Protein AF-0000000082568043 (afdb_homodimer)

Nearest PDB structures (foldseek):
  6lzy-assembly1_B  TM=8.730E-01  e=1.832E-35  Phytolacca americana
  7vek-assembly1_A  TM=8.764E-01  e=5.887E-35  Phytolacca americana
  7q3s-assembly1_A  TM=8.316E-01  e=2.294E-28  Zea mays
  8hjg-assembly1_A  TM=8.583E-01  e=1.014E-27  Siraitia grosvenorii
  6bk0-assembly1_A  TM=8.122E-01  e=1.552E-22  Oryza sativa Japonica Group

Structure (mmCIF, N/CA/C/O backbone):
data_AF-0000000082568043-model_v1
#
loop_
_entity.id
_entity.type
_entity.pdbx_description
1 polymer Glycosyltransferase
#
loop_
_atom_site.group_PDB
_atom_site.id
_atom_site.type_symbol
_atom_site.label_atom_id
_atom_site.label_alt_id
_atom_site.label_comp_id
_atom_site.label_asym_id
_atom_site.label_entity_id
_atom_site.label_seq_id
_atom_site.pdbx_PDB_ins_code
_atom_site.Cartn_x
_atom_site.Cartn_y
_atom_site.Cartn_z
_atom_site.occupancy
_atom_site.B_iso_or_equiv
_atom_site.auth_seq_id
_atom_site.auth_comp_id
_atom_site.auth_asym_id
_atom_site.auth_atom_id
_atom_site.pdbx_PDB_model_num
ATOM 1 N N . MET A 1 1 ? -8.406 -22.344 39.781 1 24.8 1 MET A N 1
ATOM 2 C CA . MET A 1 1 ? -8.984 -22.672 38.5 1 24.8 1 MET A CA 1
ATOM 3 C C . MET A 1 1 ? -8 -22.344 37.375 1 24.8 1 MET A C 1
ATOM 5 O O . MET A 1 1 ? -7.551 -21.219 37.25 1 24.8 1 MET A O 1
ATOM 9 N N . ALA A 1 2 ? -7.137 -23.344 37.062 1 31.84 2 ALA A N 1
ATOM 10 C CA . ALA A 1 2 ? -6.117 -23.266 36.031 1 31.84 2 ALA A CA 1
ATOM 11 C C . ALA A 1 2 ? -6.691 -22.688 34.719 1 31.84 2 ALA A C 1
ATOM 13 O O . ALA A 1 2 ? -7.676 -23.203 34.188 1 31.84 2 ALA A O 1
ATOM 14 N N . THR A 1 3 ? -6.805 -21.562 34.531 1 31.84 3 THR A N 1
ATOM 15 C CA . THR A 1 3 ? -7.219 -20.875 33.312 1 31.84 3 THR A CA 1
ATOM 16 C C . THR A 1 3 ? -6.68 -21.609 32.062 1 31.84 3 THR A C 1
ATOM 18 O O . THR A 1 3 ? -5.465 -21.766 31.922 1 31.84 3 THR A O 1
ATOM 21 N N . ALA A 1 4 ? -7.316 -22.703 31.641 1 36.41 4 ALA A N 1
ATOM 22 C CA . ALA A 1 4 ? -7.023 -23.562 30.5 1 36.41 4 ALA A CA 1
ATOM 23 C C . ALA A 1 4 ? -6.543 -22.75 29.297 1 36.41 4 ALA A C 1
ATOM 25 O O . ALA A 1 4 ? -7.242 -21.844 28.844 1 36.41 4 ALA A O 1
ATOM 26 N N . LEU A 1 5 ? -5.34 -22.469 29.141 1 40.5 5 LEU A N 1
ATOM 27 C CA . LEU A 1 5 ? -4.715 -21.844 27.984 1 40.5 5 LEU A CA 1
ATOM 28 C C . LEU A 1 5 ? -5.332 -22.359 26.688 1 40.5 5 LEU A C 1
ATOM 30 O O . LEU A 1 5 ? -5.531 -23.562 26.516 1 40.5 5 LEU A O 1
ATOM 34 N N . SER A 1 6 ? -6.152 -21.719 26.094 1 50.47 6 SER A N 1
ATOM 35 C CA . SER A 1 6 ? -6.785 -22.094 24.844 1 50.47 6 SER A CA 1
ATOM 36 C C . SER A 1 6 ? -5.816 -22.859 23.938 1 50.47 6 SER A C 1
ATOM 38 O O . SER A 1 6 ? -4.633 -22.516 23.859 1 50.47 6 SER A O 1
ATOM 40 N N . PRO A 1 7 ? -6.09 -24.172 23.672 1 60.56 7 PRO A N 1
ATOM 41 C CA . PRO A 1 7 ? -5.176 -25 22.875 1 60.56 7 PRO A CA 1
ATOM 42 C C . PRO A 1 7 ? -4.652 -24.297 21.625 1 60.56 7 PRO A C 1
ATOM 44 O O . PRO A 1 7 ? -5.414 -23.609 20.938 1 60.56 7 PRO A O 1
ATOM 47 N N . VAL A 1 8 ? -3.389 -24.125 21.531 1 79.25 8 VAL A N 1
ATOM 48 C CA . VAL A 1 8 ? -2.721 -23.516 20.391 1 79.25 8 VAL A CA 1
ATOM 49 C C . VAL A 1 8 ? -2.863 -24.438 19.172 1 79.25 8 VAL A C 1
ATOM 51 O O . VAL A 1 8 ? -2.498 -25.609 19.219 1 79.25 8 VAL A O 1
ATOM 54 N N . HIS A 1 9 ? -3.652 -24.125 18.156 1 90.38 9 HIS A N 1
ATOM 55 C CA . HIS A 1 9 ? -3.791 -24.891 16.906 1 90.38 9 HIS A CA 1
ATOM 56 C C . HIS A 1 9 ? -2.447 -25.031 16.203 1 90.38 9 HIS A C 1
ATOM 58 O O . HIS A 1 9 ? -1.64 -24.109 16.188 1 90.38 9 HIS A O 1
ATOM 64 N N . HIS A 1 10 ? -2.201 -26.312 15.758 1 95.88 10 HIS A N 1
ATOM 65 C CA . HIS A 1 10 ? -0.943 -26.672 15.109 1 95.88 10 HIS A CA 1
ATOM 66 C C . HIS A 1 10 ? -1.165 -27.062 13.656 1 95.88 10 HIS A C 1
ATOM 68 O O . HIS A 1 10 ? -2.033 -27.891 13.352 1 95.88 10 HIS A O 1
ATOM 74 N N . VAL A 1 11 ? -0.434 -26.438 12.742 1 97.31 11 VAL A N 1
ATOM 75 C CA . VAL A 1 11 ? -0.512 -26.75 11.32 1 97.31 11 VAL A CA 1
ATOM 76 C C . VAL A 1 11 ? 0.853 -27.219 10.82 1 97.31 11 VAL A C 1
ATOM 78 O O . VAL A 1 11 ? 1.885 -26.656 11.195 1 97.31 11 VAL A O 1
ATOM 81 N N . VAL A 1 12 ? 0.832 -28.25 9.992 1 98.44 12 VAL A N 1
ATOM 82 C CA . VAL A 1 12 ? 2.053 -28.719 9.352 1 98.44 12 VAL A CA 1
ATOM 83 C C . VAL A 1 12 ? 2.055 -28.312 7.879 1 98.44 12 VAL A C 1
ATOM 85 O O . VAL A 1 12 ? 1.051 -28.484 7.18 1 98.44 12 VAL A O 1
ATOM 88 N N . ILE A 1 13 ? 3.113 -27.812 7.453 1 98.5 13 ILE A N 1
ATOM 89 C CA . ILE A 1 13 ? 3.25 -27.359 6.07 1 98.5 13 ILE A CA 1
ATOM 90 C C . ILE A 1 13 ? 4.43 -28.062 5.414 1 98.5 13 ILE A C 1
ATOM 92 O O . ILE A 1 13 ? 5.52 -28.141 5.984 1 98.5 13 ILE A O 1
ATOM 96 N N . PHE A 1 14 ? 4.207 -28.625 4.246 1 98.44 14 PHE A N 1
ATOM 97 C CA . PHE A 1 14 ? 5.238 -29.344 3.508 1 98.44 14 PHE A CA 1
ATOM 98 C C . PHE A 1 14 ? 5.32 -28.859 2.068 1 98.44 14 PHE A C 1
ATOM 100 O O . PHE A 1 14 ? 4.719 -29.438 1.169 1 98.44 14 PHE A O 1
ATOM 107 N N . PRO A 1 15 ? 6.191 -27.875 1.789 1 97.5 15 PRO A N 1
ATOM 108 C CA . PRO A 1 15 ? 6.352 -27.359 0.43 1 97.5 15 PRO A CA 1
ATOM 109 C C . PRO A 1 15 ? 7.145 -28.297 -0.475 1 97.5 15 PRO A C 1
ATOM 111 O O . PRO A 1 15 ? 8.023 -29.016 -0.002 1 97.5 15 PRO A O 1
ATOM 114 N N . HIS A 1 16 ? 6.723 -28.281 -1.744 1 95.19 16 HIS A N 1
ATOM 115 C CA . HIS A 1 16 ? 7.629 -28.859 -2.727 1 95.19 16 HIS A CA 1
ATOM 116 C C . HIS A 1 16 ? 8.953 -28.109 -2.779 1 95.19 16 HIS A C 1
ATOM 118 O O . HIS A 1 16 ? 8.977 -26.875 -2.67 1 95.19 16 HIS A O 1
ATOM 124 N N . MET A 1 17 ? 10.016 -28.859 -2.99 1 94 17 MET A N 1
ATOM 125 C CA . MET A 1 17 ? 11.352 -28.281 -2.918 1 94 17 MET A CA 1
ATOM 126 C C . MET A 1 17 ? 11.672 -27.5 -4.184 1 94 17 MET A C 1
ATOM 128 O O . MET A 1 17 ? 12.562 -27.875 -4.949 1 94 17 MET A O 1
ATOM 132 N N . ALA A 1 18 ? 11 -26.453 -4.387 1 89.62 18 ALA A N 1
ATOM 133 C CA . ALA A 1 18 ? 11.148 -25.422 -5.418 1 89.62 18 ALA A CA 1
ATOM 134 C C . ALA A 1 18 ? 10.797 -24.047 -4.883 1 89.62 18 ALA A C 1
ATOM 136 O O . ALA A 1 18 ? 9.789 -23.875 -4.184 1 89.62 18 ALA A O 1
ATOM 137 N N . GLN A 1 19 ? 11.547 -23.078 -5.223 1 84.88 19 GLN A N 1
ATOM 138 C CA . GLN A 1 19 ? 11.391 -21.75 -4.633 1 84.88 19 GLN A CA 1
ATOM 139 C C . GLN A 1 19 ? 9.984 -21.203 -4.879 1 84.88 19 GLN A C 1
ATOM 141 O O . GLN A 1 19 ? 9.352 -20.688 -3.963 1 84.88 19 GLN A O 1
ATOM 146 N N . GLY A 1 20 ? 9.516 -21.359 -6.082 1 86 20 GLY A N 1
ATOM 147 C CA . GLY A 1 20 ? 8.195 -20.844 -6.422 1 86 20 GLY A CA 1
ATOM 148 C C . GLY A 1 20 ? 7.086 -21.5 -5.625 1 86 20 GLY A C 1
ATOM 149 O O . GLY A 1 20 ? 6.02 -20.906 -5.441 1 86 20 GLY A O 1
ATOM 150 N N . HIS A 1 21 ? 7.34 -22.688 -5.113 1 91.06 21 HIS A N 1
ATOM 151 C CA . HIS A 1 21 ? 6.359 -23.422 -4.324 1 91.06 21 HIS A CA 1
ATOM 152 C C . HIS A 1 21 ? 6.562 -23.188 -2.83 1 91.06 21 HIS A C 1
ATOM 154 O O . HIS A 1 21 ? 5.605 -23.219 -2.055 1 91.06 21 HIS A O 1
ATOM 160 N N . THR A 1 22 ? 7.742 -22.969 -2.506 1 93.38 22 THR A N 1
ATOM 161 C CA . THR A 1 22 ? 8.102 -22.844 -1.099 1 93.38 22 THR A CA 1
ATOM 162 C C . THR A 1 22 ? 7.727 -21.453 -0.565 1 93.38 22 THR A C 1
ATOM 164 O O . THR A 1 22 ? 7.133 -21.344 0.509 1 93.38 22 THR A O 1
ATOM 167 N N . ILE A 1 23 ? 7.941 -20.469 -1.298 1 89.56 23 ILE A N 1
ATOM 168 C CA . ILE A 1 23 ? 7.867 -19.094 -0.831 1 89.56 23 ILE A CA 1
ATOM 169 C C . ILE A 1 23 ? 6.434 -18.766 -0.42 1 89.56 23 ILE A C 1
ATOM 171 O O . ILE A 1 23 ? 6.191 -18.266 0.685 1 89.56 23 ILE A O 1
ATOM 175 N N . PRO A 1 24 ? 5.453 -19.078 -1.234 1 91.62 24 PRO A N 1
ATOM 176 C CA . PRO A 1 24 ? 4.086 -18.766 -0.808 1 91.62 24 PRO A CA 1
ATOM 177 C C . PRO A 1 24 ? 3.697 -19.484 0.485 1 91.62 24 PRO A C 1
ATOM 179 O O . PRO A 1 24 ? 2.963 -18.922 1.305 1 91.62 24 PRO A O 1
ATOM 182 N N . LEU A 1 25 ? 4.207 -20.641 0.64 1 94.38 25 LEU A N 1
ATOM 183 C CA . LEU A 1 25 ? 3.865 -21.406 1.829 1 94.38 25 LEU A CA 1
ATOM 184 C C . LEU A 1 25 ? 4.57 -20.844 3.061 1 94.38 25 LEU A C 1
ATOM 186 O O . LEU A 1 25 ? 4.055 -20.953 4.176 1 94.38 25 LEU A O 1
ATOM 190 N N . LEU A 1 26 ? 5.742 -20.281 2.842 1 93 26 LEU A N 1
ATOM 191 C CA . LEU A 1 26 ? 6.383 -19.578 3.945 1 93 26 LEU A CA 1
ATOM 192 C C . LEU A 1 26 ? 5.566 -18.344 4.355 1 93 26 LEU A C 1
ATOM 194 O O . LEU A 1 26 ? 5.41 -18.078 5.547 1 93 26 LEU A O 1
ATOM 198 N N . ASP A 1 27 ? 5.07 -17.688 3.387 1 89.62 27 ASP A N 1
ATOM 199 C CA . ASP A 1 27 ? 4.254 -16.516 3.67 1 89.62 27 ASP A CA 1
ATOM 200 C C . ASP A 1 27 ? 3 -16.891 4.457 1 89.62 27 ASP A C 1
ATOM 202 O O . ASP A 1 27 ? 2.637 -16.219 5.418 1 89.62 27 ASP A O 1
ATOM 206 N N . ILE A 1 28 ? 2.391 -17.938 4.113 1 90.19 28 ILE A N 1
ATOM 207 C CA . ILE A 1 28 ? 1.196 -18.391 4.824 1 90.19 28 ILE A CA 1
ATOM 208 C C . ILE A 1 28 ? 1.57 -18.812 6.238 1 90.19 28 ILE A C 1
ATOM 210 O O . ILE A 1 28 ? 0.796 -18.625 7.18 1 90.19 28 ILE A O 1
ATOM 214 N N . SER A 1 29 ? 2.719 -19.422 6.355 1 93.25 29 SER A N 1
ATOM 215 C CA . SER A 1 29 ? 3.197 -19.828 7.672 1 93.25 29 SER A CA 1
ATOM 216 C C . SER A 1 29 ? 3.34 -18.625 8.602 1 93.25 29 SER A C 1
ATOM 218 O O . SER A 1 29 ? 2.941 -18.688 9.766 1 93.25 29 SER A O 1
ATOM 220 N N . LYS A 1 30 ? 3.875 -17.625 8.078 1 88.19 30 LYS A N 1
ATOM 221 C CA . LYS A 1 30 ? 4.035 -16.391 8.859 1 88.19 30 LYS A CA 1
ATOM 222 C C . LYS A 1 30 ? 2.682 -15.812 9.258 1 88.19 30 LYS A C 1
ATOM 224 O O . LYS A 1 30 ? 2.504 -15.359 10.391 1 88.19 30 LYS A O 1
ATOM 229 N N . ALA A 1 31 ? 1.785 -15.82 8.336 1 83.62 31 ALA A N 1
ATOM 230 C CA . ALA A 1 31 ? 0.437 -15.328 8.617 1 83.62 31 ALA A CA 1
ATOM 231 C C . ALA A 1 31 ? -0.213 -16.125 9.742 1 83.62 31 ALA A C 1
ATOM 233 O O . ALA A 1 31 ? -0.818 -15.562 10.648 1 83.62 31 ALA A O 1
ATOM 234 N N . PHE A 1 32 ? -0.043 -17.484 9.664 1 87.94 32 PHE A N 1
ATOM 235 C CA . PHE A 1 32 ? -0.578 -18.359 10.711 1 87.94 32 PHE A CA 1
ATOM 236 C C . PHE A 1 32 ? 0.084 -18.062 12.047 1 87.94 32 PHE A C 1
ATOM 238 O O . PHE A 1 32 ? -0.593 -17.969 13.078 1 87.94 32 PHE A O 1
ATOM 245 N N . SER A 1 33 ? 1.346 -17.906 11.969 1 88.06 33 SER A N 1
ATOM 246 C CA . SER A 1 33 ? 2.104 -17.609 13.18 1 88.06 33 SER A CA 1
ATOM 247 C C . SER A 1 33 ? 1.633 -16.312 13.828 1 88.06 33 SER A C 1
ATOM 249 O O . SER A 1 33 ? 1.441 -16.25 15.047 1 88.06 33 SER A O 1
ATOM 251 N N . ASN A 1 34 ? 1.461 -15.32 13.047 1 76.31 34 ASN A N 1
ATOM 252 C CA . ASN A 1 34 ? 1.016 -14.016 13.531 1 76.31 34 ASN A CA 1
ATOM 253 C C . ASN A 1 34 ? -0.373 -14.094 14.164 1 76.31 34 ASN A C 1
ATOM 255 O O . ASN A 1 34 ? -0.745 -13.242 14.969 1 76.31 34 ASN A O 1
ATOM 259 N N . ARG A 1 35 ? -1.031 -15.117 13.859 1 77.5 35 ARG A N 1
ATOM 260 C CA . ARG A 1 35 ? -2.377 -15.305 14.398 1 77.5 35 ARG A CA 1
ATOM 261 C C . ARG A 1 35 ? -2.365 -16.25 15.594 1 77.5 35 ARG A C 1
ATOM 263 O O . ARG A 1 35 ? -3.422 -16.688 16.047 1 77.5 35 ARG A O 1
ATOM 270 N N . GLY A 1 36 ? -1.241 -16.719 15.938 1 81 36 GLY A N 1
ATOM 271 C CA . GLY A 1 36 ? -1.098 -17.484 17.172 1 81 36 GLY A CA 1
ATOM 272 C C . GLY A 1 36 ? -1.034 -18.984 16.938 1 81 36 GLY A C 1
ATOM 273 O O . GLY A 1 36 ? -1.014 -19.75 17.891 1 81 36 GLY A O 1
ATOM 274 N N . LEU A 1 37 ? -1.021 -19.375 15.703 1 90.19 37 LEU A N 1
ATOM 275 C CA . LEU A 1 37 ? -0.925 -20.812 15.422 1 90.19 37 LEU A CA 1
ATOM 276 C C . LEU A 1 37 ? 0.523 -21.281 15.492 1 90.19 37 LEU A C 1
ATOM 278 O O . LEU A 1 37 ? 1.445 -20.516 15.195 1 90.19 37 LEU A O 1
ATOM 282 N N . LYS A 1 38 ? 0.625 -22.469 15.906 1 95.31 38 LYS A N 1
ATOM 283 C CA . LYS A 1 38 ? 1.905 -23.156 15.758 1 95.31 38 LYS A CA 1
ATOM 284 C C . LYS A 1 38 ? 2.055 -23.734 14.352 1 95.31 38 LYS A C 1
ATOM 286 O O . LYS A 1 38 ? 1.116 -24.328 13.82 1 95.31 38 LYS A O 1
ATOM 291 N N . VAL A 1 39 ? 3.215 -23.531 13.758 1 97 39 VAL A N 1
ATOM 292 C CA . VAL A 1 39 ? 3.447 -24.016 12.406 1 97 39 VAL A CA 1
ATOM 293 C C . VAL A 1 39 ? 4.73 -24.844 12.375 1 97 39 VAL A C 1
ATOM 295 O O . VAL A 1 39 ? 5.77 -24.422 12.883 1 97 39 VAL A O 1
ATOM 298 N N . THR A 1 40 ? 4.637 -26 11.867 1 98.12 40 THR A N 1
ATOM 299 C CA . THR A 1 40 ? 5.82 -26.812 11.57 1 98.12 40 THR A CA 1
ATOM 300 C C . THR A 1 40 ? 6.012 -26.969 10.07 1 98.12 40 THR A C 1
ATOM 302 O O . THR A 1 40 ? 5.133 -27.469 9.375 1 98.12 40 THR A O 1
ATOM 305 N N . ILE A 1 41 ? 7.121 -26.516 9.594 1 98.5 41 ILE A N 1
ATOM 306 C CA . ILE A 1 41 ? 7.453 -26.672 8.18 1 98.5 41 ILE A CA 1
ATOM 307 C C . ILE A 1 41 ? 8.383 -27.875 7.996 1 98.5 41 ILE A C 1
ATOM 309 O O . ILE A 1 41 ? 9.461 -27.922 8.594 1 98.5 41 ILE A O 1
ATOM 313 N N . ILE A 1 42 ? 7.953 -28.797 7.254 1 98.44 42 ILE A N 1
ATOM 314 C CA . ILE A 1 42 ? 8.805 -29.938 6.922 1 98.44 42 ILE A CA 1
ATOM 315 C C . ILE A 1 42 ? 9.648 -29.609 5.691 1 98.44 42 ILE A C 1
ATOM 317 O O . ILE A 1 42 ? 9.133 -29.094 4.695 1 98.44 42 ILE A O 1
ATOM 321 N N . THR A 1 43 ? 10.906 -29.859 5.719 1 97.69 43 THR A N 1
ATOM 322 C CA . THR A 1 43 ? 11.805 -29.578 4.602 1 97.69 43 THR A CA 1
ATOM 323 C C . THR A 1 43 ? 13.039 -30.469 4.652 1 97.69 43 THR A C 1
ATOM 325 O O . THR A 1 43 ? 13.055 -31.469 5.375 1 97.69 43 THR A O 1
ATOM 328 N N . THR A 1 44 ? 13.953 -30.281 3.785 1 96.62 44 THR A N 1
ATOM 329 C CA . THR A 1 44 ? 15.172 -31.078 3.68 1 96.62 44 THR A CA 1
ATOM 330 C C . THR A 1 44 ? 16.391 -30.25 4.066 1 96.62 44 THR A C 1
ATOM 332 O O . THR A 1 44 ? 16.312 -29.016 4.168 1 96.62 44 THR A O 1
ATOM 335 N N . PRO A 1 45 ? 17.484 -30.875 4.297 1 95.25 45 PRO A N 1
ATOM 336 C CA . PRO A 1 45 ? 18.672 -30.172 4.789 1 95.25 45 PRO A CA 1
ATOM 337 C C . PRO A 1 45 ? 19.109 -29.031 3.871 1 95.25 45 PRO A C 1
ATOM 339 O O . PRO A 1 45 ? 19.406 -27.938 4.344 1 95.25 45 PRO A O 1
ATOM 342 N N . SER A 1 46 ? 19.062 -29.219 2.584 1 94.25 46 SER A N 1
ATOM 343 C CA . SER A 1 46 ? 19.547 -28.219 1.65 1 94.25 46 SER A CA 1
ATOM 344 C C . SER A 1 46 ? 18.625 -27.016 1.591 1 94.25 46 SER A C 1
ATOM 346 O O . SER A 1 46 ? 19.047 -25.906 1.26 1 94.25 46 SER A O 1
ATOM 348 N N . ASN A 1 47 ? 17.359 -27.219 1.919 1 95.88 47 ASN A N 1
ATOM 349 C CA . ASN A 1 47 ? 16.375 -26.156 1.822 1 95.88 47 ASN A CA 1
ATOM 350 C C . ASN A 1 47 ? 16.172 -25.453 3.162 1 95.88 47 ASN A C 1
ATOM 352 O O . ASN A 1 47 ? 15.641 -24.344 3.213 1 95.88 47 ASN A O 1
ATOM 356 N N . ALA A 1 48 ? 16.625 -26.016 4.227 1 96.56 48 ALA A N 1
ATOM 357 C CA . ALA A 1 48 ? 16.359 -25.562 5.59 1 96.56 48 ALA A CA 1
ATOM 358 C C . ALA A 1 48 ? 16.953 -24.172 5.832 1 96.56 48 ALA A C 1
ATOM 360 O O . ALA A 1 48 ? 16.312 -23.297 6.414 1 96.56 48 ALA A O 1
ATOM 361 N N . PRO A 1 49 ? 18.141 -23.906 5.367 1 93.81 49 PRO A N 1
ATOM 362 C CA . PRO A 1 49 ? 18.734 -22.594 5.652 1 93.81 49 PRO A CA 1
ATOM 363 C C . PRO A 1 49 ? 17.922 -21.438 5.059 1 93.81 49 PRO A C 1
ATOM 365 O O . PRO A 1 49 ? 17.703 -20.438 5.73 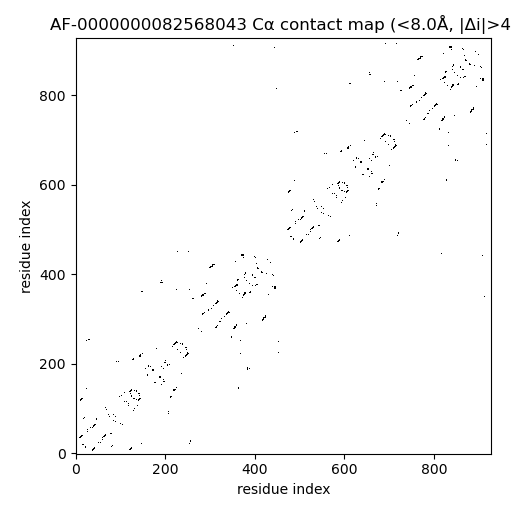1 93.81 49 PRO A O 1
ATOM 368 N N . PHE A 1 50 ? 17.5 -21.625 3.867 1 90.5 50 PHE A N 1
ATOM 369 C CA . PHE A 1 50 ? 16.703 -20.594 3.219 1 90.5 50 PHE A CA 1
ATOM 370 C C . PHE A 1 50 ? 15.398 -20.344 3.977 1 90.5 50 PHE A C 1
ATOM 372 O O . PHE A 1 50 ? 15.039 -19.203 4.266 1 90.5 50 PHE A O 1
ATOM 379 N N . ILE A 1 51 ? 14.758 -21.422 4.348 1 94.69 51 ILE A N 1
ATOM 380 C CA . ILE A 1 51 ? 13.469 -21.344 5.035 1 94.69 51 ILE A CA 1
ATOM 381 C C . ILE A 1 51 ? 13.664 -20.719 6.414 1 94.69 51 ILE A C 1
ATOM 383 O O . ILE A 1 51 ? 12.891 -19.844 6.816 1 94.69 51 ILE A O 1
ATOM 387 N N . SER A 1 52 ? 14.703 -21.125 7.055 1 93.62 52 SER A N 1
ATOM 388 C CA . SER A 1 52 ? 14.992 -20.594 8.383 1 93.62 52 SER A CA 1
ATOM 389 C C . SER A 1 52 ? 15.266 -19.094 8.328 1 93.62 52 SER A C 1
ATOM 391 O O . SER A 1 52 ? 14.812 -18.344 9.188 1 93.62 52 SER A O 1
ATOM 393 N N . SER A 1 53 ? 15.938 -18.688 7.336 1 88.88 53 SER A N 1
ATOM 394 C CA . SER A 1 53 ? 16.281 -17.266 7.211 1 88.88 53 SER A CA 1
ATOM 395 C C . SER A 1 53 ? 15.039 -16.422 6.996 1 88.88 53 SER A C 1
ATOM 397 O O . SER A 1 53 ? 15.008 -15.25 7.395 1 88.88 53 SER A O 1
ATOM 399 N N . ARG A 1 54 ? 14.07 -17 6.473 1 87.12 54 ARG A N 1
ATOM 400 C CA . ARG A 1 54 ? 12.867 -16.234 6.141 1 87.12 54 ARG A CA 1
ATOM 401 C C . ARG A 1 54 ? 11.852 -16.297 7.277 1 87.12 54 ARG A C 1
ATOM 403 O O . ARG A 1 54 ? 10.906 -15.5 7.312 1 87.12 54 ARG A O 1
ATOM 410 N N . THR A 1 55 ? 12.055 -17.188 8.203 1 90.12 55 THR A N 1
ATOM 411 C CA . THR A 1 55 ? 11.023 -17.406 9.211 1 90.12 55 THR A CA 1
ATOM 412 C C . THR A 1 55 ? 11.578 -17.172 10.617 1 90.12 55 THR A C 1
ATOM 414 O O . THR A 1 55 ? 10.867 -17.359 11.609 1 90.12 55 THR A O 1
ATOM 417 N N . ASN A 1 56 ? 12.773 -16.75 10.75 1 86.94 56 ASN A N 1
ATOM 418 C CA . ASN A 1 56 ? 13.469 -16.656 12.031 1 86.94 56 ASN A CA 1
ATOM 419 C C . ASN A 1 56 ? 12.828 -15.633 12.945 1 86.94 56 ASN A C 1
ATOM 421 O O . ASN A 1 56 ? 12.992 -15.688 14.172 1 86.94 56 ASN A O 1
ATOM 425 N N . LYS A 1 57 ? 12.039 -14.719 12.5 1 78.81 57 LYS A N 1
ATOM 426 C CA . LYS A 1 57 ? 11.398 -13.688 13.312 1 78.81 57 LYS A CA 1
ATOM 427 C C . LYS A 1 57 ? 10.047 -14.156 13.844 1 78.81 57 LYS A C 1
ATOM 429 O O . LYS A 1 57 ? 9.344 -13.406 14.516 1 78.81 57 LYS A O 1
ATOM 434 N N . HIS A 1 58 ? 9.703 -15.391 13.531 1 86.81 58 HIS A N 1
ATOM 435 C CA . HIS A 1 58 ? 8.422 -15.961 13.938 1 86.81 58 HIS A CA 1
ATOM 436 C C . HIS A 1 58 ? 8.617 -17.172 14.852 1 86.81 58 HIS A C 1
ATOM 438 O O . HIS A 1 58 ? 8.742 -18.297 14.375 1 86.81 58 HIS A O 1
ATOM 444 N N . PRO A 1 59 ? 8.547 -16.953 16.062 1 87.19 59 PRO A N 1
ATOM 445 C CA . PRO A 1 59 ? 8.891 -18 17.031 1 87.19 59 PRO A CA 1
ATOM 446 C C . PRO A 1 59 ? 7.934 -19.188 16.984 1 87.19 59 PRO A C 1
ATOM 448 O O . PRO A 1 59 ? 8.281 -20.281 17.422 1 87.19 59 PRO A O 1
ATOM 451 N N . ASN A 1 60 ? 6.742 -18.984 16.453 1 92.62 60 ASN A N 1
ATOM 452 C CA . ASN A 1 60 ? 5.758 -20.047 16.406 1 92.62 60 ASN A CA 1
ATOM 453 C C . ASN A 1 60 ? 6.004 -20.984 15.227 1 92.62 60 ASN A C 1
ATOM 455 O O . ASN A 1 60 ? 5.293 -21.984 15.055 1 92.62 60 ASN A O 1
ATOM 459 N N . ILE A 1 61 ? 7.035 -20.688 14.391 1 95.94 61 ILE A N 1
ATOM 460 C CA . ILE A 1 61 ? 7.363 -21.531 13.242 1 95.94 61 ILE A CA 1
ATOM 461 C C . ILE A 1 61 ? 8.578 -22.406 13.57 1 95.94 61 ILE A C 1
ATOM 463 O O . ILE A 1 61 ? 9.617 -21.891 13.984 1 95.94 61 ILE A O 1
ATOM 467 N N . THR A 1 62 ? 8.398 -23.641 13.438 1 96.56 62 THR A N 1
ATOM 468 C CA . THR A 1 62 ? 9.492 -24.578 13.641 1 96.56 62 THR A CA 1
ATOM 469 C C . THR A 1 62 ? 9.742 -25.406 12.375 1 96.56 62 THR A C 1
ATOM 471 O O . THR A 1 62 ? 8.836 -25.594 11.57 1 96.56 62 THR A O 1
ATOM 474 N N . LEU A 1 63 ? 10.977 -25.875 12.227 1 97.44 63 LEU A N 1
ATOM 475 C CA . LEU A 1 63 ? 11.336 -26.703 11.078 1 97.44 63 LEU A CA 1
ATOM 476 C C . LEU A 1 63 ? 11.508 -28.156 11.492 1 97.44 63 LEU A C 1
ATOM 478 O O . LEU A 1 63 ? 12.055 -28.453 12.555 1 97.44 63 LEU A O 1
ATOM 482 N N . SER A 1 64 ? 10.945 -29 10.789 1 97.75 64 SER A N 1
ATOM 483 C CA . SER A 1 64 ? 11.234 -30.438 10.844 1 97.75 64 SER A CA 1
ATOM 484 C C . SER A 1 64 ? 11.992 -30.891 9.609 1 97.75 64 SER A C 1
ATOM 486 O O . SER A 1 64 ? 11.461 -30.859 8.5 1 97.75 64 SER A O 1
ATOM 488 N N . ILE A 1 65 ? 13.227 -31.328 9.789 1 97.62 65 ILE A N 1
ATOM 489 C CA . ILE A 1 65 ? 14.102 -31.641 8.664 1 97.62 65 ILE A CA 1
ATOM 490 C C . ILE A 1 65 ? 14.125 -33.156 8.43 1 97.62 65 ILE A C 1
ATOM 492 O O . ILE A 1 65 ? 14.461 -33.938 9.336 1 97.62 65 ILE A O 1
ATOM 496 N N . ILE A 1 66 ? 13.734 -33.562 7.293 1 96.69 66 ILE A N 1
ATOM 497 C CA . ILE A 1 66 ? 13.812 -34.969 6.918 1 96.69 66 ILE A CA 1
ATOM 498 C C . ILE A 1 66 ? 14.797 -35.125 5.766 1 96.69 66 ILE A C 1
ATOM 500 O O . ILE A 1 66 ? 15.023 -34.219 4.988 1 96.69 66 ILE A O 1
ATOM 504 N N . PRO A 1 67 ? 15.367 -36.25 5.609 1 93.75 67 PRO A N 1
ATOM 505 C CA . PRO A 1 67 ? 16.375 -36.438 4.562 1 93.75 67 PRO A CA 1
ATOM 506 C C . PRO A 1 67 ? 15.773 -36.5 3.16 1 93.75 67 PRO A C 1
ATOM 508 O O . PRO A 1 67 ? 14.672 -37.031 2.98 1 93.75 67 PRO A O 1
ATOM 511 N N . PHE A 1 68 ? 16.484 -35.938 2.242 1 93.5 68 PHE A N 1
ATOM 512 C CA . PHE A 1 68 ? 16.172 -36.188 0.839 1 93.5 68 PHE A CA 1
ATOM 513 C C . PHE A 1 68 ? 16.797 -37.469 0.338 1 93.5 68 PHE A C 1
ATOM 515 O O . PHE A 1 68 ? 17.938 -37.781 0.67 1 93.5 68 PHE A O 1
ATOM 522 N N . PRO A 1 69 ? 16.078 -38.156 -0.399 1 88.88 69 PRO A N 1
ATOM 523 C CA . PRO A 1 69 ? 16.594 -39.469 -0.794 1 88.88 69 PRO A CA 1
ATOM 524 C C . PRO A 1 69 ? 17.75 -39.375 -1.773 1 88.88 69 PRO A C 1
ATOM 526 O O . PRO A 1 69 ? 17.781 -38.469 -2.627 1 88.88 69 PRO A O 1
ATOM 529 N N . LYS A 1 70 ? 18.625 -40.281 -1.651 1 86.88 70 LYS A N 1
ATOM 530 C CA . LYS A 1 70 ? 19.672 -40.469 -2.65 1 86.88 70 LYS A CA 1
ATOM 531 C C . LYS A 1 70 ? 19.219 -41.406 -3.77 1 86.88 70 LYS A C 1
ATOM 533 O O . LYS A 1 70 ? 18.891 -42.562 -3.52 1 86.88 70 LYS A O 1
ATOM 538 N N . VAL A 1 71 ? 19.078 -40.812 -4.965 1 85.62 71 VAL A N 1
ATOM 539 C CA . VAL A 1 71 ? 18.688 -41.625 -6.105 1 85.62 71 VAL A CA 1
ATOM 540 C C . VAL A 1 71 ? 19.766 -41.531 -7.191 1 85.62 71 VAL A C 1
ATOM 542 O O . VAL A 1 71 ? 20.406 -40.5 -7.352 1 85.62 71 VAL A O 1
ATOM 545 N N . PRO A 1 72 ? 20.109 -42.656 -7.816 1 83.25 72 PRO A N 1
ATOM 546 C CA . PRO A 1 72 ? 21.203 -42.719 -8.781 1 83.25 72 PRO A CA 1
ATOM 547 C C . PRO A 1 72 ? 21.094 -41.656 -9.867 1 83.25 72 PRO A C 1
ATOM 549 O O . PRO A 1 72 ? 22.109 -41.062 -10.281 1 83.25 72 PRO A O 1
ATOM 552 N N . ASP A 1 73 ? 20.016 -41.281 -10.336 1 84.25 73 ASP A N 1
ATOM 553 C CA . ASP A 1 73 ? 19.859 -40.438 -11.508 1 84.25 73 ASP A CA 1
ATOM 554 C C . ASP A 1 73 ? 19.875 -38.969 -11.117 1 84.25 73 ASP A C 1
ATOM 556 O O . ASP A 1 73 ? 19.828 -38.062 -11.977 1 84.25 73 ASP A O 1
ATOM 560 N N . LEU A 1 74 ? 19.891 -38.688 -9.859 1 87.69 74 LEU A N 1
ATOM 561 C CA . LEU A 1 74 ? 19.969 -37.312 -9.398 1 87.69 74 LEU A CA 1
ATOM 562 C C . LEU A 1 74 ? 21.312 -37.031 -8.75 1 87.69 74 LEU A C 1
ATOM 564 O O . LEU A 1 74 ? 21.812 -37.844 -7.977 1 87.69 74 LEU A O 1
ATOM 568 N N . PRO A 1 75 ? 21.906 -35.969 -9.141 1 87.25 75 PRO A N 1
ATOM 569 C CA . PRO A 1 75 ? 23.172 -35.625 -8.484 1 87.25 75 PRO A CA 1
ATOM 570 C C . PRO A 1 75 ? 23.031 -35.5 -6.965 1 87.25 75 PRO A C 1
ATOM 572 O O . PRO A 1 75 ? 22 -35.062 -6.469 1 87.25 75 PRO A O 1
ATOM 575 N N . GLN A 1 76 ? 24.094 -35.906 -6.355 1 83.62 76 GLN A N 1
ATOM 576 C CA . GLN A 1 76 ? 24.094 -35.812 -4.898 1 83.62 76 GLN A CA 1
ATOM 577 C C . GLN A 1 76 ? 23.953 -34.375 -4.438 1 83.62 76 GLN A C 1
ATOM 579 O O . GLN A 1 76 ? 24.562 -33.469 -5.008 1 83.62 76 GLN A O 1
ATOM 584 N N . GLY A 1 77 ? 23.062 -34.156 -3.461 1 83.12 77 GLY A N 1
ATOM 585 C CA . GLY A 1 77 ? 22.891 -32.812 -2.904 1 83.12 77 GLY A CA 1
ATOM 586 C C . GLY A 1 77 ? 21.844 -31.984 -3.617 1 83.12 77 GLY A C 1
ATOM 587 O O . GLY A 1 77 ? 21.5 -30.891 -3.176 1 83.12 77 GLY A O 1
ATOM 588 N N . CYS A 1 78 ? 21.328 -32.5 -4.73 1 88.56 78 CYS A N 1
ATOM 589 C CA . CYS A 1 78 ? 20.281 -31.797 -5.477 1 88.56 78 CYS A CA 1
ATOM 590 C C . CYS A 1 78 ? 18.922 -32.031 -4.84 1 88.56 78 CYS A C 1
ATOM 592 O O . CYS A 1 78 ? 18.188 -32.938 -5.23 1 88.56 78 CYS A O 1
ATOM 594 N N . GLU A 1 79 ? 18.547 -31.219 -3.891 1 92.75 79 GLU A N 1
ATOM 595 C CA . GLU A 1 79 ? 17.312 -31.391 -3.141 1 92.75 79 GLU A CA 1
ATOM 596 C C . GLU A 1 79 ? 16.281 -30.328 -3.531 1 92.75 79 GLU A C 1
ATOM 598 O O . GLU A 1 79 ? 15.273 -30.156 -2.846 1 92.75 79 GLU A O 1
ATOM 603 N N . ASN A 1 80 ? 16.625 -29.547 -4.512 1 91.31 80 ASN A N 1
ATOM 604 C CA . ASN A 1 80 ? 15.773 -28.5 -5.039 1 91.31 80 ASN A CA 1
ATOM 605 C C . ASN A 1 80 ? 15.758 -28.484 -6.566 1 91.31 80 ASN A C 1
ATOM 607 O O . ASN A 1 80 ? 16.781 -28.734 -7.199 1 91.31 80 ASN A O 1
ATOM 611 N N . THR A 1 81 ? 14.617 -28.156 -7.117 1 87.25 81 THR A N 1
ATOM 612 C CA . THR A 1 81 ? 14.508 -28.203 -8.57 1 87.25 81 THR A CA 1
ATOM 613 C C . THR A 1 81 ? 15.422 -27.156 -9.211 1 87.25 81 THR A C 1
ATOM 615 O O . THR A 1 81 ? 15.828 -27.312 -10.367 1 87.25 81 THR A O 1
ATOM 618 N N . ALA A 1 82 ? 15.734 -26.141 -8.492 1 80.12 82 ALA A N 1
ATOM 619 C CA . ALA A 1 82 ? 16.641 -25.109 -8.984 1 80.12 82 ALA A CA 1
ATOM 620 C C . ALA A 1 82 ? 18.047 -25.656 -9.188 1 80.12 82 ALA A C 1
ATOM 622 O O . ALA A 1 82 ? 18.844 -25.094 -9.938 1 80.12 82 ALA A O 1
ATOM 623 N N . ASP A 1 83 ? 18.344 -26.797 -8.523 1 82.56 83 ASP A N 1
ATOM 624 C CA . ASP A 1 83 ? 19.672 -27.375 -8.578 1 82.56 83 ASP A CA 1
ATOM 625 C C . ASP A 1 83 ? 19.75 -28.5 -9.617 1 82.56 83 ASP A C 1
ATOM 627 O O . ASP A 1 83 ? 20.812 -29.094 -9.82 1 82.56 83 ASP A O 1
ATOM 631 N N . LEU A 1 84 ? 18.641 -28.75 -10.281 1 84.06 84 LEU A N 1
ATOM 632 C CA . LEU A 1 84 ? 18.625 -29.797 -11.297 1 84.06 84 LEU A CA 1
ATOM 633 C C . LEU A 1 84 ? 19.438 -29.375 -12.523 1 84.06 84 LEU A C 1
ATOM 635 O O . LEU A 1 84 ? 19.297 -28.234 -13 1 84.06 84 LEU A O 1
ATOM 639 N N . PRO A 1 85 ? 20.234 -30.234 -12.922 1 78.12 85 PRO A N 1
ATOM 640 C CA . PRO A 1 85 ? 20.984 -29.906 -14.133 1 78.12 85 PRO A CA 1
ATOM 641 C C . PRO A 1 85 ? 20.094 -29.688 -15.352 1 78.12 85 PRO A C 1
ATOM 643 O O . PRO A 1 85 ? 20.469 -28.953 -16.266 1 78.12 85 PRO A O 1
ATOM 646 N N . SER A 1 86 ? 19 -30.391 -15.422 1 76.38 86 SER A N 1
ATOM 647 C CA . SER A 1 86 ? 18.031 -30.266 -16.5 1 76.38 86 SER A CA 1
ATOM 648 C C . SER A 1 86 ? 16.625 -30.562 -16.016 1 76.38 86 SER A C 1
ATOM 650 O O . SER A 1 86 ? 16.422 -31.391 -15.117 1 76.38 86 SER A O 1
ATOM 652 N N . MET A 1 87 ? 15.68 -29.953 -16.688 1 74.31 87 MET A N 1
ATOM 653 C CA . MET A 1 87 ? 14.281 -30.172 -16.312 1 74.31 87 MET A CA 1
ATOM 654 C C . MET A 1 87 ? 13.805 -31.547 -16.766 1 74.31 87 MET A C 1
ATOM 656 O O . MET A 1 87 ? 12.758 -32.031 -16.312 1 74.31 87 MET A O 1
ATOM 660 N N . ALA A 1 88 ? 14.625 -32.219 -17.5 1 74.94 88 ALA A N 1
ATOM 661 C CA . ALA A 1 88 ? 14.32 -33.594 -17.875 1 74.94 88 ALA A CA 1
ATOM 662 C C . ALA A 1 88 ? 14.312 -34.5 -16.656 1 74.94 88 ALA A C 1
ATOM 664 O O . ALA A 1 88 ? 13.68 -35.562 -16.672 1 74.94 88 ALA A O 1
ATOM 665 N N . LEU A 1 89 ? 15 -34 -15.656 1 82.94 89 LEU A N 1
ATOM 666 C CA . LEU A 1 89 ? 15.125 -34.812 -14.445 1 82.94 89 LEU A CA 1
ATOM 667 C C . LEU A 1 89 ? 14.016 -34.469 -13.453 1 82.94 89 LEU A C 1
ATOM 669 O O . LEU A 1 89 ? 14.008 -34.969 -12.336 1 82.94 89 LEU A O 1
ATOM 673 N N . PHE A 1 90 ? 13.078 -33.656 -13.852 1 83.44 90 PHE A N 1
ATOM 674 C CA . PHE A 1 90 ? 12 -33.25 -12.961 1 83.44 90 PHE A CA 1
ATOM 675 C C . PHE A 1 90 ? 11.156 -34.438 -12.516 1 83.44 90 PHE A C 1
ATOM 677 O O . PHE A 1 90 ? 10.828 -34.562 -11.336 1 83.44 90 PHE A O 1
ATOM 684 N N . THR A 1 91 ? 10.852 -35.281 -13.445 1 82.81 91 THR A N 1
ATOM 685 C CA . THR A 1 91 ? 10.039 -36.438 -13.125 1 82.81 91 THR A CA 1
ATOM 686 C C . THR A 1 91 ? 10.773 -37.344 -12.148 1 82.81 91 THR A C 1
ATOM 688 O O . THR A 1 91 ? 10.164 -37.906 -11.227 1 82.81 91 THR A O 1
ATOM 691 N N . THR A 1 92 ? 12.062 -37.5 -12.391 1 85.94 92 THR A N 1
ATOM 692 C CA . THR A 1 92 ? 12.883 -38.281 -11.477 1 85.94 92 THR A CA 1
ATOM 693 C C . THR A 1 92 ? 12.875 -37.688 -10.078 1 85.94 92 THR A C 1
ATOM 695 O O . THR A 1 92 ? 12.82 -38.406 -9.078 1 85.94 92 THR A O 1
ATOM 698 N N . PHE A 1 93 ? 12.898 -36.438 -10.086 1 89.62 93 PHE A N 1
ATOM 699 C CA . PHE A 1 93 ? 12.883 -35.688 -8.836 1 89.62 93 PHE A CA 1
ATOM 700 C C . PHE A 1 93 ? 11.594 -35.969 -8.07 1 89.62 93 PHE A C 1
ATOM 702 O O . PHE A 1 93 ? 11.617 -36.281 -6.879 1 89.62 93 PHE A O 1
ATOM 709 N N . ILE A 1 94 ? 10.469 -35.906 -8.688 1 87.75 94 ILE A N 1
ATOM 710 C CA . ILE A 1 94 ? 9.156 -36.094 -8.086 1 87.75 94 ILE A CA 1
ATOM 711 C C . ILE A 1 94 ? 9.023 -37.531 -7.594 1 87.75 94 ILE A C 1
ATOM 713 O O . ILE A 1 94 ? 8.531 -37.781 -6.488 1 87.75 94 ILE A O 1
ATOM 717 N N . GLU A 1 95 ? 9.484 -38.438 -8.391 1 86.31 95 GLU A N 1
ATOM 718 C CA . GLU A 1 95 ? 9.383 -39.844 -8.039 1 86.31 95 GLU A CA 1
ATOM 719 C C . GLU A 1 95 ? 10.242 -40.156 -6.82 1 86.31 95 GLU A C 1
ATOM 721 O O . GLU A 1 95 ? 9.867 -41 -6.004 1 86.31 95 GLU A O 1
ATOM 726 N N . ALA A 1 96 ? 11.352 -39.531 -6.77 1 88.75 96 ALA A N 1
ATOM 727 C CA . ALA A 1 96 ? 12.234 -39.75 -5.625 1 88.75 96 ALA A CA 1
ATOM 728 C C . ALA A 1 96 ? 11.539 -39.375 -4.324 1 88.75 96 ALA A C 1
ATOM 730 O O . ALA A 1 96 ? 11.68 -40.062 -3.311 1 88.75 96 ALA A O 1
ATOM 731 N N . THR A 1 97 ? 10.828 -38.312 -4.34 1 90.06 97 THR A N 1
ATOM 732 C CA . THR A 1 97 ? 10.125 -37.875 -3.141 1 90.06 97 THR A CA 1
ATOM 733 C C . THR A 1 97 ? 9.062 -38.906 -2.736 1 90.06 97 THR A C 1
ATOM 735 O O . THR A 1 97 ? 8.922 -39.219 -1.554 1 90.06 97 THR A O 1
ATOM 738 N N . LYS A 1 98 ? 8.383 -39.375 -3.643 1 85.88 98 LYS A N 1
ATOM 739 C CA . LYS A 1 98 ? 7.297 -40.344 -3.406 1 85.88 98 LYS A CA 1
ATOM 740 C C . LYS A 1 98 ? 7.828 -41.625 -2.785 1 85.88 98 LYS A C 1
ATOM 742 O O . LYS A 1 98 ? 7.262 -42.125 -1.814 1 85.88 98 LYS A O 1
ATOM 747 N N . LYS A 1 99 ? 8.836 -42.062 -3.27 1 84.56 99 LYS A N 1
ATOM 748 C CA . LYS A 1 99 ? 9.328 -43.375 -2.902 1 84.56 99 LYS A CA 1
ATOM 749 C C . LYS A 1 99 ? 10.047 -43.344 -1.555 1 84.56 99 LYS A C 1
ATOM 751 O O . LYS A 1 99 ? 9.938 -44.281 -0.765 1 84.56 99 LYS A O 1
ATOM 756 N N . LYS A 1 100 ? 10.602 -42.25 -1.222 1 89.56 100 LYS A N 1
ATOM 757 C CA . LYS A 1 100 ? 11.555 -42.375 -0.126 1 89.56 100 LYS A CA 1
ATOM 758 C C . LYS A 1 100 ? 11.266 -41.375 0.973 1 89.56 100 LYS A C 1
ATOM 760 O O . LYS A 1 100 ? 11.82 -41.438 2.068 1 89.56 100 LYS A O 1
ATOM 765 N N . MET A 1 101 ? 10.406 -40.5 0.734 1 94.88 101 MET A N 1
ATOM 766 C CA . MET A 1 101 ? 10.18 -39.469 1.754 1 94.88 101 MET A CA 1
ATOM 767 C C . MET A 1 101 ? 8.914 -39.781 2.549 1 94.88 101 MET A C 1
ATOM 769 O O . MET A 1 101 ? 8.664 -39.156 3.582 1 94.88 101 MET A O 1
ATOM 773 N N . LYS A 1 102 ? 8.156 -40.719 2.125 1 95.06 102 LYS A N 1
ATOM 774 C CA . LYS A 1 102 ? 6.883 -41.062 2.764 1 95.06 102 LYS A CA 1
ATOM 775 C C . LYS A 1 102 ? 7.09 -41.469 4.215 1 95.06 102 LYS A C 1
ATOM 777 O O . LYS A 1 102 ? 6.445 -40.938 5.121 1 95.06 102 LYS A O 1
ATOM 782 N N . GLN A 1 103 ? 8.016 -42.375 4.48 1 95.06 103 GLN A N 1
ATOM 783 C CA . GLN A 1 103 ? 8.227 -42.938 5.82 1 95.06 103 GLN A CA 1
ATOM 784 C C . GLN A 1 103 ? 8.711 -41.844 6.781 1 95.06 103 GLN A C 1
ATOM 786 O O . GLN A 1 103 ? 8.164 -41.688 7.879 1 95.06 103 GLN A O 1
ATOM 791 N N . PRO A 1 104 ? 9.758 -41.125 6.387 1 97.06 104 PRO A N 1
ATOM 792 C CA . PRO A 1 104 ? 10.172 -40.062 7.293 1 97.06 104 PRO A CA 1
ATOM 793 C C . PRO A 1 104 ? 9.047 -39.062 7.598 1 97.06 104 PRO A C 1
ATOM 795 O O . PRO A 1 104 ? 8.945 -38.594 8.719 1 97.06 104 PRO A O 1
ATOM 798 N N . PHE A 1 105 ? 8.266 -38.781 6.629 1 97.62 105 PHE A N 1
ATOM 799 C CA . PHE A 1 105 ? 7.125 -37.875 6.809 1 97.62 105 PHE A CA 1
ATOM 800 C C . PHE A 1 105 ? 6.141 -38.469 7.816 1 97.62 105 PHE A C 1
ATOM 802 O O . PHE A 1 105 ? 5.688 -37.781 8.727 1 97.62 105 PHE A O 1
ATOM 809 N N . GLU A 1 106 ? 5.824 -39.688 7.688 1 97.75 106 GLU A N 1
ATOM 810 C CA . GLU A 1 106 ? 4.914 -40.375 8.602 1 97.75 106 GLU A CA 1
ATOM 811 C C . GLU A 1 106 ? 5.492 -40.438 10.008 1 97.75 106 GLU A C 1
ATOM 813 O O . GLU A 1 106 ? 4.754 -40.344 10.992 1 97.75 106 GLU A O 1
ATOM 818 N N . ASP A 1 107 ? 6.793 -40.594 10.086 1 97.62 107 ASP A N 1
ATOM 819 C CA . ASP A 1 107 ? 7.445 -40.594 11.391 1 97.62 107 ASP A CA 1
ATOM 820 C C . ASP A 1 107 ? 7.27 -39.25 12.094 1 97.62 107 ASP A C 1
ATOM 822 O O . ASP A 1 107 ? 7.027 -39.188 13.305 1 97.62 107 ASP A O 1
ATOM 826 N N . VAL A 1 108 ? 7.398 -38.156 11.352 1 97.69 108 VAL A N 1
AT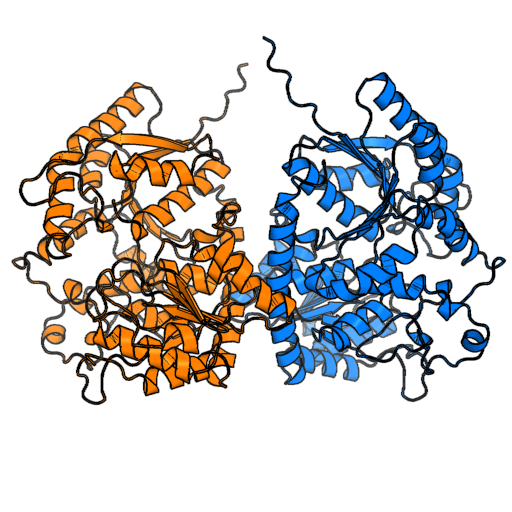OM 827 C CA . VAL A 1 108 ? 7.223 -36.812 11.906 1 97.69 108 VAL A CA 1
ATOM 828 C C . VAL A 1 108 ? 5.812 -36.688 12.469 1 97.69 108 VAL A C 1
ATOM 830 O O . VAL A 1 108 ? 5.629 -36.219 13.602 1 97.69 108 VAL A O 1
ATOM 833 N N . LEU A 1 109 ? 4.785 -37.094 11.711 1 97.81 109 LEU A N 1
ATOM 834 C CA . LEU A 1 109 ? 3.398 -37 12.148 1 97.81 109 LEU A CA 1
ATOM 835 C C . LEU A 1 109 ? 3.145 -37.875 13.367 1 97.81 109 LEU A C 1
ATOM 837 O O . LEU A 1 109 ? 2.492 -37.438 14.32 1 97.81 109 LEU A O 1
ATOM 841 N N . ARG A 1 110 ? 3.684 -39.062 13.336 1 97.5 110 ARG A N 1
ATOM 842 C CA . ARG A 1 110 ? 3.527 -40 14.445 1 97.5 110 ARG A CA 1
ATOM 843 C C . ARG A 1 110 ? 4.102 -39.406 15.734 1 97.5 110 ARG A C 1
ATOM 845 O O . ARG A 1 110 ? 3.479 -39.5 16.797 1 97.5 110 ARG A O 1
ATOM 852 N N . ASN A 1 111 ? 5.27 -38.875 15.617 1 97 111 ASN A N 1
ATOM 853 C CA . ASN A 1 111 ? 5.902 -38.25 16.781 1 97 111 ASN A CA 1
ATOM 854 C C . ASN A 1 111 ? 5.062 -37.094 17.328 1 97 111 ASN A C 1
ATOM 856 O O . ASN A 1 111 ? 4.961 -36.938 18.547 1 97 111 ASN A O 1
ATOM 860 N N . MET A 1 112 ? 4.48 -36.281 16.453 1 96.19 112 MET A N 1
ATOM 861 C CA . MET A 1 112 ? 3.635 -35.188 16.875 1 96.19 112 MET A CA 1
ATOM 862 C C . MET A 1 112 ? 2.416 -35.688 17.641 1 96.19 112 MET A C 1
ATOM 864 O O . MET A 1 112 ? 2.021 -35.094 18.641 1 96.19 112 MET A O 1
ATOM 868 N N . ILE A 1 113 ? 1.876 -36.75 17.203 1 95.69 113 ILE A N 1
ATOM 869 C CA . ILE A 1 113 ? 0.703 -37.344 17.828 1 95.69 113 ILE A CA 1
ATOM 870 C C . ILE A 1 113 ? 1.087 -37.938 19.188 1 95.69 113 ILE A C 1
ATOM 872 O O . ILE A 1 113 ? 0.393 -37.719 20.188 1 95.69 113 ILE A O 1
ATOM 876 N N . GLU A 1 114 ? 2.182 -38.531 19.234 1 95.81 114 GLU A N 1
ATOM 877 C CA . GLU A 1 114 ? 2.658 -39.156 20.484 1 95.81 114 GLU A CA 1
ATOM 878 C C . GLU A 1 114 ? 3.014 -38.094 21.516 1 95.81 114 GLU A C 1
ATOM 880 O O . GLU A 1 114 ? 2.838 -38.281 22.719 1 95.81 114 GLU A O 1
ATOM 885 N N . ASP A 1 115 ? 3.471 -37 21.047 1 93.56 115 ASP A N 1
ATOM 886 C CA . ASP A 1 115 ? 3.826 -35.875 21.906 1 93.56 115 ASP A CA 1
ATOM 887 C C . ASP A 1 115 ? 2.582 -35.125 22.375 1 93.56 115 ASP A C 1
ATOM 889 O O . ASP A 1 115 ? 2.676 -34.219 23.203 1 93.56 115 ASP A O 1
ATOM 893 N N . GLY A 1 116 ? 1.417 -35.5 21.812 1 91.5 116 GLY A N 1
ATOM 894 C CA . GLY A 1 116 ? 0.165 -34.875 22.25 1 91.5 116 GLY A CA 1
ATOM 895 C C . GLY A 1 116 ? -0.146 -33.594 21.547 1 91.5 116 GLY A C 1
ATOM 896 O O . GLY A 1 116 ? -0.932 -32.781 22.047 1 91.5 116 GLY A O 1
ATOM 897 N N . CYS A 1 117 ? 0.53 -33.344 20.438 1 91.44 117 CYS A N 1
ATOM 898 C CA . CYS A 1 117 ? 0.318 -32.125 19.672 1 91.44 117 CYS A CA 1
ATOM 899 C C . CYS A 1 117 ? 0.024 -32.406 18.219 1 91.44 117 CYS A C 1
ATOM 901 O O . CYS A 1 117 ? 0.729 -31.938 17.328 1 91.44 117 CYS A O 1
ATOM 903 N N . PRO A 1 118 ? -1.011 -33.156 18 1 94.25 118 PRO A N 1
ATOM 904 C CA . PRO A 1 118 ? -1.341 -33.469 16.594 1 94.25 118 PRO A CA 1
ATOM 905 C C . PRO A 1 118 ? -1.725 -32.219 15.812 1 94.25 118 PRO A C 1
ATOM 907 O O . PRO A 1 118 ? -2.373 -31.312 16.359 1 94.25 118 PRO A O 1
ATOM 910 N N . PRO A 1 119 ? -1.279 -32.156 14.547 1 96.75 119 PRO A N 1
ATOM 911 C CA . PRO A 1 119 ? -1.72 -31.016 13.742 1 96.75 119 PRO A CA 1
ATOM 912 C C . PRO A 1 119 ? -3.193 -31.109 13.344 1 96.75 119 PRO A C 1
ATOM 914 O O . PRO A 1 119 ? -3.723 -32.219 13.172 1 96.75 119 PRO A O 1
ATOM 917 N N . ILE A 1 120 ? -3.787 -29.984 13.195 1 96 120 ILE A N 1
ATOM 918 C CA . ILE A 1 120 ? -5.191 -29.953 12.797 1 96 120 ILE A CA 1
ATOM 919 C C . ILE A 1 120 ? -5.312 -30.25 11.305 1 96 120 ILE A C 1
ATOM 921 O O . ILE A 1 120 ? -6.363 -30.688 10.836 1 96 120 ILE A O 1
ATOM 925 N N . CYS A 1 121 ? -4.246 -29.984 10.57 1 97.38 121 CYS A N 1
ATOM 926 C CA . CYS A 1 121 ? -4.191 -30.328 9.156 1 97.38 121 CYS A CA 1
ATOM 927 C C . CYS A 1 121 ? -2.758 -30.297 8.641 1 97.38 121 CYS A C 1
ATOM 929 O O . CYS A 1 121 ? -1.858 -29.812 9.328 1 97.38 121 CYS A O 1
ATOM 931 N N . VAL A 1 122 ? -2.588 -30.875 7.496 1 98.25 122 VAL A N 1
ATOM 932 C CA . VAL A 1 122 ? -1.34 -30.797 6.746 1 98.25 122 VAL A CA 1
ATOM 933 C C . VAL A 1 122 ? -1.571 -30.047 5.434 1 98.25 122 VAL A C 1
ATOM 935 O O . VAL A 1 122 ? -2.453 -30.422 4.648 1 98.25 122 VAL A O 1
ATOM 938 N N . ILE A 1 123 ? -0.838 -29.031 5.27 1 98.25 123 ILE A N 1
ATOM 939 C CA . ILE A 1 123 ? -0.819 -28.344 3.98 1 98.25 123 ILE A CA 1
ATOM 940 C C . ILE A 1 123 ? 0.397 -28.797 3.176 1 98.25 123 ILE A C 1
ATOM 942 O O . ILE A 1 123 ? 1.535 -28.469 3.521 1 98.25 123 ILE A O 1
ATOM 946 N N . SER A 1 124 ? 0.165 -29.547 2.182 1 98.06 124 SER A N 1
ATOM 947 C CA . SER A 1 124 ? 1.276 -30.031 1.372 1 98.06 124 SER A CA 1
ATOM 948 C C . SER A 1 124 ? 1.098 -29.656 -0.096 1 98.06 124 SER A C 1
ATOM 950 O O . SER A 1 124 ? -0.029 -29.5 -0.571 1 98.06 124 SER A O 1
ATOM 952 N N . ASP A 1 125 ? 2.133 -29.5 -0.736 1 96.75 125 ASP A N 1
ATOM 953 C CA . ASP A 1 125 ? 2.158 -29.078 -2.135 1 96.75 125 ASP A CA 1
ATOM 954 C C . ASP A 1 125 ? 1.54 -30.141 -3.039 1 96.75 125 ASP A C 1
ATOM 956 O O . ASP A 1 125 ? 1.625 -31.328 -2.75 1 96.75 125 ASP A O 1
ATOM 960 N N . PHE A 1 126 ? 1.058 -29.766 -4.145 1 93.75 126 PHE A N 1
ATOM 961 C CA . PHE A 1 126 ? 0.404 -30.609 -5.141 1 93.75 126 PHE A CA 1
ATOM 962 C C . PHE A 1 126 ? 1.329 -31.734 -5.59 1 93.75 126 PHE A C 1
ATOM 964 O O . PHE A 1 126 ? 0.89 -32.875 -5.777 1 93.75 126 PHE A O 1
ATOM 971 N N . PHE A 1 127 ? 2.586 -31.469 -5.707 1 92.5 127 PHE A N 1
ATOM 972 C CA . PHE A 1 127 ? 3.545 -32.438 -6.227 1 92.5 127 PHE A CA 1
ATOM 973 C C . PHE A 1 127 ? 3.844 -33.5 -5.188 1 92.5 127 PHE A C 1
ATOM 975 O O . PHE A 1 127 ? 4.48 -34.531 -5.5 1 92.5 127 PHE A O 1
ATOM 982 N N . LEU A 1 128 ? 3.357 -33.25 -4.008 1 95.94 128 LEU A N 1
ATOM 983 C CA . LEU A 1 128 ? 3.545 -34.25 -2.941 1 95.94 128 LEU A CA 1
ATOM 984 C C . LEU A 1 128 ? 2.25 -35 -2.668 1 95.94 128 LEU A C 1
ATOM 986 O O . LEU A 1 128 ? 1.817 -35.094 -1.518 1 95.94 128 LEU A O 1
ATOM 990 N N . GLY A 1 129 ? 1.746 -35.531 -3.686 1 94.75 129 GLY A N 1
ATOM 991 C CA . GLY A 1 129 ? 0.455 -36.219 -3.613 1 94.75 129 GLY A CA 1
ATOM 992 C C . GLY A 1 129 ? 0.447 -37.375 -2.664 1 94.75 129 GLY A C 1
ATOM 993 O O . GLY A 1 129 ? -0.581 -37.688 -2.057 1 94.75 129 GLY A O 1
ATOM 994 N N . TRP A 1 130 ? 1.585 -38.031 -2.461 1 94.44 130 TRP A N 1
ATOM 995 C CA . TRP A 1 130 ? 1.713 -39.188 -1.616 1 94.44 130 TRP A CA 1
ATOM 996 C C . TRP A 1 130 ? 1.432 -38.875 -0.156 1 94.44 130 TRP A C 1
ATOM 998 O O . TRP A 1 130 ? 1.189 -39.75 0.66 1 94.44 130 TRP A O 1
ATOM 1008 N N . THR A 1 131 ? 1.418 -37.594 0.204 1 97.31 131 THR A N 1
ATOM 1009 C CA . THR A 1 131 ? 1.144 -37.219 1.581 1 97.31 131 THR A CA 1
ATOM 1010 C C . THR A 1 131 ? -0.318 -37.469 1.938 1 97.31 131 THR A C 1
ATOM 1012 O O . THR A 1 131 ? -0.671 -37.531 3.115 1 97.31 131 THR A O 1
ATOM 1015 N N . LEU A 1 132 ? -1.218 -37.531 0.919 1 96.94 132 LEU A N 1
ATOM 1016 C CA . LEU A 1 132 ? -2.631 -37.75 1.2 1 96.94 132 LEU A CA 1
ATOM 1017 C C . LEU A 1 132 ? -2.832 -39.094 1.926 1 96.94 132 LEU A C 1
ATOM 1019 O O . LEU A 1 132 ? -3.512 -39.156 2.953 1 96.94 132 LEU A O 1
ATOM 1023 N N . GLU A 1 133 ? -2.238 -40.125 1.394 1 96 133 GLU A N 1
ATOM 1024 C CA . GLU A 1 133 ? -2.363 -41.438 2.004 1 96 133 GLU A CA 1
ATOM 1025 C C . GLU A 1 133 ? -1.825 -41.438 3.432 1 96 133 GLU A C 1
ATOM 1027 O O . GLU A 1 133 ? -2.43 -42.031 4.328 1 96 133 GLU A O 1
ATOM 1032 N N . SER A 1 134 ? -0.695 -40.812 3.613 1 96.75 134 SER A N 1
ATOM 1033 C CA . SER A 1 134 ? -0.108 -40.719 4.945 1 96.75 134 SER A CA 1
ATOM 1034 C C . SER A 1 134 ? -1.038 -39.969 5.898 1 96.75 134 SER A C 1
ATOM 1036 O O . SER A 1 134 ? -1.188 -40.344 7.059 1 96.75 134 SER A O 1
ATOM 1038 N N . CYS A 1 135 ? -1.605 -38.875 5.457 1 97.62 135 CYS A N 1
ATOM 1039 C CA . CYS A 1 135 ? -2.535 -38.094 6.266 1 97.62 135 CYS A CA 1
ATOM 1040 C C . CYS A 1 135 ? -3.756 -38.938 6.645 1 97.62 135 CYS A C 1
ATOM 1042 O O . CYS A 1 135 ? -4.223 -38.875 7.785 1 97.62 135 CYS A O 1
ATOM 1044 N N . HIS A 1 136 ? -4.238 -39.781 5.715 1 96.75 136 HIS A N 1
ATOM 1045 C CA . HIS A 1 136 ? -5.363 -40.656 5.992 1 96.75 136 HIS A CA 1
ATOM 1046 C C . HIS A 1 136 ? -5.02 -41.656 7.09 1 96.75 136 HIS A C 1
ATOM 1048 O O . HIS A 1 136 ? -5.84 -41.938 7.965 1 96.75 136 HIS A O 1
ATOM 1054 N N . LEU A 1 137 ? -3.822 -42.156 6.957 1 96.75 137 LEU A N 1
ATOM 1055 C CA . LEU A 1 137 ? -3.348 -43.125 7.941 1 96.75 137 LEU A CA 1
ATOM 1056 C C . LEU A 1 137 ? -3.469 -42.562 9.352 1 96.75 137 LEU A C 1
ATOM 1058 O O . LEU A 1 137 ? -3.764 -43.312 10.297 1 96.75 137 LEU A O 1
ATOM 1062 N N . PHE A 1 138 ? -3.291 -41.281 9.547 1 97.38 138 PHE A N 1
ATOM 1063 C CA . PHE A 1 138 ? -3.266 -40.656 10.875 1 97.38 138 PHE A CA 1
ATOM 1064 C C . PHE A 1 138 ? -4.535 -39.875 11.125 1 97.38 138 PHE A C 1
ATOM 1066 O O . PHE A 1 138 ? -4.633 -39.156 12.117 1 97.38 138 PHE A O 1
ATOM 1073 N N . ASP A 1 139 ? -5.492 -39.906 10.227 1 97 139 ASP A N 1
ATOM 1074 C CA . ASP A 1 139 ? -6.762 -39.188 10.312 1 97 139 ASP A CA 1
ATOM 1075 C C . ASP A 1 139 ? -6.535 -37.656 10.422 1 97 139 ASP A C 1
ATOM 1077 O O . ASP A 1 139 ? -7.105 -37 11.297 1 97 139 ASP A O 1
ATOM 1081 N N . ILE A 1 140 ? -5.637 -37.156 9.656 1 97.69 140 ILE A N 1
ATOM 1082 C CA . ILE A 1 140 ? -5.344 -35.75 9.555 1 97.69 140 ILE A CA 1
ATOM 1083 C C . ILE A 1 140 ? -5.762 -35.219 8.18 1 97.69 140 ILE A C 1
ATOM 1085 O O . ILE A 1 140 ? -5.383 -35.781 7.156 1 97.69 140 ILE A O 1
ATOM 1089 N N . PRO A 1 141 ? -6.551 -34.188 8.086 1 97.44 141 PRO A N 1
ATOM 1090 C CA . PRO A 1 141 ? -6.938 -33.656 6.781 1 97.44 141 PRO A CA 1
ATOM 1091 C C . PRO A 1 141 ? -5.754 -33.094 6.008 1 97.44 141 PRO A C 1
ATOM 1093 O O . PRO A 1 141 ? -4.902 -32.406 6.586 1 97.44 141 PRO A O 1
ATOM 1096 N N . ARG A 1 142 ? -5.691 -33.375 4.754 1 98 142 ARG A N 1
ATOM 1097 C CA . ARG A 1 142 ? -4.723 -32.75 3.861 1 98 142 ARG A CA 1
ATOM 1098 C C . ARG A 1 142 ? -5.359 -31.594 3.1 1 98 142 ARG A C 1
ATOM 1100 O O . ARG A 1 142 ? -6.414 -31.75 2.48 1 98 142 ARG A O 1
ATOM 1107 N N . VAL A 1 143 ? -4.801 -30.5 3.186 1 97.75 143 VAL A N 1
ATOM 1108 C CA . VAL A 1 143 ? -5.125 -29.359 2.338 1 97.75 143 VAL A CA 1
ATOM 1109 C C . VAL A 1 143 ? -4.043 -29.188 1.279 1 97.75 143 VAL A C 1
ATOM 1111 O O . VAL A 1 143 ? -2.871 -28.969 1.609 1 97.75 143 VAL A O 1
ATOM 1114 N N . VAL A 1 144 ? -4.43 -29.297 0.044 1 97.5 144 VAL A N 1
ATOM 1115 C CA . VAL A 1 144 ? -3.438 -29.234 -1.026 1 97.5 144 VAL A CA 1
ATOM 1116 C C . VAL A 1 144 ? -3.176 -27.781 -1.413 1 97.5 144 VAL A C 1
ATOM 1118 O O . VAL A 1 144 ? -4.102 -26.969 -1.443 1 97.5 144 VAL A O 1
ATOM 1121 N N . SER A 1 145 ? -1.929 -27.469 -1.639 1 96.44 145 SER A N 1
ATOM 1122 C CA . SER A 1 145 ? -1.518 -26.156 -2.129 1 96.44 145 SER A CA 1
ATOM 1123 C C . SER A 1 145 ? -1.006 -26.234 -3.562 1 96.44 145 SER A C 1
ATOM 1125 O O . SER A 1 145 ? -0.323 -27.188 -3.932 1 96.44 145 SER A O 1
ATOM 1127 N N . HIS A 1 146 ? -1.408 -25.234 -4.328 1 90.81 146 HIS A N 1
ATOM 1128 C CA . HIS A 1 146 ? -0.941 -25.125 -5.707 1 90.81 146 HIS A CA 1
ATOM 1129 C C . HIS A 1 146 ? -0.119 -23.859 -5.91 1 90.81 146 HIS A C 1
ATOM 1131 O O . HIS A 1 146 ? -0.259 -22.891 -5.152 1 90.81 146 HIS A O 1
ATOM 1137 N N . GLY A 1 147 ? 0.752 -23.906 -6.871 1 88.88 147 GLY A N 1
ATOM 1138 C CA . GLY A 1 147 ? 1.504 -22.719 -7.238 1 88.88 147 GLY A CA 1
ATOM 1139 C C . GLY A 1 147 ? 0.812 -21.875 -8.297 1 88.88 147 GLY A C 1
ATOM 1140 O O . GLY A 1 147 ? 1.29 -20.797 -8.648 1 88.88 147 GLY A O 1
ATOM 1141 N N . MET A 1 148 ? -0.372 -22.328 -8.75 1 92.88 148 MET A N 1
ATOM 1142 C CA . MET A 1 148 ? -1.116 -21.641 -9.805 1 92.88 148 MET A CA 1
ATOM 1143 C C . MET A 1 148 ? -2.314 -20.906 -9.227 1 92.88 148 MET A C 1
ATOM 1145 O O . MET A 1 148 ? -2.732 -21.172 -8.102 1 92.88 148 MET A O 1
ATOM 1149 N N . GLY A 1 149 ? -2.832 -19.984 -9.969 1 95.06 149 GLY A N 1
ATOM 1150 C CA . GLY A 1 149 ? -4.082 -19.328 -9.617 1 95.06 149 GLY A CA 1
ATOM 1151 C C . GLY A 1 149 ? -5.305 -20.156 -9.953 1 95.06 149 GLY A C 1
ATOM 1152 O O . GLY A 1 149 ? -5.191 -21.234 -10.547 1 95.06 149 GLY A O 1
ATOM 1153 N N . VAL A 1 150 ? -6.422 -19.719 -9.562 1 96.25 150 VAL A N 1
ATOM 1154 C CA . VAL A 1 150 ? -7.691 -20.406 -9.75 1 96.25 150 VAL A CA 1
ATOM 1155 C C . VAL A 1 150 ? -7.996 -20.531 -11.242 1 96.25 150 VAL A C 1
ATOM 1157 O O . VAL A 1 150 ? -8.344 -21.609 -11.727 1 96.25 150 VAL A O 1
ATOM 1160 N N . PHE A 1 151 ? -7.789 -19.469 -11.969 1 96.06 151 PHE A N 1
ATOM 1161 C CA . PHE A 1 151 ? -8.094 -19.406 -13.391 1 96.06 151 PHE A CA 1
ATOM 1162 C C . PHE A 1 151 ? -7.328 -20.469 -14.164 1 96.06 151 PHE A C 1
ATOM 1164 O O . PHE A 1 151 ? -7.922 -21.25 -14.914 1 96.06 151 PHE A O 1
ATOM 1171 N N . ALA A 1 152 ? -6.059 -20.484 -13.953 1 95.38 152 ALA A N 1
ATOM 1172 C CA . ALA A 1 152 ? -5.23 -21.469 -14.648 1 95.38 152 ALA A CA 1
ATOM 1173 C C . ALA A 1 152 ? -5.613 -22.891 -14.242 1 95.38 152 ALA A C 1
ATOM 1175 O O . ALA A 1 152 ? -5.699 -23.781 -15.086 1 95.38 152 ALA A O 1
ATOM 1176 N N . MET A 1 153 ? -5.918 -23.125 -13 1 94.19 153 MET A N 1
ATOM 1177 C CA . MET A 1 153 ? -6.211 -24.469 -12.508 1 94.19 153 MET A CA 1
ATOM 1178 C C . MET A 1 153 ? -7.539 -24.969 -13.055 1 94.19 153 MET A C 1
ATOM 1180 O O . MET A 1 153 ? -7.652 -26.141 -13.438 1 94.19 153 MET A O 1
ATOM 1184 N N . VAL A 1 154 ? -8.492 -24.078 -13.086 1 94 154 VAL A N 1
ATOM 1185 C CA . VAL A 1 154 ? -9.805 -24.516 -13.547 1 94 154 VAL A CA 1
ATOM 1186 C C . VAL A 1 154 ? -9.727 -24.906 -15.023 1 94 154 VAL A C 1
ATOM 1188 O O . VAL A 1 154 ? -10.383 -25.844 -15.453 1 94 154 VAL A O 1
ATOM 1191 N N . ILE A 1 155 ? -8.93 -24.266 -15.781 1 93.44 155 ILE A N 1
ATOM 1192 C CA . ILE A 1 155 ? -8.758 -24.562 -17.203 1 93.44 155 ILE A CA 1
ATOM 1193 C C . ILE A 1 155 ? -7.98 -25.859 -17.359 1 93.44 155 ILE A C 1
ATOM 1195 O O . ILE A 1 155 ? -8.406 -26.75 -18.109 1 93.44 155 ILE A O 1
ATOM 1199 N N . CYS A 1 156 ? -6.891 -25.969 -16.656 1 89.75 156 CYS A N 1
ATOM 1200 C CA . CYS A 1 156 ? -6.016 -27.125 -16.781 1 89.75 156 CYS A CA 1
ATOM 1201 C C . CYS A 1 156 ? -6.723 -28.391 -16.328 1 89.75 156 CYS A C 1
ATOM 1203 O O . CYS A 1 156 ? -6.41 -29.5 -16.781 1 89.75 156 CYS A O 1
ATOM 1205 N N . LYS A 1 157 ? -7.684 -28.25 -15.461 1 88.06 157 LYS A N 1
ATOM 1206 C CA . LYS A 1 157 ? -8.391 -29.406 -14.922 1 88.06 157 LYS A CA 1
ATOM 1207 C C . LYS A 1 157 ? -9.695 -29.656 -15.68 1 88.06 157 LYS A C 1
ATOM 1209 O O . LYS A 1 157 ? -10.422 -30.609 -15.383 1 88.06 157 LYS A O 1
ATOM 1214 N N . SER A 1 158 ? -9.984 -28.922 -16.672 1 89.69 158 SER A N 1
ATOM 1215 C CA . SER A 1 158 ? -11.266 -29.016 -17.375 1 89.69 158 SER A CA 1
ATOM 1216 C C . SER A 1 158 ? -11.359 -30.297 -18.188 1 89.69 158 SER A C 1
ATOM 1218 O O . SER A 1 158 ? -10.453 -30.625 -18.953 1 89.69 158 SER A O 1
ATOM 1220 N N . PRO A 1 159 ? -12.5 -30.953 -18.062 1 84.12 159 PRO A N 1
ATOM 1221 C CA . PRO A 1 159 ? -12.711 -32.125 -18.906 1 84.12 159 PRO A CA 1
ATOM 1222 C C . PRO A 1 159 ? -12.758 -31.797 -20.391 1 84.12 159 PRO A C 1
ATOM 1224 O O . PRO A 1 159 ? -12.523 -32.688 -21.234 1 84.12 159 PRO A O 1
ATOM 1227 N N . SER A 1 160 ? -12.977 -30.562 -20.734 1 84.81 160 SER A N 1
ATOM 1228 C CA . SER A 1 160 ? -13.07 -30.109 -22.125 1 84.81 160 SER A CA 1
ATOM 1229 C C . SER A 1 160 ? -11.742 -30.297 -22.859 1 84.81 160 SER A C 1
ATOM 1231 O O . SER A 1 160 ? -11.711 -30.344 -24.094 1 84.81 160 SER A O 1
ATOM 1233 N N . LEU A 1 161 ? -10.703 -30.391 -22.094 1 86.31 161 LEU A N 1
ATOM 1234 C CA . LEU A 1 161 ? -9.391 -30.531 -22.703 1 86.31 161 LEU A CA 1
ATOM 1235 C C . LEU A 1 161 ? -9.18 -31.953 -23.219 1 86.31 161 LEU A C 1
ATOM 1237 O O . LEU A 1 161 ? -8.281 -32.188 -24.031 1 86.31 161 LEU A O 1
ATOM 1241 N N . HIS A 1 162 ? -10.031 -32.844 -22.797 1 81.88 162 HIS A N 1
ATOM 1242 C CA . HIS A 1 162 ? -9.789 -34.25 -23.109 1 81.88 162 HIS A CA 1
ATOM 1243 C C . HIS A 1 162 ? -10.805 -34.75 -24.125 1 81.88 162 HIS A C 1
ATOM 1245 O O . HIS A 1 162 ? -10.891 -35.969 -24.375 1 81.88 162 HIS A O 1
ATOM 1251 N N . VAL A 1 163 ? -11.492 -33.844 -24.688 1 81.56 163 VAL A N 1
ATOM 1252 C CA . VAL A 1 163 ? -12.359 -34.219 -25.797 1 81.56 163 VAL A CA 1
ATOM 1253 C C . VAL A 1 163 ? -11.523 -34.531 -27.031 1 81.56 163 VAL A C 1
ATOM 1255 O O . VAL A 1 163 ? -10.547 -33.812 -27.312 1 81.56 163 VAL A O 1
ATOM 1258 N N . PRO A 1 164 ? -11.766 -35.594 -27.734 1 80.88 164 PRO A N 1
ATOM 1259 C CA . PRO A 1 164 ? -10.961 -36.031 -28.875 1 80.88 164 PRO A CA 1
ATOM 1260 C C . PRO A 1 164 ? -10.773 -34.938 -29.922 1 80.88 164 PRO A C 1
ATOM 1262 O O . PRO A 1 164 ? -9.711 -34.844 -30.547 1 80.88 164 PRO A O 1
ATOM 1265 N N . SER A 1 165 ? -11.727 -34.094 -30.062 1 82.19 165 SER A N 1
ATOM 1266 C CA . SER A 1 165 ? -11.664 -33.062 -31.094 1 82.19 165 SER A CA 1
ATOM 1267 C C . SER A 1 165 ? -10.555 -32.062 -30.797 1 82.19 165 SER A C 1
ATOM 1269 O O . SER A 1 165 ? -10.062 -31.391 -31.719 1 82.19 165 SER A O 1
ATOM 1271 N N . VAL A 1 166 ? -10.156 -31.953 -29.547 1 87.31 166 VAL A N 1
ATOM 1272 C CA . VAL A 1 166 ? -9.133 -30.984 -29.156 1 87.31 166 VAL A CA 1
ATOM 1273 C C . VAL A 1 166 ? -7.781 -31.406 -29.719 1 87.31 166 VAL A C 1
ATOM 1275 O O . VAL A 1 166 ? -6.957 -30.562 -30.078 1 87.31 166 VAL A O 1
ATOM 1278 N N . LYS A 1 167 ? -7.535 -32.688 -29.859 1 83.38 167 LYS A N 1
ATOM 1279 C CA . LYS A 1 167 ? -6.273 -33.188 -30.375 1 83.38 167 LYS A CA 1
ATOM 1280 C C . LYS A 1 167 ? -6.059 -32.75 -31.828 1 83.38 167 LYS A C 1
ATOM 1282 O O . LYS A 1 167 ? -4.93 -32.5 -32.25 1 83.38 167 LYS A O 1
ATOM 1287 N N . ASP A 1 168 ? -7.168 -32.594 -32.469 1 87.06 168 ASP A N 1
ATOM 1288 C CA . ASP A 1 168 ? -7.086 -32.312 -33.906 1 87.06 168 ASP A CA 1
ATOM 1289 C C . ASP A 1 168 ? -7.004 -30.797 -34.156 1 87.06 168 ASP A C 1
ATOM 1291 O O . ASP A 1 168 ? -6.773 -30.359 -35.312 1 87.06 168 ASP A O 1
ATOM 1295 N N . LEU A 1 169 ? -7.098 -30.078 -33.156 1 88.94 169 LEU A N 1
ATOM 1296 C CA . LEU A 1 169 ? -7.059 -28.641 -33.312 1 88.94 169 LEU A CA 1
ATOM 1297 C C . LEU A 1 169 ? -5.633 -28.156 -33.531 1 88.94 169 LEU A C 1
ATOM 1299 O O . LEU A 1 169 ? -4.676 -28.781 -33.094 1 88.94 169 LEU A O 1
ATOM 1303 N N . SER A 1 170 ? -5.551 -27.062 -34.312 1 87.81 170 SER A N 1
ATOM 1304 C CA . SER A 1 170 ? -4.27 -26.359 -34.406 1 87.81 170 SER A CA 1
ATOM 1305 C C . SER A 1 170 ? -4.031 -25.484 -33.188 1 87.81 170 SER A C 1
ATOM 1307 O O . SER A 1 170 ? -4.949 -25.234 -32.406 1 87.81 170 SER A O 1
ATOM 1309 N N . LEU A 1 171 ? -2.859 -25.062 -33.031 1 87.06 171 LEU A N 1
ATOM 1310 C CA . LEU A 1 171 ? -2.486 -24.266 -31.875 1 87.06 171 LEU A CA 1
ATOM 1311 C C . LEU A 1 171 ? -3.25 -22.953 -31.859 1 87.06 171 LEU A C 1
ATOM 1313 O O . LEU A 1 171 ? -3.471 -22.375 -30.781 1 87.06 171 LEU A O 1
ATOM 1317 N N . LEU A 1 172 ? -3.709 -22.438 -32.969 1 89 172 LEU A N 1
ATOM 1318 C CA . LEU A 1 172 ? -4.383 -21.141 -33.062 1 89 172 LEU A CA 1
ATOM 1319 C C . LEU A 1 172 ? -5.895 -21.312 -32.969 1 89 172 LEU A C 1
ATOM 1321 O O . LEU A 1 172 ? -6.629 -20.328 -32.844 1 89 172 LEU A O 1
ATOM 1325 N N . ASP A 1 173 ? -6.344 -22.531 -32.906 1 91.56 173 ASP A N 1
ATOM 1326 C CA . ASP A 1 173 ? -7.777 -22.781 -32.812 1 91.56 173 ASP A CA 1
ATOM 1327 C C . ASP A 1 173 ? -8.305 -22.578 -31.406 1 91.56 173 ASP A C 1
ATOM 1329 O O . ASP A 1 173 ? -7.633 -22.938 -30.438 1 91.56 173 ASP A O 1
ATOM 1333 N N . PRO A 1 174 ? -9.453 -22.016 -31.344 1 92.38 174 PRO A N 1
ATOM 1334 C CA . PRO A 1 174 ? -10.062 -21.844 -30.031 1 92.38 174 PRO A CA 1
ATOM 1335 C C . PRO A 1 174 ? -10.555 -23.156 -29.422 1 92.38 174 PRO A C 1
ATOM 1337 O O . PRO A 1 174 ? -10.969 -24.062 -30.156 1 92.38 174 PRO A O 1
ATOM 1340 N N . ILE A 1 175 ? -10.406 -23.266 -28.188 1 91.81 175 ILE A N 1
ATOM 1341 C CA . ILE A 1 175 ? -10.992 -24.375 -27.438 1 91.81 175 ILE A CA 1
ATOM 1342 C C . ILE A 1 175 ? -12.305 -23.938 -26.797 1 91.81 175 ILE A C 1
ATOM 1344 O O . ILE A 1 175 ? -12.375 -22.859 -26.203 1 91.81 175 ILE A O 1
ATOM 1348 N N . ASP A 1 176 ? -13.32 -24.734 -26.922 1 88.5 176 ASP A N 1
ATOM 1349 C CA . ASP A 1 176 ? -14.617 -24.422 -26.344 1 88.5 176 ASP A CA 1
ATOM 1350 C C . ASP A 1 176 ? -14.75 -25.047 -24.953 1 88.5 176 ASP A C 1
ATOM 1352 O O . ASP A 1 176 ? -14.617 -26.266 -24.781 1 88.5 176 ASP A O 1
ATOM 1356 N N . PHE A 1 177 ? -14.875 -24.188 -24.016 1 88.25 177 PHE A N 1
ATOM 1357 C CA . PHE A 1 177 ? -15.125 -24.641 -22.641 1 88.25 177 PHE A CA 1
ATOM 1358 C C . PHE A 1 177 ? -16.609 -24.5 -22.297 1 88.25 177 PHE A C 1
ATOM 1360 O O . PHE A 1 177 ? -17.125 -23.391 -22.219 1 88.25 177 PHE A O 1
ATOM 1367 N N . SER A 1 178 ? -17.391 -25.469 -22.234 1 79.5 178 SER A N 1
ATOM 1368 C CA . SER A 1 178 ? -18.828 -25.469 -22.031 1 79.5 178 SER A CA 1
ATOM 1369 C C . SER A 1 178 ? -19.188 -24.969 -20.641 1 79.5 178 SER A C 1
ATOM 1371 O O . SER A 1 178 ? -20.234 -24.359 -20.438 1 79.5 178 SER A O 1
ATOM 1373 N N . GLU A 1 179 ? -18.375 -25.141 -19.719 1 81.44 179 GLU A N 1
ATOM 1374 C CA . GLU A 1 179 ? -18.719 -24.906 -18.312 1 81.44 179 GLU A CA 1
ATOM 1375 C C . GLU A 1 179 ? -18.125 -23.594 -17.812 1 81.44 179 GLU A C 1
ATOM 1377 O O . GLU A 1 179 ? -18.359 -23.203 -16.672 1 81.44 179 GLU A O 1
ATOM 1382 N N . LEU A 1 180 ? -17.312 -23 -18.656 1 87.19 180 LEU A N 1
ATOM 1383 C CA . LEU A 1 180 ? -16.594 -21.812 -18.219 1 87.19 180 LEU A CA 1
ATOM 1384 C C . LEU A 1 180 ? -16.797 -20.656 -19.203 1 87.19 180 LEU A C 1
ATOM 1386 O O . LEU A 1 180 ? -16.875 -20.875 -20.422 1 87.19 180 LEU A O 1
ATOM 1390 N N . LYS A 1 181 ? -17 -19.484 -18.734 1 86.44 181 LYS A N 1
ATOM 1391 C CA . LYS A 1 181 ? -17.109 -18.281 -19.547 1 86.44 181 LYS A CA 1
ATOM 1392 C C . LYS A 1 181 ? -15.945 -17.328 -19.281 1 86.44 181 LYS A C 1
ATOM 1394 O O . LYS A 1 181 ? -15.609 -17.047 -18.141 1 86.44 181 LYS A O 1
ATOM 1399 N N . PHE A 1 182 ? -15.227 -17.031 -20.344 1 87.62 182 PHE A N 1
ATOM 1400 C CA . PHE A 1 182 ? -14.117 -16.094 -20.281 1 87.62 182 PHE A CA 1
ATOM 1401 C C . PHE A 1 182 ? -14.414 -14.852 -21.109 1 87.62 182 PHE A C 1
ATOM 1403 O O . PHE A 1 182 ? -15.133 -14.922 -22.094 1 87.62 182 PHE A O 1
ATOM 1410 N N . PRO A 1 183 ? -13.93 -13.648 -20.734 1 87.5 183 PRO A N 1
ATOM 1411 C CA . PRO A 1 183 ? -14.102 -12.445 -21.562 1 87.5 183 PRO A CA 1
ATOM 1412 C C . PRO A 1 183 ? -13.148 -12.414 -22.766 1 87.5 183 PRO A C 1
ATOM 1414 O O . PRO A 1 183 ? -13.039 -11.383 -23.438 1 87.5 183 PRO A O 1
ATOM 1417 N N . PHE A 1 184 ? -12.398 -13.555 -23.047 1 92.12 184 PHE A N 1
ATOM 1418 C CA . PHE A 1 184 ? -11.484 -13.688 -24.172 1 92.12 184 PHE A CA 1
ATOM 1419 C C . PHE A 1 184 ? -11.453 -15.117 -24.688 1 92.12 184 PHE A C 1
ATOM 1421 O O . PHE A 1 184 ? -12.031 -16.016 -24.062 1 92.12 184 PHE A O 1
ATOM 1428 N N . THR A 1 185 ? -10.805 -15.281 -25.828 1 92 185 THR A N 1
ATOM 1429 C CA . THR A 1 185 ? -10.719 -16.594 -26.453 1 92 185 THR A CA 1
ATOM 1430 C C . THR A 1 185 ? -9.453 -17.328 -26 1 92 185 THR A C 1
ATOM 1432 O O . THR A 1 185 ? -8.383 -16.734 -25.922 1 92 185 THR A O 1
ATOM 1435 N N . LEU A 1 186 ? -9.648 -18.578 -25.641 1 93 186 LEU A N 1
ATOM 1436 C CA . LEU A 1 186 ? -8.516 -19.453 -25.344 1 93 186 LEU A CA 1
ATOM 1437 C C . LEU A 1 186 ? -8.227 -20.391 -26.516 1 93 186 LEU A C 1
ATOM 1439 O O . LEU A 1 186 ? -9.125 -21.062 -27.016 1 93 186 LEU A O 1
ATOM 1443 N N . ASN A 1 187 ? -7.016 -20.375 -26.922 1 90.81 187 ASN A N 1
ATOM 1444 C CA . ASN A 1 187 ? -6.574 -21.25 -28 1 90.81 187 ASN A CA 1
ATOM 1445 C C . ASN A 1 187 ? -5.824 -22.469 -27.453 1 90.81 187 ASN A C 1
ATOM 1447 O O . ASN A 1 187 ? -5.371 -22.469 -26.312 1 90.81 187 ASN A O 1
ATOM 1451 N N . LYS A 1 188 ? -5.738 -23.453 -28.281 1 90.06 188 LYS A N 1
ATOM 1452 C CA . LYS A 1 188 ? -5.02 -24.672 -27.891 1 90.06 188 LYS A CA 1
ATOM 1453 C C . LYS A 1 188 ? -3.596 -24.344 -27.453 1 90.06 188 LYS A C 1
ATOM 1455 O O . LYS A 1 188 ? -3.082 -24.922 -26.5 1 90.06 188 LYS A O 1
ATOM 1460 N N . GLY A 1 189 ? -2.992 -23.344 -28.094 1 87.56 189 GLY A N 1
ATOM 1461 C CA . GLY A 1 189 ? -1.617 -22.969 -27.812 1 87.56 189 GLY A CA 1
ATOM 1462 C C . GLY A 1 189 ? -1.442 -22.281 -26.469 1 87.56 189 GLY A C 1
ATOM 1463 O O . GLY A 1 189 ? -0.319 -22.141 -25.984 1 87.56 189 GLY A O 1
ATOM 1464 N N . ASP A 1 190 ? -2.561 -21.906 -25.812 1 89.94 190 ASP A N 1
ATOM 1465 C CA . ASP A 1 190 ? -2.5 -21.25 -24.516 1 89.94 190 ASP A CA 1
ATOM 1466 C C . ASP A 1 190 ? -2.398 -22.281 -23.391 1 89.94 190 ASP A C 1
ATOM 1468 O O . ASP A 1 190 ? -2.062 -21.953 -22.25 1 89.94 190 ASP A O 1
ATOM 1472 N N . ILE A 1 191 ? -2.736 -23.531 -23.734 1 90.44 191 ILE A N 1
ATOM 1473 C CA . ILE A 1 191 ? -2.803 -24.594 -22.734 1 90.44 191 ILE A CA 1
ATOM 1474 C C . ILE A 1 191 ? -1.454 -25.297 -22.641 1 90.44 191 ILE A C 1
ATOM 1476 O O . ILE A 1 191 ? -0.876 -25.688 -23.656 1 90.44 191 ILE A O 1
ATOM 1480 N N . PRO A 1 192 ? -0.942 -25.422 -21.438 1 86.38 192 PRO A N 1
ATOM 1481 C CA . PRO A 1 192 ? 0.293 -26.203 -21.328 1 86.38 192 PRO A CA 1
ATOM 1482 C C . PRO A 1 192 ? 0.167 -27.594 -21.922 1 86.38 192 PRO A C 1
ATOM 1484 O O . PRO A 1 192 ? -0.839 -28.281 -21.703 1 86.38 192 PRO A O 1
ATOM 1487 N N . GLU A 1 193 ? 1.179 -28 -22.5 1 80.81 193 GLU A N 1
ATOM 1488 C CA . GLU A 1 193 ? 1.166 -29.234 -23.266 1 80.81 193 GLU A CA 1
ATOM 1489 C C . GLU A 1 193 ? 0.902 -30.438 -22.375 1 80.81 193 GLU A C 1
ATOM 1491 O O . GLU A 1 193 ? 0.259 -31.406 -22.797 1 80.81 193 GLU A O 1
ATOM 1496 N N . VAL A 1 194 ? 1.338 -30.344 -21.234 1 79.19 194 VAL A N 1
ATOM 1497 C CA . VAL A 1 194 ? 1.237 -31.469 -20.312 1 79.19 194 VAL A CA 1
ATOM 1498 C C . VAL A 1 194 ? -0.232 -31.781 -20.031 1 79.19 194 VAL A C 1
ATOM 1500 O O . VAL A 1 194 ? -0.59 -32.938 -19.781 1 79.19 194 VAL A O 1
ATOM 1503 N N . PHE A 1 195 ? -1.114 -30.875 -20.234 1 83.69 195 PHE A N 1
ATOM 1504 C CA . PHE A 1 195 ? -2.523 -31.078 -19.922 1 83.69 195 PHE A CA 1
ATOM 1505 C C . PHE A 1 195 ? -3.311 -31.438 -21.188 1 83.69 195 PHE A C 1
ATOM 1507 O O . PHE A 1 195 ? -4.477 -31.828 -21.094 1 83.69 195 PHE A O 1
ATOM 1514 N N . LEU A 1 196 ? -2.623 -31.234 -22.266 1 83.31 196 LEU A N 1
ATOM 1515 C CA . LEU A 1 196 ? -3.25 -31.594 -23.531 1 83.31 196 LEU A CA 1
ATOM 1516 C C . LEU A 1 196 ? -2.951 -33.062 -23.875 1 83.31 196 LEU A C 1
ATOM 1518 O O . LEU A 1 196 ? -3.779 -33.719 -24.5 1 83.31 196 LEU A O 1
ATOM 1522 N N . ASN A 1 197 ? -1.699 -33.344 -23.516 1 77.56 197 ASN A N 1
ATOM 1523 C CA . ASN A 1 197 ? -1.268 -34.719 -23.797 1 77.56 197 ASN A CA 1
ATOM 1524 C C . ASN A 1 197 ? -1.796 -35.719 -22.766 1 77.56 197 ASN A C 1
ATOM 1526 O O . ASN A 1 197 ? -1.421 -35.625 -21.594 1 77.56 197 ASN A O 1
ATOM 1530 N N . GLY A 1 198 ? -2.756 -36.469 -23.062 1 69.62 198 GLY A N 1
ATOM 1531 C CA . GLY A 1 198 ? -3.35 -37.438 -22.141 1 69.62 198 GLY A CA 1
ATOM 1532 C C . GLY A 1 198 ? -2.754 -38.812 -22.25 1 69.62 198 GLY A C 1
ATOM 1533 O O . GLY A 1 198 ? -3.367 -39.812 -21.812 1 69.62 198 GLY A O 1
ATOM 1534 N N . ASP A 1 199 ? -1.499 -38.812 -22.828 1 75.88 199 ASP A N 1
ATOM 1535 C CA . ASP A 1 199 ? -0.903 -40.125 -22.984 1 75.88 199 ASP A CA 1
ATOM 1536 C C . ASP A 1 199 ? -0.33 -40.656 -21.672 1 75.88 199 ASP A C 1
ATOM 1538 O O . ASP A 1 199 ? 0.682 -40.125 -21.188 1 75.88 199 ASP A O 1
ATOM 1542 N N . PRO A 1 200 ? -0.938 -41.594 -21.156 1 76 200 PRO A N 1
ATOM 1543 C CA . PRO A 1 200 ? -0.478 -42.125 -19.875 1 76 200 PRO A CA 1
ATOM 1544 C C . PRO A 1 200 ? 0.908 -42.781 -19.953 1 76 200 PRO A C 1
ATOM 1546 O O . PRO A 1 200 ? 1.54 -43.031 -18.922 1 76 200 PRO A O 1
ATOM 1549 N N . ASN A 1 201 ? 1.367 -43.031 -21.156 1 78.88 201 ASN A N 1
ATOM 1550 C CA . ASN A 1 201 ? 2.664 -43.688 -21.328 1 78.88 201 ASN A CA 1
ATOM 1551 C C . ASN A 1 201 ? 3.783 -42.656 -21.5 1 78.88 201 ASN A C 1
ATOM 1553 O O . ASN A 1 201 ? 4.961 -43.031 -21.531 1 78.88 201 ASN A O 1
ATOM 1557 N N . ASP A 1 202 ? 3.385 -41.469 -21.578 1 79 202 ASP A N 1
ATOM 1558 C CA . ASP A 1 202 ? 4.375 -40.406 -21.656 1 79 202 ASP A CA 1
ATOM 1559 C C . ASP A 1 202 ? 5.027 -40.156 -20.297 1 79 202 ASP A C 1
ATOM 1561 O O . ASP A 1 202 ? 4.34 -39.844 -19.328 1 79 202 ASP A O 1
ATOM 1565 N N . PRO A 1 203 ? 6.312 -40.375 -20.203 1 73.31 203 PRO A N 1
ATOM 1566 C CA . PRO A 1 203 ? 7.016 -40.25 -18.922 1 73.31 203 PRO A CA 1
ATOM 1567 C C . PRO A 1 203 ? 6.879 -38.844 -18.312 1 73.31 203 PRO A C 1
ATOM 1569 O O . PRO A 1 203 ? 7.055 -38.688 -17.094 1 73.31 203 PRO A O 1
ATOM 1572 N N . TYR A 1 204 ? 6.543 -37.875 -19.156 1 71.25 204 TYR A N 1
ATOM 1573 C CA . TYR A 1 204 ? 6.438 -36.531 -18.641 1 71.25 204 TYR A CA 1
ATOM 1574 C C . TYR A 1 204 ? 5.02 -36.219 -18.172 1 71.25 204 TYR A C 1
ATOM 1576 O O . TYR A 1 204 ? 4.809 -35.344 -17.359 1 71.25 204 TYR A O 1
ATOM 1584 N N . VAL A 1 205 ? 4.121 -36.969 -18.641 1 74.25 205 VAL A N 1
ATOM 1585 C CA . VAL A 1 205 ? 2.713 -36.75 -18.359 1 74.25 205 VAL A CA 1
ATOM 1586 C C . VAL A 1 205 ? 2.256 -37.656 -17.219 1 74.25 205 VAL A C 1
ATOM 1588 O O . VAL A 1 205 ? 1.466 -37.25 -16.359 1 74.25 205 VAL A O 1
ATOM 1591 N N . ARG A 1 206 ? 2.85 -38.781 -17.172 1 78.38 206 ARG A N 1
ATOM 1592 C CA . ARG A 1 206 ? 2.385 -39.844 -16.266 1 78.38 206 ARG A CA 1
ATOM 1593 C C . ARG A 1 206 ? 2.512 -39.375 -14.805 1 78.38 206 ARG A C 1
ATOM 1595 O O . ARG A 1 206 ? 1.561 -39.5 -14.031 1 78.38 206 ARG A O 1
ATOM 1602 N N . PRO A 1 207 ? 3.643 -38.875 -14.453 1 74.19 207 PRO A N 1
ATOM 1603 C CA . PRO A 1 207 ? 3.764 -38.469 -13.047 1 74.19 207 PRO A CA 1
ATOM 1604 C C . PRO A 1 207 ? 2.748 -37.406 -12.641 1 74.19 207 PRO A C 1
ATOM 1606 O O . PRO A 1 207 ? 2.256 -37.406 -11.508 1 74.19 207 PRO A O 1
ATOM 1609 N N . VAL A 1 208 ? 2.439 -36.531 -13.547 1 73.88 208 VAL A N 1
ATOM 1610 C CA . VAL A 1 208 ? 1.485 -35.469 -13.258 1 73.88 208 VAL A CA 1
ATOM 1611 C C . VAL A 1 208 ? 0.075 -36.062 -13.172 1 73.88 208 VAL A C 1
ATOM 1613 O O . VAL A 1 208 ? -0.708 -35.688 -12.305 1 73.88 208 VAL A O 1
ATOM 1616 N N . MET A 1 209 ? -0.151 -36.969 -14.008 1 77.12 209 MET A N 1
ATOM 1617 C CA . MET A 1 209 ? -1.457 -37.625 -14.016 1 77.12 209 MET A CA 1
ATOM 1618 C C . MET A 1 209 ? -1.683 -38.406 -12.719 1 77.12 209 MET A C 1
ATOM 1620 O O . MET A 1 209 ? -2.803 -38.438 -12.211 1 77.12 209 MET A O 1
ATOM 1624 N N . GLU A 1 210 ? -0.61 -38.906 -12.258 1 82.44 210 GLU A N 1
ATOM 1625 C CA . GLU A 1 210 ? -0.695 -39.719 -11.047 1 82.44 210 GLU A CA 1
ATOM 1626 C C . GLU A 1 210 ? -0.992 -38.844 -9.82 1 82.44 210 GLU A C 1
ATOM 1628 O O . GLU A 1 210 ? -1.408 -39.375 -8.781 1 82.44 210 GLU A O 1
ATOM 1633 N N . LEU A 1 211 ? -0.815 -37.625 -9.984 1 88 211 LEU A N 1
ATOM 1634 C CA . LEU A 1 211 ? -1.051 -36.719 -8.867 1 88 211 LEU A CA 1
ATOM 1635 C C . LEU A 1 211 ? -2.525 -36.312 -8.781 1 88 211 LEU A C 1
ATOM 1637 O O . LEU A 1 211 ? -2.979 -35.812 -7.75 1 88 211 LEU A O 1
ATOM 1641 N N . GLY A 1 212 ? -3.266 -36.562 -9.812 1 88.19 212 GLY A N 1
ATOM 1642 C CA . GLY A 1 212 ? -4.652 -36.156 -9.953 1 88.19 212 GLY A CA 1
ATOM 1643 C C . GLY A 1 212 ? -5.543 -36.656 -8.836 1 88.19 212 GLY A C 1
ATOM 1644 O O . GLY A 1 212 ? -6.184 -35.844 -8.141 1 88.19 212 GLY A O 1
ATOM 1645 N N . PRO A 1 213 ? -5.48 -37.938 -8.609 1 91.31 213 PRO A N 1
ATOM 1646 C CA . PRO A 1 213 ? -6.352 -38.5 -7.574 1 91.31 213 PRO A CA 1
ATOM 1647 C C . PRO A 1 213 ? -6.086 -37.906 -6.195 1 91.31 213 PRO A C 1
ATOM 1649 O O . PRO A 1 213 ? -7.031 -37.594 -5.461 1 91.31 213 PRO A O 1
ATOM 1652 N N . ALA A 1 214 ? -4.82 -37.719 -5.875 1 94.62 214 ALA A N 1
ATOM 1653 C CA . ALA A 1 214 ? -4.5 -37.125 -4.582 1 94.62 214 ALA A CA 1
ATOM 1654 C C . ALA A 1 214 ? -4.992 -35.688 -4.5 1 94.62 214 ALA A C 1
ATOM 1656 O O . ALA A 1 214 ? -5.438 -35.25 -3.443 1 94.62 214 ALA A O 1
ATOM 1657 N N . ASP A 1 215 ? -4.902 -35 -5.562 1 94.62 215 ASP A N 1
ATOM 1658 C CA . ASP A 1 215 ? -5.355 -33.625 -5.637 1 94.62 215 ASP A CA 1
ATOM 1659 C C . ASP A 1 215 ? -6.859 -33.531 -5.395 1 94.62 215 ASP A C 1
ATOM 1661 O O . ASP A 1 215 ? -7.293 -32.938 -4.402 1 94.62 215 ASP A O 1
ATOM 1665 N N . VAL A 1 216 ? -7.688 -34.281 -6.098 1 94.31 216 VAL A N 1
ATOM 1666 C CA . VAL A 1 216 ? -9.133 -34.125 -6.09 1 94.31 216 VAL A CA 1
ATOM 1667 C C . VAL A 1 216 ? -9.711 -34.688 -4.797 1 94.31 216 VAL A C 1
ATOM 1669 O O . VAL A 1 216 ? -10.836 -34.375 -4.414 1 94.31 216 VAL A O 1
ATOM 1672 N N . ASN A 1 217 ? -8.922 -35.531 -4.148 1 96.25 217 ASN A N 1
ATOM 1673 C CA . ASN A 1 217 ? -9.43 -36.188 -2.936 1 96.25 217 ASN A CA 1
ATOM 1674 C C . ASN A 1 217 ? -8.922 -35.469 -1.679 1 96.25 217 ASN A C 1
ATOM 1676 O O . ASN A 1 217 ? -9.141 -35.969 -0.565 1 96.25 217 ASN A O 1
ATOM 1680 N N . SER A 1 218 ? -8.242 -34.375 -1.813 1 97.06 218 SER A N 1
ATOM 1681 C CA . SER A 1 218 ? -7.805 -33.594 -0.666 1 97.06 218 SER A CA 1
ATOM 1682 C C . SER A 1 218 ? -8.992 -32.969 0.058 1 97.06 218 SER A C 1
ATOM 1684 O O . SER A 1 218 ? -10.062 -32.781 -0.535 1 97.06 218 SER A O 1
ATOM 1686 N N . TRP A 1 219 ? -8.82 -32.719 1.354 1 96.69 219 TRP A N 1
ATOM 1687 C CA . TRP A 1 219 ? -9.883 -32.156 2.188 1 96.69 219 TRP A CA 1
ATOM 1688 C C . TRP A 1 219 ? -10.242 -30.734 1.731 1 96.69 219 TRP A C 1
ATOM 1690 O O . TRP A 1 219 ? -11.398 -30.312 1.848 1 96.69 219 TRP A O 1
ATOM 1700 N N . GLY A 1 220 ? -9.312 -30.047 1.249 1 96.69 220 GLY A N 1
ATOM 1701 C CA . GLY A 1 220 ? -9.453 -28.688 0.735 1 96.69 220 GLY A CA 1
ATOM 1702 C C . GLY A 1 220 ? -8.258 -28.234 -0.087 1 96.69 220 GLY A C 1
ATOM 1703 O O . GLY A 1 220 ? -7.262 -28.953 -0.194 1 96.69 220 GLY A O 1
ATOM 1704 N N . VAL A 1 221 ? -8.438 -27.125 -0.716 1 96.25 221 VAL A N 1
ATOM 1705 C CA . VAL A 1 221 ? -7.352 -26.578 -1.521 1 96.25 221 VAL A CA 1
ATOM 1706 C C . VAL A 1 221 ? -7.09 -25.125 -1.115 1 96.25 221 VAL A C 1
ATOM 1708 O O . VAL A 1 221 ? -8.031 -24.344 -0.94 1 96.25 221 VAL A O 1
ATOM 1711 N N . ILE A 1 222 ? -5.828 -24.797 -0.837 1 95.19 222 ILE A N 1
ATOM 1712 C CA . ILE A 1 222 ? -5.434 -23.438 -0.534 1 95.19 222 ILE A CA 1
ATOM 1713 C C . ILE A 1 222 ? -4.762 -22.812 -1.755 1 95.19 222 ILE A C 1
ATOM 1715 O O . ILE A 1 222 ? -3.92 -23.438 -2.398 1 95.19 222 ILE A O 1
ATOM 1719 N N . VAL A 1 223 ? -5.176 -21.625 -2.131 1 94.69 223 VAL A N 1
ATOM 1720 C CA . VAL A 1 223 ? -4.695 -21 -3.359 1 94.69 223 VAL A CA 1
ATOM 1721 C C . VAL A 1 223 ? -4.176 -19.594 -3.059 1 94.69 223 VAL A C 1
ATOM 1723 O O . VAL A 1 223 ? -4.828 -18.828 -2.35 1 94.69 223 VAL A O 1
ATOM 1726 N N . ASN A 1 224 ? -2.961 -19.328 -3.551 1 93.88 224 ASN A N 1
ATOM 1727 C CA . ASN A 1 224 ? -2.424 -17.984 -3.475 1 93.88 224 ASN A CA 1
ATOM 1728 C C . ASN A 1 224 ? -3.09 -17.047 -4.488 1 93.88 224 ASN A C 1
ATOM 1730 O O . ASN A 1 224 ? -2.477 -16.672 -5.484 1 93.88 224 ASN A O 1
ATOM 1734 N N . SER A 1 225 ? -4.316 -16.766 -4.285 1 93.5 225 SER A N 1
ATOM 1735 C CA . SER A 1 225 ? -5.145 -15.914 -5.125 1 93.5 225 SER A CA 1
ATOM 1736 C C . SER A 1 225 ? -6.195 -15.18 -4.301 1 93.5 225 SER A C 1
ATOM 1738 O O . SER A 1 225 ? -6.191 -15.25 -3.07 1 93.5 225 SER A O 1
ATOM 1740 N N . PHE A 1 226 ? -6.992 -14.305 -4.887 1 89.5 226 PHE A N 1
ATOM 1741 C CA . PHE A 1 226 ? -8.016 -13.578 -4.152 1 89.5 226 PHE A CA 1
ATOM 1742 C C . PHE A 1 226 ? -9.258 -13.367 -5.016 1 89.5 226 PHE A C 1
ATOM 1744 O O . PHE A 1 226 ? -9.172 -13.391 -6.246 1 89.5 226 PHE A O 1
ATOM 1751 N N . GLU A 1 227 ? -10.328 -13.266 -4.422 1 87.94 227 GLU A N 1
ATOM 1752 C CA . GLU A 1 227 ? -11.648 -13.352 -5.043 1 87.94 227 GLU A CA 1
ATOM 1753 C C . GLU A 1 227 ? -11.883 -12.188 -6.004 1 87.94 227 GLU A C 1
ATOM 1755 O O . GLU A 1 227 ? -12.562 -12.344 -7.016 1 87.94 227 GLU A O 1
ATOM 1760 N N . GLU A 1 228 ? -11.352 -11.148 -5.734 1 85.19 228 GLU A N 1
ATOM 1761 C CA . GLU A 1 228 ? -11.648 -9.938 -6.504 1 85.19 228 GLU A CA 1
ATOM 1762 C C . GLU A 1 228 ? -11.156 -10.07 -7.945 1 85.19 228 GLU A C 1
ATOM 1764 O O . GLU A 1 228 ? -11.695 -9.43 -8.844 1 85.19 228 GLU A O 1
ATOM 1769 N N . ILE A 1 229 ? -10.195 -10.961 -8.18 1 88 229 ILE A N 1
ATOM 1770 C CA . ILE A 1 229 ? -9.68 -11.109 -9.531 1 88 229 ILE A CA 1
ATOM 1771 C C . ILE A 1 229 ? -10.172 -12.422 -10.133 1 88 229 ILE A C 1
ATOM 1773 O O . ILE A 1 229 ? -10.445 -12.492 -11.336 1 88 229 ILE A O 1
ATOM 1777 N N . GLU A 1 230 ? -10.305 -13.445 -9.266 1 92.62 230 GLU A N 1
ATOM 1778 C CA . GLU A 1 230 ? -10.586 -14.758 -9.836 1 92.62 230 GLU A CA 1
ATOM 1779 C C . GLU A 1 230 ? -11.852 -15.359 -9.234 1 92.62 230 GLU A C 1
ATOM 1781 O O . GLU A 1 230 ? -12.109 -16.562 -9.383 1 92.62 230 GLU A O 1
ATOM 1786 N N . GLY A 1 231 ? -12.656 -14.602 -8.594 1 89.25 231 GLY A N 1
ATOM 1787 C CA . GLY A 1 231 ? -13.82 -15.07 -7.863 1 89.25 231 GLY A CA 1
ATOM 1788 C C . GLY A 1 231 ? -14.805 -15.828 -8.734 1 89.25 231 GLY A C 1
ATOM 1789 O O . GLY A 1 231 ? -15.406 -16.812 -8.289 1 89.25 231 GLY A O 1
ATOM 1790 N N . GLU A 1 232 ? -14.945 -15.422 -9.961 1 89.56 232 GLU A N 1
ATOM 1791 C CA . GLU A 1 232 ? -15.938 -15.992 -10.867 1 89.56 232 GLU A CA 1
ATOM 1792 C C . GLU A 1 232 ? -15.602 -17.438 -11.211 1 89.56 232 GLU A C 1
ATOM 1794 O O . GLU A 1 232 ? -16.469 -18.188 -11.648 1 89.56 232 GLU A O 1
ATOM 1799 N N . TYR A 1 233 ? -14.367 -17.844 -10.93 1 93.88 233 TYR A N 1
ATOM 1800 C CA . TYR A 1 233 ? -13.93 -19.172 -11.352 1 93.88 233 TYR A CA 1
ATOM 1801 C C . TYR A 1 233 ? -13.875 -20.125 -10.164 1 93.88 233 TYR A C 1
ATOM 1803 O O . TYR A 1 233 ? -13.68 -21.328 -10.336 1 93.88 233 TYR A O 1
ATOM 1811 N N . ILE A 1 234 ? -14.047 -19.625 -8.945 1 94.19 234 ILE A N 1
ATOM 1812 C CA . ILE A 1 234 ? -13.844 -20.406 -7.727 1 94.19 234 ILE A CA 1
ATOM 1813 C C . ILE A 1 234 ? -14.867 -21.547 -7.664 1 94.19 234 ILE A C 1
ATOM 1815 O O . ILE A 1 234 ? -14.516 -22.688 -7.352 1 94.19 234 ILE A O 1
ATOM 1819 N N . GLY A 1 235 ? -16.141 -21.25 -7.941 1 93.5 235 GLY A N 1
ATOM 1820 C CA . GLY A 1 235 ? -17.156 -22.281 -7.93 1 93.5 235 GLY A CA 1
ATOM 1821 C C . GLY A 1 235 ? -16.844 -23.453 -8.844 1 93.5 235 GLY A C 1
ATOM 1822 O O . GLY A 1 235 ? -16.922 -24.609 -8.43 1 93.5 235 GLY A O 1
ATOM 1823 N N . ALA A 1 236 ? -16.516 -23.141 -10.078 1 93.06 236 ALA A N 1
ATOM 1824 C CA . ALA A 1 236 ? -16.156 -24.172 -11.047 1 93.06 236 ALA A CA 1
ATOM 1825 C C . ALA A 1 236 ? -14.922 -24.938 -10.586 1 93.06 236 ALA A C 1
ATOM 1827 O O . ALA A 1 236 ? -14.844 -26.156 -10.766 1 93.06 236 ALA A O 1
ATOM 1828 N N . PHE A 1 237 ? -14.016 -24.281 -10.008 1 94.56 237 PHE A N 1
ATOM 1829 C CA . PHE A 1 237 ? -12.789 -24.906 -9.516 1 94.56 237 PHE A CA 1
ATOM 1830 C C . PHE A 1 237 ? -13.102 -25.891 -8.398 1 94.56 237 PHE A C 1
ATOM 1832 O O . PHE A 1 237 ? -12.602 -27.016 -8.406 1 94.56 237 PHE A O 1
ATOM 1839 N N . GLU A 1 238 ? -13.953 -25.484 -7.453 1 94.75 238 GLU A N 1
ATOM 1840 C CA . GLU A 1 238 ? -14.344 -26.344 -6.332 1 94.75 238 GLU A CA 1
ATOM 1841 C C . GLU A 1 238 ? -15.055 -27.594 -6.812 1 94.75 238 GLU A C 1
ATOM 1843 O O . GLU A 1 238 ? -14.93 -28.656 -6.199 1 94.75 238 GLU A O 1
ATOM 1848 N N . SER A 1 239 ? -15.719 -27.516 -7.945 1 92.5 239 SER A N 1
ATOM 1849 C CA . SER A 1 239 ? -16.484 -28.641 -8.477 1 92.5 239 SER A CA 1
ATOM 1850 C C . SER A 1 239 ? -15.555 -29.75 -8.961 1 92.5 239 SER A C 1
ATOM 1852 O O . SER A 1 239 ? -15.992 -30.875 -9.188 1 92.5 239 SER A O 1
ATOM 1854 N N . ASN A 1 240 ? -14.297 -29.453 -9.148 1 90.44 240 ASN A N 1
ATOM 1855 C CA . ASN A 1 240 ? -13.328 -30.438 -9.586 1 90.44 240 ASN A CA 1
ATOM 1856 C C . ASN A 1 240 ? -12.898 -31.344 -8.438 1 90.44 240 ASN A C 1
ATOM 1858 O O . ASN A 1 240 ? -12.25 -32.375 -8.664 1 90.44 240 ASN A O 1
ATOM 1862 N N . TYR A 1 241 ? -13.227 -30.953 -7.25 1 92.62 241 TYR A N 1
ATOM 1863 C CA . TYR A 1 241 ? -12.789 -31.703 -6.078 1 92.62 241 TYR A CA 1
ATOM 1864 C C . TYR A 1 241 ? -13.914 -32.562 -5.531 1 92.62 241 TYR A C 1
ATOM 1866 O O . TYR A 1 241 ? -15.094 -32.281 -5.754 1 92.62 241 TYR A O 1
ATOM 1874 N N . CYS A 1 242 ? -13.445 -33.625 -4.875 1 91.5 242 CYS A N 1
ATOM 1875 C CA . CYS A 1 242 ? -14.398 -34.562 -4.301 1 91.5 242 CYS A CA 1
ATOM 1876 C C . CYS A 1 242 ? -14.797 -34.156 -2.889 1 91.5 242 CYS A C 1
ATOM 1878 O O . CYS A 1 242 ? -14.172 -33.281 -2.297 1 91.5 242 CYS A O 1
ATOM 1880 N N . ASN A 1 243 ? -15.852 -34.688 -2.412 1 90.88 243 ASN A N 1
ATOM 1881 C CA . ASN A 1 243 ? -16.297 -34.594 -1.027 1 90.88 243 ASN A CA 1
ATOM 1882 C C . ASN A 1 243 ? -16.594 -33.156 -0.623 1 90.88 243 ASN A C 1
ATOM 1884 O O . ASN A 1 243 ? -16.344 -32.781 0.522 1 90.88 243 ASN A O 1
ATOM 1888 N N . GLY A 1 244 ? -16.891 -32.312 -1.562 1 91.88 244 GLY A N 1
ATOM 1889 C CA . GLY A 1 244 ? -17.297 -30.938 -1.243 1 91.88 244 GLY A CA 1
ATOM 1890 C C . GLY A 1 244 ? -16.141 -30.078 -0.76 1 91.88 244 GLY A C 1
ATOM 1891 O O . GLY A 1 244 ? -16.359 -29.125 -0.007 1 91.88 244 GLY A O 1
ATOM 1892 N N . ALA A 1 245 ? -14.922 -30.438 -1.136 1 94.69 245 ALA A N 1
ATOM 1893 C CA . ALA A 1 245 ? -13.742 -29.672 -0.743 1 94.69 245 ALA A CA 1
ATOM 1894 C C . ALA A 1 245 ? -13.867 -28.219 -1.179 1 94.69 245 ALA A C 1
ATOM 1896 O O . ALA A 1 245 ? -14.375 -27.922 -2.268 1 94.69 245 ALA A O 1
ATOM 1897 N N . LYS A 1 246 ? -13.406 -27.281 -0.338 1 95.06 246 LYS A N 1
ATOM 1898 C CA . LYS A 1 246 ? -13.477 -25.844 -0.608 1 95.06 246 LYS A CA 1
ATOM 1899 C C . LYS A 1 246 ? -12.117 -25.312 -1.036 1 95.06 246 LYS A C 1
ATOM 1901 O O . LYS A 1 246 ? -11.078 -25.859 -0.67 1 95.06 246 LYS A O 1
ATOM 1906 N N . ALA A 1 247 ? -12.195 -24.344 -1.856 1 94.75 247 ALA A N 1
ATOM 1907 C CA . ALA A 1 247 ? -11 -23.594 -2.238 1 94.75 247 ALA A CA 1
ATOM 1908 C C . ALA A 1 247 ? -10.828 -22.344 -1.369 1 94.75 247 ALA A C 1
ATOM 1910 O O . ALA A 1 247 ? -11.703 -21.484 -1.334 1 94.75 247 ALA A O 1
ATOM 1911 N N . TYR A 1 248 ? -9.773 -22.25 -0.654 1 92.44 248 TYR A N 1
ATOM 1912 C CA . TYR A 1 248 ? -9.469 -21.094 0.197 1 92.44 248 TYR A CA 1
ATOM 1913 C C . TYR A 1 248 ? -8.469 -20.172 -0.479 1 92.44 248 TYR A C 1
ATOM 1915 O O . TYR A 1 248 ? -7.27 -20.469 -0.529 1 92.44 248 TYR A O 1
ATOM 1923 N N . CYS A 1 249 ? -8.961 -19.078 -0.978 1 92.06 249 CYS A N 1
ATOM 1924 C CA . CYS A 1 249 ? -8.102 -18.062 -1.572 1 92.06 249 CYS A CA 1
ATOM 1925 C C . CYS A 1 249 ? -7.504 -17.156 -0.5 1 92.06 249 CYS A C 1
ATOM 1927 O O . CYS A 1 249 ? -8.203 -16.328 0.071 1 92.06 249 CYS A O 1
ATOM 1929 N N . VAL A 1 250 ? -6.207 -17.266 -0.321 1 89.38 250 VAL A N 1
ATOM 1930 C CA . VAL A 1 250 ? -5.578 -16.594 0.81 1 89.38 250 VAL A CA 1
ATOM 1931 C C . VAL A 1 250 ? -4.578 -15.547 0.303 1 89.38 250 VAL A C 1
ATOM 1933 O O . VAL A 1 250 ? -3.764 -15.039 1.072 1 89.38 250 VAL A O 1
ATOM 1936 N N . GLY A 1 251 ? -4.547 -15.32 -0.917 1 87.88 251 GLY A N 1
ATOM 1937 C CA . GLY A 1 251 ? -3.588 -14.383 -1.481 1 87.88 251 GLY A CA 1
ATOM 1938 C C . GLY A 1 251 ? -4.109 -12.961 -1.553 1 87.88 251 GLY A C 1
ATOM 1939 O O . GLY A 1 251 ? -5.254 -12.695 -1.174 1 87.88 251 GLY A O 1
ATOM 1940 N N . PRO A 1 252 ? -3.264 -12.062 -2.039 1 88.06 252 PRO A N 1
ATOM 1941 C CA . PRO A 1 252 ? -1.861 -12.289 -2.398 1 88.06 252 PRO A CA 1
ATOM 1942 C C . PRO A 1 252 ? -0.953 -12.422 -1.179 1 88.06 252 PRO A C 1
ATOM 1944 O O . PRO A 1 252 ? -0.839 -11.484 -0.381 1 88.06 252 PRO A O 1
ATOM 1947 N N . LEU A 1 253 ? -0.232 -13.445 -1.082 1 82.06 253 LEU A N 1
ATOM 1948 C CA . LEU A 1 253 ? 0.509 -13.844 0.108 1 82.06 253 LEU A CA 1
ATOM 1949 C C . LEU A 1 253 ? 1.726 -12.953 0.319 1 82.06 253 LEU A C 1
ATOM 1951 O O . LEU A 1 253 ? 2.166 -12.75 1.453 1 82.06 253 LEU A O 1
ATOM 1955 N N . PRO A 1 254 ? 2.307 -12.391 -0.771 1 76.19 254 PRO A N 1
ATOM 1956 C CA . PRO A 1 254 ? 3.451 -11.5 -0.558 1 76.19 254 PRO A CA 1
ATOM 1957 C C . PRO A 1 254 ? 3.129 -10.336 0.371 1 76.19 254 PRO A C 1
ATOM 1959 O O . PRO A 1 254 ? 4.035 -9.742 0.965 1 76.19 254 PRO A O 1
ATOM 1962 N N . LEU A 1 255 ? 1.89 -9.992 0.574 1 74.56 255 LEU A N 1
ATOM 1963 C CA . LEU A 1 255 ? 1.486 -8.828 1.349 1 74.56 255 LEU A CA 1
ATOM 1964 C C . LEU A 1 255 ? 1.401 -9.164 2.834 1 74.56 255 LEU A C 1
ATOM 1966 O O . LEU A 1 255 ? 1.23 -8.266 3.668 1 74.56 255 LEU A O 1
ATOM 1970 N N . TYR A 1 256 ? 1.553 -10.445 3.141 1 71.19 256 TYR A N 1
ATOM 1971 C CA . TYR A 1 256 ? 1.475 -10.852 4.543 1 71.19 256 TYR A CA 1
ATOM 1972 C C . TYR A 1 256 ? 2.771 -10.523 5.273 1 71.19 256 TYR A C 1
ATOM 1974 O O . TYR A 1 256 ? 2.816 -10.547 6.508 1 71.19 256 TYR A O 1
ATOM 1982 N N . ASP A 1 257 ? 3.783 -10.258 4.465 1 65.19 257 ASP A N 1
ATOM 1983 C CA . ASP A 1 257 ? 5.094 -10.023 5.07 1 65.19 257 ASP A CA 1
ATOM 1984 C C . ASP A 1 257 ? 5.559 -8.594 4.832 1 65.19 257 ASP A C 1
ATOM 1986 O O . ASP A 1 257 ? 5.129 -7.945 3.879 1 65.19 257 ASP A O 1
ATOM 1990 N N . GLN A 1 258 ? 6.277 -8.164 5.898 1 64.19 258 GLN A N 1
ATOM 1991 C CA . GLN A 1 258 ? 6.98 -6.902 5.68 1 64.19 258 GLN A CA 1
ATOM 1992 C C . GLN A 1 258 ? 8.125 -7.074 4.684 1 64.19 258 GLN A C 1
ATOM 1994 O O . GLN A 1 258 ? 8.633 -8.18 4.504 1 64.19 258 GLN A O 1
ATOM 1999 N N . LEU A 1 259 ? 8.359 -6.043 3.957 1 57.69 259 LEU A N 1
ATOM 2000 C CA . LEU A 1 259 ? 9.5 -6.082 3.051 1 57.69 259 LEU A CA 1
ATOM 2001 C C . LEU A 1 259 ? 10.797 -6.293 3.822 1 57.69 259 LEU A C 1
ATOM 2003 O O . LEU A 1 259 ? 10.938 -5.816 4.949 1 57.69 259 LEU A O 1
ATOM 2007 N N . ASP A 1 260 ? 11.578 -7.238 3.295 1 57.28 260 ASP A N 1
ATOM 2008 C CA . ASP A 1 260 ? 12.859 -7.504 3.939 1 57.28 260 ASP A CA 1
ATOM 2009 C C . ASP A 1 260 ? 13.688 -6.227 4.055 1 57.28 260 ASP A C 1
ATOM 2011 O O . ASP A 1 260 ? 13.906 -5.523 3.064 1 57.28 260 ASP A O 1
ATOM 2015 N N . GLN A 1 261 ? 13.938 -5.852 5.25 1 56 261 GLN A N 1
ATOM 2016 C CA . GLN A 1 261 ? 14.672 -4.625 5.527 1 56 261 GLN A CA 1
ATOM 2017 C C . GLN A 1 261 ? 16.156 -4.797 5.227 1 56 261 GLN A C 1
ATOM 2019 O O . GLN A 1 261 ? 16.875 -3.812 5.023 1 56 261 GLN A O 1
ATOM 2024 N N . GLU A 1 262 ? 16.641 -6.082 5.215 1 54.72 262 GLU A N 1
ATOM 2025 C CA . GLU A 1 262 ? 18.078 -6.32 5.016 1 54.72 262 GLU A CA 1
ATOM 2026 C C . GLU A 1 262 ? 18.406 -6.48 3.535 1 54.72 262 GLU A C 1
ATOM 2028 O O . GLU A 1 262 ? 19.359 -7.168 3.182 1 54.72 262 GLU A O 1
ATOM 2033 N N . VAL A 1 263 ? 17.609 -6.023 2.725 1 56.88 263 VAL A N 1
ATOM 2034 C CA . VAL A 1 263 ? 17.844 -6.215 1.298 1 56.88 263 VAL A CA 1
ATOM 2035 C C . VAL A 1 263 ? 19.141 -5.52 0.892 1 56.88 263 VAL A C 1
ATOM 2037 O O . VAL A 1 263 ? 19.531 -4.52 1.498 1 56.88 263 VAL A O 1
ATOM 2040 N N . ASP A 1 264 ? 19.891 -6.328 0.1 1 59.56 264 ASP A N 1
ATOM 2041 C CA . ASP A 1 264 ? 21.141 -5.867 -0.495 1 59.56 264 ASP A CA 1
ATOM 2042 C C . ASP A 1 264 ? 21.016 -4.438 -1.012 1 59.56 264 ASP A C 1
ATOM 2044 O O . ASP A 1 264 ? 20.188 -4.16 -1.88 1 59.56 264 ASP A O 1
ATOM 2048 N N . ALA A 1 265 ? 21.547 -3.494 -0.299 1 63.41 265 ALA A N 1
ATOM 2049 C CA . ALA A 1 265 ? 21.688 -2.041 -0.251 1 63.41 265 ALA A CA 1
ATOM 2050 C C . ALA A 1 265 ? 22.062 -1.483 -1.623 1 63.41 265 ALA A C 1
ATOM 2052 O O . ALA A 1 265 ? 21.609 -0.396 -1.997 1 63.41 265 ALA A O 1
ATOM 2053 N N . SER A 1 266 ? 22.547 -2.418 -2.713 1 80.69 266 SER A N 1
ATOM 2054 C CA . SER A 1 266 ? 23.156 -1.679 -3.812 1 80.69 266 SER A CA 1
ATOM 2055 C C . SER A 1 266 ? 22.125 -1.311 -4.871 1 80.69 266 SER A C 1
ATOM 2057 O O . SER A 1 266 ? 22.078 -0.172 -5.344 1 80.69 266 SER A O 1
ATOM 2059 N N . TYR A 1 267 ? 21.141 -2.271 -5.242 1 89.38 267 TYR A N 1
ATOM 2060 C CA . TYR A 1 267 ? 20.203 -1.924 -6.309 1 89.38 267 TYR A CA 1
ATOM 2061 C C . TYR A 1 267 ? 19.109 -0.997 -5.793 1 89.38 267 TYR A C 1
ATOM 2063 O O . TYR A 1 267 ? 18.531 -0.224 -6.559 1 89.38 267 TYR A O 1
ATOM 2071 N N . ILE A 1 268 ? 18.875 -1.018 -4.496 1 88.38 268 ILE A N 1
ATOM 2072 C CA . ILE A 1 268 ? 17.906 -0.072 -3.938 1 88.38 268 ILE A CA 1
ATOM 2073 C C . ILE A 1 268 ? 18.484 1.341 -3.99 1 88.38 268 ILE A C 1
ATOM 2075 O O . ILE A 1 268 ? 17.781 2.293 -4.344 1 88.38 268 ILE A O 1
ATOM 2079 N N . LYS A 1 269 ? 19.766 1.41 -3.639 1 88.75 269 LYS A N 1
ATOM 2080 C CA . LYS A 1 269 ? 20.453 2.703 -3.725 1 88.75 269 LYS A CA 1
ATOM 2081 C C . LYS A 1 269 ? 20.422 3.238 -5.156 1 88.75 269 LYS A C 1
ATOM 2083 O O . LYS A 1 269 ? 20.219 4.434 -5.371 1 88.75 269 LYS A O 1
ATOM 2088 N N . TRP A 1 270 ? 20.672 2.309 -6.082 1 93.62 270 TRP A N 1
ATOM 2089 C CA . TRP A 1 270 ? 20.625 2.684 -7.492 1 93.62 270 TRP A CA 1
ATOM 2090 C C . TRP A 1 270 ? 19.25 3.197 -7.879 1 93.62 270 TRP A C 1
ATOM 2092 O O . TRP A 1 270 ? 19.125 4.199 -8.586 1 93.62 270 TRP A O 1
ATOM 2102 N N . LEU A 1 271 ? 18.234 2.564 -7.387 1 93.88 271 LEU A N 1
ATOM 2103 C CA . LEU A 1 271 ? 16.859 2.959 -7.672 1 93.88 271 LEU A CA 1
ATOM 2104 C C . LEU A 1 271 ? 16.531 4.297 -7.016 1 93.88 271 LEU A C 1
ATOM 2106 O O . LEU A 1 271 ? 15.766 5.09 -7.57 1 93.88 271 LEU A O 1
ATOM 2110 N N . ASP A 1 272 ? 17.094 4.582 -5.844 1 90.44 272 ASP A N 1
ATOM 2111 C CA . ASP A 1 272 ? 16.844 5.812 -5.098 1 90.44 272 ASP A CA 1
ATOM 2112 C C . ASP A 1 272 ? 17.234 7.039 -5.91 1 90.44 272 ASP A C 1
ATOM 2114 O O . ASP A 1 272 ? 16.656 8.117 -5.75 1 90.44 272 ASP A O 1
ATOM 2118 N N . LYS A 1 273 ? 18.234 6.855 -6.809 1 92.25 273 LYS A N 1
ATOM 2119 C CA . LYS A 1 273 ? 18.672 7.957 -7.652 1 92.25 273 LYS A CA 1
ATOM 2120 C C . LYS A 1 273 ? 17.516 8.539 -8.453 1 92.25 273 LYS A C 1
ATOM 2122 O O . LYS A 1 273 ? 17.453 9.75 -8.672 1 92.25 273 LYS A O 1
ATOM 2127 N N . TYR A 1 274 ? 16.656 7.727 -8.797 1 93.19 274 TYR A N 1
ATOM 2128 C CA . TYR A 1 274 ? 15.562 8.172 -9.648 1 93.19 274 TYR A CA 1
ATOM 2129 C C . TYR A 1 274 ? 14.453 8.812 -8.828 1 93.19 274 TYR A C 1
ATOM 2131 O O . TYR A 1 274 ? 13.672 9.617 -9.336 1 93.19 274 TYR A O 1
ATOM 2139 N N . VAL A 1 275 ? 14.312 8.445 -7.562 1 89.12 275 VAL A N 1
ATOM 2140 C CA . VAL A 1 275 ? 13.414 9.141 -6.652 1 89.12 275 VAL A CA 1
ATOM 2141 C C . VAL A 1 275 ? 13.938 10.555 -6.391 1 89.12 275 VAL A C 1
ATOM 2143 O O . VAL A 1 275 ? 13.18 11.523 -6.453 1 89.12 275 VAL A O 1
ATOM 2146 N N . GLU A 1 276 ? 15.195 10.625 -6.152 1 86.12 276 GLU A N 1
ATOM 2147 C CA . GLU A 1 276 ? 15.844 11.898 -5.855 1 86.12 276 GLU A CA 1
ATOM 2148 C C . GLU A 1 276 ? 15.711 12.867 -7.027 1 86.12 276 GLU A C 1
ATOM 2150 O O . GLU A 1 276 ? 15.617 14.086 -6.832 1 86.12 276 GLU A O 1
ATOM 2155 N N . SER A 1 277 ? 15.68 12.32 -8.234 1 88.19 277 SER A N 1
ATOM 2156 C CA . SER A 1 277 ? 15.562 13.156 -9.422 1 88.19 277 SER A CA 1
ATOM 2157 C C . SER A 1 277 ? 14.109 13.305 -9.852 1 88.19 277 SER A C 1
ATOM 2159 O O . SER A 1 277 ? 13.828 13.719 -10.977 1 88.19 277 SER A O 1
ATOM 2161 N N . ASN A 1 278 ? 13.172 12.859 -9.008 1 83 278 ASN A N 1
ATOM 2162 C CA . ASN A 1 278 ? 11.727 12.969 -9.219 1 83 278 ASN A CA 1
ATOM 2163 C C . ASN A 1 278 ? 11.297 12.242 -10.484 1 83 278 ASN A C 1
ATOM 2165 O O . ASN A 1 278 ? 10.469 12.75 -11.242 1 83 278 ASN A O 1
ATOM 2169 N N . GLN A 1 279 ? 11.977 11.133 -10.805 1 90.5 279 GLN A N 1
ATOM 2170 C CA . GLN A 1 279 ? 11.617 10.281 -11.93 1 90.5 279 GLN A CA 1
ATOM 2171 C C . GLN A 1 279 ? 10.914 9.008 -11.461 1 90.5 279 GLN A C 1
ATOM 2173 O O . GLN A 1 279 ? 11.406 7.902 -11.688 1 90.5 279 GLN A O 1
ATOM 2178 N N . LEU A 1 280 ? 9.781 9.203 -10.922 1 91.25 280 LEU A N 1
ATOM 2179 C CA . LEU A 1 280 ? 9 8.094 -10.406 1 91.25 280 LEU A CA 1
ATOM 2180 C C . LEU A 1 280 ? 8.453 7.23 -11.539 1 91.25 280 LEU A C 1
ATOM 2182 O O . LEU A 1 280 ? 8.047 7.754 -12.586 1 91.25 280 LEU A O 1
ATOM 2186 N N . GLY A 1 281 ? 8.562 5.91 -11.391 1 94 281 GLY A N 1
ATOM 2187 C CA . GLY A 1 281 ? 8 4.984 -12.359 1 94 281 GLY A CA 1
ATOM 2188 C C . GLY A 1 281 ? 8.758 4.957 -13.672 1 94 281 GLY A C 1
ATOM 2189 O O . GLY A 1 281 ? 8.219 4.555 -14.703 1 94 281 GLY A O 1
ATOM 2190 N N . SER A 1 282 ? 9.992 5.359 -13.641 1 96.25 282 SER A N 1
ATOM 2191 C CA . SER A 1 282 ? 10.734 5.516 -14.891 1 96.25 282 SER A CA 1
ATOM 2192 C C . SER A 1 282 ? 11.547 4.266 -15.211 1 96.25 282 SER A C 1
ATOM 2194 O O . SER A 1 282 ? 12.023 4.098 -16.328 1 96.25 282 SER A O 1
ATOM 2196 N N . VAL A 1 283 ? 11.742 3.383 -14.25 1 98.06 283 VAL A N 1
ATOM 2197 C CA . VAL A 1 283 ? 12.633 2.238 -14.398 1 98.06 283 VAL A CA 1
ATOM 2198 C C . VAL A 1 283 ? 11.828 0.991 -14.742 1 98.06 283 VAL A C 1
ATOM 2200 O O . VAL A 1 283 ? 10.781 0.733 -14.141 1 98.06 283 VAL A O 1
ATOM 2203 N N . ILE A 1 284 ? 12.242 0.217 -15.719 1 98.56 284 ILE A N 1
ATOM 2204 C CA . ILE A 1 284 ? 11.625 -1.074 -16 1 98.56 284 ILE A CA 1
ATOM 2205 C C . ILE A 1 284 ? 12.445 -2.191 -15.359 1 98.56 284 ILE A C 1
ATOM 2207 O O . ILE A 1 284 ? 13.672 -2.191 -15.445 1 98.56 284 ILE A O 1
ATOM 2211 N N . TYR A 1 285 ? 11.781 -3.078 -14.641 1 98 285 TYR A N 1
ATOM 2212 C CA . TYR A 1 285 ? 12.383 -4.27 -14.055 1 98 285 TYR A CA 1
ATOM 2213 C C . TYR A 1 285 ? 12.25 -5.465 -14.992 1 98 285 TYR A C 1
ATOM 2215 O O . TYR A 1 285 ? 11.156 -5.762 -15.477 1 98 285 TYR A O 1
ATOM 2223 N N . VAL A 1 286 ? 13.367 -6.125 -15.273 1 96.94 286 VAL A N 1
ATOM 2224 C CA . VAL A 1 286 ? 13.391 -7.258 -16.188 1 96.94 286 VAL A CA 1
ATOM 2225 C C . VAL A 1 286 ? 13.883 -8.508 -15.461 1 96.94 286 VAL A C 1
ATOM 2227 O O . VAL A 1 286 ? 15.016 -8.531 -14.969 1 96.94 286 VAL A O 1
ATOM 2230 N N . SER A 1 287 ? 13.023 -9.469 -15.383 1 93.31 287 SER A N 1
ATOM 2231 C CA . SER A 1 287 ? 13.391 -10.734 -14.766 1 93.31 287 SER A CA 1
ATOM 2232 C C . SER A 1 287 ? 12.602 -11.898 -15.367 1 93.31 287 SER A C 1
ATOM 2234 O O . SER A 1 287 ? 11.375 -11.844 -15.445 1 93.31 287 SER A O 1
ATOM 2236 N N . TYR A 1 288 ? 13.281 -12.945 -15.812 1 82.19 288 TYR A N 1
ATOM 2237 C CA . TYR A 1 288 ? 12.633 -14.094 -16.438 1 82.19 288 TYR A CA 1
ATOM 2238 C C . TYR A 1 288 ? 12.633 -15.297 -15.5 1 82.19 288 TYR A C 1
ATOM 2240 O O . TYR A 1 288 ? 12.508 -16.438 -15.945 1 82.19 288 TYR A O 1
ATOM 2248 N N . GLY A 1 289 ? 12.57 -15.117 -14.289 1 66.56 289 GLY A N 1
ATOM 2249 C CA . GLY A 1 289 ? 12.375 -16.172 -13.297 1 66.56 289 GLY A CA 1
ATOM 2250 C C . GLY A 1 289 ? 13.539 -17.141 -13.219 1 66.56 289 GLY A C 1
ATOM 2251 O O . GLY A 1 289 ? 14.445 -17.094 -14.062 1 66.56 289 GLY A O 1
ATOM 2252 N N . THR A 1 290 ? 13.562 -18.016 -12.352 1 59.91 290 THR A N 1
ATOM 2253 C CA . THR A 1 290 ? 14.656 -18.922 -12.008 1 59.91 290 THR A CA 1
ATOM 2254 C C . THR A 1 290 ? 14.664 -20.141 -12.93 1 59.91 290 THR A C 1
ATOM 2256 O O . THR A 1 290 ? 15.688 -20.812 -13.078 1 59.91 290 THR A O 1
ATOM 2259 N N . GLN A 1 291 ? 13.539 -20.359 -13.586 1 58.12 291 GLN A N 1
ATOM 2260 C CA . GLN A 1 291 ? 13.438 -21.641 -14.273 1 58.12 291 GLN A CA 1
ATOM 2261 C C . GLN A 1 291 ? 13.516 -21.469 -15.789 1 58.12 291 GLN A C 1
ATOM 2263 O O . GLN A 1 291 ? 13.523 -22.453 -16.531 1 58.12 291 GLN A O 1
ATOM 2268 N N . THR A 1 292 ? 13.57 -20.266 -16.172 1 60.84 292 THR A N 1
ATOM 2269 C CA . THR A 1 292 ? 13.547 -20.062 -17.609 1 60.84 292 THR A CA 1
ATOM 2270 C C . THR A 1 292 ? 14.945 -19.766 -18.141 1 60.84 292 THR A C 1
ATOM 2272 O O . THR A 1 292 ? 15.664 -18.938 -17.578 1 60.84 292 THR A O 1
ATOM 2275 N N . HIS A 1 293 ? 15.266 -20.672 -19.094 1 72.88 293 HIS A N 1
ATOM 2276 C CA . HIS A 1 293 ? 16.547 -20.453 -19.75 1 72.88 293 HIS A CA 1
ATOM 2277 C C . HIS A 1 293 ? 16.359 -19.906 -21.156 1 72.88 293 HIS A C 1
ATOM 2279 O O . HIS A 1 293 ? 15.773 -20.562 -22.016 1 72.88 293 HIS A O 1
ATOM 2285 N N . LEU A 1 294 ? 16.75 -18.688 -21.375 1 82.19 294 LEU A N 1
ATOM 2286 C CA . LEU A 1 294 ? 16.75 -18.062 -22.688 1 82.19 294 LEU A CA 1
ATOM 2287 C C . LEU A 1 294 ? 18.078 -18.297 -23.406 1 82.19 294 LEU A C 1
ATOM 2289 O O . LEU A 1 294 ? 19.125 -18.422 -22.75 1 82.19 294 LEU A O 1
ATOM 2293 N N . SER A 1 295 ? 17.969 -18.422 -24.688 1 88.38 295 SER A N 1
ATOM 2294 C CA . SER A 1 295 ? 19.203 -18.562 -25.469 1 88.38 295 SER A CA 1
ATOM 2295 C C . SER A 1 295 ? 20.062 -17.312 -25.375 1 88.38 295 SER A C 1
ATOM 2297 O O . SER A 1 295 ? 19.547 -16.219 -25.094 1 88.38 295 SER A O 1
ATOM 2299 N N . ASN A 1 296 ? 21.312 -17.484 -25.578 1 93.31 296 ASN A N 1
ATOM 2300 C CA . ASN A 1 296 ? 22.203 -16.328 -25.609 1 93.31 296 ASN A CA 1
ATOM 2301 C C . ASN A 1 296 ? 21.797 -15.32 -26.672 1 93.31 296 ASN A C 1
ATOM 2303 O O . ASN A 1 296 ? 21.875 -14.109 -26.438 1 93.31 296 ASN A O 1
ATOM 2307 N N . ASP A 1 297 ? 21.281 -15.82 -27.797 1 94.38 297 ASP A N 1
ATOM 2308 C CA . ASP A 1 297 ? 20.828 -14.938 -28.859 1 94.38 297 ASP A CA 1
ATOM 2309 C C . ASP A 1 297 ? 19.656 -14.078 -28.391 1 94.38 297 ASP A C 1
ATOM 2311 O O . ASP A 1 297 ? 19.609 -12.875 -28.656 1 94.38 297 ASP A O 1
ATOM 2315 N N . GLN A 1 298 ? 18.75 -14.648 -27.703 1 93.5 298 GLN A N 1
ATOM 2316 C CA . GLN A 1 298 ? 17.609 -13.898 -27.203 1 93.5 298 GLN A CA 1
ATOM 2317 C C . GLN A 1 298 ? 18.031 -12.883 -26.141 1 93.5 298 GLN A C 1
ATOM 2319 O O . GLN A 1 298 ? 17.5 -11.773 -26.094 1 93.5 298 GLN A O 1
ATOM 2324 N N . MET A 1 299 ? 19.016 -13.289 -25.359 1 94.88 299 MET A N 1
ATOM 2325 C CA . MET A 1 299 ? 19.531 -12.375 -24.344 1 94.88 299 MET A CA 1
ATOM 2326 C C . MET A 1 299 ? 20.172 -11.156 -24.984 1 94.88 299 MET A C 1
ATOM 2328 O O . MET A 1 299 ? 20.016 -10.031 -24.5 1 94.88 299 MET A O 1
ATOM 2332 N N . ASP A 1 300 ? 20.859 -11.43 -26.094 1 96.81 300 ASP A N 1
ATOM 2333 C CA . ASP A 1 300 ? 21.422 -10.312 -26.844 1 96.81 300 ASP A CA 1
ATOM 2334 C C . ASP A 1 300 ? 20.344 -9.359 -27.328 1 96.81 300 ASP A C 1
ATOM 2336 O O . ASP A 1 300 ? 20.469 -8.141 -27.219 1 96.81 300 ASP A O 1
ATOM 2340 N N . GLU A 1 301 ? 19.281 -9.93 -27.875 1 96.56 301 GLU A N 1
ATOM 2341 C CA . GLU A 1 301 ? 18.188 -9.102 -28.375 1 96.56 301 GLU A CA 1
ATOM 2342 C C . GLU A 1 301 ? 17.547 -8.297 -27.25 1 96.56 301 GLU A C 1
ATOM 2344 O O . GLU A 1 301 ? 17.141 -7.152 -27.469 1 96.56 301 GLU A O 1
ATOM 2349 N N . ILE A 1 302 ? 17.453 -8.859 -26.062 1 96.44 302 ILE A N 1
ATOM 2350 C CA . ILE A 1 302 ? 16.906 -8.148 -24.906 1 96.44 302 ILE A CA 1
ATOM 2351 C C . ILE A 1 302 ? 17.828 -6.98 -24.547 1 96.44 302 ILE A C 1
ATOM 2353 O O . ILE A 1 302 ? 17.359 -5.855 -24.344 1 96.44 302 ILE A O 1
ATOM 2357 N N . ALA A 1 303 ? 19.125 -7.27 -24.531 1 97.62 303 ALA A N 1
ATOM 2358 C CA . ALA A 1 303 ? 20.094 -6.23 -24.203 1 97.62 303 ALA A CA 1
ATOM 2359 C C . ALA A 1 303 ? 19.969 -5.043 -25.156 1 97.62 303 ALA A C 1
ATOM 2361 O O . ALA A 1 303 ? 19.812 -3.902 -24.719 1 97.62 303 ALA A O 1
ATOM 2362 N N . PHE A 1 304 ? 19.953 -5.359 -26.406 1 98.12 304 PHE A N 1
ATOM 2363 C CA . PHE A 1 304 ? 19.875 -4.305 -27.406 1 98.12 304 PHE A CA 1
ATOM 2364 C C . PHE A 1 304 ? 18.531 -3.609 -27.359 1 98.12 304 PHE A C 1
ATOM 2366 O O . PHE A 1 304 ? 18.438 -2.391 -27.531 1 98.12 304 PHE A O 1
ATOM 2373 N N . GLY A 1 305 ? 17.469 -4.387 -27.219 1 98.25 305 GLY A N 1
ATOM 2374 C CA . GLY A 1 305 ? 16.125 -3.807 -27.125 1 98.25 305 GLY A CA 1
ATOM 2375 C C . GLY A 1 305 ? 15.977 -2.826 -25.984 1 98.25 305 GLY A C 1
ATOM 2376 O O . GLY A 1 305 ? 15.383 -1.761 -26.141 1 98.25 305 GLY A O 1
ATOM 2377 N N . LEU A 1 306 ? 16.531 -3.16 -24.812 1 98.12 306 LEU A N 1
ATOM 2378 C CA . LEU A 1 306 ? 16.484 -2.287 -23.641 1 98.12 306 LEU A CA 1
ATOM 2379 C C . LEU A 1 306 ? 17.281 -1.009 -23.891 1 98.12 306 LEU A C 1
ATOM 2381 O O . LEU A 1 306 ? 16.828 0.085 -23.531 1 98.12 306 LEU A O 1
ATOM 2385 N N . GLU A 1 307 ? 18.453 -1.196 -24.453 1 98 307 GLU A N 1
ATOM 2386 C CA . GLU A 1 307 ? 19.266 -0.039 -24.797 1 98 307 GLU A CA 1
ATOM 2387 C C . GLU A 1 307 ? 18.531 0.902 -25.734 1 98 307 GLU A C 1
ATOM 2389 O O . GLU A 1 307 ? 18.484 2.113 -25.516 1 98 307 GLU A O 1
ATOM 2394 N N . MET A 1 308 ? 17.922 0.351 -26.766 1 97.94 308 MET A N 1
ATOM 2395 C CA . MET A 1 308 ? 17.234 1.118 -27.797 1 97.94 308 MET A CA 1
ATOM 2396 C C . MET A 1 308 ? 16.016 1.827 -27.203 1 97.94 308 MET A C 1
ATOM 2398 O O . MET A 1 308 ? 15.656 2.922 -27.656 1 97.94 308 MET A O 1
ATOM 2402 N N . ALA A 1 309 ? 15.305 1.2 -26.281 1 97.88 309 ALA A N 1
ATOM 2403 C CA . ALA A 1 309 ? 14.109 1.772 -25.672 1 97.88 309 ALA A CA 1
ATOM 2404 C C . ALA A 1 309 ? 14.43 3.07 -24.938 1 97.88 309 ALA A C 1
ATOM 2406 O O . ALA A 1 309 ? 13.594 3.982 -24.891 1 97.88 309 ALA A O 1
ATOM 2407 N N . GLY A 1 310 ? 15.625 3.145 -24.297 1 97.06 310 GLY A N 1
ATOM 2408 C CA . GLY A 1 310 ? 16.094 4.391 -23.734 1 97.06 310 GLY A CA 1
ATOM 2409 C C . GLY A 1 310 ? 15.539 4.664 -22.344 1 97.06 310 GLY A C 1
ATOM 2410 O O . GLY A 1 310 ? 15.617 5.785 -21.844 1 97.06 310 GLY A O 1
ATOM 2411 N N . HIS A 1 311 ? 14.82 3.732 -21.719 1 97.69 311 HIS A N 1
ATOM 2412 C CA . HIS A 1 311 ? 14.383 3.85 -20.344 1 97.69 311 HIS A CA 1
ATOM 2413 C C . HIS A 1 311 ? 15.375 3.184 -19.391 1 97.69 311 HIS A C 1
ATOM 2415 O O . HIS A 1 311 ? 15.977 2.16 -19.734 1 97.69 311 HIS A O 1
ATOM 2421 N N . PRO A 1 312 ? 15.547 3.764 -18.219 1 98.19 312 PRO A N 1
ATOM 2422 C CA . PRO A 1 312 ? 16.359 3.047 -17.234 1 98.19 312 PRO A CA 1
ATOM 2423 C C . PRO A 1 312 ? 15.828 1.654 -16.922 1 98.19 312 PRO A C 1
ATOM 2425 O O . PRO A 1 312 ? 14.609 1.436 -16.969 1 98.19 312 PRO A O 1
ATOM 2428 N N . PHE A 1 313 ? 16.797 0.695 -16.672 1 98.31 313 PHE A N 1
ATOM 2429 C CA . PHE A 1 313 ? 16.328 -0.662 -16.422 1 98.31 313 PHE A CA 1
ATOM 2430 C C . PHE A 1 313 ? 17.203 -1.362 -15.398 1 98.31 313 PHE A C 1
ATOM 2432 O O . PHE A 1 313 ? 18.375 -1.024 -15.242 1 98.31 313 PHE A O 1
ATOM 2439 N N . ILE A 1 314 ? 16.594 -2.207 -14.633 1 97 314 ILE A N 1
ATOM 2440 C CA . ILE A 1 314 ? 17.266 -3.223 -13.828 1 97 314 ILE A CA 1
ATOM 2441 C C . ILE A 1 314 ? 16.969 -4.609 -14.398 1 97 314 ILE A C 1
ATOM 2443 O O . ILE A 1 314 ? 15.805 -4.984 -14.562 1 97 314 ILE A O 1
ATOM 2447 N N . TRP A 1 315 ? 18.031 -5.309 -14.789 1 96.19 315 TRP A N 1
ATOM 2448 C CA . TRP A 1 315 ? 17.906 -6.609 -15.438 1 96.19 315 TRP A CA 1
ATOM 2449 C C . TRP A 1 315 ? 18.594 -7.695 -14.625 1 96.19 315 TRP A C 1
ATOM 2451 O O . TRP A 1 315 ? 19.828 -7.684 -14.477 1 96.19 315 TRP A O 1
ATOM 2461 N N . VAL A 1 316 ? 17.797 -8.609 -14.109 1 93.38 316 VAL A N 1
ATOM 2462 C CA . VAL A 1 316 ? 18.344 -9.75 -13.375 1 93.38 316 VAL A CA 1
ATOM 2463 C C . VAL A 1 316 ? 18.625 -10.898 -14.344 1 93.38 316 VAL A C 1
ATOM 2465 O O . VAL A 1 316 ? 17.719 -11.422 -14.984 1 93.38 316 VAL A O 1
ATOM 2468 N N . VAL A 1 317 ? 19.859 -11.258 -14.43 1 90.44 317 VAL A N 1
ATOM 2469 C CA . VAL A 1 317 ? 20.312 -12.297 -15.352 1 90.44 317 VAL A CA 1
ATOM 2470 C C . VAL A 1 317 ? 20.703 -13.547 -14.57 1 90.44 317 VAL A C 1
ATOM 2472 O O . VAL A 1 317 ? 21.578 -13.484 -13.688 1 90.44 317 VAL A O 1
ATOM 2475 N N . ARG A 1 318 ? 20.078 -14.641 -14.922 1 81.81 318 ARG A N 1
ATOM 2476 C CA . ARG A 1 318 ? 20.375 -15.891 -14.242 1 81.81 318 ARG A CA 1
ATOM 2477 C C . ARG A 1 318 ? 21.188 -16.828 -15.133 1 81.81 318 ARG A C 1
ATOM 2479 O O . ARG A 1 318 ? 21.672 -17.859 -14.68 1 81.81 318 ARG A O 1
ATOM 2486 N N . SER A 1 319 ? 21.328 -16.469 -16.344 1 82.44 319 SER A N 1
ATOM 2487 C CA . SER A 1 319 ? 22.094 -17.297 -17.281 1 82.44 319 SER A CA 1
ATOM 2488 C C . SER A 1 319 ? 23.547 -17.422 -16.859 1 82.44 319 SER A C 1
ATOM 2490 O O . SER A 1 319 ? 24.172 -16.422 -16.484 1 82.44 319 SER A O 1
ATOM 2492 N N . LYS A 1 320 ? 24 -18.641 -16.984 1 79.94 320 LYS A N 1
ATOM 2493 C CA . LYS A 1 320 ? 25.406 -18.875 -16.656 1 79.94 320 LYS A CA 1
ATOM 2494 C C . LYS A 1 320 ? 26.266 -18.812 -17.906 1 79.94 320 LYS A C 1
ATOM 2496 O O . LYS A 1 320 ? 27.5 -18.75 -17.812 1 79.94 320 LYS A O 1
ATOM 2501 N N . THR A 1 321 ? 25.672 -18.75 -19 1 86.81 321 THR A N 1
ATOM 2502 C CA . THR A 1 321 ? 26.438 -18.844 -20.234 1 86.81 321 THR A CA 1
ATOM 2503 C C . THR A 1 321 ? 26.422 -17.516 -20.984 1 86.81 321 THR A C 1
ATOM 2505 O O . THR A 1 321 ? 27.266 -17.281 -21.844 1 86.81 321 THR A O 1
ATOM 2508 N N . TRP A 1 322 ? 25.516 -16.688 -20.672 1 91.94 322 TRP A N 1
ATOM 2509 C CA . TRP A 1 322 ? 25.375 -15.453 -21.438 1 91.94 322 TRP A CA 1
ATOM 2510 C C . TRP A 1 322 ? 26.359 -14.406 -20.953 1 91.94 322 TRP A C 1
ATOM 2512 O O . TRP A 1 322 ? 26.562 -14.234 -19.75 1 91.94 322 TRP A O 1
ATOM 2522 N N . ALA A 1 323 ? 26.969 -13.781 -21.938 1 93.62 323 ALA A N 1
ATOM 2523 C CA . ALA A 1 323 ? 27.781 -12.586 -21.703 1 93.62 323 ALA A CA 1
ATOM 2524 C C . ALA A 1 323 ? 27.266 -11.406 -22.516 1 93.62 323 ALA A C 1
ATOM 2526 O O . ALA A 1 323 ? 26.875 -11.562 -23.672 1 93.62 323 ALA A O 1
ATOM 2527 N N . PRO A 1 324 ? 27.25 -10.273 -21.891 1 94.94 324 PRO A N 1
ATOM 2528 C CA . PRO A 1 324 ? 26.766 -9.109 -22.641 1 94.94 324 PRO A CA 1
ATOM 2529 C C . PRO A 1 324 ? 27.594 -8.836 -23.906 1 94.94 324 PRO A C 1
ATOM 2531 O O . PRO A 1 324 ? 28.797 -9.094 -23.922 1 94.94 324 PRO A O 1
ATOM 2534 N N . PRO A 1 325 ? 26.906 -8.32 -24.969 1 95.12 325 PRO A N 1
ATOM 2535 C CA . PRO A 1 325 ? 27.641 -7.953 -26.188 1 95.12 325 PRO A CA 1
ATOM 2536 C C . PRO A 1 325 ? 28.766 -6.953 -25.922 1 95.12 325 PRO A C 1
ATOM 2538 O O . PRO A 1 325 ? 28.703 -6.207 -24.938 1 95.12 325 PRO A O 1
ATOM 2541 N N . ASP A 1 326 ? 29.688 -6.91 -26.781 1 94 326 ASP A N 1
ATOM 2542 C CA . ASP A 1 326 ? 30.859 -6.055 -26.625 1 94 326 ASP A CA 1
ATOM 2543 C C . ASP A 1 326 ? 30.453 -4.59 -26.484 1 94 326 ASP A C 1
ATOM 2545 O O . ASP A 1 326 ? 29.688 -4.066 -27.297 1 94 326 ASP A O 1
ATOM 2549 N N . GLY A 1 327 ? 30.922 -3.975 -25.422 1 96.25 327 GLY A N 1
ATOM 2550 C CA . GLY A 1 327 ? 30.734 -2.547 -25.203 1 96.25 327 GLY A CA 1
ATOM 2551 C C . GLY A 1 327 ? 29.359 -2.199 -24.656 1 96.25 327 GLY A C 1
ATOM 2552 O O . GLY A 1 327 ? 29.094 -1.041 -24.344 1 96.25 327 GLY A O 1
ATOM 2553 N N . TRP A 1 328 ? 28.516 -3.135 -24.562 1 96.94 328 TRP A N 1
ATOM 2554 C CA . TRP A 1 328 ? 27.141 -2.883 -24.172 1 96.94 328 TRP A CA 1
ATOM 2555 C C . TRP A 1 328 ? 27.062 -2.352 -22.75 1 96.94 328 TRP A C 1
ATOM 2557 O O . TRP A 1 328 ? 26.375 -1.364 -22.484 1 96.94 328 TRP A O 1
ATOM 2567 N N . ASN A 1 329 ? 27.859 -2.871 -21.859 1 95.38 329 ASN A N 1
ATOM 2568 C CA . ASN A 1 329 ? 27.844 -2.457 -20.453 1 95.38 329 ASN A CA 1
ATOM 2569 C C . ASN A 1 329 ? 28.234 -0.989 -20.297 1 95.38 329 ASN A C 1
ATOM 2571 O O . ASN A 1 329 ? 27.641 -0.271 -19.484 1 95.38 329 ASN A O 1
ATOM 2575 N N . GLU A 1 330 ? 29.156 -0.591 -21.031 1 95.81 330 GLU A N 1
ATOM 2576 C CA . GLU A 1 330 ? 29.594 0.797 -20.969 1 95.81 330 GLU A CA 1
ATOM 2577 C C . GLU A 1 330 ? 28.531 1.746 -21.516 1 95.81 330 GLU A C 1
ATOM 2579 O O . GLU A 1 330 ? 28.328 2.832 -20.969 1 95.81 330 GLU A O 1
ATOM 2584 N N . ARG A 1 331 ? 27.875 1.352 -22.562 1 96.56 331 ARG A N 1
ATOM 2585 C CA . ARG A 1 331 ? 26.875 2.207 -23.203 1 96.56 331 ARG A CA 1
ATOM 2586 C C . ARG A 1 331 ? 25.672 2.406 -22.297 1 96.56 331 ARG A C 1
ATOM 2588 O O . ARG A 1 331 ? 25.047 3.471 -22.312 1 96.56 331 ARG A O 1
ATOM 2595 N N . VAL A 1 332 ? 25.375 1.415 -21.469 1 96.06 332 VAL A N 1
ATOM 2596 C CA . VAL A 1 332 ? 24.141 1.506 -20.688 1 96.06 332 VAL A CA 1
ATOM 2597 C C . VAL A 1 332 ? 24.453 1.778 -19.234 1 96.06 332 VAL A C 1
ATOM 2599 O O . VAL A 1 332 ? 23.562 1.761 -18.375 1 96.06 332 VAL A O 1
ATOM 2602 N N . LYS A 1 333 ? 25.641 2.059 -18.812 1 94.06 333 LYS A N 1
ATOM 2603 C CA . LYS A 1 333 ? 26.125 2.119 -17.438 1 94.06 333 LYS A CA 1
ATOM 2604 C C . LYS A 1 333 ? 25.344 3.146 -16.625 1 94.06 333 LYS A C 1
ATOM 2606 O O . LYS A 1 333 ? 25.156 2.979 -15.414 1 94.06 333 LYS A O 1
ATOM 2611 N N . GLU A 1 334 ? 24.844 4.18 -17.219 1 92.12 334 GLU A N 1
ATOM 2612 C CA . GLU A 1 334 ? 24.172 5.254 -16.484 1 92.12 334 GLU A CA 1
ATOM 2613 C C . GLU A 1 334 ? 22.703 4.918 -16.25 1 92.12 334 GLU A C 1
ATOM 2615 O O . GLU A 1 334 ? 22.141 5.301 -15.219 1 92.12 334 GLU A O 1
ATOM 2620 N N . GLU A 1 335 ? 22.156 4.109 -17.141 1 95.25 335 GLU A N 1
ATOM 2621 C CA . GLU A 1 335 ? 20.703 3.934 -17.078 1 95.25 335 GLU A CA 1
ATOM 2622 C C . GLU A 1 335 ? 20.328 2.467 -16.875 1 95.25 335 GLU A C 1
ATOM 2624 O O . GLU A 1 335 ? 19.156 2.137 -16.688 1 95.25 335 GLU A O 1
ATOM 2629 N N . GLY A 1 336 ? 21.344 1.632 -16.969 1 96.62 336 GLY A N 1
ATOM 2630 C CA . GLY A 1 336 ? 21.062 0.212 -16.844 1 96.62 336 GLY A CA 1
ATOM 2631 C C . GLY A 1 336 ? 21.859 -0.454 -15.734 1 96.62 336 GLY A C 1
ATOM 2632 O O . GLY A 1 336 ? 23.047 -0.174 -15.562 1 96.62 336 GLY A O 1
ATOM 2633 N N . LEU A 1 337 ? 21.234 -1.259 -14.93 1 95.94 337 LEU A N 1
ATOM 2634 C CA . LEU A 1 337 ? 21.875 -2.086 -13.914 1 95.94 337 LEU A CA 1
ATOM 2635 C C . LEU A 1 337 ? 21.594 -3.564 -14.156 1 95.94 337 LEU A C 1
ATOM 2637 O O . LEU A 1 337 ? 20.438 -3.992 -14.172 1 95.94 337 LEU A O 1
ATOM 2641 N N . VAL A 1 338 ? 22.625 -4.324 -14.414 1 94.38 338 VAL A N 1
ATOM 2642 C CA . VAL A 1 338 ? 22.5 -5.77 -14.586 1 94.38 338 VAL A CA 1
ATOM 2643 C C . VAL A 1 338 ? 22.922 -6.477 -13.297 1 94.38 338 VAL A C 1
ATOM 2645 O O . VAL A 1 338 ? 24.031 -6.242 -12.789 1 94.38 338 VAL A O 1
ATOM 2648 N N . VAL A 1 339 ? 22.047 -7.273 -12.797 1 92.06 339 VAL A N 1
ATOM 2649 C CA . VAL A 1 339 ? 22.312 -8 -11.562 1 92.06 339 VAL A CA 1
ATOM 2650 C C . VAL A 1 339 ? 22.359 -9.5 -11.844 1 92.06 339 VAL A C 1
ATOM 2652 O O . VAL A 1 339 ? 21.438 -10.047 -12.469 1 92.06 339 VAL A O 1
ATOM 2655 N N . TYR A 1 340 ? 23.391 -10.172 -11.398 1 87.69 340 TYR A N 1
ATOM 2656 C CA . TYR A 1 340 ? 23.578 -11.594 -11.68 1 87.69 340 TYR A CA 1
ATOM 2657 C C . TYR A 1 340 ? 23.25 -12.438 -10.453 1 87.69 340 TYR A C 1
ATOM 2659 O O . TYR A 1 340 ? 23.047 -13.648 -10.555 1 87.69 340 TYR A O 1
ATOM 2667 N N . ASP A 1 341 ? 23.125 -11.789 -9.328 1 78.44 341 ASP A N 1
ATOM 2668 C CA . ASP A 1 341 ? 22.812 -12.484 -8.078 1 78.44 341 ASP A CA 1
ATOM 2669 C C . ASP A 1 341 ? 21.312 -12.5 -7.816 1 78.44 341 ASP A C 1
ATOM 2671 O O . ASP A 1 341 ? 20.531 -11.938 -8.586 1 78.44 341 ASP A O 1
ATOM 2675 N N . ARG A 1 342 ? 21.062 -13.273 -6.863 1 78.75 342 ARG A N 1
ATOM 2676 C CA . ARG A 1 342 ? 19.672 -13.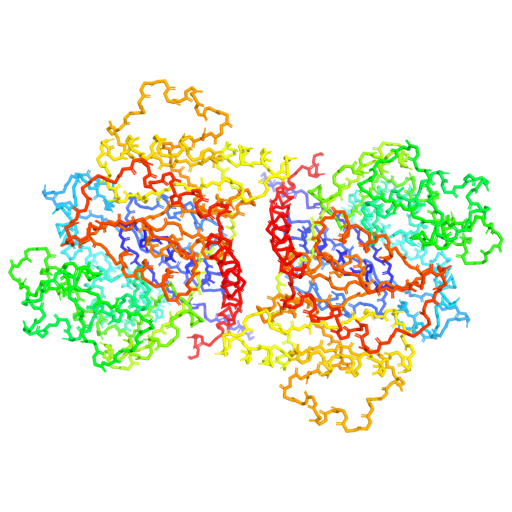289 -6.406 1 78.75 342 ARG A CA 1
ATOM 2677 C C . ARG A 1 342 ? 19.266 -11.93 -5.852 1 78.75 342 ARG A C 1
ATOM 2679 O O . ARG A 1 342 ? 20.047 -11.266 -5.18 1 78.75 342 ARG A O 1
ATOM 2686 N N . VAL A 1 343 ? 18.062 -11.523 -6.277 1 86.06 343 VAL A N 1
ATOM 2687 C CA . VAL A 1 343 ? 17.531 -10.25 -5.797 1 86.06 343 VAL A CA 1
ATOM 2688 C C . VAL A 1 343 ? 16.25 -10.492 -5.008 1 86.06 343 VAL A C 1
ATOM 2690 O O . VAL A 1 343 ? 15.648 -11.57 -5.098 1 86.06 343 VAL A O 1
ATOM 2693 N N . GLU A 1 344 ? 15.922 -9.57 -4.203 1 86.56 344 GLU A N 1
ATOM 2694 C CA . GLU A 1 344 ? 14.594 -9.555 -3.588 1 86.56 344 GLU A CA 1
ATOM 2695 C C . GLU A 1 344 ? 13.586 -8.836 -4.477 1 86.56 344 GLU A C 1
ATOM 2697 O O . GLU A 1 344 ? 13.43 -7.617 -4.391 1 86.56 344 GLU A O 1
ATOM 2702 N N . GLN A 1 345 ? 12.938 -9.586 -5.281 1 89.31 345 GLN A N 1
ATOM 2703 C CA . GLN A 1 345 ? 12.062 -9.07 -6.336 1 89.31 345 GLN A CA 1
ATOM 2704 C C . GLN A 1 345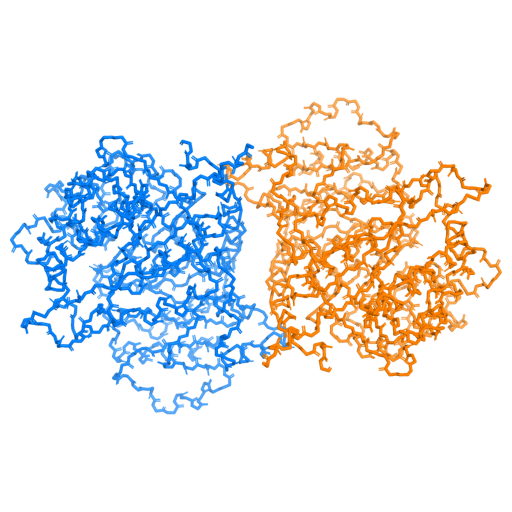 ? 10.977 -8.172 -5.758 1 89.31 345 GLN A C 1
ATOM 2706 O O . GLN A 1 345 ? 10.672 -7.121 -6.324 1 89.31 345 GLN A O 1
ATOM 2711 N N . ARG A 1 346 ? 10.43 -8.539 -4.707 1 87.88 346 ARG A N 1
ATOM 2712 C CA . ARG A 1 346 ? 9.344 -7.766 -4.105 1 87.88 346 ARG A CA 1
ATOM 2713 C C . ARG A 1 346 ? 9.805 -6.352 -3.762 1 87.88 346 ARG A C 1
ATOM 2715 O O . ARG A 1 346 ? 9.062 -5.387 -3.963 1 87.88 346 ARG A O 1
ATOM 2722 N N . SER A 1 347 ? 11 -6.242 -3.188 1 88.06 347 SER A N 1
ATOM 2723 C CA . SER A 1 347 ? 11.531 -4.934 -2.82 1 88.06 347 SER A CA 1
ATOM 2724 C C . SER A 1 347 ? 11.75 -4.059 -4.051 1 88.06 347 SER A C 1
ATOM 2726 O O . SER A 1 347 ? 11.523 -2.848 -4.008 1 88.06 347 SER A O 1
ATOM 2728 N N . ILE A 1 348 ? 12.164 -4.664 -5.102 1 92.69 348 ILE A N 1
ATOM 2729 C CA . ILE A 1 348 ? 12.367 -3.924 -6.34 1 92.69 348 ILE A CA 1
ATOM 2730 C C . ILE A 1 348 ? 11.031 -3.434 -6.879 1 92.69 348 ILE A C 1
ATOM 2732 O O . ILE A 1 348 ? 10.883 -2.254 -7.207 1 92.69 348 ILE A O 1
ATOM 2736 N N . LEU A 1 349 ? 10.078 -4.324 -6.926 1 93.62 349 LEU A N 1
ATOM 2737 C CA . LEU A 1 349 ? 8.766 -3.988 -7.48 1 93.62 349 LEU A CA 1
ATOM 2738 C C . LEU A 1 349 ? 8.062 -2.951 -6.613 1 93.62 349 LEU A C 1
ATOM 2740 O O . LEU A 1 349 ? 7.273 -2.148 -7.117 1 93.62 349 LEU A O 1
ATOM 2744 N N . ALA A 1 350 ? 8.383 -2.957 -5.348 1 90.06 350 ALA A N 1
ATOM 2745 C CA . ALA A 1 350 ? 7.758 -2.02 -4.418 1 90.06 350 ALA A CA 1
ATOM 2746 C C . ALA A 1 350 ? 8.383 -0.632 -4.535 1 90.06 350 ALA A C 1
ATOM 2748 O O . ALA A 1 350 ? 7.82 0.351 -4.047 1 90.06 350 ALA A O 1
ATOM 2749 N N . HIS A 1 351 ? 9.539 -0.55 -5.09 1 92.31 351 HIS A N 1
ATOM 2750 C CA . HIS A 1 351 ? 10.258 0.717 -5.156 1 92.31 351 HIS A CA 1
ATOM 2751 C C . HIS A 1 351 ? 9.539 1.71 -6.066 1 92.31 351 HIS A C 1
ATOM 2753 O O . HIS A 1 351 ? 9.141 1.358 -7.18 1 92.31 351 HIS A O 1
ATOM 2759 N N . PRO A 1 352 ? 9.422 2.955 -5.715 1 92.5 352 PRO A N 1
ATOM 2760 C CA . PRO A 1 352 ? 8.617 3.93 -6.457 1 92.5 352 PRO A CA 1
ATOM 2761 C C . PRO A 1 352 ? 9.188 4.234 -7.84 1 92.5 352 PRO A C 1
ATOM 2763 O O . PRO A 1 352 ? 8.477 4.746 -8.711 1 92.5 352 PRO A O 1
ATOM 2766 N N . SER A 1 353 ? 10.445 3.961 -8.055 1 95.56 353 SER A N 1
ATOM 2767 C CA . SER A 1 353 ? 11.062 4.234 -9.352 1 95.56 353 SER A CA 1
ATOM 2768 C C . SER A 1 353 ? 10.609 3.23 -10.406 1 95.56 353 SER A C 1
ATOM 2770 O O . SER A 1 353 ? 10.789 3.459 -11.602 1 95.56 353 SER A O 1
ATOM 2772 N N . ILE A 1 354 ? 10.039 2.152 -9.992 1 97 354 ILE A N 1
ATOM 2773 C CA . ILE A 1 354 ? 9.672 1.092 -10.922 1 97 354 ILE A CA 1
ATOM 2774 C C . ILE A 1 354 ? 8.344 1.434 -11.594 1 97 354 ILE A C 1
ATOM 2776 O O . ILE A 1 354 ? 7.359 1.735 -10.922 1 97 354 ILE A O 1
ATOM 2780 N N . GLY A 1 355 ? 8.391 1.371 -12.953 1 97 355 GLY A N 1
ATOM 2781 C CA . GLY A 1 355 ? 7.195 1.72 -13.711 1 97 355 GLY A CA 1
ATOM 2782 C C . GLY A 1 355 ? 6.656 0.57 -14.539 1 97 355 GLY A C 1
ATOM 2783 O O . GLY A 1 355 ? 5.574 0.671 -15.125 1 97 355 GLY A O 1
ATOM 2784 N N . GLY A 1 356 ? 7.363 -0.482 -14.594 1 98.12 356 GLY A N 1
ATOM 2785 C CA . GLY A 1 356 ? 6.973 -1.656 -15.359 1 98.12 356 GLY A CA 1
ATOM 2786 C C . GLY A 1 356 ? 7.785 -2.889 -15.016 1 98.12 356 GLY A C 1
ATOM 2787 O O . GLY A 1 356 ? 8.883 -2.783 -14.453 1 98.12 356 GLY A O 1
ATOM 2788 N N . PHE A 1 357 ? 7.273 -4.07 -15.336 1 98.5 357 PHE A N 1
ATOM 2789 C CA . PHE A 1 357 ? 7.918 -5.352 -15.047 1 98.5 357 PHE A CA 1
ATOM 2790 C C . PHE A 1 357 ? 7.84 -6.273 -16.266 1 98.5 357 PHE A C 1
ATOM 2792 O O . PHE A 1 357 ? 6.758 -6.75 -16.609 1 98.5 357 PHE A O 1
ATOM 2799 N N . LEU A 1 358 ? 8.922 -6.441 -16.922 1 97.62 358 LEU A N 1
ATOM 2800 C CA . LEU A 1 358 ? 9.023 -7.469 -17.953 1 97.62 358 LEU A CA 1
ATOM 2801 C C . LEU A 1 358 ? 9.266 -8.844 -17.328 1 97.62 358 LEU A C 1
ATOM 2803 O O . LEU A 1 358 ? 10.32 -9.094 -16.75 1 97.62 358 LEU A O 1
ATOM 2807 N N . SER A 1 359 ? 8.266 -9.703 -17.484 1 94.44 359 SER A N 1
ATOM 2808 C CA . SER A 1 359 ? 8.242 -10.961 -16.734 1 94.44 359 SER A CA 1
ATOM 2809 C C . SER A 1 359 ? 7.746 -12.109 -17.625 1 94.44 359 SER A C 1
ATOM 2811 O O . SER A 1 359 ? 7.027 -11.883 -18.594 1 94.44 359 SER A O 1
ATOM 2813 N N . HIS A 1 360 ? 8.141 -13.289 -17.25 1 92 360 HIS A N 1
ATOM 2814 C CA . HIS A 1 360 ? 7.594 -14.469 -17.922 1 92 360 HIS A CA 1
ATOM 2815 C C . HIS A 1 360 ? 6.188 -14.773 -17.422 1 92 360 HIS A C 1
ATOM 2817 O O . HIS A 1 360 ? 5.543 -15.711 -17.906 1 92 360 HIS A O 1
ATOM 2823 N N . CYS A 1 361 ? 5.781 -14.07 -16.422 1 92.44 361 CYS A N 1
ATOM 2824 C CA . CYS A 1 361 ? 4.379 -14.055 -16.016 1 92.44 361 CYS A CA 1
ATOM 2825 C C . CYS A 1 361 ? 4.027 -15.297 -15.203 1 92.44 361 CYS A C 1
ATOM 2827 O O . CYS A 1 361 ? 2.957 -15.875 -15.383 1 92.44 361 CYS A O 1
ATOM 2829 N N . GLY A 1 362 ? 5.02 -15.758 -14.367 1 91.56 362 GLY A N 1
ATOM 2830 C CA . GLY A 1 362 ? 4.648 -16.719 -13.344 1 91.56 362 GLY A CA 1
ATOM 2831 C C . GLY A 1 362 ? 3.666 -16.156 -12.328 1 91.56 362 GLY A C 1
ATOM 2832 O O . GLY A 1 362 ? 3.672 -14.953 -12.055 1 91.56 362 GLY A O 1
ATOM 2833 N N . TRP A 1 363 ? 2.928 -16.953 -11.773 1 93.69 363 TRP A N 1
ATOM 2834 C CA . TRP A 1 363 ? 1.813 -16.5 -10.953 1 93.69 363 TRP A CA 1
ATOM 2835 C C . TRP A 1 363 ? 2.312 -15.703 -9.75 1 93.69 363 TRP A C 1
ATOM 2837 O O . TRP A 1 363 ? 1.745 -14.664 -9.414 1 93.69 363 TRP A O 1
ATOM 2847 N N . ASN A 1 364 ? 3.361 -16.156 -9.07 1 92.06 364 ASN A N 1
ATOM 2848 C CA . ASN A 1 364 ? 3.916 -15.391 -7.957 1 92.06 364 ASN A CA 1
ATOM 2849 C C . ASN A 1 364 ? 4.355 -14 -8.398 1 92.06 364 ASN A C 1
ATOM 2851 O O . ASN A 1 364 ? 4.113 -13.008 -7.703 1 92.06 364 ASN A O 1
ATOM 2855 N N . SER A 1 365 ? 4.984 -13.945 -9.57 1 93.25 365 SER A N 1
ATOM 2856 C CA . SER A 1 365 ? 5.441 -12.672 -10.117 1 93.25 365 SER A CA 1
ATOM 2857 C C . SER A 1 365 ? 4.27 -11.766 -10.453 1 93.25 365 SER A C 1
ATOM 2859 O O . SER A 1 365 ? 4.328 -10.555 -10.227 1 93.25 365 SER A O 1
ATOM 2861 N N . VAL A 1 366 ? 3.246 -12.406 -11.008 1 95.12 366 VAL A N 1
ATOM 2862 C CA . VAL A 1 366 ? 2.039 -11.648 -11.328 1 95.12 366 VAL A CA 1
ATOM 2863 C C . VAL A 1 366 ? 1.473 -11.016 -10.055 1 95.12 366 VAL A C 1
ATOM 2865 O O . VAL A 1 366 ? 1.191 -9.812 -10.023 1 95.12 366 VAL A O 1
ATOM 2868 N N . LEU A 1 367 ? 1.373 -11.812 -9.008 1 94.81 367 LEU A N 1
ATOM 2869 C CA . LEU A 1 367 ? 0.801 -11.328 -7.758 1 94.81 367 LEU A CA 1
ATOM 2870 C C . LEU A 1 367 ? 1.677 -10.242 -7.141 1 94.81 367 LEU A C 1
ATOM 2872 O O . LEU A 1 367 ? 1.167 -9.234 -6.641 1 94.81 367 LEU A O 1
ATOM 2876 N N . GLU A 1 368 ? 2.984 -10.438 -7.172 1 93.06 368 GLU A N 1
ATOM 2877 C CA . GLU A 1 368 ? 3.902 -9.438 -6.637 1 93.06 368 GLU A CA 1
ATOM 2878 C C . GLU A 1 368 ? 3.781 -8.109 -7.387 1 93.06 368 GLU A C 1
ATOM 2880 O O . GLU A 1 368 ? 3.785 -7.043 -6.777 1 93.06 368 GLU A O 1
ATOM 2885 N N . SER A 1 369 ? 3.682 -8.195 -8.672 1 95.69 369 SER A N 1
ATOM 2886 C CA . SER A 1 369 ? 3.578 -7.008 -9.516 1 95.69 369 SER A CA 1
ATOM 2887 C C . SER A 1 369 ? 2.27 -6.27 -9.258 1 95.69 369 SER A C 1
ATOM 2889 O O . SER A 1 369 ? 2.275 -5.066 -8.977 1 95.69 369 SER A O 1
ATOM 2891 N N . LEU A 1 370 ? 1.172 -7.004 -9.281 1 93.62 370 LEU A N 1
ATOM 2892 C CA . LEU A 1 370 ? -0.141 -6.395 -9.094 1 93.62 370 LEU A CA 1
ATOM 2893 C C . LEU A 1 370 ? -0.269 -5.797 -7.699 1 93.62 370 LEU A C 1
ATOM 2895 O O . LEU A 1 370 ? -0.849 -4.719 -7.531 1 93.62 370 LEU A O 1
ATOM 2899 N N . ALA A 1 371 ? 0.282 -6.484 -6.73 1 90 371 ALA A N 1
ATOM 2900 C CA . ALA A 1 371 ? 0.229 -6 -5.355 1 90 371 ALA A CA 1
ATOM 2901 C C . ALA A 1 371 ? 0.901 -4.633 -5.227 1 90 371 ALA A C 1
ATOM 2903 O O . ALA A 1 371 ? 0.543 -3.836 -4.359 1 90 371 ALA A O 1
ATOM 2904 N N . ASN A 1 372 ? 1.805 -4.355 -6.082 1 90.69 372 ASN A N 1
ATOM 2905 C CA . ASN A 1 372 ? 2.533 -3.094 -6.02 1 90.69 372 ASN A CA 1
ATOM 2906 C C . ASN A 1 372 ? 2.068 -2.125 -7.105 1 90.69 372 ASN A C 1
ATOM 2908 O O . ASN A 1 372 ? 2.701 -1.092 -7.332 1 90.69 372 ASN A O 1
ATOM 2912 N N . GLY A 1 373 ? 0.994 -2.506 -7.82 1 92.25 373 GLY A N 1
ATOM 2913 C CA . GLY A 1 373 ? 0.432 -1.636 -8.844 1 92.25 373 GLY A CA 1
ATOM 2914 C C . GLY A 1 373 ? 1.341 -1.464 -10.039 1 92.25 373 GLY A C 1
ATOM 2915 O O . GLY A 1 373 ? 1.301 -0.432 -10.719 1 92.25 373 GLY A O 1
ATOM 2916 N N . VAL A 1 374 ? 2.232 -2.357 -10.32 1 96.69 374 VAL A N 1
ATOM 2917 C CA . VAL A 1 374 ? 3.186 -2.279 -11.422 1 96.69 374 VAL A CA 1
ATOM 2918 C C . VAL A 1 374 ? 2.646 -3.043 -12.633 1 96.69 374 VAL A C 1
ATOM 2920 O O . VAL A 1 374 ? 2.32 -4.227 -12.531 1 96.69 374 VAL A O 1
ATOM 2923 N N . PRO A 1 375 ? 2.461 -2.361 -13.781 1 97.94 375 PRO A N 1
ATOM 2924 C CA . PRO A 1 375 ? 1.994 -3.072 -14.977 1 97.94 375 PRO A CA 1
ATOM 2925 C C . PRO A 1 375 ? 3.016 -4.078 -15.508 1 97.94 375 PRO A C 1
ATOM 2927 O O . PRO A 1 375 ? 4.219 -3.908 -15.289 1 97.94 375 PRO A O 1
ATOM 2930 N N . LEU A 1 376 ? 2.514 -5.098 -16.219 1 98.44 376 LEU A N 1
ATOM 2931 C CA . LEU A 1 376 ? 3.381 -6.176 -16.672 1 98.44 376 LEU A CA 1
ATOM 2932 C C . LEU A 1 376 ? 3.553 -6.125 -18.188 1 98.44 376 LEU A C 1
ATOM 2934 O O . LEU A 1 376 ? 2.598 -5.844 -18.922 1 98.44 376 LEU A O 1
ATOM 2938 N N . LEU A 1 377 ? 4.738 -6.25 -18.609 1 98.25 377 LEU A N 1
ATOM 2939 C CA . LEU A 1 377 ? 5.035 -6.703 -19.969 1 98.25 377 LEU A CA 1
ATOM 2940 C C . LEU A 1 377 ? 5.312 -8.203 -19.984 1 98.25 377 LEU A C 1
ATOM 2942 O O . LEU A 1 377 ? 6.406 -8.641 -19.625 1 98.25 377 LEU A O 1
ATOM 2946 N N . THR A 1 378 ? 4.305 -8.938 -20.391 1 96.44 378 THR A N 1
ATOM 2947 C CA . THR A 1 378 ? 4.332 -10.383 -20.234 1 96.44 378 THR A CA 1
ATOM 2948 C C . THR A 1 378 ? 5.035 -11.055 -21.406 1 96.44 378 THR A C 1
ATOM 2950 O O . THR A 1 378 ? 4.836 -10.664 -22.562 1 96.44 378 THR A O 1
ATOM 2953 N N . TRP A 1 379 ? 5.863 -11.953 -21.094 1 92.81 379 TRP A N 1
ATOM 2954 C CA . TRP A 1 379 ? 6.605 -12.758 -22.047 1 92.81 379 TRP A CA 1
ATOM 2955 C C . TRP A 1 379 ? 6.68 -14.211 -21.609 1 92.81 379 TRP A C 1
ATOM 2957 O O . TRP A 1 379 ? 7.754 -14.711 -21.25 1 92.81 379 TRP A O 1
ATOM 2967 N N . PRO A 1 380 ? 5.547 -14.914 -21.75 1 89.44 380 PRO A N 1
ATOM 2968 C CA . PRO A 1 380 ? 5.508 -16.297 -21.281 1 89.44 380 PRO A CA 1
ATOM 2969 C C . PRO A 1 380 ? 6.402 -17.234 -22.094 1 89.44 380 PRO A C 1
ATOM 2971 O O . PRO A 1 380 ? 6.609 -17 -23.281 1 89.44 380 PRO A O 1
ATOM 2974 N N . VAL A 1 381 ? 7.035 -18.188 -21.375 1 77.81 381 VAL A N 1
ATOM 2975 C CA . VAL A 1 381 ? 7.699 -19.266 -22.078 1 77.81 381 VAL A CA 1
ATOM 2976 C C . VAL A 1 381 ? 6.68 -20.344 -22.438 1 77.81 381 VAL A C 1
ATOM 2978 O O . VAL A 1 381 ? 6.016 -20.906 -21.562 1 77.81 381 VAL A O 1
ATOM 2981 N N . LEU A 1 382 ? 6.535 -20.594 -23.656 1 63.53 382 LEU A N 1
ATOM 2982 C CA . LEU A 1 382 ? 5.473 -21.453 -24.156 1 63.53 382 LEU A CA 1
ATOM 2983 C C . LEU A 1 382 ? 5.73 -22.906 -23.766 1 63.53 382 LEU A C 1
ATOM 2985 O O . LEU A 1 382 ? 6.871 -23.359 -23.797 1 63.53 382 LEU A O 1
ATOM 2989 N N . GLY A 1 383 ? 4.68 -23.562 -23.438 1 61.91 383 GLY A N 1
ATOM 2990 C CA . GLY A 1 383 ? 4.652 -25.016 -23.297 1 61.91 383 GLY A CA 1
ATOM 2991 C C . GLY A 1 383 ? 4.941 -25.484 -21.891 1 61.91 383 GLY A C 1
ATOM 2992 O O . GLY A 1 383 ? 4.691 -26.641 -21.547 1 61.91 383 GLY A O 1
ATOM 2993 N N . ILE A 1 384 ? 5.559 -24.766 -21.125 1 60.09 384 ILE A N 1
ATOM 2994 C CA . ILE A 1 384 ? 6.043 -25.328 -19.859 1 60.09 384 ILE A CA 1
ATOM 2995 C C . ILE A 1 384 ? 5.031 -25.047 -18.75 1 60.09 384 ILE A C 1
ATOM 2997 O O . ILE A 1 384 ? 4.672 -25.953 -17.984 1 60.09 384 ILE A O 1
ATOM 3001 N N . SER A 1 385 ? 4.652 -23.984 -18.516 1 73.31 385 SER A N 1
ATOM 3002 C CA . SER A 1 385 ? 3.859 -23.625 -17.344 1 73.31 385 SER A CA 1
ATOM 3003 C C . SER A 1 385 ? 2.621 -22.812 -17.734 1 73.31 385 SER A C 1
ATOM 3005 O O . SER A 1 385 ? 2.293 -22.719 -18.922 1 73.31 385 SER A O 1
ATOM 3007 N N . GLU A 1 386 ? 1.831 -22.562 -16.797 1 88.44 386 GLU A N 1
ATOM 3008 C CA . GLU A 1 386 ? 0.565 -21.859 -16.969 1 88.44 386 GLU A CA 1
ATOM 3009 C C . GLU A 1 386 ? 0.796 -20.391 -17.312 1 88.44 386 GLU A C 1
ATOM 3011 O O . GLU A 1 386 ? -0.128 -19.578 -17.219 1 88.44 386 GLU A O 1
ATOM 3016 N N . GLN A 1 387 ? 1.975 -20.062 -17.797 1 91.12 387 GLN A N 1
ATOM 3017 C CA . GLN A 1 387 ? 2.344 -18.656 -18 1 91.12 387 GLN A CA 1
ATOM 3018 C C . GLN A 1 387 ? 1.484 -18.016 -19.094 1 91.12 387 GLN A C 1
ATOM 3020 O O . GLN A 1 387 ? 1.128 -16.844 -18.984 1 91.12 387 GLN A O 1
ATOM 3025 N N . SER A 1 388 ? 1.197 -18.844 -20.094 1 92.5 388 SER A N 1
ATOM 3026 C CA . SER A 1 388 ? 0.354 -18.312 -21.172 1 92.5 388 SER A CA 1
ATOM 3027 C C . SER A 1 388 ? -1.04 -17.969 -20.656 1 92.5 388 SER A C 1
ATOM 3029 O O . SER A 1 388 ? -1.632 -16.969 -21.062 1 92.5 388 SER A O 1
ATOM 3031 N N . LEU A 1 389 ? -1.525 -18.828 -19.812 1 95 389 LEU A N 1
ATOM 3032 C CA . LEU A 1 389 ? -2.832 -18.562 -19.219 1 95 389 LEU A CA 1
ATOM 3033 C C . LEU A 1 389 ? -2.787 -17.328 -18.328 1 95 389 LEU A C 1
ATOM 3035 O O . LEU A 1 389 ? -3.697 -16.5 -18.359 1 95 389 LEU A O 1
ATOM 3039 N N . ASN A 1 390 ? -1.715 -17.219 -17.531 1 95.81 390 ASN A N 1
ATOM 3040 C CA . ASN A 1 390 ? -1.538 -16.031 -16.719 1 95.81 390 ASN A CA 1
ATOM 3041 C C . ASN A 1 390 ? -1.486 -14.766 -17.578 1 95.81 390 ASN A C 1
ATOM 3043 O O . ASN A 1 390 ? -2.062 -13.734 -17.203 1 95.81 390 ASN A O 1
ATOM 3047 N N . THR A 1 391 ? -0.79 -14.883 -18.688 1 95.25 391 THR A N 1
ATOM 3048 C CA . THR A 1 391 ? -0.676 -13.766 -19.625 1 95.25 391 THR A CA 1
ATOM 3049 C C . THR A 1 391 ? -2.053 -13.32 -20.109 1 95.25 391 THR A C 1
ATOM 3051 O O . THR A 1 391 ? -2.357 -12.125 -20.125 1 95.25 391 THR A O 1
ATOM 3054 N N . LYS A 1 392 ? -2.865 -14.297 -20.5 1 94.81 392 LYS A N 1
ATOM 3055 C CA . LYS A 1 392 ? -4.215 -13.992 -20.953 1 94.81 392 LYS A CA 1
ATOM 3056 C C . LYS A 1 392 ? -5.023 -13.297 -19.859 1 94.81 392 LYS A C 1
ATOM 3058 O O . LYS A 1 392 ? -5.723 -12.32 -20.125 1 94.81 392 LYS A O 1
ATOM 3063 N N . LEU A 1 393 ? -4.938 -13.773 -18.703 1 95.75 393 LEU A N 1
ATOM 3064 C CA . LEU A 1 393 ? -5.664 -13.188 -17.578 1 95.75 393 LEU A CA 1
ATOM 3065 C C . LEU A 1 393 ? -5.223 -11.75 -17.344 1 95.75 393 LEU A C 1
ATOM 3067 O O . LEU A 1 393 ? -6.059 -10.852 -17.219 1 95.75 393 LEU A O 1
ATOM 3071 N N . VAL A 1 394 ? -3.924 -11.484 -17.344 1 96.62 394 VAL A N 1
ATOM 3072 C CA . VAL A 1 394 ? -3.35 -10.195 -16.984 1 96.62 394 VAL A CA 1
ATOM 3073 C C . VAL A 1 394 ? -3.627 -9.18 -18.094 1 96.62 394 VAL A C 1
ATOM 3075 O O . VAL A 1 394 ? -3.975 -8.031 -17.828 1 96.62 394 VAL A O 1
ATOM 3078 N N . THR A 1 395 ? -3.482 -9.578 -19.375 1 96.81 395 THR A N 1
ATOM 3079 C CA . THR A 1 395 ? -3.545 -8.641 -20.484 1 96.81 395 THR A CA 1
ATOM 3080 C C . THR A 1 395 ? -4.984 -8.461 -20.953 1 96.81 395 THR A C 1
ATOM 3082 O O . THR A 1 395 ? -5.406 -7.34 -21.266 1 96.81 395 THR A O 1
ATOM 3085 N N . MET A 1 396 ? -5.742 -9.57 -20.953 1 94.94 396 MET A N 1
ATOM 3086 C CA . MET A 1 396 ? -7.07 -9.508 -21.562 1 94.94 396 MET A CA 1
ATOM 3087 C C . MET A 1 396 ? -8.156 -9.594 -20.484 1 94.94 396 MET A C 1
ATOM 3089 O O . MET A 1 396 ? -9.242 -9.039 -20.656 1 94.94 396 MET A O 1
ATOM 3093 N N . GLY A 1 397 ? -7.906 -10.273 -19.5 1 94.12 397 GLY A N 1
ATOM 3094 C CA . GLY A 1 397 ? -8.891 -10.422 -18.438 1 94.12 397 GLY A CA 1
ATOM 3095 C C . GLY A 1 397 ? -9.008 -9.188 -17.578 1 94.12 397 GLY A C 1
ATOM 3096 O O . GLY A 1 397 ? -10.031 -8.5 -17.594 1 94.12 397 GLY A O 1
ATOM 3097 N N . VAL A 1 398 ? -7.871 -8.812 -16.938 1 93.25 398 VAL A N 1
ATOM 3098 C CA . VAL A 1 398 ? -7.957 -7.715 -15.977 1 93.25 398 VAL A CA 1
ATOM 3099 C C . VAL A 1 398 ? -7.34 -6.453 -16.578 1 93.25 398 VAL A C 1
ATOM 3101 O O . VAL A 1 398 ? -7.516 -5.352 -16.047 1 93.25 398 VAL A O 1
ATOM 3104 N N . GLY A 1 399 ? -6.602 -6.582 -17.672 1 95.06 399 GLY A N 1
ATOM 3105 C CA . GLY A 1 399 ? -6.145 -5.426 -18.422 1 95.06 399 GLY A CA 1
ATOM 3106 C C . GLY A 1 399 ? -4.992 -4.695 -17.766 1 95.06 399 GLY A C 1
ATOM 3107 O O . GLY A 1 399 ? -4.887 -3.473 -17.859 1 95.06 399 GLY A O 1
ATOM 3108 N N . ALA A 1 400 ? -4.086 -5.383 -17.062 1 96.81 400 ALA A N 1
ATOM 3109 C CA . ALA A 1 400 ? -3.02 -4.754 -16.297 1 96.81 400 ALA A CA 1
ATOM 3110 C C . ALA A 1 400 ? -1.657 -5.008 -16.938 1 96.81 400 ALA A C 1
ATOM 3112 O O . ALA A 1 400 ? -0.621 -4.855 -16.281 1 96.81 400 ALA A O 1
ATOM 3113 N N . GLY A 1 401 ? -1.648 -5.438 -18.188 1 98.06 401 GLY A N 1
ATOM 3114 C CA . GLY A 1 401 ? -0.373 -5.707 -18.828 1 98.06 401 GLY A CA 1
ATOM 3115 C C . GLY A 1 401 ? -0.461 -5.727 -20.344 1 98.06 401 GLY A C 1
ATOM 3116 O O . GLY A 1 401 ? -1.554 -5.637 -20.906 1 98.06 401 GLY A O 1
ATOM 3117 N N . LEU A 1 402 ? 0.686 -5.75 -20.953 1 98.25 402 LEU A N 1
ATOM 3118 C CA . LEU A 1 402 ? 0.875 -5.953 -22.391 1 98.25 402 LEU A CA 1
ATOM 3119 C C . LEU A 1 402 ? 1.641 -7.246 -22.656 1 98.25 402 LEU A C 1
ATOM 3121 O O . LEU A 1 402 ? 2.168 -7.863 -21.734 1 98.25 402 LEU A O 1
ATOM 3125 N N . MET A 1 403 ? 1.661 -7.652 -23.906 1 96 403 MET A N 1
ATOM 3126 C CA . MET A 1 403 ? 2.301 -8.93 -24.219 1 96 403 MET A CA 1
ATOM 3127 C C . MET A 1 403 ? 3.367 -8.75 -25.297 1 96 403 MET A C 1
ATOM 3129 O O . MET A 1 403 ? 3.174 -7.992 -26.25 1 96 403 MET A O 1
ATOM 3133 N N . ILE A 1 404 ? 4.461 -9.438 -25.141 1 94.62 404 ILE A N 1
ATOM 3134 C CA . ILE A 1 404 ? 5.41 -9.656 -26.219 1 94.62 404 ILE A CA 1
ATOM 3135 C C . ILE A 1 404 ? 4.938 -10.828 -27.078 1 94.62 404 ILE A C 1
ATOM 3137 O O . ILE A 1 404 ? 4.645 -11.914 -26.562 1 94.62 404 ILE A O 1
ATOM 3141 N N . PRO A 1 405 ? 4.84 -10.594 -28.312 1 90.38 405 PRO A N 1
ATOM 3142 C CA . PRO A 1 405 ? 4.359 -11.672 -29.172 1 90.38 405 PRO A CA 1
ATOM 3143 C C . PRO A 1 405 ? 5.254 -12.906 -29.125 1 90.38 405 PRO A C 1
ATOM 3145 O O . PRO A 1 405 ? 6.48 -12.789 -29.172 1 90.38 405 PRO A O 1
ATOM 3148 N N . GLN A 1 406 ? 4.602 -14.055 -29.062 1 86.38 406 GLN A N 1
ATOM 3149 C CA . GLN A 1 406 ? 5.348 -15.305 -29 1 86.38 406 GLN A CA 1
ATOM 3150 C C . GLN A 1 406 ? 5.184 -16.109 -30.297 1 86.38 406 GLN A C 1
ATOM 3152 O O . GLN A 1 406 ? 5.914 -17.078 -30.516 1 86.38 406 GLN A O 1
ATOM 3157 N N . ARG A 1 407 ? 4.203 -15.781 -30.984 1 85.31 407 ARG A N 1
ATOM 3158 C CA . ARG A 1 407 ? 3.928 -16.453 -32.25 1 85.31 407 ARG A CA 1
ATOM 3159 C C . ARG A 1 407 ? 3.807 -15.43 -33.406 1 85.31 407 ARG A C 1
ATOM 3161 O O . ARG A 1 407 ? 3.402 -14.289 -33.156 1 85.31 407 ARG A O 1
ATOM 3168 N N . ASP A 1 408 ? 4.227 -15.945 -34.5 1 83.5 408 ASP A N 1
ATOM 3169 C CA . ASP A 1 408 ? 4.09 -15.07 -35.656 1 83.5 408 ASP A CA 1
ATOM 3170 C C . ASP A 1 408 ? 2.674 -15.133 -36.25 1 83.5 408 ASP A C 1
ATOM 3172 O O . ASP A 1 408 ? 1.784 -15.742 -35.656 1 83.5 408 ASP A O 1
ATOM 3176 N N . VAL A 1 409 ? 2.482 -14.539 -37.312 1 78.56 409 VAL A N 1
ATOM 3177 C CA . VAL A 1 409 ? 1.16 -14.414 -37.938 1 78.56 409 VAL A CA 1
ATOM 3178 C C . VAL A 1 409 ? 0.638 -15.789 -38.312 1 78.56 409 VAL A C 1
ATOM 3180 O O . VAL A 1 409 ? -0.569 -16.047 -38.281 1 78.56 409 VAL A O 1
ATOM 3183 N N . GLY A 1 410 ? 1.562 -16.703 -38.625 1 75.31 410 GLY A N 1
ATOM 3184 C CA . GLY A 1 410 ? 1.187 -18.047 -39 1 75.31 410 GLY A CA 1
ATOM 3185 C C . GLY A 1 410 ? 0.994 -18.984 -37.844 1 75.31 410 GLY A C 1
ATOM 3186 O O . GLY A 1 410 ? 0.65 -20.156 -38 1 75.31 410 GLY A O 1
ATOM 3187 N N . GLY A 1 411 ? 1.225 -18.516 -36.688 1 78.25 411 GLY A N 1
ATOM 3188 C CA . GLY A 1 411 ? 1.011 -19.328 -35.5 1 78.25 411 GLY A CA 1
ATOM 3189 C C . GLY A 1 411 ? 2.262 -20.047 -35.031 1 78.25 411 GLY A C 1
ATOM 3190 O O . GLY A 1 411 ? 2.252 -20.703 -34 1 78.25 411 GLY A O 1
ATOM 3191 N N . GLU A 1 412 ? 3.291 -19.875 -35.688 1 82.94 412 GLU A N 1
ATOM 3192 C CA . GLU A 1 412 ? 4.531 -20.562 -35.344 1 82.94 412 GLU A CA 1
ATOM 3193 C C . GLU A 1 412 ? 5.25 -19.828 -34.219 1 82.94 412 GLU A C 1
ATOM 3195 O O . GLU A 1 412 ? 5.234 -18.609 -34.156 1 82.94 412 GLU A O 1
ATOM 3200 N N . LYS A 1 413 ? 5.844 -20.656 -33.375 1 84.69 413 LYS A N 1
ATOM 3201 C CA . LYS A 1 413 ? 6.59 -20.109 -32.25 1 84.69 413 LYS A CA 1
ATOM 3202 C C . LYS A 1 413 ? 7.754 -19.25 -32.75 1 84.69 413 LYS A C 1
ATOM 3204 O O . LYS A 1 413 ? 8.484 -19.641 -33.656 1 84.69 413 LYS A O 1
ATOM 3209 N N . ILE A 1 414 ? 7.844 -18.062 -32.188 1 84.75 414 ILE A N 1
ATOM 3210 C CA . ILE A 1 414 ? 8.984 -17.203 -32.469 1 84.75 414 ILE A CA 1
ATOM 3211 C C . ILE A 1 414 ? 10.195 -17.656 -31.656 1 84.75 414 ILE A C 1
ATOM 3213 O O . ILE A 1 414 ? 10.172 -17.609 -30.422 1 84.75 414 ILE A O 1
ATOM 3217 N N . MET A 1 415 ? 11.188 -18.094 -32.281 1 82 415 MET A N 1
ATOM 3218 C CA . MET A 1 415 ? 12.352 -18.656 -31.594 1 82 415 MET A CA 1
ATOM 3219 C C . MET A 1 415 ? 13.164 -17.547 -30.906 1 82 415 MET A C 1
ATOM 3221 O O . MET A 1 415 ? 13.641 -17.734 -29.781 1 82 415 MET A O 1
ATOM 3225 N N . THR A 1 416 ? 13.328 -16.484 -31.625 1 92 416 THR A N 1
ATOM 3226 C CA . THR A 1 416 ? 14.055 -15.344 -31.094 1 92 416 THR A CA 1
ATOM 3227 C C . THR A 1 416 ? 13.297 -14.047 -31.375 1 92 416 THR A C 1
ATOM 3229 O O . THR A 1 416 ? 13.156 -13.641 -32.531 1 92 416 THR A O 1
ATOM 3232 N N . VAL A 1 417 ? 12.797 -13.398 -30.406 1 93.88 417 VAL A N 1
ATOM 3233 C CA . VAL A 1 417 ? 12.094 -12.133 -30.547 1 93.88 417 VAL A CA 1
ATOM 3234 C C . VAL A 1 417 ? 13.086 -11.016 -30.859 1 93.88 417 VAL A C 1
ATOM 3236 O O . VAL A 1 417 ? 14.102 -10.875 -30.172 1 93.88 417 VAL A O 1
ATOM 3239 N N . ASP A 1 418 ? 12.75 -10.242 -31.766 1 95.75 418 ASP A N 1
ATOM 3240 C CA . ASP A 1 418 ? 13.641 -9.211 -32.281 1 95.75 418 ASP A CA 1
ATOM 3241 C C . ASP A 1 418 ? 13.734 -8.031 -31.312 1 95.75 418 ASP A C 1
ATOM 3243 O O . ASP A 1 418 ? 12.742 -7.652 -30.688 1 95.75 418 ASP A O 1
ATOM 3247 N N . ARG A 1 419 ? 14.977 -7.41 -31.297 1 97.31 419 ARG A N 1
ATOM 3248 C CA . ARG A 1 419 ? 15.242 -6.254 -30.453 1 97.31 419 ARG A CA 1
ATOM 3249 C C . ARG A 1 419 ? 14.258 -5.121 -30.734 1 97.31 419 ARG A C 1
ATOM 3251 O O . ARG A 1 419 ? 13.867 -4.387 -29.828 1 97.31 419 ARG A O 1
ATOM 3258 N N . GLY A 1 420 ? 13.883 -4.934 -31.969 1 97.69 420 GLY A N 1
ATOM 3259 C CA . GLY A 1 420 ? 12.922 -3.895 -32.312 1 97.69 420 GLY A CA 1
ATOM 3260 C C . GLY A 1 420 ? 11.57 -4.078 -31.656 1 97.69 420 GLY A C 1
ATOM 3261 O O . GLY A 1 420 ? 10.961 -3.111 -31.203 1 97.69 420 GLY A O 1
ATOM 3262 N N . VAL A 1 421 ? 11.125 -5.312 -31.625 1 96.81 421 VAL A N 1
ATOM 3263 C CA . VAL A 1 421 ? 9.852 -5.637 -31 1 96.81 421 VAL A CA 1
ATOM 3264 C C . VAL A 1 421 ? 9.945 -5.379 -29.484 1 96.81 421 VAL A C 1
ATOM 3266 O O . VAL A 1 421 ? 9.047 -4.777 -28.906 1 96.81 421 VAL A O 1
ATOM 3269 N N . ILE A 1 422 ? 11.023 -5.793 -28.906 1 97.44 422 ILE A N 1
ATOM 3270 C CA . ILE A 1 422 ? 11.242 -5.598 -27.469 1 97.44 422 ILE A CA 1
ATOM 3271 C C . ILE A 1 422 ? 11.266 -4.105 -27.156 1 97.44 422 ILE A C 1
ATOM 3273 O O . ILE A 1 422 ? 10.586 -3.652 -26.234 1 97.44 422 ILE A O 1
ATOM 3277 N N . CYS A 1 423 ? 12.023 -3.359 -27.938 1 98.31 423 CYS A N 1
ATOM 3278 C CA . CYS A 1 423 ? 12.117 -1.912 -27.781 1 98.31 423 CYS A CA 1
ATOM 3279 C C . CYS A 1 423 ? 10.742 -1.265 -27.844 1 98.31 423 CYS A C 1
ATOM 3281 O O . CYS A 1 423 ? 10.367 -0.488 -26.969 1 98.31 423 CYS A O 1
ATOM 3283 N N . GLU A 1 424 ? 10.016 -1.616 -28.844 1 98.12 424 GLU A N 1
ATOM 3284 C CA . GLU A 1 424 ? 8.695 -1.027 -29.062 1 98.12 424 GLU A CA 1
ATOM 3285 C C . GLU A 1 424 ? 7.762 -1.315 -27.891 1 98.12 424 GLU A C 1
ATOM 3287 O O . GLU A 1 424 ? 7.047 -0.425 -27.422 1 98.12 424 GLU A O 1
ATOM 3292 N N . ARG A 1 425 ? 7.746 -2.533 -27.406 1 98.19 425 ARG A N 1
ATOM 3293 C CA . ARG A 1 425 ? 6.836 -2.932 -26.344 1 98.19 425 ARG A CA 1
ATOM 3294 C C . ARG A 1 425 ? 7.234 -2.287 -25.016 1 98.19 425 ARG A C 1
ATOM 3296 O O . ARG A 1 425 ? 6.371 -1.918 -24.219 1 98.19 425 ARG A O 1
ATOM 3303 N N . VAL A 1 426 ? 8.523 -2.139 -24.797 1 98.44 426 VAL A N 1
ATOM 3304 C CA . VAL A 1 426 ? 9 -1.454 -23.594 1 98.44 426 VAL A CA 1
ATOM 3305 C C . VAL A 1 426 ? 8.578 0.013 -23.625 1 98.44 426 VAL A C 1
ATOM 3307 O O . VAL A 1 426 ? 8.039 0.538 -22.656 1 98.44 426 VAL A O 1
ATOM 3310 N N . LYS A 1 427 ? 8.758 0.653 -24.781 1 98.31 427 LYS A N 1
ATOM 3311 C CA . LYS A 1 427 ? 8.367 2.051 -24.938 1 98.31 427 LYS A CA 1
ATOM 3312 C C . LYS A 1 427 ? 6.863 2.225 -24.75 1 98.31 427 LYS A C 1
ATOM 3314 O O . LYS A 1 427 ? 6.418 3.176 -24.109 1 98.31 427 LYS A O 1
ATOM 3319 N N . GLU A 1 428 ? 6.137 1.294 -25.312 1 98.19 428 GLU A N 1
ATOM 3320 C CA . GLU A 1 428 ? 4.684 1.363 -25.188 1 98.19 428 GLU A CA 1
ATOM 3321 C C . GLU A 1 428 ? 4.242 1.218 -23.734 1 98.19 428 GLU A C 1
ATOM 3323 O O . GLU A 1 428 ? 3.416 1.994 -23.25 1 98.19 428 GLU A O 1
ATOM 3328 N N . LEU A 1 429 ? 4.809 0.302 -22.984 1 98.31 429 LEU A N 1
ATOM 3329 C CA . LEU A 1 429 ? 4.422 0.083 -21.594 1 98.31 429 LEU A CA 1
ATOM 3330 C C . LEU A 1 429 ? 4.785 1.287 -20.734 1 98.31 429 LEU A C 1
ATOM 3332 O O . LEU A 1 429 ? 3.994 1.717 -19.891 1 98.31 429 LEU A O 1
ATOM 3336 N N . MET A 1 430 ? 5.973 1.86 -20.969 1 97.12 430 MET A N 1
ATOM 3337 C CA . MET A 1 430 ? 6.551 2.848 -20.062 1 97.12 430 MET A CA 1
ATOM 3338 C C . MET A 1 430 ? 6.031 4.246 -20.375 1 97.12 430 MET A C 1
ATOM 3340 O O . MET A 1 430 ? 6.043 5.125 -19.5 1 97.12 430 MET A O 1
ATOM 3344 N N . GLY A 1 431 ? 5.562 4.465 -21.594 1 93.25 431 GLY A N 1
ATOM 3345 C CA . GLY A 1 431 ? 5.211 5.84 -21.922 1 93.25 431 GLY A CA 1
ATOM 3346 C C . GLY A 1 431 ? 4.086 5.945 -22.938 1 93.25 431 GLY A C 1
ATOM 3347 O O . GLY A 1 431 ? 3.592 7.039 -23.203 1 93.25 431 GLY A O 1
ATOM 3348 N N . GLY A 1 432 ? 3.678 4.883 -23.531 1 94.88 432 GLY A N 1
ATOM 3349 C CA . GLY A 1 432 ? 2.654 4.918 -24.562 1 94.88 432 GLY A CA 1
ATOM 3350 C C . GLY A 1 432 ? 1.249 5.031 -24 1 94.88 432 GLY A C 1
ATOM 3351 O O . GLY A 1 432 ? 1.046 4.941 -22.797 1 94.88 432 GLY A O 1
ATOM 3352 N N . ALA A 1 433 ? 0.311 5.23 -24.875 1 94 433 ALA A N 1
ATOM 3353 C CA . ALA A 1 433 ? -1.088 5.402 -24.484 1 94 433 ALA A CA 1
ATOM 3354 C C . ALA A 1 433 ? -1.651 4.125 -23.875 1 94 433 ALA A C 1
ATOM 3356 O O . ALA A 1 433 ? -2.328 4.172 -22.844 1 94 433 ALA A O 1
ATOM 3357 N N . LYS A 1 434 ? -1.355 2.99 -24.531 1 95.69 434 LYS A N 1
ATOM 3358 C CA . LYS A 1 434 ? -1.806 1.72 -23.969 1 95.69 434 LYS A CA 1
ATOM 3359 C C . LYS A 1 434 ? -1.141 1.444 -22.625 1 95.69 434 LYS A C 1
ATOM 3361 O O . LYS A 1 434 ? -1.774 0.916 -21.703 1 95.69 434 LYS A O 1
ATOM 3366 N N . GLY A 1 435 ? 0.088 1.837 -22.609 1 95.75 435 GLY A N 1
ATOM 3367 C CA . GLY A 1 435 ? 0.829 1.682 -21.359 1 95.75 435 GLY A CA 1
ATOM 3368 C C . GLY A 1 435 ? 0.224 2.455 -20.203 1 95.75 435 GLY A C 1
ATOM 3369 O O . GLY A 1 435 ? 0.15 1.948 -19.078 1 95.75 435 GLY A O 1
ATOM 3370 N N . ARG A 1 436 ? -0.228 3.635 -20.453 1 91.44 436 ARG A N 1
ATOM 3371 C CA . ARG A 1 436 ? -0.851 4.461 -19.422 1 91.44 436 ARG A CA 1
ATOM 3372 C C . ARG A 1 436 ? -2.137 3.818 -18.906 1 91.44 436 ARG A C 1
ATOM 3374 O O . ARG A 1 436 ? -2.406 3.832 -17.703 1 91.44 436 ARG A O 1
ATOM 3381 N N . LYS A 1 437 ? -2.887 3.262 -19.797 1 91.69 437 LYS A N 1
ATOM 3382 C CA . LYS A 1 437 ? -4.133 2.605 -19.422 1 91.69 437 LYS A CA 1
ATOM 3383 C C . LYS A 1 437 ? -3.869 1.386 -18.547 1 91.69 437 LYS A C 1
ATOM 3385 O O . LYS A 1 437 ? -4.539 1.187 -17.531 1 91.69 437 LYS A O 1
ATOM 3390 N N . VAL A 1 438 ? -2.859 0.577 -18.953 1 95.94 438 VAL A N 1
ATOM 3391 C CA . VAL A 1 438 ? -2.58 -0.635 -18.203 1 95.94 438 VAL A CA 1
ATOM 3392 C C . VAL A 1 438 ? -1.967 -0.268 -16.844 1 95.94 438 VAL A C 1
ATOM 3394 O O . VAL A 1 438 ? -2.197 -0.95 -15.844 1 95.94 438 VAL A O 1
ATOM 3397 N N . LYS A 1 439 ? -1.199 0.812 -16.844 1 94.25 439 LYS A N 1
ATOM 3398 C CA . LYS A 1 439 ? -0.637 1.294 -15.578 1 94.25 439 LYS A CA 1
ATOM 3399 C C . LYS A 1 439 ? -1.737 1.703 -14.609 1 94.25 439 LYS A C 1
ATOM 3401 O O . LYS A 1 439 ? -1.694 1.348 -13.43 1 94.25 439 LYS A O 1
ATOM 3406 N N . GLU A 1 440 ? -2.705 2.459 -15.086 1 88.62 440 GLU A N 1
ATOM 3407 C CA . GLU A 1 440 ? -3.838 2.871 -14.266 1 88.62 440 GLU A CA 1
ATOM 3408 C C . GLU A 1 440 ? -4.57 1.663 -13.688 1 88.62 440 GLU A C 1
ATOM 3410 O O . GLU A 1 440 ? -4.898 1.639 -12.5 1 88.62 440 GLU A O 1
ATOM 3415 N N . ARG A 1 441 ? -4.762 0.695 -14.523 1 91.69 441 ARG A N 1
ATOM 3416 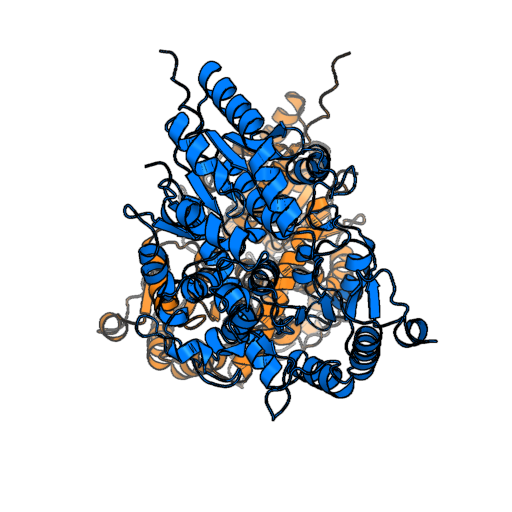C CA . ARG A 1 441 ? -5.465 -0.511 -14.094 1 91.69 441 ARG A CA 1
ATOM 3417 C C . ARG A 1 441 ? -4.648 -1.279 -13.055 1 91.69 441 ARG A C 1
ATOM 3419 O O . ARG A 1 441 ? -5.195 -1.769 -12.062 1 91.69 441 ARG A O 1
ATOM 3426 N N . ALA A 1 442 ? -3.354 -1.41 -13.305 1 94.31 442 ALA A N 1
ATOM 3427 C CA . ALA A 1 442 ? -2.482 -2.096 -12.359 1 94.31 442 ALA A CA 1
ATOM 3428 C C . ALA A 1 442 ? -2.531 -1.425 -10.984 1 94.31 442 ALA A C 1
ATOM 3430 O O . ALA A 1 442 ? -2.582 -2.102 -9.961 1 94.31 442 ALA A O 1
ATOM 3431 N N . GLN A 1 443 ? -2.537 -0.134 -10.961 1 90.62 443 GLN A N 1
ATOM 3432 C CA . GLN A 1 443 ? -2.586 0.616 -9.711 1 90.62 443 GLN A CA 1
ATOM 3433 C C . GLN A 1 443 ? -3.914 0.396 -8.992 1 90.62 443 GLN A C 1
ATOM 3435 O O . GLN A 1 443 ? -3.943 0.23 -7.77 1 90.62 443 GLN A O 1
ATOM 3440 N N . GLU A 1 444 ? -4.977 0.391 -9.75 1 88.19 444 GLU A N 1
ATOM 3441 C CA . GLU A 1 444 ? -6.285 0.093 -9.172 1 88.19 444 GLU A CA 1
ATOM 3442 C C . GLU A 1 444 ? -6.309 -1.298 -8.547 1 88.19 444 GLU A C 1
ATOM 3444 O O . GLU A 1 444 ? -6.82 -1.476 -7.438 1 88.19 444 GLU A O 1
ATOM 3449 N N . LEU A 1 445 ? -5.711 -2.213 -9.258 1 90.81 445 LEU A N 1
ATOM 3450 C CA . LEU A 1 445 ? -5.676 -3.582 -8.758 1 90.81 445 LEU A CA 1
ATOM 3451 C C . LEU A 1 445 ? -4.781 -3.689 -7.523 1 90.81 445 LEU A C 1
ATOM 3453 O O . LEU A 1 445 ? -5.039 -4.504 -6.633 1 90.81 445 LEU A O 1
ATOM 3457 N N . GLY A 1 446 ? -3.742 -2.895 -7.535 1 89.75 446 GLY A N 1
ATOM 3458 C CA . GLY A 1 446 ? -2.904 -2.854 -6.344 1 89.75 446 GLY A CA 1
ATOM 3459 C C . GLY A 1 446 ? -3.682 -2.545 -5.078 1 89.75 446 GLY A C 1
ATOM 3460 O O . GLY A 1 446 ? -3.521 -3.227 -4.062 1 89.75 446 GLY A O 1
ATOM 3461 N N . ARG A 1 447 ? -4.559 -1.593 -5.125 1 85.38 447 ARG A N 1
ATOM 3462 C CA . ARG A 1 447 ? -5.402 -1.24 -3.984 1 85.38 447 ARG A CA 1
ATOM 3463 C C . ARG A 1 447 ? -6.348 -2.381 -3.629 1 85.38 447 ARG A C 1
ATOM 3465 O O . ARG A 1 447 ? -6.602 -2.639 -2.451 1 85.38 447 ARG A O 1
ATOM 3472 N N . LEU A 1 448 ? -6.809 -2.979 -4.641 1 87.38 448 LEU A N 1
ATOM 3473 C CA . LEU A 1 448 ? -7.727 -4.094 -4.441 1 87.38 448 LEU A CA 1
ATOM 3474 C C . LEU A 1 448 ? -7.039 -5.242 -3.709 1 87.38 448 LEU A C 1
ATOM 3476 O O . LEU A 1 448 ? -7.648 -5.895 -2.859 1 87.38 448 LEU A O 1
ATOM 3480 N N . THR A 1 449 ? -5.77 -5.5 -4.09 1 87.44 449 THR A N 1
ATOM 3481 C CA . THR A 1 449 ? -5.023 -6.586 -3.455 1 87.44 449 THR A CA 1
ATOM 3482 C C . THR A 1 449 ? -4.855 -6.324 -1.962 1 87.44 449 THR A C 1
ATOM 3484 O O . THR A 1 449 ? -4.969 -7.246 -1.149 1 87.44 449 THR A O 1
ATOM 3487 N N . TRP A 1 450 ? -4.645 -5.145 -1.621 1 79 450 TRP A N 1
ATOM 3488 C CA . TRP A 1 450 ? -4.48 -4.789 -0.215 1 79 450 TRP A CA 1
ATOM 3489 C C . TRP A 1 450 ? -5.797 -4.949 0.542 1 79 450 TRP A C 1
ATOM 3491 O O . TRP A 1 450 ? -5.812 -5.441 1.674 1 79 450 TRP A O 1
ATOM 3501 N N . HIS A 1 451 ? -6.859 -4.582 -0.11 1 80.69 451 HIS A N 1
ATOM 3502 C CA . HIS A 1 451 ? -8.188 -4.742 0.468 1 80.69 451 HIS A CA 1
ATOM 3503 C C . HIS A 1 451 ? -8.508 -6.215 0.708 1 80.69 451 HIS A C 1
ATOM 3505 O O . HIS A 1 451 ? -9.086 -6.57 1.74 1 80.69 451 HIS A O 1
ATOM 3511 N N . ALA A 1 452 ? -8.102 -7.02 -0.182 1 81.12 452 ALA A N 1
ATOM 3512 C CA . ALA A 1 452 ? -8.352 -8.453 -0.088 1 81.12 452 ALA A CA 1
ATOM 3513 C C . ALA A 1 452 ? -7.637 -9.055 1.121 1 81.12 452 ALA A C 1
ATOM 3515 O O . ALA A 1 452 ? -8.203 -9.891 1.832 1 81.12 452 ALA A O 1
ATOM 3516 N N . VAL A 1 453 ? -6.465 -8.695 1.366 1 76.81 453 VAL A N 1
ATOM 3517 C CA . VAL A 1 453 ? -5.664 -9.242 2.453 1 76.81 453 VAL A CA 1
ATOM 3518 C C . VAL A 1 453 ? -6.227 -8.781 3.795 1 76.81 453 VAL A C 1
ATOM 3520 O O . VAL A 1 453 ? -6.25 -9.547 4.762 1 76.81 453 VAL A O 1
ATOM 3523 N N . GLU A 1 454 ? -6.684 -7.586 3.797 1 69.56 454 GLU A N 1
ATOM 3524 C CA . GLU A 1 454 ? -7.25 -7.047 5.031 1 69.56 454 GLU A CA 1
ATOM 3525 C C . GLU A 1 454 ? -8.516 -7.801 5.426 1 69.56 454 GLU A C 1
ATOM 3527 O O . GLU A 1 454 ? -8.812 -7.941 6.617 1 69.56 454 GLU A O 1
ATOM 3532 N N . LYS A 1 455 ? -9.234 -8.242 4.414 1 68.12 455 LYS A N 1
ATOM 3533 C CA . LYS A 1 455 ? -10.469 -8.984 4.656 1 68.12 455 LYS A CA 1
ATOM 3534 C C . LYS A 1 455 ? -10.172 -10.375 5.211 1 68.12 455 LYS A C 1
ATOM 3536 O O . LYS A 1 455 ? -10.977 -10.93 5.961 1 68.12 455 LYS A O 1
ATOM 3541 N N . VAL A 1 456 ? -9.109 -11 4.641 1 58.25 456 VAL A N 1
ATOM 3542 C CA . VAL A 1 456 ? -8.773 -12.375 5.012 1 58.25 456 VAL A CA 1
ATOM 3543 C C . VAL A 1 456 ? -8.281 -12.414 6.457 1 58.25 456 VAL A C 1
ATOM 3545 O O . VAL A 1 456 ? -8.516 -13.383 7.176 1 58.25 456 VAL A O 1
ATOM 3548 N N . VAL A 1 457 ? -7.656 -11.414 6.98 1 48.22 457 VAL A N 1
ATOM 3549 C CA . VAL A 1 457 ? -7.016 -11.453 8.289 1 48.22 457 VAL A CA 1
ATOM 3550 C C . VAL A 1 457 ? -8.062 -11.695 9.375 1 48.22 457 VAL A C 1
ATOM 3552 O O . VAL A 1 457 ? -7.758 -12.258 10.43 1 48.22 457 VAL A O 1
ATOM 3555 N N . PRO A 1 458 ? -9.273 -11.266 9.227 1 39.59 458 PRO A N 1
ATOM 3556 C CA . PRO A 1 458 ? -10.117 -11.695 10.336 1 39.59 458 PRO A CA 1
ATOM 3557 C C . PRO A 1 458 ? -10.336 -13.211 10.359 1 39.59 458 PRO A C 1
ATOM 3559 O O . PRO A 1 458 ? -11.32 -13.688 10.93 1 39.59 458 PRO A O 1
ATOM 3562 N N . VAL A 1 459 ? -9.555 -14.031 9.797 1 32.69 459 VAL A N 1
ATOM 3563 C CA . VAL A 1 459 ? -9.828 -15.469 9.758 1 32.69 459 VAL A CA 1
ATOM 3564 C C . VAL A 1 459 ? -10.18 -15.961 11.156 1 32.69 459 VAL A C 1
ATOM 3566 O O . VAL A 1 459 ? -9.305 -16.422 11.898 1 32.69 459 VAL A O 1
ATOM 3569 N N . ARG A 1 460 ? -10.711 -15.352 11.922 1 32.56 460 ARG A N 1
ATOM 3570 C CA . ARG A 1 460 ? -11.305 -16.094 13.039 1 32.56 460 ARG A CA 1
ATOM 3571 C C . ARG A 1 460 ? -12.031 -17.344 12.539 1 32.56 460 ARG A C 1
ATOM 3573 O O . ARG A 1 460 ? -12.211 -18.297 13.297 1 32.56 460 ARG A O 1
ATOM 3580 N N . ASN A 1 461 ? -12.609 -17.328 11.359 1 31.27 461 ASN A N 1
ATOM 3581 C CA . ASN A 1 461 ? -13.508 -18.453 11.094 1 31.27 461 ASN A CA 1
ATOM 3582 C C . ASN A 1 461 ? -12.766 -19.656 10.516 1 31.27 461 ASN A C 1
ATOM 3584 O O . ASN A 1 461 ? -13.391 -20.594 10.016 1 31.27 461 ASN A O 1
ATOM 3588 N N . TRP A 1 462 ? -11.602 -19.516 10.195 1 30.2 462 TRP A N 1
ATOM 3589 C CA . TRP A 1 462 ? -11.039 -20.75 9.695 1 30.2 462 TRP A CA 1
ATOM 3590 C C . TRP A 1 462 ? -11.156 -21.875 10.727 1 30.2 462 TRP A C 1
ATOM 3592 O O . TRP A 1 462 ? -11.109 -23.047 10.391 1 30.2 462 TRP A O 1
ATOM 3602 N N . THR A 1 463 ? -11.031 -21.531 11.977 1 29.19 463 THR A N 1
ATOM 3603 C CA . THR A 1 463 ? -11.094 -22.562 13 1 29.19 463 THR A CA 1
ATOM 3604 C C . THR A 1 463 ? -12.539 -22.969 13.289 1 29.19 463 THR A C 1
ATOM 3606 O O . THR A 1 463 ? -12.797 -23.859 14.102 1 29.19 463 THR A O 1
ATOM 3609 N N . SER A 1 464 ? -13.508 -22.188 13.016 1 26.44 464 SER A N 1
ATOM 3610 C CA . SER A 1 464 ? -14.805 -22.781 13.312 1 26.44 464 SER A CA 1
ATOM 3611 C C . SER A 1 464 ? -15.188 -23.812 12.258 1 26.44 464 SER A C 1
ATOM 3613 O O . SER A 1 464 ? -14.945 -23.625 11.07 1 26.44 464 SER A O 1
ATOM 3615 N N . MET B 1 1 ? 26.859 -13.516 35.656 1 24.06 1 MET B N 1
ATOM 3616 C CA . MET B 1 1 ? 27.031 -12.367 34.781 1 24.06 1 MET B CA 1
ATOM 3617 C C . MET B 1 1 ? 25.703 -11.938 34.188 1 24.06 1 MET B C 1
ATOM 3619 O O . MET B 1 1 ? 25.062 -12.695 33.438 1 24.06 1 MET B O 1
ATOM 3623 N N . ALA B 1 2 ? 24.922 -11.273 34.969 1 32.53 2 ALA B N 1
ATOM 3624 C CA . ALA B 1 2 ? 23.578 -10.797 34.656 1 32.53 2 ALA B CA 1
ATOM 3625 C C . ALA B 1 2 ? 23.531 -10.133 33.281 1 32.53 2 ALA B C 1
ATOM 3627 O O . ALA B 1 2 ? 24.297 -9.219 33 1 32.53 2 ALA B O 1
ATOM 3628 N N . THR B 1 3 ? 23.422 -10.836 32.281 1 34.75 3 THR B N 1
ATOM 3629 C CA . THR B 1 3 ? 23.188 -10.328 30.938 1 34.75 3 THR B CA 1
ATOM 3630 C C . THR B 1 3 ? 22.406 -9.016 30.984 1 34.75 3 THR B C 1
ATOM 3632 O O . THR B 1 3 ? 21.281 -8.969 31.5 1 34.75 3 THR B O 1
ATOM 3635 N N . ALA B 1 4 ? 23.078 -8.023 31.281 1 38.75 4 ALA B N 1
ATOM 3636 C CA . ALA B 1 4 ? 22.594 -6.656 31.438 1 38.75 4 ALA B CA 1
ATOM 3637 C C . ALA B 1 4 ? 21.531 -6.328 30.406 1 38.75 4 ALA B C 1
ATOM 3639 O O . ALA B 1 4 ? 21.797 -6.355 29.203 1 38.75 4 ALA B O 1
ATOM 3640 N N . LEU B 1 5 ? 20.328 -6.617 30.547 1 42.75 5 LEU B N 1
ATOM 3641 C CA . LEU B 1 5 ? 19.234 -6.25 29.672 1 42.75 5 LEU B CA 1
ATOM 3642 C C . LEU B 1 5 ? 19.391 -4.82 29.172 1 42.75 5 LEU B C 1
ATOM 3644 O O . LEU B 1 5 ? 19.688 -3.914 29.953 1 42.75 5 LEU B O 1
ATOM 3648 N N . SER B 1 6 ? 19.859 -4.566 28.125 1 51.28 6 SER B N 1
ATOM 3649 C CA . SER B 1 6 ? 20 -3.264 27.484 1 51.28 6 SER B CA 1
ATOM 3650 C C . SER B 1 6 ? 18.891 -2.307 27.906 1 51.28 6 SER B C 1
ATOM 3652 O O . SER B 1 6 ? 17.734 -2.703 28 1 51.28 6 SER B O 1
ATOM 3654 N N . PRO B 1 7 ? 19.25 -1.208 28.625 1 60.62 7 PRO B N 1
ATOM 3655 C CA . PRO B 1 7 ? 18.266 -0.258 29.156 1 60.62 7 PRO B CA 1
ATOM 3656 C C . PRO B 1 7 ? 17.203 0.115 28.125 1 60.62 7 PRO B C 1
ATOM 3658 O O . PRO B 1 7 ? 17.516 0.327 26.953 1 60.62 7 PRO B O 1
ATOM 3661 N N . VAL B 1 8 ? 15.977 -0.122 28.422 1 79.88 8 VAL B N 1
ATOM 3662 C CA . VAL B 1 8 ? 14.836 0.22 27.578 1 79.88 8 VAL B CA 1
ATOM 3663 C C . VAL B 1 8 ? 14.664 1.737 27.531 1 79.88 8 VAL B C 1
ATOM 3665 O O . VAL B 1 8 ? 14.562 2.391 28.578 1 79.88 8 VAL B O 1
ATOM 3668 N N . HIS B 1 9 ? 14.938 2.438 26.438 1 90.5 9 HIS B N 1
ATOM 3669 C CA . HIS B 1 9 ? 14.734 3.871 26.266 1 90.5 9 HIS B CA 1
ATOM 3670 C C . HIS B 1 9 ? 13.273 4.25 26.5 1 90.5 9 HIS B C 1
ATOM 3672 O O . HIS B 1 9 ? 12.367 3.518 26.094 1 90.5 9 HIS B O 1
ATOM 3678 N N . HIS B 1 10 ? 13.125 5.367 27.297 1 95.88 10 HIS B N 1
ATOM 3679 C CA . HIS B 1 10 ? 11.797 5.848 27.688 1 95.88 10 HIS B CA 1
ATOM 3680 C C . HIS B 1 10 ? 11.523 7.227 27.094 1 95.88 10 HIS B C 1
ATOM 3682 O O . HIS B 1 10 ? 12.344 8.133 27.219 1 95.88 10 HIS B O 1
ATOM 3688 N N . VAL B 1 11 ? 10.406 7.363 26.406 1 97.31 11 VAL B N 1
ATOM 3689 C CA . VAL B 1 11 ? 9.992 8.641 25.812 1 97.31 11 VAL B CA 1
ATOM 3690 C C . VAL B 1 11 ? 8.648 9.062 26.391 1 97.31 11 VAL B C 1
ATOM 3692 O O . VAL B 1 11 ? 7.754 8.234 26.578 1 97.31 11 VAL B O 1
ATOM 3695 N N . VAL B 1 12 ? 8.547 10.352 26.703 1 98.44 12 VAL B N 1
ATOM 3696 C CA . VAL B 1 12 ? 7.285 10.914 27.172 1 98.44 12 VAL B CA 1
ATOM 3697 C C . VAL B 1 12 ? 6.656 11.75 26.047 1 98.44 12 VAL B C 1
ATOM 3699 O O . VAL B 1 12 ? 7.336 12.555 25.406 1 98.44 12 VAL B O 1
ATOM 3702 N N . ILE B 1 13 ? 5.441 11.547 25.828 1 98.5 13 ILE B N 1
ATOM 3703 C CA . ILE B 1 13 ? 4.719 12.266 24.797 1 98.5 13 ILE B CA 1
ATOM 3704 C C . ILE B 1 13 ? 3.527 13 25.406 1 98.5 13 ILE B C 1
ATOM 3706 O O . ILE B 1 13 ? 2.76 12.422 26.172 1 98.5 13 ILE B O 1
ATOM 3710 N N . PHE B 1 14 ? 3.398 14.273 25.094 1 98.38 14 PHE B N 1
ATOM 3711 C CA . PHE B 1 14 ? 2.314 15.094 25.625 1 98.38 14 PHE B CA 1
ATOM 3712 C C . PHE B 1 14 ? 1.606 15.836 24.484 1 98.38 14 PHE B C 1
ATOM 3714 O O . PHE B 1 14 ? 1.922 17 24.203 1 98.38 14 PHE B O 1
ATOM 3721 N N . PRO B 1 15 ? 0.529 15.258 23.938 1 97.44 15 PRO B N 1
ATOM 3722 C CA . PRO B 1 15 ? -0.224 15.906 22.859 1 97.44 15 PRO B CA 1
ATOM 3723 C C . PRO B 1 15 ? -1.109 17.047 23.359 1 97.44 15 PRO B C 1
ATOM 3725 O O . PRO B 1 15 ? -1.597 17 24.5 1 97.44 15 PRO B O 1
ATOM 3728 N N . HIS B 1 16 ? -1.208 18.062 22.484 1 95.12 16 HIS B N 1
ATOM 3729 C CA . HIS B 1 16 ? -2.289 19 22.734 1 95.12 16 HIS B CA 1
ATOM 3730 C C . HIS B 1 16 ? -3.65 18.328 22.641 1 95.12 16 HIS B C 1
ATOM 3732 O O . HIS B 1 16 ? -3.857 17.453 21.781 1 95.12 16 HIS B O 1
ATOM 3738 N N . MET B 1 17 ? -4.562 18.781 23.5 1 93.94 17 MET B N 1
ATOM 3739 C CA . MET B 1 17 ? -5.859 18.109 23.594 1 93.94 17 MET B CA 1
ATOM 3740 C C . MET B 1 17 ? -6.766 18.5 22.438 1 93.94 17 MET B C 1
ATOM 3742 O O . MET B 1 17 ? -7.781 19.156 22.625 1 93.94 17 MET B O 1
ATOM 3746 N N . ALA B 1 18 ? -6.414 18.094 21.281 1 89.5 18 ALA B N 1
ATOM 3747 C CA . ALA B 1 18 ? -7.121 18.172 20.016 1 89.5 18 ALA B CA 1
ATOM 3748 C C . ALA B 1 18 ? -6.848 16.953 19.141 1 89.5 18 ALA B C 1
ATOM 3750 O O . ALA B 1 18 ? -5.703 16.516 19.031 1 89.5 18 ALA B O 1
ATOM 3751 N N . GLN B 1 19 ? -7.836 16.469 18.516 1 84.62 19 GLN B N 1
ATOM 3752 C CA . GLN B 1 19 ? -7.711 15.211 17.797 1 84.62 19 GLN B CA 1
ATOM 3753 C C . GLN B 1 19 ? -6.629 15.289 16.719 1 84.62 19 GLN B C 1
ATOM 3755 O O . GLN B 1 19 ? -5.809 14.383 16.594 1 84.62 19 GLN B O 1
ATOM 3760 N N . GLY B 1 20 ? -6.629 16.359 15.992 1 85.62 20 GLY B N 1
ATOM 3761 C CA . GLY B 1 20 ? -5.648 16.516 14.93 1 85.62 20 GLY B CA 1
ATOM 3762 C C . GLY B 1 20 ? -4.219 16.547 15.438 1 85.62 20 GLY B C 1
ATOM 3763 O O . GLY B 1 20 ? -3.287 16.219 14.695 1 85.62 20 GLY B O 1
ATOM 3764 N N . HIS B 1 21 ? -4.047 16.875 16.688 1 90.81 21 HIS B N 1
ATOM 3765 C CA . HIS B 1 21 ? -2.725 16.938 17.297 1 90.81 21 HIS B CA 1
ATOM 3766 C C . HIS B 1 21 ? -2.395 15.633 18.031 1 90.81 21 HIS B C 1
ATOM 3768 O O . HIS B 1 21 ? -1.226 15.25 18.125 1 90.81 21 HIS B O 1
ATOM 3774 N N . THR B 1 22 ? -3.379 15.031 18.484 1 93.19 22 THR B N 1
ATOM 3775 C CA . THR B 1 22 ? -3.205 13.836 19.297 1 93.19 22 THR B CA 1
ATOM 3776 C C . THR B 1 22 ? -2.914 12.617 18.422 1 93.19 22 THR B C 1
ATOM 3778 O O . THR B 1 22 ? -1.991 11.852 18.703 1 93.19 22 THR B O 1
ATOM 3781 N N . ILE B 1 23 ? -3.564 12.5 17.359 1 89.31 23 ILE B N 1
ATOM 3782 C CA . ILE B 1 23 ? -3.572 11.281 16.562 1 89.31 23 ILE B CA 1
ATOM 3783 C C . ILE B 1 23 ? -2.176 11.023 16 1 89.31 23 ILE B C 1
ATOM 3785 O O . ILE B 1 23 ? -1.634 9.922 16.156 1 89.31 23 ILE B O 1
ATOM 3789 N N . PRO B 1 24 ? -1.537 12 15.414 1 91.38 24 PRO B N 1
ATOM 3790 C CA . PRO B 1 24 ? -0.191 11.727 14.906 1 91.38 24 PRO B CA 1
ATOM 3791 C C . PRO B 1 24 ? 0.778 11.297 16 1 91.38 24 PRO B C 1
ATOM 3793 O O . PRO B 1 24 ? 1.653 10.461 15.766 1 91.38 24 PRO B O 1
ATOM 3796 N N . LEU B 1 25 ? 0.578 11.836 17.141 1 94.25 25 LEU B N 1
ATOM 3797 C CA . LEU B 1 25 ? 1.476 11.508 18.25 1 94.25 25 LEU B CA 1
ATOM 3798 C C . LEU B 1 25 ? 1.196 10.109 18.781 1 94.25 25 LEU B C 1
ATOM 3800 O O . LEU B 1 25 ? 2.105 9.43 19.266 1 94.25 25 LEU B O 1
ATOM 3804 N N . LEU B 1 26 ? -0.049 9.695 18.672 1 92.88 26 LEU B N 1
ATOM 3805 C CA . LEU B 1 26 ? -0.344 8.305 19 1 92.88 26 LEU B CA 1
ATOM 3806 C C . LEU B 1 26 ? 0.329 7.359 18.016 1 92.88 26 LEU B C 1
ATOM 3808 O O . LEU B 1 26 ? 0.87 6.32 18.406 1 92.88 26 LEU B O 1
ATOM 3812 N N . ASP B 1 27 ? 0.295 7.746 16.797 1 89.56 27 ASP B N 1
ATOM 3813 C CA . ASP B 1 27 ? 0.928 6.93 15.773 1 89.56 27 ASP B CA 1
ATOM 3814 C C . ASP B 1 27 ? 2.432 6.809 16.016 1 89.56 27 ASP B C 1
ATOM 3816 O O . ASP B 1 27 ? 2.998 5.719 15.906 1 89.56 27 ASP B O 1
ATOM 3820 N N . ILE B 1 28 ? 3.055 7.844 16.359 1 90.12 28 ILE B N 1
ATOM 3821 C CA . ILE B 1 28 ? 4.488 7.812 16.641 1 90.12 28 ILE B CA 1
ATOM 3822 C C . ILE B 1 28 ? 4.758 6.973 17.875 1 90.12 28 ILE B C 1
ATOM 3824 O O . ILE B 1 28 ? 5.781 6.285 17.969 1 90.12 28 ILE B O 1
ATOM 3828 N N . SER B 1 29 ? 3.867 7.078 18.844 1 93.25 29 SER B N 1
ATOM 3829 C CA . SER B 1 29 ? 4 6.273 20.047 1 93.25 29 SER B CA 1
ATOM 3830 C C . SER B 1 29 ? 4.004 4.781 19.719 1 93.25 29 SER B C 1
ATOM 3832 O O . SER B 1 29 ? 4.816 4.027 20.266 1 93.25 29 SER B O 1
ATOM 3834 N N . LYS B 1 30 ? 3.139 4.426 18.891 1 88.19 30 LYS B N 1
ATOM 3835 C CA . LYS B 1 30 ? 3.064 3.027 18.469 1 88.19 30 LYS B CA 1
ATOM 3836 C C . LYS B 1 30 ? 4.34 2.6 17.75 1 88.19 30 LYS B C 1
ATOM 3838 O O . LYS B 1 30 ? 4.844 1.497 17.969 1 88.19 30 LYS B O 1
ATOM 3843 N N . ALA B 1 31 ? 4.805 3.443 16.906 1 83.56 31 ALA B N 1
ATOM 3844 C CA . ALA B 1 31 ? 6.047 3.162 16.188 1 83.56 31 ALA B CA 1
ATOM 3845 C C . ALA B 1 31 ? 7.207 2.959 17.156 1 83.56 31 ALA B C 1
ATOM 3847 O O . ALA B 1 31 ? 7.996 2.023 17 1 83.56 31 ALA B O 1
ATOM 3848 N N . PHE B 1 32 ? 7.273 3.852 18.172 1 88 32 PHE B N 1
ATOM 3849 C CA . PHE B 1 32 ? 8.312 3.73 19.188 1 88 32 PHE B CA 1
ATOM 3850 C C . PHE B 1 32 ? 8.164 2.426 19.969 1 88 32 PHE B C 1
ATOM 3852 O O . PHE B 1 32 ? 9.148 1.727 20.219 1 88 32 PHE B O 1
ATOM 3859 N N . SER B 1 33 ? 6.957 2.156 20.297 1 88.12 33 SER B N 1
ATOM 3860 C CA . SER B 1 33 ? 6.672 0.93 21.031 1 88.12 33 SER B CA 1
ATOM 3861 C C . SER B 1 33 ? 7.109 -0.301 20.234 1 88.12 33 SER B C 1
ATOM 3863 O O . SER B 1 33 ? 7.73 -1.21 20.797 1 88.12 33 SER B O 1
ATOM 3865 N N . ASN B 1 34 ? 6.797 -0.327 19 1 76.12 34 ASN B N 1
ATOM 3866 C CA . ASN B 1 34 ? 7.152 -1.444 18.125 1 76.12 34 ASN B CA 1
ATOM 3867 C C . ASN B 1 34 ? 8.664 -1.609 18 1 76.12 34 ASN B C 1
ATOM 3869 O O . ASN B 1 34 ? 9.148 -2.691 17.672 1 76.12 34 ASN B O 1
ATOM 3873 N N . ARG B 1 35 ? 9.328 -0.608 18.359 1 77.38 35 ARG B N 1
ATOM 3874 C CA . ARG B 1 35 ? 10.789 -0.641 18.281 1 77.38 35 ARG B CA 1
ATOM 3875 C C . ARG B 1 35 ? 11.398 -0.923 19.656 1 77.38 35 ARG B C 1
ATOM 3877 O O . ARG B 1 35 ? 12.609 -0.791 19.844 1 77.38 35 ARG B O 1
ATOM 3884 N N . GLY B 1 36 ? 10.586 -1.105 20.625 1 81.06 36 GLY B N 1
ATOM 3885 C CA . GLY B 1 36 ? 11.055 -1.559 21.922 1 81.06 36 GLY B CA 1
ATOM 3886 C C . GLY B 1 36 ? 11.188 -0.437 22.938 1 81.06 36 GLY B C 1
ATOM 3887 O O . GLY B 1 36 ? 11.672 -0.651 24.047 1 81.06 36 GLY B O 1
ATOM 3888 N N . LEU B 1 37 ? 10.781 0.746 22.562 1 90.12 37 LEU B N 1
ATOM 3889 C CA . LEU B 1 37 ? 10.844 1.857 23.5 1 90.12 37 LEU B CA 1
ATOM 3890 C C . LEU B 1 37 ? 9.641 1.842 24.438 1 90.12 37 LEU B C 1
ATOM 3892 O O . LEU B 1 37 ? 8.555 1.403 24.062 1 90.12 37 LEU B O 1
ATOM 3896 N N . LYS B 1 38 ? 9.922 2.285 25.578 1 95.25 38 LYS B N 1
ATOM 3897 C CA . LYS B 1 38 ? 8.828 2.605 26.484 1 95.25 38 LYS B CA 1
ATOM 3898 C C . LYS B 1 38 ? 8.266 3.996 26.203 1 95.25 38 LYS B C 1
ATOM 3900 O O . LYS B 1 38 ? 9.023 4.945 26 1 95.25 38 LYS B O 1
ATOM 3905 N N . VAL B 1 39 ? 6.945 4.078 26.156 1 97 39 VAL B N 1
ATOM 3906 C CA . VAL B 1 39 ? 6.316 5.363 25.859 1 97 39 VAL B CA 1
ATOM 3907 C C . VAL B 1 39 ? 5.285 5.691 26.938 1 97 39 VAL B C 1
ATOM 3909 O O . VAL B 1 39 ? 4.453 4.848 27.297 1 97 39 VAL B O 1
ATOM 3912 N N . THR B 1 40 ? 5.398 6.836 27.484 1 98.12 40 THR B N 1
ATOM 3913 C CA . THR B 1 40 ? 4.359 7.355 28.375 1 98.12 40 THR B CA 1
ATOM 3914 C C . THR B 1 40 ? 3.646 8.539 27.734 1 98.12 40 THR B C 1
ATOM 3916 O O . THR B 1 40 ? 4.277 9.547 27.391 1 98.12 40 THR B O 1
ATOM 3919 N N . ILE B 1 41 ? 2.375 8.414 27.562 1 98.5 41 ILE B N 1
ATOM 3920 C CA . ILE B 1 41 ? 1.572 9.508 27.031 1 98.5 41 ILE B CA 1
ATOM 3921 C C . ILE B 1 41 ? 0.874 10.242 28.172 1 98.5 41 ILE B C 1
ATOM 3923 O O . ILE B 1 41 ? 0.13 9.633 28.938 1 98.5 41 ILE B O 1
ATOM 3927 N N . ILE B 1 42 ? 1.156 11.469 28.281 1 98.38 42 ILE B N 1
ATOM 3928 C CA . ILE B 1 42 ? 0.465 12.297 29.266 1 98.38 42 ILE B CA 1
ATOM 3929 C C . ILE B 1 42 ? -0.825 12.844 28.672 1 98.38 42 ILE B C 1
ATOM 3931 O O . ILE B 1 42 ? -0.826 13.344 27.547 1 98.38 42 ILE B O 1
ATOM 3935 N N . THR B 1 43 ? -1.921 12.75 29.344 1 97.69 43 THR B N 1
ATOM 3936 C CA . THR B 1 43 ? -3.205 13.242 28.844 1 97.69 43 THR B CA 1
ATOM 3937 C C . THR B 1 43 ? -4.145 13.555 30.016 1 97.69 43 THR B C 1
ATOM 3939 O O . THR B 1 43 ? -3.711 13.656 31.156 1 97.69 43 THR B O 1
ATOM 3942 N N . THR B 1 44 ? -5.332 13.922 29.734 1 96.62 44 THR B N 1
ATOM 3943 C CA . THR B 1 44 ? -6.336 14.289 30.719 1 96.62 44 THR B CA 1
ATOM 3944 C C . THR B 1 44 ? -7.449 13.242 30.781 1 96.62 44 THR B C 1
ATOM 3946 O O . THR B 1 44 ? -7.559 12.398 29.891 1 96.62 44 THR B O 1
ATOM 3949 N N . PRO B 1 45 ? -8.258 13.289 31.797 1 95.12 45 PRO B N 1
ATOM 3950 C CA . PRO B 1 45 ? -9.273 12.25 31.984 1 95.12 45 PRO B CA 1
ATOM 3951 C C . PRO B 1 45 ? -10.219 12.133 30.781 1 95.12 45 PRO B C 1
ATOM 3953 O O . PRO B 1 45 ? -10.516 11.016 30.344 1 95.12 45 PRO B O 1
ATOM 3956 N N . SER B 1 46 ? -10.625 13.219 30.203 1 94.12 46 SER B N 1
ATOM 3957 C CA . SER B 1 46 ? -11.609 13.18 29.125 1 94.12 46 SER B CA 1
ATOM 3958 C C . SER B 1 46 ? -11 12.617 27.844 1 94.12 46 SER B C 1
ATOM 3960 O O . SER B 1 46 ? -11.711 12.062 27.016 1 94.12 46 SER B O 1
ATOM 3962 N N . ASN B 1 47 ? -9.688 12.742 27.703 1 95.88 47 ASN B N 1
ATOM 3963 C CA . ASN B 1 47 ? -9.016 12.297 26.484 1 95.88 47 ASN B CA 1
ATOM 3964 C C . ASN B 1 47 ? -8.461 10.883 26.625 1 95.88 47 ASN B C 1
ATOM 3966 O O . ASN B 1 47 ? -8.172 10.227 25.625 1 95.88 47 ASN B O 1
ATOM 3970 N N . ALA B 1 48 ? -8.383 10.375 27.797 1 96.5 48 ALA B N 1
ATOM 3971 C CA . ALA B 1 48 ? -7.711 9.117 28.109 1 96.5 48 ALA B CA 1
ATOM 3972 C C . ALA B 1 48 ? -8.414 7.941 27.438 1 96.5 48 ALA B C 1
ATOM 3974 O O . ALA B 1 48 ? -7.766 7.066 26.875 1 96.5 48 ALA B O 1
ATOM 3975 N N . PRO B 1 49 ? -9.719 7.91 27.422 1 93.62 49 PRO B N 1
ATOM 3976 C CA . PRO B 1 49 ? -10.383 6.75 26.828 1 93.62 49 PRO B CA 1
ATOM 3977 C C . PRO B 1 49 ? -10.07 6.602 25.328 1 93.62 49 PRO B C 1
ATOM 3979 O O . PRO B 1 49 ? -9.797 5.492 24.859 1 93.62 49 PRO B O 1
ATOM 3982 N N . PHE B 1 50 ? -10.094 7.668 24.656 1 90.31 50 PHE B N 1
ATOM 3983 C CA . PHE B 1 50 ? -9.805 7.629 23.234 1 90.31 50 PHE B CA 1
ATOM 3984 C C . PHE B 1 50 ? -8.383 7.145 22.984 1 90.31 50 PHE B C 1
ATOM 3986 O O . PHE B 1 50 ? -8.156 6.258 22.156 1 90.31 50 PHE B O 1
ATOM 3993 N N . ILE B 1 51 ? -7.457 7.672 23.75 1 94.62 51 ILE B N 1
ATOM 3994 C CA . ILE B 1 51 ? -6.047 7.336 23.578 1 94.62 51 ILE B CA 1
ATOM 3995 C C . ILE B 1 51 ? -5.82 5.871 23.938 1 94.62 51 ILE B C 1
ATOM 3997 O O . ILE B 1 51 ? -5.125 5.148 23.219 1 94.62 51 ILE B O 1
ATOM 4001 N N . SER B 1 52 ? -6.453 5.473 25 1 93.56 52 SER B N 1
ATOM 4002 C CA . SER B 1 52 ? -6.316 4.09 25.438 1 93.56 52 SER B CA 1
ATOM 4003 C C . SER B 1 52 ? -6.855 3.117 24.391 1 93.56 52 SER B C 1
ATOM 4005 O O . SER B 1 52 ? -6.25 2.074 24.141 1 93.56 52 SER B O 1
ATOM 4007 N N . SER B 1 53 ? -7.914 3.479 23.812 1 88.69 53 SER B N 1
ATOM 4008 C CA . SER B 1 53 ? -8.531 2.602 22.812 1 88.69 53 SER B CA 1
ATOM 4009 C C . SER B 1 53 ? -7.633 2.436 21.594 1 88.69 53 SER B C 1
ATOM 4011 O O . SER B 1 53 ? -7.66 1.394 20.938 1 88.69 53 SER B O 1
ATOM 4013 N N . ARG B 1 54 ? -6.84 3.367 21.359 1 87 54 ARG B N 1
ATOM 4014 C CA . ARG B 1 54 ? -6.008 3.344 20.156 1 87 54 ARG B CA 1
ATOM 4015 C C . ARG B 1 54 ? -4.648 2.715 20.453 1 87 54 ARG B C 1
ATOM 4017 O O . ARG B 1 54 ? -3.918 2.352 19.531 1 87 54 ARG B O 1
ATOM 4024 N N . THR B 1 55 ? -4.324 2.568 21.703 1 90.12 55 THR B N 1
ATOM 4025 C CA . THR B 1 55 ? -2.965 2.139 22.031 1 90.12 55 THR B CA 1
ATOM 4026 C C . THR B 1 55 ? -2.984 0.849 22.844 1 90.12 55 THR B C 1
ATOM 4028 O O . THR B 1 55 ? -1.935 0.359 23.266 1 90.12 55 THR B O 1
ATOM 4031 N N . ASN B 1 56 ? -4.102 0.256 23.047 1 86.75 56 ASN B N 1
ATOM 4032 C CA . ASN B 1 56 ? -4.27 -0.875 23.953 1 86.75 56 ASN B CA 1
ATOM 4033 C C . ASN B 1 56 ? -3.527 -2.109 23.453 1 86.75 56 ASN B C 1
ATOM 4035 O O . ASN B 1 56 ? -3.217 -3.012 24.234 1 86.75 56 ASN B O 1
ATOM 4039 N N . LYS B 1 57 ? -3.146 -2.213 22.234 1 78.5 57 LYS B N 1
ATOM 4040 C CA . LYS B 1 57 ? -2.449 -3.371 21.688 1 78.5 57 LYS B CA 1
ATOM 4041 C C . LYS B 1 57 ? -0.937 -3.215 21.812 1 78.5 57 LYS B C 1
ATOM 4043 O O . LYS B 1 57 ? -0.177 -4.062 21.344 1 78.5 57 LYS B O 1
ATOM 4048 N N . HIS B 1 58 ? -0.506 -2.137 22.422 1 86.75 58 HIS B N 1
ATOM 4049 C CA . HIS B 1 58 ? 0.912 -1.838 22.594 1 86.75 58 HIS B CA 1
ATOM 4050 C C . HIS B 1 58 ? 1.299 -1.778 24.062 1 86.75 58 HIS B C 1
ATOM 4052 O O . HIS B 1 58 ? 1.218 -0.718 24.688 1 86.75 58 HIS B O 1
ATOM 4058 N N . PRO B 1 59 ? 1.773 -2.809 24.547 1 87 59 PRO B N 1
ATOM 4059 C CA . PRO B 1 59 ? 2.004 -2.914 25.984 1 87 59 PRO B CA 1
ATOM 4060 C C . PRO B 1 59 ? 3.074 -1.943 26.484 1 87 59 PRO B C 1
ATOM 4062 O O . PRO B 1 59 ? 3.125 -1.634 27.672 1 87 59 PRO B O 1
ATOM 4065 N N . ASN B 1 60 ? 3.928 -1.472 25.594 1 92.56 60 ASN B N 1
ATOM 4066 C CA . ASN B 1 60 ? 4.996 -0.567 26 1 92.56 60 ASN B CA 1
ATOM 4067 C C . ASN B 1 60 ? 4.496 0.869 26.125 1 92.56 60 ASN B C 1
ATOM 4069 O O . ASN B 1 60 ? 5.258 1.764 26.5 1 92.56 60 ASN B O 1
ATOM 4073 N N . ILE B 1 61 ? 3.195 1.108 25.828 1 95.88 61 ILE B N 1
ATOM 4074 C CA . ILE B 1 61 ? 2.619 2.443 25.938 1 95.88 61 ILE B CA 1
ATOM 4075 C C . ILE B 1 61 ? 1.794 2.541 27.219 1 95.88 61 ILE B C 1
ATOM 4077 O O . ILE B 1 61 ? 0.913 1.714 27.469 1 95.88 61 ILE B O 1
ATOM 4081 N N . THR B 1 62 ? 2.141 3.477 28.016 1 96.44 62 THR B N 1
ATOM 4082 C CA . THR B 1 62 ? 1.386 3.73 29.234 1 96.44 62 THR B CA 1
ATOM 4083 C C . THR B 1 62 ? 0.834 5.152 29.25 1 96.44 62 THR B C 1
ATOM 4085 O O . THR B 1 62 ? 1.389 6.043 28.594 1 96.44 62 THR B O 1
ATOM 4088 N N . LEU B 1 63 ? -0.254 5.34 29.984 1 97.44 63 LEU B N 1
ATOM 4089 C CA . LEU B 1 63 ? -0.866 6.66 30.094 1 97.44 63 LEU B CA 1
ATOM 4090 C C . LEU B 1 63 ? -0.608 7.258 31.469 1 97.44 63 LEU B C 1
ATOM 4092 O O . LEU B 1 63 ? -0.651 6.551 32.469 1 97.44 63 LEU B O 1
ATOM 4096 N N . SER B 1 64 ? -0.203 8.43 31.516 1 97.69 64 SER B N 1
ATOM 4097 C CA . SER B 1 64 ? -0.185 9.25 32.719 1 97.69 64 SER B CA 1
ATOM 4098 C C . SER B 1 64 ? -1.258 10.328 32.656 1 97.69 64 SER B C 1
ATOM 4100 O O . SER B 1 64 ? -1.192 11.242 31.828 1 97.69 64 SER B O 1
ATOM 4102 N N . ILE B 1 65 ? -2.229 10.258 33.562 1 97.62 65 ILE B N 1
ATOM 4103 C CA . ILE B 1 65 ? -3.393 11.133 33.5 1 97.62 65 ILE B CA 1
ATOM 4104 C C . ILE B 1 65 ? -3.229 12.273 34.5 1 97.62 65 ILE B C 1
ATOM 4106 O O . ILE B 1 65 ? -3.053 12.031 35.688 1 97.62 65 ILE B O 1
ATOM 4110 N N . ILE B 1 66 ? -3.23 13.445 34.031 1 96.69 66 ILE B N 1
ATOM 4111 C CA . ILE B 1 66 ? -3.18 14.617 34.906 1 96.69 66 ILE B CA 1
ATOM 4112 C C . ILE B 1 66 ? -4.477 15.414 34.781 1 96.69 66 ILE B C 1
ATOM 4114 O O . ILE B 1 66 ? -5.148 15.352 33.75 1 96.69 66 ILE B O 1
ATOM 4118 N N . PRO B 1 67 ? -4.844 16.141 35.719 1 93.69 67 PRO B N 1
ATOM 4119 C CA . PRO B 1 67 ? -6.117 16.859 35.688 1 93.69 67 PRO B CA 1
ATOM 4120 C C . PRO B 1 67 ? -6.082 18.047 34.719 1 93.69 67 PRO B C 1
ATOM 4122 O O . PRO B 1 67 ? -5.055 18.734 34.594 1 93.69 67 PRO B O 1
ATOM 4125 N N . PHE B 1 68 ? -7.195 18.25 34.062 1 93.38 68 PHE B N 1
ATOM 4126 C CA . PHE B 1 68 ? -7.383 19.5 33.344 1 93.38 68 PHE B CA 1
ATOM 4127 C C . PHE B 1 68 ? -7.914 20.594 34.281 1 93.38 68 PHE B C 1
ATOM 4129 O O . PHE B 1 68 ? -8.773 20.328 35.125 1 93.38 68 PHE B O 1
ATOM 4136 N N . PRO B 1 69 ? -7.398 21.719 34.094 1 88.88 69 PRO B N 1
ATOM 4137 C CA . PRO B 1 69 ? -7.785 22.766 35.062 1 88.88 69 PRO B CA 1
ATOM 4138 C C . PRO B 1 69 ? -9.234 23.219 34.875 1 88.88 69 PRO B C 1
ATOM 4140 O O . PRO B 1 69 ? -9.734 23.266 33.75 1 88.88 69 PRO B O 1
ATOM 4143 N N . LYS B 1 70 ? -9.812 23.562 35.969 1 86.94 70 LYS B N 1
ATOM 4144 C CA . LYS B 1 70 ? -11.117 24.234 35.938 1 86.94 70 LYS B CA 1
ATOM 4145 C C . LYS B 1 70 ? -10.953 25.75 35.844 1 86.94 70 LYS B C 1
ATOM 4147 O O . LYS B 1 70 ? -10.352 26.359 36.719 1 86.94 70 LYS B O 1
ATOM 4152 N N . VAL B 1 71 ? -11.375 26.266 34.688 1 85.62 71 VAL B N 1
ATOM 4153 C CA . VAL B 1 71 ? -11.305 27.719 34.531 1 85.62 71 VAL B CA 1
ATOM 4154 C C . VAL B 1 71 ? -12.703 28.266 34.281 1 85.62 71 VAL B C 1
ATOM 4156 O O . VAL B 1 71 ? -13.539 27.609 33.656 1 85.62 71 VAL B O 1
ATOM 4159 N N . PRO B 1 72 ? -13.047 29.391 34.875 1 83.12 72 PRO B N 1
ATOM 4160 C CA . PRO B 1 72 ? -14.398 29.953 34.812 1 83.12 72 PRO B CA 1
ATOM 4161 C C . PRO B 1 72 ? -14.914 30.094 33.375 1 83.12 72 PRO B C 1
ATOM 4163 O O . PRO B 1 72 ? -16.094 29.859 33.125 1 83.12 72 PRO B O 1
ATOM 4166 N N . ASP B 1 73 ? -14.164 30.406 32.469 1 84.31 73 ASP B N 1
ATOM 4167 C CA . ASP B 1 73 ? -14.617 30.75 31.109 1 84.31 73 ASP B CA 1
ATOM 4168 C C . ASP B 1 73 ? -14.758 29.516 30.234 1 84.31 73 ASP B C 1
ATOM 4170 O O . ASP B 1 73 ? -15.227 29.609 29.094 1 84.31 73 ASP B O 1
ATOM 4174 N N . LEU B 1 74 ? -14.344 28.406 30.734 1 87.62 74 LEU B N 1
ATOM 4175 C CA . LEU B 1 74 ? -14.492 27.172 29.984 1 87.62 74 LEU B CA 1
ATOM 4176 C C . LEU B 1 74 ? -15.523 26.25 30.641 1 87.62 74 LEU B C 1
ATOM 4178 O O . LEU B 1 74 ? -15.539 26.109 31.859 1 87.62 74 LEU B O 1
ATOM 4182 N N . PRO B 1 75 ? -16.406 25.766 29.859 1 87 75 PRO B N 1
ATOM 4183 C CA . PRO B 1 75 ? -17.359 24.812 30.438 1 87 75 PRO B CA 1
ATOM 4184 C C . PRO B 1 75 ? -16.688 23.641 31.141 1 87 75 PRO B C 1
ATOM 4186 O O . PRO B 1 75 ? -15.625 23.188 30.688 1 87 75 PRO B O 1
ATOM 4189 N N . GLN B 1 76 ? -17.344 23.25 32.156 1 83.5 76 GLN B N 1
ATOM 4190 C CA . GLN B 1 76 ? -16.812 22.094 32.906 1 83.5 76 GLN B CA 1
ATOM 4191 C C . GLN B 1 76 ? -16.766 20.859 32 1 83.5 76 GLN B C 1
ATOM 4193 O O . GLN B 1 76 ? -17.703 20.594 31.25 1 83.5 76 GLN B O 1
ATOM 4198 N N . GLY B 1 77 ? -15.625 20.156 32.031 1 82.81 77 GLY B N 1
ATOM 4199 C CA . GLY B 1 77 ? -15.508 18.922 31.297 1 82.81 77 GLY B CA 1
ATOM 4200 C C . GLY B 1 77 ? -14.961 19.125 29.891 1 82.81 77 GLY B C 1
ATOM 4201 O O . GLY B 1 77 ? -14.672 18.156 29.188 1 82.81 77 GLY B O 1
ATOM 4202 N N . CYS B 1 78 ? -14.812 20.375 29.484 1 88.19 78 CYS B N 1
ATOM 4203 C CA . CYS B 1 78 ? -14.281 20.672 28.156 1 88.19 78 CYS B CA 1
ATOM 4204 C C . CYS B 1 78 ? -12.758 20.578 28.141 1 88.19 78 CYS B C 1
ATOM 4206 O O . CYS B 1 78 ? -12.07 21.594 28.312 1 88.19 78 CYS B O 1
ATOM 4208 N N . GLU B 1 79 ? -12.227 19.422 27.938 1 92.69 79 GLU B N 1
ATOM 4209 C CA . GLU B 1 79 ? -10.789 19.188 28.016 1 92.69 79 GLU B CA 1
ATOM 4210 C C . GLU B 1 79 ? -10.195 18.984 26.625 1 92.69 79 GLU B C 1
ATOM 4212 O O . GLU B 1 79 ? -9.055 18.547 26.484 1 92.69 79 GLU B O 1
ATOM 4217 N N . ASN B 1 80 ? -11.023 19.141 25.625 1 91.06 80 ASN B N 1
ATOM 4218 C CA . ASN B 1 80 ? -10.633 19.016 24.234 1 91.06 80 ASN B CA 1
ATOM 4219 C C . ASN B 1 80 ? -11.188 20.156 23.375 1 91.06 80 ASN B C 1
ATOM 4221 O O . ASN B 1 80 ? -12.312 20.609 23.609 1 91.06 80 ASN B O 1
ATOM 4225 N N . THR B 1 81 ? -10.414 20.562 22.391 1 87.19 81 THR B N 1
ATOM 4226 C CA . THR B 1 81 ? -10.859 21.688 21.594 1 87.19 81 THR B CA 1
ATOM 4227 C C . THR B 1 81 ? -12.117 21.344 20.797 1 87.19 81 THR B C 1
ATOM 4229 O O . THR B 1 81 ? -12.891 22.219 20.422 1 87.19 81 THR B O 1
ATOM 4232 N N . ALA B 1 82 ? -12.328 20.094 20.562 1 79.88 82 ALA B N 1
ATOM 4233 C CA . ALA B 1 82 ? -13.523 19.625 19.875 1 79.88 82 ALA B CA 1
ATOM 4234 C C . ALA B 1 82 ? -14.781 19.891 20.703 1 79.88 82 ALA B C 1
ATOM 4236 O O . ALA B 1 82 ? -15.891 19.938 20.172 1 79.88 82 ALA B O 1
ATOM 4237 N N . ASP B 1 83 ? -14.578 20.078 22.031 1 82.56 83 ASP B N 1
ATOM 4238 C CA . ASP B 1 83 ? -15.711 20.25 22.938 1 82.56 83 ASP B CA 1
ATOM 4239 C C . ASP B 1 83 ? -15.969 21.734 23.219 1 82.56 83 ASP B C 1
ATOM 4241 O O . ASP B 1 83 ? -16.891 22.078 23.953 1 82.56 83 ASP B O 1
ATOM 4245 N N . LEU B 1 84 ? -15.156 22.578 22.625 1 83.88 84 LEU B N 1
ATOM 4246 C CA . LEU B 1 84 ? -15.336 24 22.828 1 83.88 84 LEU B CA 1
ATOM 4247 C C . LEU B 1 84 ? -16.609 24.5 22.141 1 83.88 84 LEU B C 1
ATOM 4249 O O . LEU B 1 84 ? -16.875 24.156 21 1 83.88 84 LEU B O 1
ATOM 4253 N N . PRO B 1 85 ? -17.312 25.219 22.875 1 78.12 85 PRO B N 1
ATOM 4254 C CA . PRO B 1 85 ? -18.531 25.781 22.25 1 78.12 85 PRO B CA 1
ATOM 4255 C C . PRO B 1 85 ? -18.219 26.703 21.078 1 78.12 85 PRO B C 1
ATOM 4257 O O . PRO B 1 85 ? -19.031 26.859 20.172 1 78.12 85 PRO B O 1
ATOM 4260 N N . SER B 1 86 ? -17.125 27.406 21.156 1 76.19 86 SER B N 1
ATOM 4261 C CA . SER B 1 86 ? -16.672 28.312 20.109 1 76.19 86 SER B CA 1
ATOM 4262 C C . SER B 1 86 ? -15.156 28.391 20.062 1 76.19 86 SER B C 1
ATOM 4264 O O . SER B 1 86 ? -14.484 28.281 21.094 1 76.19 86 SER B O 1
ATOM 4266 N N . MET B 1 87 ? -14.664 28.672 18.891 1 74.44 87 MET B N 1
ATOM 4267 C CA . MET B 1 87 ? -13.219 28.781 18.719 1 74.44 87 MET B CA 1
ATOM 4268 C C . MET B 1 87 ? -12.695 30.078 19.328 1 74.44 87 MET B C 1
ATOM 4270 O O . MET B 1 87 ? -11.492 30.234 19.547 1 74.44 87 MET B O 1
ATOM 4274 N N . ALA B 1 88 ? -13.609 30.906 19.719 1 74.75 88 ALA B N 1
ATOM 4275 C CA . ALA B 1 88 ? -13.219 32.125 20.422 1 74.75 88 ALA B CA 1
ATOM 4276 C C . ALA B 1 88 ? -12.586 31.797 21.766 1 74.75 88 ALA B C 1
ATOM 4278 O O . ALA B 1 88 ? -11.812 32.594 22.312 1 74.75 88 ALA B O 1
ATOM 4279 N N . LEU B 1 89 ? -12.922 30.609 22.203 1 83 89 LEU B N 1
ATOM 4280 C CA . LEU B 1 89 ? -12.438 30.203 23.516 1 83 89 LEU B CA 1
ATOM 4281 C C . LEU B 1 89 ? -11.117 29.438 23.406 1 83 89 LEU B C 1
ATOM 4283 O O . LEU B 1 89 ? -10.586 28.938 24.391 1 83 89 LEU B O 1
ATOM 4287 N N . PHE B 1 90 ? -10.562 29.391 22.234 1 83.38 90 PHE B N 1
ATOM 4288 C CA . PHE B 1 90 ? -9.328 28.656 22 1 83.38 90 PHE B CA 1
ATOM 4289 C C . PHE B 1 90 ? -8.18 29.234 22.812 1 83.38 90 PHE B C 1
ATOM 4291 O O . PHE B 1 90 ? -7.406 28.5 23.422 1 83.38 90 PHE B O 1
ATOM 4298 N N . THR B 1 91 ? -8.094 30.531 22.812 1 82.75 91 THR B N 1
ATOM 4299 C CA . THR B 1 91 ? -7.023 31.188 23.547 1 82.75 91 THR B CA 1
ATOM 4300 C C . THR B 1 91 ? -7.152 30.906 25.047 1 82.75 91 THR B C 1
ATOM 4302 O O . THR B 1 91 ? -6.152 30.688 25.734 1 82.75 91 THR B O 1
ATOM 4305 N N . THR B 1 92 ? -8.391 30.953 25.5 1 86 92 THR B N 1
ATOM 4306 C CA . THR B 1 92 ? -8.648 30.625 26.906 1 86 92 THR B CA 1
ATOM 4307 C C . THR B 1 92 ? -8.227 29.188 27.203 1 86 92 THR B C 1
ATOM 4309 O O . THR B 1 92 ? -7.668 28.906 28.281 1 86 92 THR B O 1
ATOM 4312 N N . PHE B 1 93 ? -8.484 28.406 26.312 1 89.62 93 PHE B N 1
ATOM 4313 C CA . PHE B 1 93 ? -8.125 27 26.438 1 89.62 93 PHE B CA 1
ATOM 4314 C C . PHE B 1 93 ? -6.617 26.828 26.562 1 89.62 93 PHE B C 1
ATOM 4316 O O . PHE B 1 93 ? -6.141 26.141 27.469 1 89.62 93 PHE B O 1
ATOM 4323 N N . ILE B 1 94 ? -5.844 27.453 25.75 1 87.69 94 ILE B N 1
ATOM 4324 C CA . ILE B 1 94 ? -4.387 27.359 25.719 1 87.69 94 ILE B CA 1
ATOM 4325 C C . ILE B 1 94 ? -3.818 27.953 27.016 1 87.69 94 ILE B C 1
ATOM 4327 O O . ILE B 1 94 ? -2.916 27.359 27.625 1 87.69 94 ILE B O 1
ATOM 4331 N N . GLU B 1 95 ? -4.383 29.016 27.422 1 86.25 95 GLU B N 1
ATOM 4332 C CA . GLU B 1 95 ? -3.908 29.688 28.625 1 86.25 95 GLU B CA 1
ATOM 4333 C C . GLU B 1 95 ? -4.164 28.828 29.859 1 86.25 95 GLU B C 1
ATOM 4335 O O . GLU B 1 95 ? -3.367 28.828 30.812 1 86.25 95 GLU B O 1
ATOM 4340 N N . ALA B 1 96 ? -5.262 28.188 29.844 1 88.69 96 ALA B N 1
ATOM 4341 C CA . ALA B 1 96 ? -5.598 27.312 30.953 1 88.69 96 ALA B CA 1
ATOM 4342 C C . ALA B 1 96 ? -4.547 26.219 31.125 1 88.69 96 ALA B C 1
ATOM 4344 O O . ALA B 1 96 ? -4.172 25.875 32.25 1 88.69 96 ALA B O 1
ATOM 4345 N N . THR B 1 97 ? -4.105 25.703 30.062 1 90 97 THR B N 1
ATOM 4346 C CA . THR B 1 97 ? -3.092 24.656 30.141 1 90 97 THR B CA 1
ATOM 4347 C C . THR B 1 97 ? -1.789 25.188 30.719 1 90 97 THR B C 1
ATOM 4349 O O . THR B 1 97 ? -1.153 24.531 31.547 1 90 97 THR B O 1
ATOM 4352 N N . LYS B 1 98 ? -1.416 26.312 30.312 1 85.81 98 LYS B N 1
ATOM 4353 C CA . LYS B 1 98 ? -0.171 26.938 30.75 1 85.81 98 LYS B CA 1
ATOM 4354 C C . LYS B 1 98 ? -0.181 27.203 32.25 1 85.81 98 LYS B C 1
ATOM 4356 O O . LYS B 1 98 ? 0.793 26.906 32.938 1 85.81 98 LYS B O 1
ATOM 4361 N N . LYS B 1 99 ? -1.192 27.656 32.719 1 84.44 99 LYS B N 1
ATOM 4362 C CA . LYS B 1 99 ? -1.26 28.141 34.094 1 84.44 99 LYS B CA 1
ATOM 4363 C C . LYS B 1 99 ? -1.416 26.984 35.062 1 84.44 99 LYS B C 1
ATOM 4365 O O . LYS B 1 99 ? -0.855 27.016 36.156 1 84.44 99 LYS B O 1
ATOM 4370 N N . LYS B 1 100 ? -1.991 25.938 34.656 1 89.62 100 LYS B N 1
ATOM 4371 C CA . LYS B 1 100 ? -2.436 25.031 35.688 1 89.62 100 LYS B CA 1
ATOM 4372 C C . LYS B 1 100 ? -1.945 23.609 35.438 1 89.62 100 LYS B C 1
ATOM 4374 O O . LYS B 1 100 ? -2.035 22.75 36.312 1 89.62 100 LYS B O 1
ATOM 4379 N N . MET B 1 101 ? -1.406 23.391 34.344 1 94.81 101 MET B N 1
ATOM 4380 C CA . MET B 1 101 ? -1.002 22.016 34.062 1 94.81 101 MET B CA 1
ATOM 4381 C C . MET B 1 101 ? 0.501 21.844 34.25 1 94.81 101 MET B C 1
ATOM 4383 O O . MET B 1 101 ? 1.003 20.719 34.25 1 94.81 101 MET B O 1
ATOM 4387 N N . LYS B 1 102 ? 1.201 22.906 34.438 1 94.94 102 LYS B N 1
ATOM 4388 C CA . LYS B 1 102 ? 2.656 22.859 34.562 1 94.94 102 LYS B CA 1
ATOM 4389 C C . LYS B 1 102 ? 3.088 22.016 35.75 1 94.94 102 LYS B C 1
ATOM 4391 O O . LYS B 1 102 ? 3.92 21.125 35.594 1 94.94 102 LYS B O 1
ATOM 4396 N N . GLN B 1 103 ? 2.51 22.219 36.906 1 95.06 103 GLN B N 1
ATOM 4397 C CA . GLN B 1 103 ? 2.916 21.531 38.125 1 95.06 103 GLN B CA 1
ATOM 4398 C C . GLN B 1 103 ? 2.641 20.047 38.031 1 95.06 103 GLN B C 1
ATOM 4400 O O . GLN B 1 103 ? 3.518 19.219 38.312 1 95.06 103 GLN B O 1
ATOM 4405 N N . PRO B 1 104 ? 1.411 19.703 37.688 1 97.06 104 PRO B N 1
ATOM 4406 C CA . PRO B 1 104 ? 1.177 18.266 37.531 1 97.06 104 PRO B CA 1
ATOM 4407 C C . PRO B 1 104 ? 2.139 17.609 36.562 1 97.06 104 PRO B C 1
ATOM 4409 O O . PRO B 1 104 ? 2.564 16.469 36.75 1 97.06 104 PRO B O 1
ATOM 4412 N N . PHE B 1 105 ? 2.43 18.266 35.5 1 97.56 105 PHE B N 1
ATOM 4413 C CA . PHE B 1 105 ? 3.375 17.766 34.5 1 97.56 105 PHE B CA 1
ATOM 4414 C C . PHE B 1 105 ? 4.754 17.562 35.125 1 97.56 105 PHE B C 1
ATOM 4416 O O . PHE B 1 105 ? 5.379 16.531 34.938 1 97.56 105 PHE B O 1
ATOM 4423 N N . GLU B 1 106 ? 5.219 18.5 35.844 1 97.69 106 GLU B N 1
ATOM 4424 C CA . GLU B 1 106 ? 6.516 18.422 36.5 1 97.69 106 GLU B CA 1
ATOM 4425 C C . GLU B 1 106 ? 6.535 17.312 37.562 1 97.69 106 GLU B C 1
ATOM 4427 O O . GLU B 1 106 ? 7.555 16.641 37.75 1 97.69 106 GLU B O 1
ATOM 4432 N N . ASP B 1 107 ? 5.398 17.109 38.188 1 97.56 107 ASP B N 1
ATOM 4433 C CA . ASP B 1 107 ? 5.297 16.016 39.156 1 97.56 107 ASP B CA 1
ATOM 4434 C C . ASP B 1 107 ? 5.48 14.664 38.469 1 97.56 107 ASP B C 1
ATOM 4436 O O . ASP B 1 107 ? 6.141 13.773 39 1 97.56 107 ASP B O 1
ATOM 4440 N N . VAL B 1 108 ? 4.887 14.508 37.312 1 97.69 108 VAL B N 1
ATOM 4441 C CA . VAL B 1 108 ? 5.012 13.266 36.562 1 97.69 108 VAL B CA 1
ATOM 4442 C C . VAL B 1 108 ? 6.48 13 36.219 1 97.69 108 VAL B C 1
ATOM 4444 O O . VAL B 1 108 ? 6.984 11.898 36.438 1 97.69 108 VAL B O 1
ATOM 4447 N N . LEU B 1 109 ? 7.203 14.023 35.719 1 97.81 109 LEU B N 1
ATOM 4448 C CA . LEU B 1 109 ? 8.609 13.883 35.375 1 97.81 109 LEU B CA 1
ATOM 4449 C C . LEU B 1 109 ? 9.461 13.578 36.594 1 97.81 109 LEU B C 1
ATOM 4451 O O . LEU B 1 109 ? 10.336 12.711 36.562 1 97.81 109 LEU B O 1
ATOM 4455 N N . ARG B 1 110 ? 9.172 14.281 37.688 1 97.5 110 ARG B N 1
ATOM 4456 C CA . ARG B 1 110 ? 9.898 14.07 38.906 1 97.5 110 ARG B CA 1
ATOM 4457 C C . ARG B 1 110 ? 9.758 12.633 39.406 1 97.5 110 ARG B C 1
ATOM 4459 O O . ARG B 1 110 ? 10.734 12.008 39.812 1 97.5 110 ARG B O 1
ATOM 4466 N N . ASN B 1 111 ? 8.547 12.156 39.375 1 96.94 111 ASN B N 1
ATOM 4467 C CA . ASN B 1 111 ? 8.297 10.781 39.812 1 96.94 111 ASN B CA 1
ATOM 4468 C C . ASN B 1 111 ? 9.07 9.789 38.938 1 96.94 111 ASN B C 1
ATOM 4470 O O . ASN B 1 111 ? 9.586 8.789 39.438 1 96.94 111 ASN B O 1
ATOM 4474 N N . MET B 1 112 ? 9.117 10.031 37.625 1 96.12 112 MET B N 1
ATOM 4475 C CA . MET B 1 112 ? 9.852 9.148 36.719 1 96.12 112 MET B CA 1
ATOM 4476 C C . MET B 1 112 ? 11.336 9.125 37.062 1 96.12 112 MET B C 1
ATOM 4478 O O . MET B 1 112 ? 11.969 8.07 37.031 1 96.12 112 MET B O 1
ATOM 4482 N N . ILE B 1 113 ? 11.852 10.258 37.406 1 95.62 113 ILE B N 1
ATOM 4483 C CA . ILE B 1 113 ? 13.266 10.375 37.75 1 95.62 113 ILE B CA 1
ATOM 4484 C C . ILE B 1 113 ? 13.531 9.664 39.094 1 95.62 113 ILE B C 1
ATOM 4486 O O . ILE B 1 113 ? 14.492 8.906 39.188 1 95.62 113 ILE B O 1
ATOM 4490 N N . GLU B 1 114 ? 12.664 9.836 39.969 1 95.81 114 GLU B N 1
ATOM 4491 C CA . GLU B 1 114 ? 12.805 9.211 41.281 1 95.81 114 GLU B CA 1
ATOM 4492 C C . GLU B 1 114 ? 12.68 7.695 41.219 1 95.81 114 GLU B C 1
ATOM 4494 O O . GLU B 1 114 ? 13.328 6.969 41.969 1 95.81 114 GLU B O 1
ATOM 4499 N N . ASP B 1 115 ? 11.898 7.27 40.312 1 93.44 115 ASP B N 1
ATOM 4500 C CA . ASP B 1 115 ? 11.703 5.836 40.094 1 93.44 115 ASP B CA 1
ATOM 4501 C C . ASP B 1 115 ? 12.875 5.23 39.344 1 93.44 115 ASP B C 1
ATOM 4503 O O . ASP B 1 115 ? 12.93 4.016 39.125 1 93.44 115 ASP B O 1
ATOM 4507 N N . GLY B 1 116 ? 13.781 6.086 38.844 1 91.38 116 GLY B N 1
ATOM 4508 C CA . GLY B 1 116 ? 14.977 5.602 38.156 1 91.38 116 GLY B CA 1
ATOM 4509 C C . GLY B 1 116 ? 14.758 5.344 36.688 1 91.38 116 GLY B C 1
ATOM 4510 O O . GLY B 1 116 ? 15.516 4.594 36.062 1 91.38 116 GLY B O 1
ATOM 4511 N N . CYS B 1 117 ? 13.688 5.91 36.156 1 91.31 117 CYS B N 1
ATOM 4512 C CA . CYS B 1 117 ? 13.375 5.715 34.75 1 91.31 117 CYS B CA 1
ATOM 4513 C C . CYS B 1 117 ? 13.148 7.051 34.031 1 91.31 117 CYS B C 1
ATOM 4515 O O . CYS B 1 117 ? 12.086 7.277 33.469 1 91.31 117 CYS B O 1
ATOM 4517 N N . PRO B 1 118 ? 14.133 7.887 34.094 1 94.25 118 PRO B N 1
ATOM 4518 C CA . PRO B 1 118 ? 13.961 9.172 33.406 1 94.25 118 PRO B CA 1
ATOM 4519 C C . PRO B 1 118 ? 13.781 9.016 31.906 1 94.25 118 PRO B C 1
ATOM 4521 O O . PRO B 1 118 ? 14.414 8.156 31.297 1 94.25 118 PRO B O 1
ATOM 4524 N N . PRO B 1 119 ? 12.898 9.844 31.328 1 96.75 119 PRO B N 1
ATOM 4525 C CA . PRO B 1 119 ? 12.789 9.789 29.875 1 96.75 119 PRO B CA 1
ATOM 4526 C C . PRO B 1 119 ? 13.992 10.406 29.172 1 96.75 119 PRO B C 1
ATOM 4528 O O . PRO B 1 119 ? 14.609 11.336 29.688 1 96.75 119 PRO B O 1
ATOM 4531 N N . ILE B 1 120 ? 14.273 9.906 28.031 1 96 120 ILE B N 1
ATOM 4532 C CA . ILE B 1 120 ? 15.391 10.43 27.25 1 96 120 ILE B CA 1
ATOM 4533 C C . ILE B 1 120 ? 14.984 11.758 26.594 1 96 120 ILE B C 1
ATOM 4535 O O . ILE B 1 120 ? 15.844 12.578 26.281 1 96 120 ILE B O 1
ATOM 4539 N N . CYS B 1 121 ? 13.703 11.945 26.406 1 97.38 121 CYS B N 1
ATOM 4540 C CA . CYS B 1 121 ? 13.18 13.203 25.906 1 97.38 121 CYS B CA 1
ATOM 4541 C C . CYS B 1 121 ? 11.68 13.312 26.141 1 97.38 121 CYS B C 1
ATOM 4543 O O . CYS B 1 121 ? 11.031 12.32 26.5 1 97.38 121 CYS B O 1
ATOM 4545 N N . VAL B 1 122 ? 11.203 14.508 26 1 98.25 122 VAL B N 1
ATOM 4546 C CA . VAL B 1 122 ? 9.766 14.789 26 1 98.25 122 VAL B CA 1
ATOM 4547 C C . VAL B 1 122 ? 9.352 15.336 24.641 1 98.25 122 VAL B C 1
ATOM 4549 O O . VAL B 1 122 ? 9.922 16.312 24.156 1 98.25 122 VAL B O 1
ATOM 4552 N N . ILE B 1 123 ? 8.43 14.672 24.062 1 98.19 123 ILE B N 1
ATOM 4553 C CA . ILE B 1 123 ? 7.805 15.195 22.859 1 98.19 123 ILE B CA 1
ATOM 4554 C C . ILE B 1 123 ? 6.48 15.859 23.203 1 98.19 123 ILE B C 1
ATOM 4556 O O . ILE B 1 123 ? 5.516 15.188 23.578 1 98.19 123 ILE B O 1
ATOM 4560 N N . SER B 1 124 ? 6.461 17.125 23.125 1 98.06 124 SER B N 1
ATOM 4561 C CA . SER B 1 124 ? 5.234 17.844 23.453 1 98.06 124 SER B CA 1
ATOM 4562 C C . SER B 1 124 ? 4.777 18.719 22.297 1 98.06 124 SER B C 1
ATOM 4564 O O . SER B 1 124 ? 5.598 19.188 21.5 1 98.06 124 SER B O 1
ATOM 4566 N N . ASP B 1 125 ? 3.564 18.906 22.219 1 96.69 125 ASP B N 1
ATOM 4567 C CA . ASP B 1 125 ? 2.939 19.672 21.141 1 96.69 125 ASP B CA 1
ATOM 4568 C C . ASP B 1 125 ? 3.355 21.141 21.203 1 96.69 125 ASP B C 1
ATOM 4570 O O . ASP B 1 125 ? 3.611 21.672 22.281 1 96.69 125 ASP B O 1
ATOM 4574 N N . PHE B 1 126 ? 3.305 21.812 20.141 1 93.69 126 PHE B N 1
ATOM 4575 C CA . PHE B 1 126 ? 3.684 23.203 19.969 1 93.69 126 PHE B CA 1
ATOM 4576 C C . PHE B 1 126 ? 2.873 24.094 20.906 1 93.69 126 PHE B C 1
ATOM 4578 O O . PHE B 1 126 ? 3.408 25.047 21.469 1 93.69 126 PHE B O 1
ATOM 4585 N N . PHE B 1 127 ? 1.64 23.797 21.125 1 92.44 127 PHE B N 1
ATOM 4586 C CA . PHE B 1 127 ? 0.75 24.625 21.906 1 92.44 127 PHE B CA 1
ATOM 4587 C C . PHE B 1 127 ? 1.064 24.5 23.391 1 92.44 127 PHE B C 1
ATOM 4589 O O . PHE B 1 127 ? 0.556 25.266 24.219 1 92.44 127 PHE B O 1
ATOM 4596 N N . LEU B 1 128 ? 1.906 23.531 23.672 1 95.88 128 LEU B N 1
ATOM 4597 C CA . LEU B 1 128 ? 2.314 23.328 25.062 1 95.88 128 LEU B CA 1
ATOM 4598 C C . LEU B 1 128 ? 3.73 23.844 25.297 1 95.88 128 LEU B C 1
ATOM 4600 O O . LEU B 1 128 ? 4.574 23.125 25.844 1 95.88 128 LEU B O 1
ATOM 4604 N N . GLY B 1 129 ? 3.904 25.047 24.953 1 94.75 129 GLY B N 1
ATOM 4605 C CA . GLY B 1 129 ? 5.227 25.656 25 1 94.75 129 GLY B CA 1
ATOM 4606 C C . GLY B 1 129 ? 5.805 25.703 26.391 1 94.75 129 GLY B C 1
ATOM 4607 O O . GLY B 1 129 ? 7.023 25.625 26.578 1 94.75 129 GLY B O 1
ATOM 4608 N N . TRP B 1 130 ? 4.957 25.75 27.406 1 94.38 130 TRP B N 1
ATOM 4609 C CA . TRP B 1 130 ? 5.375 25.859 28.797 1 94.38 130 TRP B CA 1
ATOM 4610 C C . TRP B 1 130 ? 6.117 24.609 29.25 1 94.38 130 TRP B C 1
ATOM 4612 O O . TRP B 1 130 ? 6.805 24.625 30.266 1 94.38 130 TRP B O 1
ATOM 4622 N N . THR B 1 131 ? 6.039 23.531 28.5 1 97.31 131 THR B N 1
ATOM 4623 C CA . THR B 1 131 ? 6.738 22.312 28.859 1 97.31 131 THR B CA 1
ATOM 4624 C C . THR B 1 131 ? 8.242 22.469 28.703 1 97.31 131 THR B C 1
ATOM 4626 O O . THR B 1 131 ? 9.023 21.719 29.281 1 97.31 131 THR B O 1
ATOM 4629 N N . LEU B 1 132 ? 8.688 23.438 27.844 1 96.88 132 LEU B N 1
ATOM 4630 C CA . LEU B 1 132 ? 10.117 23.625 27.641 1 96.88 132 LEU B CA 1
ATOM 4631 C C . LEU B 1 132 ? 10.812 23.984 28.953 1 96.88 132 LEU B C 1
ATOM 4633 O O . LEU B 1 132 ? 11.828 23.375 29.297 1 96.88 132 LEU B O 1
ATOM 4637 N N . GLU B 1 133 ? 10.258 24.922 29.641 1 95.94 133 GLU B N 1
ATOM 4638 C CA . GLU B 1 133 ? 10.836 25.344 30.922 1 95.94 133 GLU B CA 1
ATOM 4639 C C . GLU B 1 133 ? 10.891 24.188 31.906 1 95.94 133 GLU B C 1
ATOM 4641 O O . GLU B 1 133 ? 11.883 24.016 32.625 1 95.94 133 GLU B O 1
ATOM 4646 N N . SER B 1 134 ? 9.82 23.453 31.969 1 96.75 134 SER B N 1
ATOM 4647 C CA . SER B 1 134 ? 9.773 22.281 32.844 1 96.75 134 SER B CA 1
ATOM 4648 C C . SER B 1 134 ? 10.844 21.266 32.469 1 96.75 134 SER B C 1
ATOM 4650 O O . SER B 1 134 ? 11.477 20.672 33.344 1 96.75 134 SER B O 1
ATOM 4652 N N . CYS B 1 135 ? 10.992 21 31.203 1 97.56 135 CYS B N 1
ATOM 4653 C CA . CYS B 1 135 ? 12 20.062 30.719 1 97.56 135 CYS B CA 1
ATOM 4654 C C . CYS B 1 135 ? 13.406 20.531 31.094 1 97.56 135 CYS B C 1
ATOM 4656 O O . CYS B 1 135 ? 14.25 19.734 31.5 1 97.56 135 CYS B O 1
ATOM 4658 N N . HIS B 1 136 ? 13.641 21.844 31.031 1 96.75 136 HIS B N 1
ATOM 4659 C CA . HIS B 1 136 ? 14.93 22.422 31.422 1 96.75 136 HIS B CA 1
ATOM 4660 C C . HIS B 1 136 ? 15.211 22.172 32.906 1 96.75 136 HIS B C 1
ATOM 4662 O O . HIS B 1 136 ? 16.328 21.844 33.281 1 96.75 136 HIS B O 1
ATOM 4668 N N . LEU B 1 137 ? 14.164 22.359 33.625 1 96.75 137 LEU B N 1
ATOM 4669 C CA . LEU B 1 137 ? 14.273 22.156 35.062 1 96.75 137 LEU B CA 1
ATOM 4670 C C . LEU B 1 137 ? 14.812 20.766 35.406 1 96.75 137 LEU B C 1
ATOM 4672 O O . LEU B 1 137 ? 15.562 20.594 36.344 1 96.75 137 LEU B O 1
ATOM 4676 N N . PHE B 1 138 ? 14.492 19.781 34.625 1 97.31 138 PHE B N 1
ATOM 4677 C CA . PHE B 1 138 ? 14.852 18.391 34.906 1 97.31 138 PHE B CA 1
ATOM 4678 C C . PHE B 1 138 ? 15.953 17.922 33.969 1 97.31 138 PHE B C 1
ATOM 4680 O O . PHE B 1 138 ? 16.297 16.734 33.938 1 97.31 138 PHE B O 1
ATOM 4687 N N . ASP B 1 139 ? 16.5 18.797 33.125 1 96.94 139 ASP B N 1
ATOM 4688 C CA . ASP B 1 139 ? 17.562 18.5 32.156 1 96.94 139 ASP B CA 1
ATOM 4689 C C . ASP B 1 139 ? 17.125 17.406 31.188 1 96.94 139 ASP B C 1
ATOM 4691 O O . ASP B 1 139 ? 17.844 16.422 30.969 1 96.94 139 ASP B O 1
ATOM 4695 N N . ILE B 1 140 ? 15.914 17.5 30.719 1 97.69 140 ILE B N 1
ATOM 4696 C CA . ILE B 1 140 ? 15.352 16.594 29.703 1 97.69 140 ILE B CA 1
ATOM 4697 C C . ILE B 1 140 ? 15.117 17.359 28.406 1 97.69 140 ILE B C 1
ATOM 4699 O O . ILE B 1 140 ? 14.5 18.438 28.406 1 97.69 140 ILE B O 1
ATOM 4703 N N . PRO B 1 141 ? 15.625 16.906 27.297 1 97.38 141 PRO B N 1
ATOM 4704 C CA . PRO B 1 141 ? 15.383 17.609 26.031 1 97.38 141 PRO B CA 1
ATOM 4705 C C . PRO B 1 141 ? 13.914 17.594 25.625 1 97.38 141 PRO B C 1
ATOM 4707 O O . PRO B 1 141 ? 13.234 16.578 25.75 1 97.38 141 PRO B O 1
ATOM 4710 N N . ARG B 1 142 ? 13.445 18.719 25.188 1 97.94 142 ARG B N 1
ATOM 4711 C CA . ARG B 1 142 ? 12.117 18.812 24.578 1 97.94 142 ARG B CA 1
ATOM 4712 C C . ARG B 1 142 ? 12.195 18.75 23.062 1 97.94 142 ARG B C 1
ATOM 4714 O O . ARG B 1 142 ? 12.945 19.5 22.438 1 97.94 142 ARG B O 1
ATOM 4721 N N . VAL B 1 143 ? 11.516 17.891 22.516 1 97.75 143 VAL B N 1
ATOM 4722 C CA . VAL B 1 143 ? 11.289 17.844 21.078 1 97.75 143 VAL B CA 1
ATOM 4723 C C . VAL B 1 143 ? 9.867 18.312 20.766 1 97.75 143 VAL B C 1
ATOM 4725 O O . VAL B 1 143 ? 8.891 17.719 21.234 1 97.75 143 VAL B O 1
ATOM 4728 N N . VAL B 1 144 ? 9.781 19.375 20.016 1 97.5 144 VAL B N 1
ATOM 4729 C CA . VAL B 1 144 ? 8.469 19.969 19.766 1 97.5 144 VAL B CA 1
ATOM 4730 C C . VAL B 1 144 ? 7.82 19.281 18.562 1 97.5 144 VAL B C 1
ATOM 4732 O O . VAL B 1 144 ? 8.5 18.938 17.594 1 97.5 144 VAL B O 1
ATOM 4735 N N . SER B 1 145 ? 6.535 19.016 18.672 1 96.38 145 SER B N 1
ATOM 4736 C CA . SER B 1 145 ? 5.738 18.453 17.594 1 96.38 145 SER B CA 1
ATOM 4737 C C . SER B 1 145 ? 4.742 19.484 17.047 1 96.38 145 SER B C 1
ATOM 4739 O O . SER B 1 145 ? 4.156 20.25 17.828 1 96.38 145 SER B O 1
ATOM 4741 N N . HIS B 1 146 ? 4.648 19.484 15.727 1 90.56 146 HIS B N 1
ATOM 4742 C CA . HIS B 1 146 ? 3.682 20.359 15.062 1 90.56 146 HIS B CA 1
ATOM 4743 C C . HIS B 1 146 ? 2.627 19.547 14.32 1 90.56 146 HIS B C 1
ATOM 4745 O O . HIS B 1 146 ? 2.863 18.391 13.977 1 90.56 146 HIS B O 1
ATOM 4751 N N . GLY B 1 147 ? 1.478 20.141 14.156 1 88.75 147 GLY B N 1
ATOM 4752 C CA . GLY B 1 147 ? 0.441 19.516 13.352 1 88.75 147 GLY B CA 1
ATOM 4753 C C . GLY B 1 147 ? 0.517 19.891 11.883 1 88.75 147 GLY B C 1
ATOM 4754 O O . GLY B 1 147 ? -0.245 19.375 11.062 1 88.75 147 GLY B O 1
ATOM 4755 N N . MET B 1 148 ? 1.509 20.719 11.523 1 92.81 148 MET B N 1
ATOM 4756 C CA . MET B 1 148 ? 1.663 21.203 10.148 1 92.81 148 MET B CA 1
ATOM 4757 C C . MET B 1 148 ? 2.834 20.516 9.461 1 92.81 148 MET B C 1
ATOM 4759 O O . MET B 1 148 ? 3.686 19.906 10.117 1 92.81 148 MET B O 1
ATOM 4763 N N . GLY B 1 149 ? 2.871 20.578 8.172 1 95 149 GLY B N 1
ATOM 4764 C CA . GLY B 1 149 ? 4.016 20.109 7.406 1 95 149 GLY B CA 1
ATOM 4765 C C . GLY B 1 149 ? 5.156 21.109 7.375 1 95 149 GLY B C 1
ATOM 4766 O O . GLY B 1 149 ? 5.023 22.234 7.895 1 95 149 GLY B O 1
ATOM 4767 N N . VAL B 1 150 ? 6.234 20.734 6.844 1 96.19 150 VAL B N 1
ATOM 4768 C CA . VAL B 1 150 ? 7.441 21.562 6.777 1 96.19 150 VAL B CA 1
ATOM 4769 C C . VAL B 1 150 ? 7.18 22.797 5.934 1 96.19 150 VAL B C 1
ATOM 4771 O O . VAL B 1 150 ? 7.516 23.922 6.344 1 96.19 150 VAL B O 1
ATOM 4774 N N . PHE B 1 151 ? 6.52 22.625 4.82 1 96 151 PHE B N 1
ATOM 4775 C CA . PHE B 1 151 ? 6.25 23.703 3.873 1 96 151 PHE B CA 1
ATOM 4776 C C . PHE B 1 151 ? 5.457 24.828 4.535 1 96 151 PHE B C 1
ATOM 4778 O O . PHE B 1 151 ? 5.852 25.984 4.473 1 96 151 PHE B O 1
ATOM 4785 N N . ALA B 1 152 ? 4.391 24.453 5.145 1 95.31 152 ALA B N 1
ATOM 4786 C CA . ALA B 1 152 ? 3.557 25.453 5.805 1 95.31 152 ALA B CA 1
ATOM 4787 C C . ALA B 1 152 ? 4.312 26.125 6.945 1 95.31 152 ALA B C 1
ATOM 4789 O O . ALA B 1 152 ? 4.234 27.344 7.113 1 95.31 152 ALA B O 1
ATOM 4790 N N . MET B 1 153 ? 5.098 25.406 7.676 1 94.19 153 MET B N 1
ATOM 4791 C CA . MET B 1 153 ? 5.793 25.953 8.844 1 94.19 153 MET B CA 1
ATOM 4792 C C . MET B 1 153 ? 6.887 26.922 8.414 1 94.19 153 MET B C 1
ATOM 4794 O O . MET B 1 153 ? 7.066 27.969 9.031 1 94.19 153 MET B O 1
ATOM 4798 N N . VAL B 1 154 ? 7.574 26.531 7.379 1 93.94 154 VAL B N 1
ATOM 4799 C CA . VAL B 1 154 ? 8.672 27.391 6.957 1 93.94 154 VAL B CA 1
ATOM 4800 C C . VAL B 1 154 ? 8.125 28.734 6.461 1 93.94 154 VAL B C 1
ATOM 4802 O O . VAL B 1 154 ? 8.734 29.781 6.68 1 93.94 154 VAL B O 1
ATOM 4805 N N . ILE B 1 155 ? 6.992 28.75 5.883 1 93.38 155 ILE B N 1
ATOM 4806 C CA . ILE B 1 155 ? 6.359 29.969 5.387 1 93.38 155 ILE B CA 1
ATOM 4807 C C . ILE B 1 155 ? 5.828 30.781 6.559 1 93.38 155 ILE B C 1
ATOM 4809 O O . ILE B 1 155 ? 6.098 31.984 6.656 1 93.38 155 ILE B O 1
ATOM 4813 N N . CYS B 1 156 ? 5.133 30.125 7.434 1 89.62 156 CYS B N 1
ATOM 4814 C CA . CYS B 1 156 ? 4.5 30.812 8.555 1 89.62 156 CYS B CA 1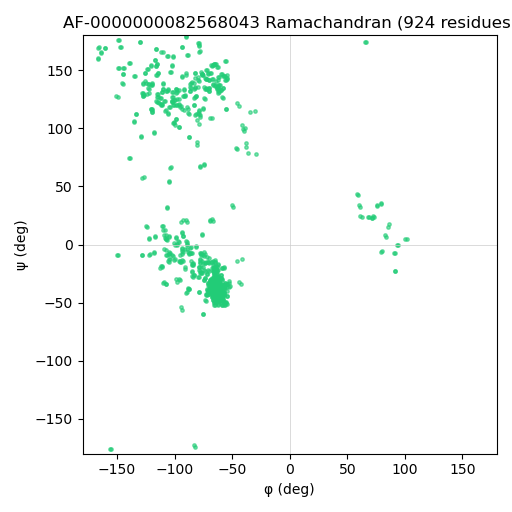
ATOM 4815 C C . CYS B 1 156 ? 5.547 31.406 9.492 1 89.62 156 CYS B C 1
ATOM 4817 O O . CYS B 1 156 ? 5.285 32.406 10.172 1 89.62 156 CYS B O 1
ATOM 4819 N N . LYS B 1 157 ? 6.711 30.844 9.5 1 88 157 LYS B N 1
ATOM 4820 C CA . LYS B 1 157 ? 7.77 31.312 10.391 1 88 157 LYS B CA 1
ATOM 4821 C C . LYS B 1 157 ? 8.711 32.281 9.664 1 88 157 LYS B C 1
ATOM 4823 O O . LYS B 1 157 ? 9.656 32.781 10.266 1 88 157 LYS B O 1
ATOM 4828 N N . SER B 1 158 ? 8.469 32.594 8.469 1 89.62 158 SER B N 1
ATOM 4829 C CA . SER B 1 158 ? 9.375 33.375 7.664 1 89.62 158 SER B CA 1
ATOM 4830 C C . SER B 1 158 ? 9.391 34.844 8.133 1 89.62 158 SER B C 1
ATOM 4832 O O . SER B 1 158 ? 8.336 35.469 8.305 1 89.62 158 SER B O 1
ATOM 4834 N N . PRO B 1 159 ? 10.602 35.375 8.266 1 84.12 159 PRO B N 1
ATOM 4835 C CA . PRO B 1 159 ? 10.695 36.812 8.609 1 84.12 159 PRO B CA 1
ATOM 4836 C C . PRO B 1 159 ? 10.109 37.688 7.523 1 84.12 159 PRO B C 1
ATOM 4838 O O . PRO B 1 159 ? 9.75 38.844 7.801 1 84.12 159 PRO B O 1
ATOM 4841 N N . SER B 1 160 ? 9.961 37.219 6.32 1 84.81 160 SER B N 1
ATOM 4842 C CA . SER B 1 160 ? 9.445 37.969 5.191 1 84.81 160 SER B CA 1
ATOM 4843 C C . SER B 1 160 ? 7.996 38.406 5.426 1 84.81 160 SER B C 1
ATOM 4845 O O . SER B 1 160 ? 7.512 39.344 4.801 1 84.81 160 SER B O 1
ATOM 4847 N N . LEU B 1 161 ? 7.355 37.688 6.305 1 86.38 161 LEU B N 1
ATOM 4848 C CA . LEU B 1 161 ? 5.953 38 6.566 1 86.38 161 LEU B CA 1
ATOM 4849 C C . LEU B 1 161 ? 5.832 39.281 7.422 1 86.38 161 LEU B C 1
ATOM 4851 O O . LEU B 1 161 ? 4.754 39.875 7.508 1 86.38 161 LEU B O 1
ATOM 4855 N N . HIS B 1 162 ? 6.93 39.656 8.008 1 81.69 162 HIS B N 1
ATOM 4856 C CA . HIS B 1 162 ? 6.852 40.75 8.969 1 81.69 162 HIS B CA 1
ATOM 4857 C C . HIS B 1 162 ? 7.488 42.031 8.422 1 81.69 162 HIS B C 1
ATOM 4859 O O . HIS B 1 162 ? 7.691 43 9.156 1 81.69 162 HIS B O 1
ATOM 4865 N N . VAL B 1 163 ? 7.734 42 7.176 1 81.31 163 VAL B N 1
ATOM 4866 C CA . VAL B 1 163 ? 8.18 43.219 6.523 1 81.31 163 VAL B CA 1
ATOM 4867 C C . VAL B 1 163 ? 7.004 44.188 6.383 1 81.31 163 VAL B C 1
ATOM 4869 O O . VAL B 1 163 ? 5.887 43.781 6.066 1 81.31 163 VAL B O 1
ATOM 4872 N N . PRO B 1 164 ? 7.168 45.438 6.699 1 80.69 164 PRO B N 1
ATOM 4873 C CA . PRO B 1 164 ? 6.09 46.438 6.703 1 80.69 164 PRO B CA 1
ATOM 4874 C C . PRO B 1 164 ? 5.328 46.469 5.379 1 80.69 164 PRO B C 1
ATOM 4876 O O . PRO B 1 164 ? 4.113 46.688 5.371 1 80.69 164 PRO B O 1
ATOM 4879 N N . SER B 1 165 ? 5.984 46.219 4.324 1 81.94 165 SER B N 1
ATOM 4880 C CA . SER B 1 165 ? 5.355 46.312 3.01 1 81.94 165 SER B CA 1
ATOM 4881 C C . SER B 1 165 ? 4.273 45.25 2.836 1 81.94 165 SER B C 1
ATOM 4883 O O . SER B 1 165 ? 3.367 45.406 2.016 1 81.94 165 SER B O 1
ATOM 4885 N N . VAL B 1 166 ? 4.352 44.156 3.598 1 87.19 166 VAL B N 1
ATOM 4886 C CA . VAL B 1 166 ? 3.389 43.094 3.471 1 87.19 166 VAL B CA 1
ATOM 4887 C C . VAL B 1 166 ? 2.025 43.531 3.982 1 87.19 166 VAL B C 1
ATOM 4889 O O . VAL B 1 166 ? 0.988 43.094 3.469 1 87.19 166 VAL B O 1
ATOM 4892 N N . LYS B 1 167 ? 1.981 44.406 4.949 1 83.31 167 LYS B N 1
ATOM 4893 C CA . LYS B 1 167 ? 0.732 44.875 5.523 1 83.31 167 LYS B CA 1
ATOM 4894 C C . LYS B 1 167 ? -0.082 45.656 4.48 1 83.31 167 LYS B C 1
ATOM 4896 O O . LYS B 1 167 ? -1.313 45.594 4.488 1 83.31 167 LYS B O 1
ATOM 4901 N N . ASP B 1 168 ? 0.649 46.219 3.57 1 87.06 168 ASP B N 1
ATOM 4902 C CA . ASP B 1 168 ? -0.011 47.094 2.602 1 87.06 168 ASP B CA 1
ATOM 4903 C C . ASP B 1 168 ? -0.452 46.312 1.37 1 87.06 168 ASP B C 1
ATOM 4905 O O . ASP B 1 168 ? -1.17 46.844 0.516 1 87.06 168 ASP B O 1
ATOM 4909 N N . LEU B 1 169 ? -0.121 45.125 1.364 1 88.81 169 LEU B N 1
ATOM 4910 C CA . LEU B 1 169 ? -0.473 44.281 0.212 1 88.81 169 LEU B CA 1
ATOM 4911 C C . LEU B 1 169 ? -1.944 43.906 0.258 1 88.81 169 LEU B C 1
ATOM 4913 O O . LEU B 1 169 ? -2.529 43.781 1.339 1 88.81 169 LEU B O 1
ATOM 4917 N N . SER B 1 170 ? -2.508 43.781 -0.954 1 87.69 170 SER B N 1
ATOM 4918 C CA . SER B 1 170 ? -3.832 43.156 -1.047 1 87.69 170 SER B CA 1
ATOM 4919 C C . SER B 1 170 ? -3.754 41.656 -0.942 1 87.69 170 SER B C 1
ATOM 4921 O O . SER B 1 170 ? -2.672 41.062 -1.044 1 87.69 170 SER B O 1
ATOM 4923 N N . LEU B 1 171 ? -4.848 41.062 -0.74 1 86.94 171 LEU B N 1
ATOM 4924 C CA . LEU B 1 171 ? -4.895 39.625 -0.552 1 86.94 171 LEU B CA 1
ATOM 4925 C C . LEU B 1 171 ? -4.426 38.875 -1.81 1 86.94 171 LEU B C 1
ATOM 4927 O O . LEU B 1 171 ? -3.924 37.781 -1.731 1 86.94 171 LEU B O 1
ATOM 4931 N N . LEU B 1 172 ? -4.535 39.469 -2.977 1 88.88 172 LEU B N 1
ATOM 4932 C CA . LEU B 1 172 ? -4.188 38.812 -4.238 1 88.88 172 LEU B CA 1
ATOM 4933 C C . LEU B 1 172 ? -2.746 39.125 -4.629 1 88.88 172 LEU B C 1
ATOM 4935 O O . LEU B 1 172 ? -2.219 38.562 -5.582 1 88.88 172 LEU B O 1
ATOM 4939 N N . ASP B 1 173 ? -2.1 39.938 -3.852 1 91.56 173 ASP B N 1
ATOM 4940 C CA . ASP B 1 173 ? -0.722 40.312 -4.156 1 91.56 173 ASP B CA 1
ATOM 4941 C C . ASP B 1 173 ? 0.251 39.219 -3.723 1 91.56 173 ASP B C 1
ATOM 4943 O O . ASP B 1 173 ? 0.074 38.594 -2.666 1 91.56 173 ASP B O 1
ATOM 4947 N N . PRO B 1 174 ? 1.231 39.031 -4.539 1 92.38 174 PRO B N 1
ATOM 4948 C CA . PRO B 1 174 ? 2.25 38.031 -4.176 1 92.38 174 PRO B CA 1
ATOM 4949 C C . PRO B 1 174 ? 3.162 38.5 -3.051 1 92.38 174 PRO B C 1
ATOM 4951 O O . PRO B 1 174 ? 3.432 39.719 -2.939 1 92.38 174 PRO B O 1
ATOM 4954 N N . ILE B 1 175 ? 3.508 37.656 -2.221 1 91.81 175 ILE B N 1
ATOM 4955 C CA . ILE B 1 175 ? 4.523 37.906 -1.207 1 91.81 175 ILE B CA 1
ATOM 4956 C C . ILE B 1 175 ? 5.875 37.375 -1.682 1 91.81 175 ILE B C 1
ATOM 4958 O O . ILE B 1 175 ? 5.969 36.25 -2.176 1 91.81 175 ILE B O 1
ATOM 4962 N N . ASP B 1 176 ? 6.891 38.156 -1.552 1 88.56 176 ASP B N 1
ATOM 4963 C CA . ASP B 1 176 ? 8.242 37.781 -1.943 1 88.56 176 ASP B CA 1
ATOM 4964 C C . ASP B 1 176 ? 8.992 37.156 -0.769 1 88.56 176 ASP B C 1
ATOM 4966 O O . ASP B 1 176 ? 9.156 37.781 0.275 1 88.56 176 ASP B O 1
ATOM 4970 N N . PHE B 1 177 ? 9.305 35.938 -0.945 1 88.12 177 PHE B N 1
ATOM 4971 C CA . PHE B 1 177 ? 10.125 35.25 0.048 1 88.12 177 PHE B CA 1
ATOM 4972 C C . PHE B 1 177 ? 11.578 35.156 -0.408 1 88.12 177 PHE B C 1
ATOM 4974 O O . PHE B 1 177 ? 11.891 34.5 -1.404 1 88.12 177 PHE B O 1
ATOM 4981 N N . SER B 1 178 ? 12.484 35.875 0.073 1 79.31 178 SER B N 1
ATOM 4982 C CA . SER B 1 178 ? 13.875 36 -0.363 1 79.31 178 SER B CA 1
ATOM 4983 C C . SER B 1 178 ? 14.633 34.688 -0.104 1 79.31 178 SER B C 1
ATOM 4985 O O . SER B 1 178 ? 15.555 34.344 -0.85 1 79.31 178 SER B O 1
ATOM 4987 N N . GLU B 1 179 ? 14.273 33.969 0.819 1 81.25 179 GLU B N 1
ATOM 4988 C CA . GLU B 1 179 ? 15.078 32.812 1.267 1 81.25 179 GLU B CA 1
ATOM 4989 C C . GLU B 1 179 ? 14.477 31.5 0.798 1 81.25 179 GLU B C 1
ATOM 4991 O O . GLU B 1 179 ? 15.055 30.438 1.028 1 81.25 179 GLU B O 1
ATOM 4996 N N . LEU B 1 180 ? 13.312 31.609 0.204 1 87.31 180 LEU B N 1
ATOM 4997 C CA . LEU B 1 180 ? 12.609 30.391 -0.178 1 87.31 180 LEU B CA 1
ATOM 4998 C C . LEU B 1 180 ? 12.211 30.422 -1.65 1 87.31 180 LEU B C 1
ATOM 5000 O O . LEU B 1 180 ? 11.867 31.484 -2.178 1 87.31 180 LEU B O 1
ATOM 5004 N N . LYS B 1 181 ? 12.352 29.344 -2.34 1 86.56 181 LYS B N 1
ATOM 5005 C CA . LYS B 1 181 ? 11.922 29.219 -3.73 1 86.56 181 LYS B CA 1
ATOM 5006 C C . LYS B 1 181 ? 10.789 28.203 -3.859 1 86.56 181 LYS B C 1
ATOM 5008 O O . LYS B 1 181 ? 10.859 27.109 -3.295 1 86.56 181 LYS B O 1
ATOM 5013 N N . PHE B 1 182 ? 9.695 28.672 -4.391 1 87.81 182 PHE B N 1
ATOM 5014 C CA . PHE B 1 182 ? 8.539 27.828 -4.641 1 87.81 182 PHE B CA 1
ATOM 5015 C C . PHE B 1 182 ? 8.266 27.688 -6.137 1 87.81 182 PHE B C 1
ATOM 5017 O O . PHE B 1 182 ? 8.562 28.609 -6.906 1 87.81 182 PHE B O 1
ATOM 5024 N N . PRO B 1 183 ? 7.75 26.562 -6.648 1 87.5 183 PRO B N 1
ATOM 5025 C CA . PRO B 1 183 ? 7.375 26.438 -8.055 1 87.5 183 PRO B CA 1
ATOM 5026 C C . PRO B 1 183 ? 6.055 27.141 -8.383 1 87.5 183 PRO B C 1
ATOM 5028 O O . PRO B 1 183 ? 5.52 26.969 -9.484 1 87.5 183 PRO B O 1
ATOM 5031 N N . PHE B 1 184 ? 5.48 27.938 -7.41 1 92.06 184 PHE B N 1
ATOM 5032 C CA . P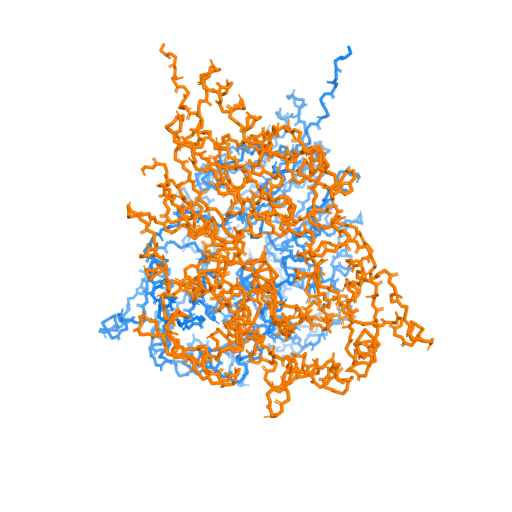HE B 1 184 ? 4.25 28.703 -7.586 1 92.06 184 PHE B CA 1
ATOM 5033 C C . PHE B 1 184 ? 4.293 30 -6.785 1 92.06 184 PHE B C 1
ATOM 5035 O O . PHE B 1 184 ? 5.215 30.219 -5.996 1 92.06 184 PHE B O 1
ATOM 5042 N N . THR B 1 185 ? 3.303 30.844 -7.047 1 92 185 THR B N 1
ATOM 5043 C CA . THR B 1 185 ? 3.236 32.125 -6.371 1 92 185 THR B CA 1
ATOM 5044 C C . THR B 1 185 ? 2.391 32.031 -5.102 1 92 185 THR B C 1
ATOM 5046 O O . THR B 1 185 ? 1.336 31.391 -5.102 1 92 185 THR B O 1
ATOM 5049 N N . LEU B 1 186 ? 2.924 32.594 -4.055 1 93 186 LEU B N 1
ATOM 5050 C CA . LEU B 1 186 ? 2.168 32.719 -2.812 1 93 186 LEU B CA 1
ATOM 5051 C C . LEU B 1 186 ? 1.632 34.156 -2.648 1 93 186 LEU B C 1
ATOM 5053 O O . LEU B 1 186 ? 2.387 35.125 -2.752 1 93 186 LEU B O 1
ATOM 5057 N N . ASN B 1 187 ? 0.374 34.219 -2.436 1 90.81 187 ASN B N 1
ATOM 5058 C CA . ASN B 1 187 ? -0.274 35.531 -2.203 1 90.81 187 ASN B CA 1
ATOM 5059 C C . ASN B 1 187 ? -0.533 35.75 -0.719 1 90.81 187 ASN B C 1
ATOM 5061 O O . ASN B 1 187 ? -0.511 34.812 0.078 1 90.81 187 ASN B O 1
ATOM 5065 N N . LYS B 1 188 ? -0.747 36.969 -0.399 1 90.12 188 LYS B N 1
ATOM 5066 C CA . LYS B 1 188 ? -1.031 37.344 0.99 1 90.12 188 LYS B CA 1
ATOM 5067 C C . LYS B 1 188 ? -2.223 36.531 1.522 1 90.12 188 LYS B C 1
ATOM 5069 O O . LYS B 1 188 ? -2.223 36.125 2.678 1 90.12 188 LYS B O 1
ATOM 5074 N N . GLY B 1 189 ? -3.188 36.281 0.661 1 87.38 189 GLY B N 1
ATOM 5075 C CA . GLY B 1 189 ? -4.402 35.594 1.045 1 87.38 189 GLY B CA 1
ATOM 5076 C C . GLY B 1 189 ? -4.18 34.125 1.347 1 87.38 189 GLY B C 1
ATOM 5077 O O . GLY B 1 189 ? -5.043 33.469 1.932 1 87.38 189 GLY B O 1
ATOM 5078 N N . ASP B 1 190 ? -2.984 33.594 0.995 1 89.88 190 ASP B N 1
ATOM 5079 C CA . ASP B 1 190 ? -2.666 32.188 1.253 1 89.88 190 ASP B CA 1
ATOM 5080 C C . ASP B 1 190 ? -2.15 31.984 2.678 1 89.88 190 ASP B C 1
ATOM 5082 O O . ASP B 1 190 ? -2.09 30.859 3.174 1 89.88 190 ASP B O 1
ATOM 5086 N N . ILE B 1 191 ? -1.748 33.094 3.297 1 90.38 191 ILE B N 1
ATOM 5087 C CA . ILE B 1 191 ? -1.121 33.062 4.613 1 90.38 191 ILE B CA 1
ATOM 5088 C C . ILE B 1 191 ? -2.186 33.188 5.699 1 90.38 191 ILE B C 1
ATOM 5090 O O . ILE B 1 191 ? -3.023 34.094 5.645 1 90.38 191 ILE B O 1
ATOM 5094 N N . PRO B 1 192 ? -2.17 32.281 6.637 1 86.31 192 PRO B N 1
ATOM 5095 C CA . PRO B 1 192 ? -3.109 32.469 7.742 1 86.31 192 PRO B CA 1
ATOM 5096 C C . PRO B 1 192 ? -2.969 33.844 8.414 1 86.31 192 PRO B C 1
ATOM 5098 O O . PRO B 1 192 ? -1.85 34.281 8.664 1 86.31 192 PRO B O 1
ATOM 5101 N N . GLU B 1 193 ? -4.035 34.344 8.773 1 80.75 193 GLU B N 1
ATOM 5102 C CA . GLU B 1 193 ? -4.09 35.719 9.273 1 80.75 193 GLU B CA 1
ATOM 5103 C C . GLU B 1 193 ? -3.295 35.844 10.57 1 80.75 193 GLU B C 1
ATOM 5105 O O . GLU B 1 193 ? -2.695 36.906 10.82 1 80.75 193 GLU B O 1
ATOM 5110 N N . VAL B 1 194 ? -3.283 34.844 11.281 1 79.12 194 VAL B N 1
ATOM 5111 C CA . VAL B 1 194 ? -2.645 34.906 12.594 1 79.12 194 VAL B CA 1
ATOM 5112 C C . VAL B 1 194 ? -1.148 35.156 12.43 1 79.12 194 VAL B C 1
ATOM 5114 O O . VAL B 1 194 ? -0.519 35.75 13.297 1 79.12 194 VAL B O 1
ATOM 5117 N N . PHE B 1 195 ? -0.589 34.906 11.305 1 83.56 195 PHE B N 1
ATOM 5118 C CA . PHE B 1 195 ? 0.847 35.062 11.102 1 83.56 195 PHE B CA 1
ATOM 5119 C C . PHE B 1 195 ? 1.157 36.375 10.391 1 83.56 195 PHE B C 1
ATOM 5121 O O . PHE B 1 195 ? 2.32 36.781 10.289 1 83.56 195 PHE B O 1
ATOM 5128 N N . LEU B 1 196 ? 0.09 36.906 9.898 1 83.25 196 LEU B N 1
ATOM 5129 C CA . LEU B 1 196 ? 0.253 38.219 9.242 1 83.25 196 LEU B CA 1
ATOM 5130 C C . LEU B 1 196 ? 0.109 39.344 10.242 1 83.25 196 LEU B C 1
ATOM 5132 O O . LEU B 1 196 ? 0.761 40.375 10.109 1 83.25 196 LEU B O 1
ATOM 5136 N N . ASN B 1 197 ? -0.839 39.031 11.141 1 77.38 197 ASN B N 1
ATOM 5137 C CA . ASN B 1 197 ? -1.091 40.062 12.164 1 77.38 197 ASN B CA 1
ATOM 5138 C C . ASN B 1 197 ? -0.047 40 13.273 1 77.38 197 ASN B C 1
ATOM 5140 O O . ASN B 1 197 ? 0.029 39 14.008 1 77.38 197 ASN B O 1
ATOM 5144 N N . GLY B 1 198 ? 0.848 40.906 13.336 1 69.5 198 GLY B N 1
ATOM 5145 C CA . GLY B 1 198 ? 1.904 40.938 14.328 1 69.5 198 GLY B CA 1
ATOM 5146 C C . GLY B 1 198 ? 1.573 41.781 15.531 1 69.5 198 GLY B C 1
ATOM 5147 O O . GLY B 1 198 ? 2.469 42.219 16.266 1 69.5 198 GLY B O 1
ATOM 5148 N N . ASP B 1 199 ? 0.218 42 15.664 1 75.81 199 ASP B N 1
ATOM 5149 C CA . ASP B 1 199 ? -0.147 42.875 16.781 1 75.81 199 ASP B CA 1
ATOM 5150 C C . ASP B 1 199 ? -0.083 42.094 18.109 1 75.81 199 ASP B C 1
ATOM 5152 O O . ASP B 1 199 ? -0.919 41.25 18.375 1 75.81 199 ASP B O 1
ATOM 5156 N N . PRO B 1 200 ? 0.835 42.438 18.875 1 76.06 200 PRO B N 1
ATOM 5157 C CA . PRO B 1 200 ? 0.993 41.75 20.156 1 76.06 200 PRO B CA 1
ATOM 5158 C C . PRO B 1 200 ? -0.182 41.969 21.094 1 76.06 200 PRO B C 1
ATOM 5160 O O . PRO B 1 200 ? -0.326 41.25 22.094 1 76.06 200 PRO B O 1
ATOM 5163 N N . ASN B 1 201 ? -0.993 42.938 20.797 1 78.81 201 ASN B N 1
ATOM 5164 C CA . ASN B 1 201 ? -2.117 43.25 21.672 1 78.81 201 ASN B CA 1
ATOM 5165 C C . ASN B 1 201 ? -3.385 42.531 21.25 1 78.81 201 ASN B C 1
ATOM 5167 O O . ASN B 1 201 ? -4.398 42.562 21.953 1 78.81 201 ASN B O 1
ATOM 5171 N N . ASP B 1 202 ? -3.27 41.906 20.172 1 78.62 202 ASP B N 1
ATOM 5172 C CA . ASP B 1 202 ? -4.391 41.094 19.703 1 78.62 202 ASP B CA 1
ATOM 5173 C C . ASP B 1 202 ? -4.508 39.781 20.516 1 78.62 202 ASP B C 1
ATOM 5175 O O . ASP B 1 202 ? -3.572 39 20.562 1 78.62 202 ASP B O 1
ATOM 5179 N N . PRO B 1 203 ? -5.605 39.625 21.219 1 73.12 203 PRO B N 1
ATOM 5180 C CA . PRO B 1 203 ? -5.777 38.469 22.094 1 73.12 203 PRO B CA 1
ATOM 5181 C C . PRO B 1 203 ? -5.676 37.156 21.344 1 73.12 203 PRO B C 1
ATOM 5183 O O . PRO B 1 203 ? -5.398 36.094 21.969 1 73.12 203 PRO B O 1
ATOM 5186 N N . TYR B 1 204 ? -5.867 37.219 20.047 1 71.12 204 TYR B N 1
ATOM 5187 C CA . TYR B 1 204 ? -5.82 35.969 19.266 1 71.12 204 TYR B CA 1
ATOM 5188 C C . TYR B 1 204 ? -4.41 35.688 18.766 1 71.12 204 TYR B C 1
ATOM 5190 O O . TYR B 1 204 ? -4.062 34.562 18.484 1 71.12 204 TYR B O 1
ATOM 5198 N N . VAL B 1 205 ? -3.645 36.688 18.719 1 74.44 205 VAL B N 1
ATOM 5199 C CA . VAL B 1 205 ? -2.299 36.562 18.172 1 74.44 205 VAL B CA 1
ATOM 5200 C C . VAL B 1 205 ? -1.289 36.406 19.297 1 74.44 205 VAL B C 1
ATOM 5202 O O . VAL B 1 205 ? -0.323 35.656 19.172 1 74.44 205 VAL B O 1
ATOM 5205 N N . ARG B 1 206 ? -1.604 36.969 20.391 1 78.19 206 ARG B N 1
ATOM 5206 C CA . ARG B 1 206 ? -0.647 37.062 21.484 1 78.19 206 ARG B CA 1
ATOM 5207 C C . ARG B 1 206 ? -0.292 35.656 22 1 78.19 206 ARG B C 1
ATOM 5209 O O . ARG B 1 206 ? 0.886 35.344 22.156 1 78.19 206 ARG B O 1
ATOM 5216 N N . PRO B 1 207 ? -1.279 34.875 22.25 1 74.12 207 PRO B N 1
ATOM 5217 C CA . PRO B 1 207 ? -0.926 33.562 22.766 1 74.12 207 PRO B CA 1
ATOM 5218 C C . PRO B 1 207 ? -0.052 32.75 21.812 1 74.12 207 PRO B C 1
ATOM 5220 O O . PRO B 1 207 ? 0.826 32 22.25 1 74.12 207 PRO B O 1
ATOM 5223 N N . VAL B 1 208 ? -0.277 32.938 20.547 1 73.81 208 VAL B N 1
ATOM 5224 C CA . VAL B 1 208 ? 0.497 32.219 19.547 1 73.81 208 VAL B CA 1
ATOM 5225 C C . VAL B 1 208 ? 1.916 32.75 19.484 1 73.81 208 VAL B C 1
ATOM 5227 O O . VAL B 1 208 ? 2.885 32 19.375 1 73.81 208 VAL B O 1
ATOM 5230 N N . MET B 1 209 ? 1.972 34 19.609 1 76.94 209 MET B N 1
ATOM 5231 C CA . MET B 1 209 ? 3.275 34.656 19.594 1 76.94 209 MET B CA 1
ATOM 5232 C C . MET B 1 209 ? 4.117 34.25 20.797 1 76.94 209 MET B C 1
ATOM 5234 O O . MET B 1 209 ? 5.336 34.094 20.672 1 76.94 209 MET B O 1
ATOM 5238 N N . GLU B 1 210 ? 3.414 34 21.828 1 82.25 210 GLU B N 1
ATOM 5239 C CA . GLU B 1 210 ? 4.105 33.656 23.078 1 82.25 210 GLU B CA 1
ATOM 5240 C C . GLU B 1 210 ? 4.68 32.25 22.984 1 82.25 210 GLU B C 1
ATOM 5242 O O . GLU B 1 210 ? 5.547 31.875 23.781 1 82.25 210 GLU B O 1
ATOM 5247 N N . LEU B 1 211 ? 4.238 31.531 22.047 1 87.81 211 LEU B N 1
ATOM 5248 C CA . LEU B 1 211 ? 4.707 30.156 21.891 1 87.81 211 LEU B CA 1
ATOM 5249 C C . LEU B 1 211 ? 6.008 30.125 21.109 1 87.81 211 LEU B C 1
ATOM 5251 O O . LEU B 1 211 ? 6.719 29.109 21.125 1 87.81 211 LEU B O 1
ATOM 5255 N N . GLY B 1 212 ? 6.332 31.188 20.438 1 88 212 GLY B N 1
ATOM 5256 C CA . GLY B 1 212 ? 7.465 31.266 19.531 1 88 212 GLY B CA 1
ATOM 5257 C C . GLY B 1 212 ? 8.789 30.922 20.188 1 88 212 GLY B C 1
ATOM 5258 O O . GLY B 1 212 ? 9.492 30.016 19.719 1 88 212 GLY B O 1
ATOM 5259 N N . PRO B 1 213 ? 9.047 31.578 21.297 1 91.25 213 PRO B N 1
ATOM 5260 C CA . PRO B 1 213 ? 10.328 31.312 21.953 1 91.25 213 PRO B CA 1
ATOM 5261 C C . PRO B 1 213 ? 10.5 29.859 22.359 1 91.25 213 PRO B C 1
ATOM 5263 O O . PRO B 1 213 ? 11.57 29.281 22.188 1 91.25 213 PRO B O 1
ATOM 5266 N N . ALA B 1 214 ? 9.43 29.281 22.891 1 94.56 214 ALA B N 1
ATOM 5267 C CA . ALA B 1 214 ? 9.516 27.875 23.281 1 94.56 214 ALA B CA 1
ATOM 5268 C C . ALA B 1 214 ? 9.742 26.984 22.062 1 94.56 214 ALA B C 1
ATOM 5270 O O . ALA B 1 214 ? 10.461 25.984 22.141 1 94.56 214 ALA B O 1
ATOM 5271 N N . ASP B 1 215 ? 9.141 27.297 21.016 1 94.5 215 ASP B N 1
ATOM 5272 C CA . ASP B 1 215 ? 9.273 26.547 19.766 1 94.5 215 ASP B CA 1
ATOM 5273 C C . ASP B 1 215 ? 10.711 26.578 19.25 1 94.5 215 ASP B C 1
ATOM 5275 O O . ASP B 1 215 ? 11.375 25.531 19.203 1 94.5 215 ASP B O 1
ATOM 5279 N N . VAL B 1 216 ? 11.336 27.75 19.141 1 94.19 216 VAL B N 1
ATOM 5280 C CA . VAL B 1 216 ? 12.625 27.906 18.469 1 94.19 216 VAL B CA 1
ATOM 5281 C C . VAL B 1 216 ? 13.742 27.406 19.391 1 94.19 216 VAL B C 1
ATOM 5283 O O . VAL B 1 216 ? 14.852 27.125 18.938 1 94.19 216 VAL B O 1
ATOM 5286 N N . ASN B 1 217 ? 13.414 27.328 20.672 1 96.19 217 ASN B N 1
ATOM 5287 C CA . ASN B 1 217 ? 14.445 26.922 21.625 1 96.19 217 ASN B CA 1
ATOM 5288 C C . ASN B 1 217 ? 14.328 25.438 21.984 1 96.19 217 ASN B C 1
ATOM 5290 O O . ASN B 1 217 ? 15.039 24.953 22.875 1 96.19 217 ASN B O 1
ATOM 5294 N N . SER B 1 218 ? 13.477 24.719 21.344 1 97 218 SER B N 1
ATOM 5295 C CA . SER B 1 218 ? 13.367 23.281 21.562 1 97 218 SER B CA 1
ATOM 5296 C C . SER B 1 218 ? 14.609 22.547 21.047 1 97 218 SER B C 1
ATOM 5298 O O . SER B 1 218 ? 15.32 23.062 20.172 1 97 218 SER B O 1
ATOM 5300 N N . TRP B 1 219 ? 14.891 21.391 21.609 1 96.62 219 TRP B N 1
ATOM 5301 C CA . TRP B 1 219 ? 16.062 20.594 21.266 1 96.62 219 TRP B CA 1
ATOM 5302 C C . TRP B 1 219 ? 15.961 20.094 19.828 1 96.62 219 TRP B C 1
ATOM 5304 O O . TRP B 1 219 ? 16.969 19.922 19.141 1 96.62 219 TRP B O 1
ATOM 5314 N N . GLY B 1 220 ? 14.805 19.844 19.391 1 96.62 220 GLY B N 1
ATOM 5315 C CA . GLY B 1 220 ? 14.484 19.375 18.047 1 96.62 220 GLY B CA 1
ATOM 5316 C C . GLY B 1 220 ? 13.008 19.484 17.719 1 96.62 220 GLY B C 1
ATOM 5317 O O . GLY B 1 220 ? 12.203 19.859 18.562 1 96.62 220 GLY B O 1
ATOM 5318 N N . VAL B 1 221 ? 12.734 19.281 16.469 1 96.19 221 VAL B N 1
ATOM 5319 C CA . VAL B 1 221 ? 11.344 19.328 16.016 1 96.19 221 VAL B CA 1
ATOM 5320 C C . VAL B 1 221 ? 11 18.047 15.258 1 96.19 221 VAL B C 1
ATOM 5322 O O . VAL B 1 221 ? 11.773 17.594 14.414 1 96.19 221 VAL B O 1
ATOM 5325 N N . ILE B 1 222 ? 9.898 17.406 15.664 1 95.12 222 ILE B N 1
ATOM 5326 C CA . ILE B 1 222 ? 9.406 16.234 14.961 1 95.12 222 ILE B CA 1
ATOM 5327 C C . ILE B 1 222 ? 8.227 16.625 14.07 1 95.12 222 ILE B C 1
ATOM 5329 O O . ILE B 1 222 ? 7.336 17.359 14.5 1 95.12 222 ILE B O 1
ATOM 5333 N N . VAL B 1 223 ? 8.234 16.219 12.836 1 94.62 223 VAL B N 1
ATOM 5334 C CA . VAL B 1 223 ? 7.227 16.656 11.875 1 94.62 223 VAL B CA 1
ATOM 5335 C C . VAL B 1 223 ? 6.613 15.43 11.188 1 94.62 223 VAL B C 1
ATOM 5337 O O . VAL B 1 223 ? 7.336 14.531 10.758 1 94.62 223 VAL B O 1
ATOM 5340 N N . ASN B 1 224 ? 5.281 15.406 11.172 1 93.81 224 ASN B N 1
ATOM 5341 C CA . ASN B 1 224 ? 4.574 14.383 10.406 1 93.81 224 ASN B CA 1
ATOM 5342 C C . ASN B 1 224 ? 4.633 14.672 8.906 1 93.81 224 ASN B C 1
ATOM 5344 O O . ASN B 1 224 ? 3.627 15.055 8.305 1 93.81 224 ASN B O 1
ATOM 5348 N N . SER B 1 225 ? 5.766 14.555 8.344 1 93.5 225 SER B N 1
ATOM 5349 C CA . SER B 1 225 ? 6.047 14.773 6.93 1 93.5 225 SER B CA 1
ATOM 5350 C C . SER B 1 225 ? 7.18 13.883 6.441 1 93.5 225 SER B C 1
ATOM 5352 O O . SER B 1 225 ? 7.652 13.016 7.176 1 93.5 225 SER B O 1
ATOM 5354 N N . PHE B 1 226 ? 7.516 13.898 5.168 1 89.44 226 PHE B N 1
ATOM 5355 C CA . PHE B 1 226 ? 8.594 13.07 4.645 1 89.44 226 PHE B CA 1
ATOM 5356 C C . PHE B 1 226 ? 9.359 13.805 3.545 1 89.44 226 PHE B C 1
ATOM 5358 O O . PHE B 1 226 ? 8.82 14.719 2.918 1 89.44 226 PHE B O 1
ATOM 5365 N N . GLU B 1 227 ? 10.531 13.492 3.395 1 87.94 227 GLU B N 1
ATOM 5366 C CA . GLU B 1 227 ? 11.508 14.25 2.623 1 87.94 227 GLU B CA 1
ATOM 5367 C C . GLU B 1 227 ? 11.156 14.258 1.139 1 87.94 227 GLU B C 1
ATOM 5369 O O . GLU B 1 227 ? 11.43 15.234 0.438 1 87.94 227 GLU B O 1
ATOM 5374 N N . GLU B 1 228 ? 10.586 13.289 0.703 1 85.19 228 GLU B N 1
ATOM 5375 C CA . GLU B 1 228 ? 10.344 13.141 -0.729 1 85.19 228 GLU B CA 1
ATOM 5376 C C . GLU B 1 228 ? 9.391 14.211 -1.244 1 85.19 228 GLU B C 1
ATOM 5378 O O . GLU B 1 228 ? 9.43 14.57 -2.424 1 85.19 228 GLU B O 1
ATOM 5383 N N . ILE B 1 229 ? 8.594 14.789 -0.349 1 88 229 ILE B N 1
ATOM 5384 C CA . ILE B 1 229 ? 7.645 15.797 -0.792 1 88 229 ILE B CA 1
ATOM 5385 C C . ILE B 1 229 ? 8.102 17.172 -0.333 1 88 229 ILE B C 1
ATOM 5387 O O . ILE B 1 229 ? 7.922 18.172 -1.044 1 88 229 ILE B O 1
ATOM 5391 N N . GLU B 1 230 ? 8.734 17.203 0.86 1 92.62 230 GLU B N 1
ATOM 5392 C CA . GLU B 1 230 ? 9.016 18.516 1.42 1 92.62 230 GLU B CA 1
ATOM 5393 C C . GLU B 1 230 ? 10.5 18.688 1.724 1 92.62 230 GLU B C 1
ATOM 5395 O O . GLU B 1 230 ? 10.898 19.609 2.436 1 92.62 230 GLU B O 1
ATOM 5400 N N . GLY B 1 231 ? 11.328 17.859 1.211 1 89.25 231 GLY B N 1
ATOM 5401 C CA . GLY B 1 231 ? 12.75 17.828 1.521 1 89.25 231 GLY B CA 1
ATOM 5402 C C . GLY B 1 231 ? 13.461 19.141 1.234 1 89.25 231 GLY B C 1
ATOM 5403 O O . GLY B 1 231 ? 14.352 19.547 1.981 1 89.25 231 GLY B O 1
ATOM 5404 N N . GLU B 1 232 ? 13.047 19.828 0.21 1 89.56 232 GLU B N 1
ATOM 5405 C CA . GLU B 1 232 ? 13.711 21.047 -0.232 1 89.56 232 GLU B CA 1
ATOM 5406 C C . GLU B 1 232 ? 13.539 22.172 0.784 1 89.56 232 GLU B C 1
ATOM 5408 O O . GLU B 1 232 ? 14.305 23.141 0.788 1 89.56 232 GLU B O 1
ATOM 5413 N N . TYR B 1 233 ? 12.602 22 1.699 1 93.88 233 TYR B N 1
ATOM 5414 C CA . TYR B 1 233 ? 12.289 23.078 2.623 1 93.88 233 TYR B CA 1
ATOM 5415 C C . TYR B 1 233 ? 12.852 22.797 4.012 1 93.88 233 TYR B C 1
ATOM 5417 O O . TYR B 1 233 ? 12.82 23.672 4.887 1 93.88 233 TYR B O 1
ATOM 5425 N N . ILE B 1 234 ? 13.383 21.609 4.246 1 94.25 234 ILE B N 1
ATOM 5426 C CA . ILE B 1 234 ? 13.797 21.156 5.574 1 94.25 234 ILE B CA 1
ATOM 5427 C C . ILE B 1 234 ? 14.953 22.031 6.066 1 94.25 234 ILE B C 1
ATOM 5429 O O . ILE B 1 234 ? 14.961 22.469 7.223 1 94.25 234 ILE B O 1
ATOM 5433 N N . GLY B 1 235 ? 15.961 22.281 5.219 1 93.5 235 GLY B N 1
ATOM 5434 C CA . GLY B 1 235 ? 17.078 23.125 5.609 1 93.5 235 GLY B CA 1
ATOM 5435 C C . GLY B 1 235 ? 16.656 24.484 6.098 1 93.5 235 GLY B C 1
ATOM 5436 O O . GLY B 1 235 ? 17.094 24.938 7.164 1 93.5 235 GLY B O 1
ATOM 5437 N N . ALA B 1 236 ? 15.836 25.141 5.309 1 93.06 236 ALA B N 1
ATOM 5438 C CA . ALA B 1 236 ? 15.328 26.469 5.68 1 93.06 236 ALA B CA 1
ATOM 5439 C C . ALA B 1 236 ? 14.523 26.391 6.973 1 93.06 236 ALA B C 1
ATOM 5441 O O . ALA B 1 236 ? 14.602 27.297 7.812 1 93.06 236 ALA B O 1
ATOM 5442 N N . PHE B 1 237 ? 13.797 25.375 7.145 1 94.5 237 PHE B N 1
ATOM 5443 C CA . PHE B 1 237 ? 12.984 25.188 8.336 1 94.5 237 PHE B CA 1
ATOM 5444 C C . PHE B 1 237 ? 13.859 25.031 9.578 1 94.5 237 PHE B C 1
ATOM 5446 O O . PHE B 1 237 ? 13.609 25.688 10.602 1 94.5 237 PHE B O 1
ATOM 5453 N N . GLU B 1 238 ? 14.922 24.234 9.461 1 94.81 238 GLU B N 1
ATOM 5454 C CA . GLU B 1 238 ? 15.844 24.016 10.562 1 94.81 238 GLU B CA 1
ATOM 5455 C C . GLU B 1 238 ? 16.547 25.312 10.969 1 94.81 238 GLU B C 1
ATOM 5457 O O . GLU B 1 238 ? 16.859 25.516 12.148 1 94.81 238 GLU B O 1
ATOM 5462 N N . SER B 1 239 ? 16.703 26.219 10.047 1 92.44 239 SER B N 1
ATOM 5463 C CA . SER B 1 239 ? 17.406 27.469 10.305 1 92.44 239 SER B CA 1
ATOM 5464 C C . SER B 1 239 ? 16.578 28.391 11.211 1 92.44 239 SER B C 1
ATOM 5466 O O . SER B 1 239 ? 17.094 29.359 11.758 1 92.44 239 SER B O 1
ATOM 5468 N N . ASN B 1 240 ? 15.32 28.094 11.352 1 90.31 240 ASN B N 1
ATOM 5469 C CA . ASN B 1 240 ? 14.453 28.891 12.219 1 90.31 240 ASN B CA 1
ATOM 5470 C C . ASN B 1 240 ? 14.656 28.547 13.688 1 90.31 240 ASN B C 1
ATOM 5472 O O . ASN B 1 240 ? 14.172 29.25 14.57 1 90.31 240 ASN B O 1
ATOM 5476 N N . TYR B 1 241 ? 15.336 27.469 13.922 1 92.5 241 TYR B N 1
ATOM 5477 C CA . TYR B 1 241 ? 15.508 27 15.289 1 92.5 241 TYR B CA 1
ATOM 5478 C C . TYR B 1 241 ? 16.891 27.344 15.82 1 92.5 241 TYR B C 1
ATOM 5480 O O . TYR B 1 241 ? 17.828 27.547 15.039 1 92.5 241 TYR B O 1
ATOM 5488 N N . CYS B 1 242 ? 16.906 27.438 17.141 1 91.38 242 CYS B N 1
ATOM 5489 C CA . CYS B 1 242 ? 18.156 27.797 17.797 1 91.38 242 CYS B CA 1
ATOM 5490 C C . CYS B 1 242 ? 18.969 26.547 18.109 1 91.38 242 CYS B C 1
ATOM 5492 O O . CYS B 1 242 ? 18.469 25.422 18.016 1 91.38 242 CYS B O 1
ATOM 5494 N N . ASN B 1 243 ? 20.203 26.719 18.375 1 91 243 ASN B N 1
ATOM 5495 C CA . ASN B 1 243 ? 21.125 25.719 18.891 1 91 243 ASN B CA 1
ATOM 5496 C C . ASN B 1 243 ? 21.281 24.547 17.938 1 91 243 ASN B C 1
ATOM 5498 O O . ASN B 1 243 ? 21.422 23.391 18.359 1 91 243 ASN B O 1
ATOM 5502 N N . GLY B 1 244 ? 21.031 24.75 16.656 1 91.94 244 GLY B N 1
ATOM 5503 C CA . GLY B 1 244 ? 21.266 23.719 15.672 1 91.94 244 GLY B CA 1
ATOM 5504 C C . GLY B 1 244 ? 20.25 22.594 15.727 1 91.94 244 GLY B C 1
ATOM 5505 O O . GLY B 1 244 ? 20.562 21.453 15.352 1 91.94 244 GLY B O 1
ATOM 5506 N N . ALA B 1 245 ? 19.078 22.891 16.266 1 94.69 245 ALA B N 1
ATOM 5507 C CA . ALA B 1 245 ? 18.016 21.891 16.344 1 94.69 245 ALA B CA 1
ATOM 5508 C C . ALA B 1 245 ? 17.703 21.312 14.977 1 94.69 245 ALA B C 1
ATOM 5510 O O . ALA B 1 245 ? 17.688 22.031 13.969 1 94.69 245 ALA B O 1
ATOM 5511 N N . LYS B 1 246 ? 17.422 20 14.898 1 95.06 246 LYS B N 1
ATOM 5512 C CA . LYS B 1 246 ? 17.125 19.297 13.656 1 95.06 246 LYS B CA 1
ATOM 5513 C C . LYS B 1 246 ? 15.625 19.016 13.531 1 95.06 246 LYS B C 1
ATOM 5515 O O . LYS B 1 246 ? 14.922 18.922 14.539 1 95.06 246 LYS B O 1
ATOM 5520 N N . ALA B 1 247 ? 15.211 19.016 12.328 1 94.75 247 ALA B N 1
ATOM 5521 C CA . ALA B 1 247 ? 13.844 18.609 12.016 1 94.75 247 ALA B CA 1
ATOM 5522 C C . ALA B 1 247 ? 13.789 17.125 11.625 1 94.75 247 ALA B C 1
ATOM 5524 O O . ALA B 1 247 ? 14.445 16.719 10.672 1 94.75 247 ALA B O 1
ATOM 5525 N N . TYR B 1 248 ? 13.086 16.344 12.359 1 92.44 248 TYR B N 1
ATOM 5526 C CA . TYR B 1 248 ? 12.922 14.922 12.094 1 92.44 248 TYR B CA 1
ATOM 5527 C C . TYR B 1 248 ? 11.594 14.641 11.406 1 92.44 248 TYR B C 1
ATOM 5529 O O . TYR B 1 248 ? 10.539 14.641 12.047 1 92.44 248 TYR B O 1
ATOM 5537 N N . CYS B 1 249 ? 11.648 14.414 10.117 1 92 249 CYS B N 1
ATOM 5538 C CA . CYS B 1 249 ? 10.461 14.047 9.367 1 92 249 CYS B CA 1
ATOM 5539 C C . CYS B 1 249 ? 10.156 12.562 9.516 1 92 249 CYS B C 1
ATOM 5541 O O . CYS B 1 249 ? 10.859 11.719 8.953 1 92 249 CYS B O 1
ATOM 5543 N N . VAL B 1 250 ? 9.062 12.266 10.18 1 89.38 250 VAL B N 1
ATOM 5544 C CA . VAL B 1 250 ? 8.789 10.883 10.547 1 89.38 250 VAL B CA 1
ATOM 5545 C C . VAL B 1 250 ? 7.508 10.414 9.859 1 89.38 250 VAL B C 1
ATOM 5547 O O . VAL B 1 250 ? 6.965 9.359 10.203 1 89.38 250 VAL B O 1
ATOM 5550 N N . GLY B 1 251 ? 6.973 11.172 9.039 1 87.75 251 GLY B N 1
ATOM 5551 C CA . GLY B 1 251 ? 5.723 10.812 8.391 1 87.75 251 GLY B CA 1
ATOM 5552 C C . GLY B 1 251 ? 5.918 10.047 7.094 1 87.75 251 GLY B C 1
ATOM 5553 O O . GLY B 1 251 ? 7.051 9.805 6.676 1 87.75 251 GLY B O 1
ATOM 5554 N N . PRO B 1 252 ? 4.812 9.68 6.465 1 88 252 PRO B N 1
ATOM 5555 C CA . PRO B 1 252 ? 3.439 9.836 6.953 1 88 252 PRO B CA 1
ATOM 5556 C C . PRO B 1 252 ? 3.096 8.852 8.07 1 88 252 PRO B C 1
ATOM 5558 O O . PRO B 1 252 ? 3.113 7.633 7.848 1 88 252 PRO B O 1
ATOM 5561 N N . LEU B 1 253 ? 2.66 9.305 9.164 1 82.25 253 LEU B N 1
ATOM 5562 C CA . LEU B 1 253 ? 2.504 8.539 10.391 1 82.25 253 LEU B CA 1
ATOM 5563 C C . LEU B 1 253 ? 1.312 7.59 10.297 1 82.25 253 LEU B C 1
ATOM 5565 O O . LEU B 1 253 ? 1.299 6.539 10.938 1 82.25 253 LEU B O 1
ATOM 5569 N N . PRO B 1 254 ? 0.281 7.934 9.508 1 76.19 254 PRO B N 1
ATOM 5570 C CA . PRO B 1 254 ? -0.841 7 9.391 1 76.19 254 PRO B CA 1
ATOM 5571 C C . PRO B 1 254 ? -0.411 5.617 8.906 1 76.19 254 PRO B C 1
ATOM 5573 O O . PRO B 1 254 ? -1.116 4.629 9.141 1 76.19 254 PRO B O 1
ATOM 5576 N N . LEU B 1 255 ? 0.715 5.473 8.281 1 74.81 255 LEU B N 1
ATOM 5577 C CA . LEU B 1 255 ? 1.16 4.215 7.688 1 74.81 255 LEU B CA 1
ATOM 5578 C C . LEU B 1 255 ? 1.86 3.344 8.727 1 74.81 255 LEU B C 1
ATOM 5580 O O . LEU B 1 255 ? 2.17 2.18 8.453 1 74.81 255 LEU B O 1
ATOM 5584 N N . TYR B 1 256 ? 2.078 3.92 9.906 1 70.81 256 TYR B N 1
ATOM 5585 C CA . TYR B 1 256 ? 2.754 3.152 10.945 1 70.81 256 TYR B CA 1
ATOM 5586 C C . TYR B 1 256 ? 1.798 2.162 11.602 1 70.81 256 TYR B C 1
ATOM 5588 O O . TYR B 1 256 ? 2.229 1.257 12.32 1 70.81 256 TYR B O 1
ATOM 5596 N N . ASP B 1 257 ? 0.522 2.391 11.344 1 65.12 257 ASP B N 1
ATOM 5597 C CA . ASP B 1 257 ? -0.477 1.553 12 1 65.12 257 ASP B CA 1
ATOM 5598 C C . ASP B 1 257 ? -1.254 0.724 10.984 1 65.12 257 ASP B C 1
ATOM 5600 O O . ASP B 1 257 ? -1.345 1.097 9.812 1 65.12 257 ASP B O 1
ATOM 5604 N N . GLN B 1 258 ? -1.579 -0.477 11.516 1 64.25 258 GLN B N 1
ATOM 5605 C CA . GLN B 1 258 ? -2.525 -1.255 10.727 1 64.25 258 GLN B CA 1
ATOM 5606 C C . GLN B 1 258 ? -3.906 -0.606 10.727 1 64.25 258 GLN B C 1
ATOM 5608 O O . GLN B 1 258 ? -4.246 0.145 11.641 1 64.25 258 GLN B O 1
ATOM 5613 N N . LEU B 1 259 ? -4.582 -0.769 9.641 1 58.25 259 LEU B N 1
ATOM 5614 C CA . LEU B 1 259 ? -5.953 -0.276 9.602 1 58.25 259 LEU B CA 1
ATOM 5615 C C . LEU B 1 259 ? -6.805 -0.943 10.672 1 58.25 259 LEU B C 1
ATOM 5617 O O . LEU B 1 259 ? -6.594 -2.111 11 1 58.25 259 LEU B O 1
ATOM 5621 N N . ASP B 1 260 ? -7.547 -0.083 11.375 1 57.56 260 ASP B N 1
ATOM 5622 C CA . ASP B 1 260 ? -8.422 -0.625 12.414 1 57.56 260 ASP B CA 1
ATOM 5623 C C . ASP B 1 260 ? -9.359 -1.686 11.844 1 57.56 260 ASP B C 1
ATOM 5625 O O . ASP B 1 260 ? -10.047 -1.442 10.844 1 57.56 260 ASP B O 1
ATOM 5629 N N . GLN B 1 261 ? -9.203 -2.857 12.312 1 55.75 261 GLN B N 1
ATOM 5630 C CA . GLN B 1 261 ? -9.984 -3.99 11.836 1 55.75 261 GLN B CA 1
ATOM 5631 C C . GLN B 1 261 ? -11.422 -3.926 12.359 1 55.75 261 GLN B C 1
ATOM 5633 O O . GLN B 1 261 ? -12.32 -4.535 11.781 1 55.75 261 GLN B O 1
ATOM 5638 N N . GLU B 1 262 ? -11.617 -3.188 13.508 1 54.56 262 GLU B N 1
ATOM 5639 C CA . GLU B 1 262 ? -12.938 -3.16 14.125 1 54.56 262 GLU B CA 1
ATOM 5640 C C . GLU B 1 262 ? -13.781 -2.02 13.562 1 54.56 262 GLU B C 1
ATOM 5642 O O . GLU B 1 262 ? -14.664 -1.495 14.25 1 54.56 262 GLU B O 1
ATOM 5647 N N . VAL B 1 263 ? -13.453 -1.528 12.492 1 56.66 263 VAL B N 1
ATOM 5648 C CA . VAL B 1 263 ? -14.188 -0.386 11.961 1 56.66 263 VAL B CA 1
ATOM 5649 C C . VAL B 1 263 ? -15.641 -0.778 11.703 1 56.66 263 VAL B C 1
ATOM 5651 O O . VAL B 1 263 ? -15.938 -1.938 11.414 1 56.66 263 VAL B O 1
ATOM 5654 N N . ASP B 1 264 ? -16.516 0.13 12.211 1 58.72 264 ASP B N 1
ATOM 5655 C CA . ASP B 1 264 ? -17.953 0.047 12.016 1 58.72 264 ASP B CA 1
ATOM 5656 C C . ASP B 1 264 ? -18.297 -0.377 10.586 1 58.72 264 ASP B C 1
ATOM 5658 O O . ASP B 1 264 ? -17.906 0.297 9.625 1 58.72 264 ASP B O 1
ATOM 5662 N N . ALA B 1 265 ? -18.609 -1.691 10.398 1 62.66 265 ALA B N 1
ATOM 5663 C CA . ALA B 1 265 ? -18.953 -2.623 9.328 1 62.66 265 ALA B CA 1
ATOM 5664 C C . ALA B 1 265 ? -19.922 -1.977 8.336 1 62.66 265 ALA B C 1
ATOM 5666 O O . ALA B 1 265 ? -19.859 -2.264 7.133 1 62.66 265 ALA B O 1
ATOM 5667 N N . SER B 1 266 ? -20.656 -0.68 8.594 1 80.56 266 SER B N 1
ATOM 5668 C CA . SER B 1 266 ? -21.75 -0.457 7.66 1 80.56 266 SER B CA 1
ATOM 5669 C C . SER B 1 266 ? -21.281 0.284 6.414 1 80.56 266 SER B C 1
ATOM 5671 O O . SER B 1 266 ? -21.641 -0.092 5.293 1 80.56 266 SER B O 1
ATOM 5673 N N . TYR B 1 267 ? -20.359 1.363 6.559 1 89.5 267 TYR B N 1
ATOM 5674 C CA . TYR B 1 267 ? -19.969 2.102 5.359 1 89.5 267 TYR B CA 1
ATOM 5675 C C . TYR B 1 267 ? -18.953 1.321 4.551 1 89.5 267 TYR B C 1
ATOM 5677 O O . TYR B 1 267 ? -18.844 1.505 3.334 1 89.5 267 TYR B O 1
ATOM 5685 N N . ILE B 1 268 ? -18.234 0.414 5.195 1 88.44 268 ILE B N 1
ATOM 5686 C CA . ILE B 1 268 ? -17.312 -0.434 4.438 1 88.44 268 ILE B CA 1
ATOM 5687 C C . ILE B 1 268 ? -18.109 -1.408 3.572 1 88.44 268 ILE B C 1
ATOM 5689 O O . ILE B 1 268 ? -17.781 -1.632 2.408 1 88.44 268 ILE B O 1
ATOM 5693 N N . LYS B 1 269 ? -19.156 -1.941 4.199 1 88.69 269 LYS B N 1
ATOM 5694 C CA . LYS B 1 269 ? -20.047 -2.828 3.439 1 88.69 269 LYS B CA 1
ATOM 5695 C C . LYS B 1 269 ? -20.656 -2.104 2.246 1 88.69 269 LYS B C 1
ATOM 5697 O O . LYS B 1 269 ? -20.766 -2.668 1.156 1 88.69 269 LYS B O 1
ATOM 5702 N N . TRP B 1 270 ? -21.062 -0.869 2.52 1 93.69 270 TRP B N 1
ATOM 5703 C CA . TRP B 1 270 ? -21.625 -0.05 1.448 1 93.69 270 TRP B CA 1
ATOM 5704 C C . TRP B 1 270 ? -20.594 0.159 0.334 1 93.69 270 TRP B C 1
ATOM 5706 O O . TRP B 1 270 ? -20.938 0.069 -0.849 1 93.69 270 TRP B O 1
ATOM 5716 N N . LEU B 1 271 ? -19.375 0.391 0.703 1 93.88 271 LEU B N 1
ATOM 5717 C CA . LEU B 1 271 ? -18.312 0.601 -0.265 1 93.88 271 LEU B CA 1
ATOM 5718 C C . LEU B 1 271 ? -18 -0.686 -1.022 1 93.88 271 LEU B C 1
ATOM 5720 O O . LEU B 1 271 ? -17.656 -0.646 -2.205 1 93.88 271 LEU B O 1
ATOM 5724 N N . ASP B 1 272 ? -18.109 -1.85 -0.384 1 90.44 272 ASP B N 1
ATOM 5725 C CA . ASP B 1 272 ? -17.828 -3.148 -0.983 1 90.44 272 ASP B CA 1
ATOM 5726 C C . ASP B 1 272 ? -18.719 -3.406 -2.195 1 90.44 272 ASP B C 1
ATOM 5728 O O . ASP B 1 272 ? -18.328 -4.109 -3.127 1 90.44 272 ASP B O 1
ATOM 5732 N N . LYS B 1 273 ? -19.922 -2.801 -2.176 1 92.31 273 LYS B N 1
ATOM 5733 C CA . LYS B 1 273 ? -20.844 -2.963 -3.295 1 92.31 273 LYS B CA 1
ATOM 5734 C C . LYS B 1 273 ? -20.203 -2.527 -4.609 1 92.31 273 LYS B C 1
ATOM 5736 O O . LYS B 1 273 ? -20.438 -3.135 -5.652 1 92.31 273 LYS B O 1
ATOM 5741 N N . TYR B 1 274 ? -19.406 -1.594 -4.52 1 93.25 274 TYR B N 1
ATOM 5742 C CA . TYR B 1 274 ? -18.812 -1.045 -5.734 1 93.25 274 TYR B CA 1
ATOM 5743 C C . TYR B 1 274 ? -17.609 -1.873 -6.172 1 93.25 274 TYR B C 1
ATOM 5745 O O . TYR B 1 274 ? -17.234 -1.867 -7.348 1 93.25 274 TYR B O 1
ATOM 5753 N N . VAL B 1 275 ? -16.938 -2.553 -5.258 1 89.19 275 VAL B N 1
ATOM 5754 C CA . VAL B 1 275 ? -15.898 -3.514 -5.617 1 89.19 275 VAL B CA 1
ATOM 5755 C C . VAL B 1 275 ? -16.531 -4.711 -6.328 1 89.19 275 VAL B C 1
ATOM 5757 O O . VAL B 1 275 ? -16.031 -5.152 -7.371 1 89.19 275 VAL B O 1
ATOM 5760 N N . GLU B 1 276 ? -17.594 -5.156 -5.777 1 86.19 276 GLU B N 1
ATOM 5761 C CA . GLU B 1 276 ? -18.297 -6.316 -6.324 1 86.19 276 GLU B CA 1
ATOM 5762 C C . GLU B 1 276 ? -18.797 -6.039 -7.738 1 86.19 276 GLU B C 1
ATOM 5764 O O . GLU B 1 276 ? -18.859 -6.949 -8.57 1 86.19 276 GLU B O 1
ATOM 5769 N N . SER B 1 277 ? -19.125 -4.793 -8 1 88.25 277 SER B N 1
ATOM 5770 C CA . SER B 1 277 ? -19.609 -4.422 -9.328 1 88.25 277 SER B CA 1
ATOM 5771 C C . SER B 1 277 ? -18.484 -3.932 -10.219 1 88.25 277 SER B C 1
ATOM 5773 O O . SER B 1 277 ? -18.719 -3.307 -11.25 1 88.25 277 SER B O 1
ATOM 5775 N N . ASN B 1 278 ? -17.219 -4.105 -9.781 1 83.06 278 ASN B N 1
ATOM 5776 C CA . ASN B 1 278 ? -16.016 -3.756 -10.523 1 83.06 278 ASN B CA 1
ATOM 5777 C C . ASN B 1 278 ? -15.961 -2.264 -10.836 1 83.06 278 ASN B C 1
ATOM 5779 O O . ASN B 1 278 ? -15.586 -1.873 -11.945 1 83.06 278 ASN B O 1
ATOM 5783 N N . GLN B 1 279 ? -16.516 -1.447 -9.93 1 90.5 279 GLN B N 1
ATOM 5784 C CA . GLN B 1 279 ? -16.453 0.006 -10.047 1 90.5 279 GLN B CA 1
ATOM 5785 C C . GLN B 1 279 ? -15.414 0.597 -9.102 1 90.5 279 GLN B C 1
ATOM 5787 O O . GLN B 1 279 ? -15.75 1.383 -8.211 1 90.5 279 GLN B O 1
ATOM 5792 N N . LEU B 1 280 ? -14.211 0.282 -9.375 1 91.31 280 LEU B N 1
ATOM 5793 C CA . LEU B 1 280 ? -13.102 0.752 -8.555 1 91.31 280 LEU B CA 1
ATOM 5794 C C . LEU B 1 280 ? -12.883 2.25 -8.742 1 91.31 280 LEU B C 1
ATOM 5796 O O . LEU B 1 280 ? -13 2.762 -9.859 1 91.31 280 LEU B O 1
ATOM 5800 N N . GLY B 1 281 ? -12.688 2.975 -7.633 1 93.94 281 GLY B N 1
ATOM 5801 C CA . GLY B 1 281 ? -12.375 4.395 -7.691 1 93.94 281 GLY B CA 1
ATOM 5802 C C . GLY B 1 281 ? -13.555 5.25 -8.109 1 93.94 281 GLY B C 1
ATOM 5803 O O . GLY B 1 281 ? -13.375 6.371 -8.578 1 93.94 281 GLY B O 1
ATOM 5804 N N . SER B 1 282 ? -14.742 4.742 -7.918 1 96.25 282 SER B N 1
ATOM 5805 C CA . SER B 1 282 ? -15.914 5.438 -8.445 1 96.25 282 SER B CA 1
ATOM 5806 C C . SER B 1 282 ? -16.547 6.328 -7.383 1 96.25 282 SER B C 1
ATOM 5808 O O . SER B 1 282 ? -17.391 7.18 -7.699 1 96.25 282 SER B O 1
ATOM 5810 N N . VAL B 1 283 ? -16.203 6.152 -6.125 1 98.06 283 VAL B N 1
ATOM 5811 C CA . VAL B 1 283 ? -16.859 6.836 -5.02 1 98.06 283 VAL B CA 1
ATOM 5812 C C . VAL B 1 283 ? -16.031 8.039 -4.586 1 98.06 283 VAL B C 1
ATOM 5814 O O . VAL B 1 283 ? -14.812 7.941 -4.445 1 98.06 283 VAL B O 1
ATOM 5817 N N . ILE B 1 284 ? -16.641 9.195 -4.387 1 98.56 284 ILE B N 1
ATOM 5818 C CA . ILE B 1 284 ? -15.953 10.344 -3.812 1 98.56 284 ILE B CA 1
ATOM 5819 C C . ILE B 1 284 ? -16.266 10.438 -2.32 1 98.56 284 ILE B C 1
ATOM 5821 O O . ILE B 1 284 ? -17.406 10.273 -1.902 1 98.56 284 ILE B O 1
ATOM 5825 N N . TYR B 1 285 ? -15.227 10.578 -1.515 1 98 285 TYR B N 1
ATOM 5826 C CA . TYR B 1 285 ? -15.344 10.797 -0.077 1 98 285 TYR B CA 1
ATOM 5827 C C . TYR B 1 285 ? -15.359 12.281 0.25 1 98 285 TYR B C 1
ATOM 5829 O O . TYR B 1 285 ? -14.5 13.031 -0.21 1 98 285 TYR B O 1
ATOM 5837 N N . VAL B 1 286 ? -16.359 12.734 1.011 1 96.94 286 VAL B N 1
ATOM 5838 C CA . VAL B 1 286 ? -16.516 14.141 1.358 1 96.94 286 VAL B CA 1
ATOM 5839 C C . VAL B 1 286 ? -16.469 14.305 2.875 1 96.94 286 VAL B C 1
ATOM 5841 O O . VAL B 1 286 ? -17.312 13.742 3.592 1 96.94 286 VAL B O 1
ATOM 5844 N N . SER B 1 287 ? -15.484 15 3.318 1 93.31 287 SER B N 1
ATOM 5845 C CA . SER B 1 287 ? -15.359 15.289 4.742 1 93.31 287 SER B CA 1
ATOM 5846 C C . SER B 1 287 ? -14.672 16.625 4.984 1 93.31 287 SER B C 1
ATOM 5848 O O . SER B 1 287 ? -13.586 16.875 4.449 1 93.31 287 SER B O 1
ATOM 5850 N N . TYR B 1 288 ? -15.266 17.516 5.766 1 81.88 288 TYR B N 1
ATOM 5851 C CA . TYR B 1 288 ? -14.703 18.828 6.031 1 81.88 288 TYR B CA 1
ATOM 5852 C C . TYR B 1 288 ? -14.141 18.906 7.445 1 81.88 288 TYR B C 1
ATOM 5854 O O . TYR B 1 288 ? -14.008 20 8.008 1 81.88 288 TYR B O 1
ATOM 5862 N N . GLY B 1 289 ? -13.656 17.906 7.961 1 66.44 289 GLY B N 1
ATOM 5863 C CA . GLY B 1 289 ? -12.914 17.875 9.211 1 66.44 289 GLY B CA 1
ATOM 5864 C C . GLY B 1 289 ? -13.766 18.234 10.414 1 66.44 289 GLY B C 1
ATOM 5865 O O . GLY B 1 289 ? -14.906 18.703 10.266 1 66.44 289 GLY B O 1
ATOM 5866 N N . THR B 1 290 ? -13.305 18.156 11.555 1 59.72 290 THR B N 1
ATOM 5867 C CA . THR B 1 290 ? -14.016 18.281 12.82 1 59.72 290 THR B CA 1
ATOM 5868 C C . THR B 1 290 ? -14.141 19.75 13.227 1 59.72 290 THR B C 1
ATOM 5870 O O . THR B 1 290 ? -15.008 20.109 14.023 1 59.72 290 THR B O 1
ATOM 5873 N N . GLN B 1 291 ? -13.312 20.578 12.617 1 58.12 291 GLN B N 1
ATOM 5874 C CA . GLN B 1 291 ? -13.242 21.922 13.164 1 58.12 291 GLN B CA 1
ATOM 5875 C C . GLN B 1 291 ? -13.93 22.938 12.234 1 58.12 291 GLN B C 1
ATOM 5877 O O . GLN B 1 291 ? -14.07 24.109 12.578 1 58.12 291 GLN B O 1
ATOM 5882 N N . THR B 1 292 ? -14.336 22.438 11.148 1 60.97 292 THR B N 1
ATOM 5883 C CA . THR B 1 292 ? -14.891 23.375 10.195 1 60.97 292 THR B CA 1
ATOM 5884 C C . THR B 1 292 ? -16.422 23.328 10.211 1 60.97 292 THR B C 1
ATOM 5886 O O . THR B 1 292 ? -17.016 22.25 10.172 1 60.97 292 THR B O 1
ATOM 5889 N N . HIS B 1 293 ? -16.906 24.562 10.477 1 72.69 293 HIS B N 1
ATOM 5890 C CA . HIS B 1 293 ? -18.359 24.672 10.43 1 72.69 293 HIS B CA 1
ATOM 5891 C C . HIS B 1 293 ? -18.812 25.406 9.164 1 72.69 293 HIS B C 1
ATOM 5893 O O . HIS B 1 293 ? -18.516 26.578 8.977 1 72.69 293 HIS B O 1
ATOM 5899 N N . LEU B 1 294 ? -19.469 24.703 8.289 1 82.06 294 LEU B N 1
ATOM 5900 C CA . LEU B 1 294 ? -20.078 25.297 7.098 1 82.06 294 LEU B CA 1
ATOM 5901 C C . LEU B 1 294 ? -21.5 25.734 7.383 1 82.06 294 LEU B C 1
ATOM 5903 O O . LEU B 1 294 ? -22.188 25.125 8.219 1 82.06 294 LEU B O 1
ATOM 5907 N N . SER B 1 295 ? -21.859 26.797 6.707 1 88.25 295 SER B N 1
ATOM 5908 C CA . SER B 1 295 ? -23.25 27.234 6.848 1 88.25 295 SER B CA 1
ATOM 5909 C C . SER B 1 295 ? -24.219 26.203 6.277 1 88.25 295 SER B C 1
ATOM 5911 O O . SER B 1 295 ? -23.844 25.391 5.434 1 88.25 295 SER B O 1
ATOM 5913 N N . ASN B 1 296 ? -25.422 26.234 6.773 1 93.19 296 ASN B N 1
ATOM 5914 C CA . ASN B 1 296 ? -26.438 25.359 6.234 1 93.19 296 ASN B CA 1
ATOM 5915 C C . ASN B 1 296 ? -26.641 25.578 4.738 1 93.19 296 ASN B C 1
ATOM 5917 O O . ASN B 1 296 ? -26.859 24.609 3.992 1 93.19 296 ASN B O 1
ATOM 5921 N N . ASP B 1 297 ? -26.531 26.844 4.305 1 94.25 297 ASP B N 1
ATOM 5922 C CA . ASP B 1 297 ? -26.656 27.156 2.887 1 94.25 297 ASP B CA 1
ATOM 5923 C C . ASP B 1 297 ? -25.578 26.453 2.068 1 94.25 297 ASP B C 1
ATOM 5925 O O . ASP B 1 297 ? -25.859 25.891 1.006 1 94.25 297 ASP B O 1
ATOM 5929 N N . GLN B 1 298 ? -24.391 26.469 2.535 1 93.44 298 GLN B N 1
ATOM 5930 C CA . GLN B 1 298 ? -23.297 25.828 1.823 1 93.44 298 GLN B CA 1
ATOM 5931 C C . GLN B 1 298 ? -23.469 24.312 1.808 1 93.44 298 GLN B C 1
ATOM 5933 O O . GLN B 1 298 ? -23.156 23.656 0.811 1 93.44 298 GLN B O 1
ATOM 5938 N N . MET B 1 299 ? -23.984 23.797 2.898 1 94.81 299 MET B N 1
ATOM 5939 C CA . MET B 1 299 ? -24.234 22.359 2.973 1 94.81 299 MET B CA 1
ATOM 5940 C C . MET B 1 299 ? -25.281 21.938 1.945 1 94.81 299 MET B C 1
ATOM 5942 O O . MET B 1 299 ? -25.156 20.891 1.32 1 94.81 299 MET B O 1
ATOM 5946 N N . ASP B 1 300 ? -26.266 22.812 1.808 1 96.81 300 ASP B N 1
ATOM 5947 C CA . ASP B 1 300 ? -27.266 22.562 0.778 1 96.81 300 ASP B CA 1
ATOM 5948 C C . ASP B 1 300 ? -26.641 22.516 -0.608 1 96.81 300 ASP B C 1
ATOM 5950 O O . ASP B 1 300 ? -26.938 21.625 -1.408 1 96.81 300 ASP B O 1
ATOM 5954 N N . GLU B 1 301 ? -25.781 23.453 -0.872 1 96.5 301 GLU B N 1
ATOM 5955 C CA . GLU B 1 301 ? -25.125 23.516 -2.174 1 96.5 301 GLU B CA 1
ATOM 5956 C C . GLU B 1 301 ? -24.266 22.266 -2.402 1 96.5 301 GLU B C 1
ATOM 5958 O O . GLU B 1 301 ? -24.188 21.766 -3.523 1 96.5 301 GLU B O 1
ATOM 5963 N N . ILE B 1 302 ? -23.625 21.766 -1.359 1 96.38 302 ILE B N 1
ATOM 5964 C CA . ILE B 1 302 ? -22.828 20.547 -1.457 1 96.38 302 ILE B CA 1
ATOM 5965 C C . ILE B 1 302 ? -23.734 19.359 -1.79 1 96.38 302 ILE B C 1
ATOM 5967 O O . ILE B 1 302 ? -23.438 18.578 -2.695 1 96.38 302 ILE B O 1
ATOM 5971 N N . ALA B 1 303 ? -24.844 19.297 -1.089 1 97.56 303 ALA B N 1
ATOM 5972 C CA . ALA B 1 303 ? -25.797 18.219 -1.317 1 97.56 303 ALA B CA 1
ATOM 5973 C C . ALA B 1 303 ? -26.25 18.188 -2.775 1 97.56 303 ALA B C 1
ATOM 5975 O O . ALA B 1 303 ? -26.156 17.156 -3.438 1 97.56 303 ALA B O 1
ATOM 5976 N N . PHE B 1 304 ? -26.656 19.328 -3.23 1 98.12 304 PHE B N 1
ATOM 5977 C CA . PHE B 1 304 ? -27.156 19.406 -4.598 1 98.12 304 PHE B CA 1
ATOM 5978 C C . PHE B 1 304 ? -26.031 19.172 -5.598 1 98.12 304 PHE B C 1
ATOM 5980 O O . PHE B 1 304 ? -26.234 18.531 -6.629 1 98.12 304 PHE B O 1
ATOM 5987 N N . GLY B 1 305 ? -24.875 19.75 -5.336 1 98.25 305 GLY B N 1
ATOM 5988 C CA . GLY B 1 305 ? -23.734 19.562 -6.223 1 98.25 305 GLY B CA 1
ATOM 5989 C C . GLY B 1 305 ? -23.344 18.094 -6.379 1 98.25 305 GLY B C 1
ATOM 5990 O O . GLY B 1 305 ? -23.062 17.641 -7.488 1 98.25 305 GLY B O 1
ATOM 5991 N N . LEU B 1 306 ? -23.344 17.328 -5.281 1 98.12 306 LEU B N 1
ATOM 5992 C CA . LEU B 1 306 ? -23.016 15.914 -5.309 1 98.12 306 LEU B CA 1
ATOM 5993 C C . LEU B 1 306 ? -24.062 15.125 -6.098 1 98.12 306 LEU B C 1
ATOM 5995 O O . LEU B 1 306 ? -23.719 14.25 -6.895 1 98.12 306 LEU B O 1
ATOM 5999 N N . GLU B 1 307 ? -25.312 15.461 -5.82 1 98 307 GLU B N 1
ATOM 6000 C CA . GLU B 1 307 ? -26.391 14.828 -6.566 1 98 307 GLU B CA 1
ATOM 6001 C C . GLU B 1 307 ? -26.25 15.062 -8.062 1 98 307 GLU B C 1
ATOM 6003 O O . GLU B 1 307 ? -26.344 14.125 -8.859 1 98 307 GLU B O 1
ATOM 6008 N N . MET B 1 308 ? -25.984 16.297 -8.445 1 97.94 308 MET B N 1
ATOM 6009 C CA . MET B 1 308 ? -25.875 16.688 -9.844 1 97.94 308 MET B CA 1
ATOM 6010 C C . MET B 1 308 ? -24.672 16.016 -10.508 1 97.94 308 MET B C 1
ATOM 6012 O O . MET B 1 308 ? -24.719 15.711 -11.703 1 97.94 308 MET B O 1
ATOM 6016 N N . ALA B 1 309 ? -23.578 15.859 -9.789 1 97.88 309 ALA B N 1
ATOM 6017 C CA . ALA B 1 309 ? -22.359 15.266 -10.336 1 97.88 309 ALA B CA 1
ATOM 6018 C C . ALA B 1 309 ? -22.609 13.828 -10.781 1 97.88 309 ALA B C 1
ATOM 6020 O O . ALA B 1 309 ? -21.984 13.352 -11.734 1 97.88 309 ALA B O 1
ATOM 6021 N N . GLY B 1 310 ? -23.469 13.086 -10.039 1 97.06 310 GLY B N 1
ATOM 6022 C CA . GLY B 1 310 ? -23.906 11.773 -10.477 1 97.06 310 GLY B CA 1
ATOM 6023 C C . GLY B 1 310 ? -22.922 10.672 -10.133 1 97.06 310 GLY B C 1
ATOM 6024 O O . GLY B 1 310 ? -22.984 9.57 -10.688 1 97.06 310 GLY B O 1
ATOM 6025 N N . HIS B 1 311 ? -21.875 10.922 -9.359 1 97.69 311 HIS B N 1
ATOM 6026 C CA . HIS B 1 311 ? -20.984 9.898 -8.844 1 97.69 311 HIS B CA 1
ATOM 6027 C C . HIS B 1 311 ? -21.406 9.438 -7.453 1 97.69 311 HIS B C 1
ATOM 6029 O O . HIS B 1 311 ? -21.891 10.234 -6.652 1 97.69 311 HIS B O 1
ATOM 6035 N N . PRO B 1 312 ? -21.219 8.164 -7.18 1 98.19 312 PRO B N 1
ATOM 6036 C CA . PRO B 1 312 ? -21.469 7.742 -5.797 1 98.19 312 PRO B CA 1
ATOM 6037 C C . PRO B 1 312 ? -20.609 8.5 -4.789 1 98.19 312 PRO B C 1
ATOM 6039 O O . PRO B 1 312 ? -19.484 8.891 -5.105 1 98.19 312 PRO B O 1
ATOM 6042 N N . PHE B 1 313 ? -21.219 8.758 -3.572 1 98.31 313 PHE B N 1
ATOM 6043 C CA . PHE B 1 313 ? -20.453 9.531 -2.602 1 98.31 313 PHE B CA 1
ATOM 6044 C C . PHE B 1 313 ? -20.734 9.055 -1.183 1 98.31 313 PHE B C 1
ATOM 6046 O O . PHE B 1 313 ? -21.812 8.508 -0.908 1 98.31 313 PHE B O 1
ATOM 6053 N N . ILE B 1 314 ? -19.75 9.133 -0.36 1 97 314 ILE B N 1
ATOM 6054 C CA . ILE B 1 314 ? -19.875 9.07 1.092 1 97 314 ILE B CA 1
ATOM 6055 C C . ILE B 1 314 ? -19.562 10.438 1.701 1 97 314 ILE B C 1
ATOM 6057 O O . ILE B 1 314 ? -18.5 11.008 1.45 1 97 314 ILE B O 1
ATOM 6061 N N . TRP B 1 315 ? -20.562 10.984 2.42 1 96.12 315 TRP B N 1
ATOM 6062 C CA . TRP B 1 315 ? -20.453 12.328 2.982 1 96.12 315 TRP B CA 1
ATOM 6063 C C . TRP B 1 315 ? -20.578 12.289 4.5 1 96.12 315 TRP B C 1
ATOM 6065 O O . TRP B 1 315 ? -21.641 11.953 5.031 1 96.12 315 TRP B O 1
ATOM 6075 N N . VAL B 1 316 ? -19.484 12.633 5.172 1 93.38 316 VAL B N 1
ATOM 6076 C CA . VAL B 1 316 ? -19.5 12.727 6.625 1 93.38 316 VAL B CA 1
ATOM 6077 C C . VAL B 1 316 ? -19.922 14.125 7.055 1 93.38 316 VAL B C 1
ATOM 6079 O O . VAL B 1 316 ? -19.25 15.109 6.746 1 93.38 316 VAL B O 1
ATOM 6082 N N . VAL B 1 317 ? -21.016 14.211 7.727 1 90.38 317 VAL B N 1
ATOM 6083 C CA . VAL B 1 317 ? -21.594 15.477 8.156 1 90.38 317 VAL B CA 1
ATOM 6084 C C . VAL B 1 317 ? -21.438 15.625 9.672 1 90.38 317 VAL B C 1
ATOM 6086 O O . VAL B 1 317 ? -21.906 14.773 10.43 1 90.38 317 VAL B O 1
ATOM 6089 N N . ARG B 1 318 ? -20.812 16.703 10.062 1 81.75 318 ARG B N 1
ATOM 6090 C CA . ARG B 1 318 ? -20.609 16.938 11.484 1 81.75 318 ARG B CA 1
ATOM 6091 C C . ARG B 1 318 ? -21.516 18.062 11.992 1 81.75 318 ARG B C 1
ATOM 6093 O O . ARG B 1 318 ? -21.594 18.297 13.195 1 81.75 318 ARG B O 1
ATOM 6100 N N . SER B 1 319 ? -22.156 18.719 11.102 1 82.31 319 SER B N 1
ATOM 6101 C CA . SER B 1 319 ? -23.047 19.797 11.492 1 82.31 319 SER B CA 1
ATOM 6102 C C . SER B 1 319 ? -24.188 19.297 12.359 1 82.31 319 SER B C 1
ATOM 6104 O O . SER B 1 319 ? -24.781 18.266 12.07 1 82.31 319 SER B O 1
ATOM 6106 N N . LYS B 1 320 ? -24.406 20.078 13.383 1 79.81 320 LYS B N 1
ATOM 6107 C CA . LYS B 1 320 ? -25.516 19.734 14.266 1 79.81 320 LYS B CA 1
ATOM 6108 C C . LYS B 1 320 ? -26.781 20.469 13.859 1 79.81 320 LYS B C 1
ATOM 6110 O O . LYS B 1 320 ? -27.875 20.125 14.32 1 79.81 320 LYS B O 1
ATOM 6115 N N . THR B 1 321 ? -26.688 21.344 12.977 1 86.69 321 THR B N 1
ATOM 6116 C CA . THR B 1 321 ? -27.828 22.188 12.656 1 86.69 321 THR B CA 1
ATOM 6117 C C . THR B 1 321 ? -28.344 21.891 11.25 1 86.69 321 THR B C 1
ATOM 6119 O O . THR B 1 321 ? -29.484 22.219 10.914 1 86.69 321 THR B O 1
ATOM 6122 N N . TRP B 1 322 ? -27.531 21.312 10.461 1 91.75 322 TRP B N 1
ATOM 6123 C CA . TRP B 1 322 ? -27.906 21.109 9.062 1 91.75 322 TRP B CA 1
ATOM 6124 C C . TRP B 1 322 ? -28.828 19.906 8.914 1 91.75 322 TRP B C 1
ATOM 6126 O O . TRP B 1 322 ? -28.578 18.859 9.531 1 91.75 322 TRP B O 1
ATOM 6136 N N . ALA B 1 323 ? -29.844 20.125 8.133 1 93.62 323 ALA B N 1
ATOM 6137 C CA . ALA B 1 323 ? -30.719 19.031 7.676 1 93.62 323 ALA B CA 1
ATOM 6138 C C . ALA B 1 323 ? -30.766 18.984 6.152 1 93.62 323 ALA B C 1
ATOM 6140 O O . ALA B 1 323 ? -30.828 20.016 5.488 1 93.62 323 ALA B O 1
ATOM 6141 N N . PRO B 1 324 ? -30.719 17.781 5.645 1 94.88 324 PRO B N 1
ATOM 6142 C CA . PRO B 1 324 ? -30.766 17.688 4.188 1 94.88 324 PRO B CA 1
ATOM 6143 C C . PRO B 1 324 ? -32.031 18.297 3.596 1 94.88 324 PRO B C 1
ATOM 6145 O O . PRO B 1 324 ? -33.094 18.25 4.223 1 94.88 324 PRO B O 1
ATOM 6148 N N . PRO B 1 325 ? -31.922 18.891 2.367 1 95.06 325 PRO B N 1
ATOM 6149 C CA . PRO B 1 325 ? -33.094 19.422 1.7 1 95.06 325 PRO B CA 1
ATOM 6150 C C . PRO B 1 325 ? -34.219 18.375 1.523 1 95.06 325 PRO B C 1
ATOM 6152 O O . PRO B 1 325 ? -33.906 17.172 1.488 1 95.06 325 PRO B O 1
ATOM 6155 N N . ASP B 1 326 ? -35.375 18.812 1.359 1 93.94 326 ASP B N 1
ATOM 6156 C CA . ASP B 1 326 ? -36.531 17.938 1.245 1 93.94 326 ASP B CA 1
ATOM 6157 C C . ASP B 1 326 ? -36.375 16.969 0.08 1 93.94 326 ASP B C 1
ATOM 6159 O O . ASP B 1 326 ? -36.094 17.375 -1.047 1 93.94 326 ASP B O 1
ATOM 6163 N N . GLY B 1 327 ? -36.531 15.703 0.39 1 96.19 327 GLY B N 1
ATOM 6164 C CA . GLY B 1 327 ? -36.531 14.664 -0.629 1 96.19 327 GLY B CA 1
ATOM 6165 C C . GLY B 1 327 ? -35.125 14.289 -1.101 1 96.19 327 GLY B C 1
ATOM 6166 O O . GLY B 1 327 ? -34.969 13.352 -1.889 1 96.19 327 GLY B O 1
ATOM 6167 N N . TRP B 1 328 ? -34.156 14.969 -0.672 1 96.94 328 TRP B N 1
ATOM 6168 C CA . TRP B 1 328 ? -32.812 14.766 -1.162 1 96.94 328 TRP B CA 1
ATOM 6169 C C . TRP B 1 328 ? -32.281 13.375 -0.8 1 96.94 328 TRP B C 1
ATOM 6171 O O . TRP B 1 328 ? -31.75 12.672 -1.647 1 96.94 328 TRP B O 1
ATOM 6181 N N . ASN B 1 329 ? -32.594 12.906 0.381 1 95.38 329 ASN B N 1
ATOM 6182 C CA . ASN B 1 329 ? -32.125 11.602 0.838 1 95.38 329 ASN B CA 1
ATOM 6183 C C . ASN B 1 329 ? -32.688 10.469 -0.026 1 95.38 329 ASN B C 1
ATOM 6185 O O . ASN B 1 329 ? -31.969 9.516 -0.335 1 95.38 329 ASN B O 1
ATOM 6189 N N . GLU B 1 330 ? -33.875 10.609 -0.391 1 95.81 330 GLU B N 1
ATOM 6190 C CA . GLU B 1 330 ? -34.5 9.586 -1.224 1 95.81 330 GLU B CA 1
ATOM 6191 C C . GLU B 1 330 ? -33.906 9.578 -2.631 1 95.81 330 GLU B C 1
ATOM 6193 O O . GLU B 1 330 ? -33.719 8.516 -3.219 1 95.81 330 GLU B O 1
ATOM 6198 N N . ARG B 1 331 ? -33.625 10.734 -3.15 1 96.5 331 ARG B N 1
ATOM 6199 C CA . ARG B 1 331 ? -33.125 10.844 -4.512 1 96.5 331 ARG B CA 1
ATOM 6200 C C . ARG B 1 331 ? -31.719 10.258 -4.617 1 96.5 331 ARG B C 1
ATOM 6202 O O . ARG B 1 331 ? -31.344 9.695 -5.652 1 96.5 331 ARG B O 1
ATOM 6209 N N . VAL B 1 332 ? -30.953 10.312 -3.531 1 96.12 332 VAL B N 1
ATOM 6210 C CA . VAL B 1 332 ? -29.547 9.906 -3.641 1 96.12 332 VAL B CA 1
ATOM 6211 C C . VAL B 1 332 ? -29.344 8.578 -2.918 1 96.12 332 VAL B C 1
ATOM 6213 O O . VAL B 1 332 ? -28.203 8.109 -2.773 1 96.12 332 VAL B O 1
ATOM 6216 N N . LYS B 1 333 ? -30.312 7.883 -2.457 1 94.06 333 LYS B N 1
ATOM 6217 C CA . LYS B 1 333 ? -30.25 6.73 -1.563 1 94.06 333 LYS B CA 1
ATOM 6218 C C . LYS B 1 333 ? -29.406 5.605 -2.176 1 94.06 333 LYS B C 1
ATOM 6220 O O . LYS B 1 333 ? -28.766 4.844 -1.456 1 94.06 333 LYS B O 1
ATOM 6225 N N . GLU B 1 334 ? -29.375 5.473 -3.447 1 92.19 334 GLU B N 1
ATOM 6226 C CA . GLU B 1 334 ? -28.688 4.367 -4.105 1 92.19 334 GLU B CA 1
ATOM 6227 C C . GLU B 1 334 ? -27.188 4.664 -4.266 1 92.19 334 GLU B C 1
ATOM 6229 O O . GLU B 1 334 ? -26.359 3.756 -4.203 1 92.19 334 GLU B O 1
ATOM 6234 N N . GLU B 1 335 ? -26.875 5.941 -4.359 1 95.25 335 GLU B N 1
ATOM 6235 C CA . GLU B 1 335 ? -25.5 6.266 -4.738 1 95.25 335 GLU B CA 1
ATOM 6236 C C . GLU B 1 335 ? -24.828 7.129 -3.674 1 95.25 335 GLU B C 1
ATOM 6238 O O . GLU B 1 335 ? -23.641 7.402 -3.758 1 95.25 335 GLU B O 1
ATOM 6243 N N . GLY B 1 336 ? -25.641 7.566 -2.729 1 96.62 336 GLY B N 1
ATOM 6244 C CA . GLY B 1 336 ? -25.078 8.43 -1.702 1 96.62 336 GLY B CA 1
ATOM 6245 C C . GLY B 1 336 ? -25.266 7.887 -0.298 1 96.62 336 GLY B C 1
ATOM 6246 O O . GLY B 1 336 ? -26.328 7.371 0.037 1 96.62 336 GLY B O 1
ATOM 6247 N N . LEU B 1 337 ? -24.25 7.902 0.521 1 95.94 337 LEU B N 1
ATOM 6248 C CA . LEU B 1 337 ? -24.297 7.559 1.938 1 95.94 337 LEU B CA 1
ATOM 6249 C C . LEU B 1 337 ? -23.875 8.742 2.799 1 95.94 337 LEU B C 1
ATOM 6251 O O . LEU B 1 337 ? -22.75 9.234 2.68 1 95.94 337 LEU B O 1
ATOM 6255 N N . VAL B 1 338 ? -24.766 9.25 3.594 1 94.38 338 VAL B N 1
ATOM 6256 C CA . VAL B 1 338 ? -24.453 10.328 4.531 1 94.38 338 VAL B CA 1
ATOM 6257 C C . VAL B 1 338 ? -24.234 9.75 5.93 1 94.38 338 VAL B C 1
ATOM 6259 O O . VAL B 1 338 ? -25.094 9.023 6.449 1 94.38 338 VAL B O 1
ATOM 6262 N N . VAL B 1 339 ? -23.109 10.031 6.477 1 92.12 339 VAL B N 1
ATOM 6263 C CA . VAL B 1 339 ? -22.766 9.531 7.805 1 92.12 339 VAL B CA 1
ATOM 6264 C C . VAL B 1 339 ? -22.641 10.695 8.781 1 92.12 339 VAL B C 1
ATOM 6266 O O . VAL B 1 339 ? -21.938 11.672 8.508 1 92.12 339 VAL B O 1
ATOM 6269 N N . TYR B 1 340 ? -23.297 10.617 9.914 1 87.69 340 TYR B N 1
ATOM 6270 C CA . TYR B 1 340 ? -23.312 11.703 10.891 1 87.69 340 TYR B CA 1
ATOM 6271 C C . TYR B 1 340 ? -22.406 11.383 12.078 1 87.69 340 TYR B C 1
ATOM 6273 O O . TYR B 1 340 ? -22.031 12.281 12.836 1 87.69 340 TYR B O 1
ATOM 6281 N N . ASP B 1 341 ? -21.984 10.148 12.164 1 78.38 341 ASP B N 1
ATOM 6282 C CA . ASP B 1 341 ? -21.109 9.719 13.258 1 78.38 341 ASP B CA 1
ATOM 6283 C C . ASP B 1 341 ? -19.641 9.805 12.852 1 78.38 341 ASP B C 1
ATOM 6285 O O . ASP B 1 341 ? -19.328 10.148 11.711 1 78.38 341 ASP B O 1
ATOM 6289 N N . ARG B 1 342 ? -18.922 9.641 13.852 1 78.88 342 ARG B N 1
ATOM 6290 C CA . ARG B 1 342 ? -17.484 9.562 13.602 1 78.88 342 ARG B CA 1
ATOM 6291 C C . ARG B 1 342 ? -17.141 8.352 12.742 1 78.88 342 ARG B C 1
ATOM 6293 O O . ARG B 1 342 ? -17.734 7.277 12.914 1 78.88 342 ARG B O 1
ATOM 6300 N N . VAL B 1 343 ? -16.297 8.633 11.75 1 86 343 VAL B N 1
ATOM 6301 C CA . VAL B 1 343 ? -15.859 7.555 10.867 1 86 343 VAL B CA 1
ATOM 6302 C C . VAL B 1 343 ? -14.352 7.359 11 1 86 343 VAL B C 1
ATOM 6304 O O . VAL B 1 343 ? -13.648 8.219 11.531 1 86 343 VAL B O 1
ATOM 6307 N N . GLU B 1 344 ? -13.906 6.223 10.633 1 86.44 344 GLU B N 1
ATOM 6308 C CA . GLU B 1 344 ? -12.477 5.996 10.469 1 86.44 344 GLU B CA 1
ATOM 6309 C C . GLU B 1 344 ? -12.016 6.379 9.07 1 86.44 344 GLU B C 1
ATOM 6311 O O . GLU B 1 344 ? -12.062 5.562 8.148 1 86.44 344 GLU B O 1
ATOM 6316 N N . GLN B 1 345 ? -11.586 7.586 8.938 1 89.25 345 GLN B N 1
ATOM 6317 C CA . GLN B 1 345 ? -11.281 8.195 7.645 1 89.25 345 GLN B CA 1
ATOM 6318 C C . GLN B 1 345 ? -10.242 7.379 6.883 1 89.25 345 GLN B C 1
ATOM 6320 O O . GLN B 1 345 ? -10.359 7.184 5.672 1 89.25 345 GLN B O 1
ATOM 6325 N N . ARG B 1 346 ? -9.289 6.926 7.527 1 87.88 346 ARG B N 1
ATOM 6326 C CA . ARG B 1 346 ? -8.219 6.18 6.875 1 87.88 346 ARG B CA 1
ATOM 6327 C C . ARG B 1 346 ? -8.758 4.934 6.184 1 87.88 346 ARG B C 1
ATOM 6329 O O . ARG B 1 346 ? -8.336 4.598 5.078 1 87.88 346 ARG B O 1
ATOM 6336 N N . SER B 1 347 ? -9.641 4.223 6.875 1 88.06 347 SER B N 1
ATOM 6337 C CA . SER B 1 347 ? -10.219 3.016 6.305 1 88.06 347 SER B CA 1
ATOM 6338 C C . SER B 1 347 ? -11.039 3.332 5.055 1 88.06 347 SER B C 1
ATOM 6340 O O . SER B 1 347 ? -11.031 2.564 4.09 1 88.06 347 SER B O 1
ATOM 6342 N N . ILE B 1 348 ? -11.703 4.426 5.082 1 92.69 348 ILE B N 1
ATOM 6343 C CA . ILE B 1 348 ? -12.492 4.84 3.924 1 92.69 348 ILE B CA 1
ATOM 6344 C C . ILE B 1 348 ? -11.562 5.168 2.758 1 92.69 348 ILE B C 1
ATOM 6346 O O . ILE B 1 348 ? -11.758 4.68 1.643 1 92.69 348 ILE B O 1
ATOM 6350 N N . LEU B 1 349 ? -10.555 5.941 3.037 1 93.5 349 LEU B N 1
ATOM 6351 C CA . LEU B 1 349 ? -9.633 6.375 1.989 1 93.5 349 LEU B CA 1
ATOM 6352 C C . LEU B 1 349 ? -8.852 5.191 1.431 1 93.5 349 LEU B C 1
ATOM 6354 O O . LEU B 1 349 ? -8.461 5.195 0.26 1 93.5 349 LEU B O 1
ATOM 6358 N N . ALA B 1 350 ? -8.672 4.195 2.248 1 90 350 ALA B N 1
ATOM 6359 C CA . ALA B 1 350 ? -7.918 3.018 1.823 1 90 350 ALA B CA 1
ATOM 6360 C C . ALA B 1 350 ? -8.773 2.102 0.957 1 90 350 ALA B C 1
ATOM 6362 O O . ALA B 1 350 ? -8.258 1.209 0.281 1 90 350 ALA B O 1
ATOM 6363 N N . HIS B 1 351 ? -10.047 2.248 1.025 1 92.31 351 HIS B N 1
ATOM 6364 C CA . HIS B 1 351 ? -10.953 1.354 0.312 1 92.31 351 HIS B CA 1
ATOM 6365 C C . HIS B 1 351 ? -10.82 1.527 -1.198 1 92.31 351 HIS B C 1
ATOM 6367 O O . HIS B 1 351 ? -10.812 2.654 -1.699 1 92.31 351 HIS B O 1
ATOM 6373 N N . PRO B 1 352 ? -10.812 0.49 -1.975 1 92.56 352 PRO B N 1
ATOM 6374 C CA . PRO B 1 352 ? -10.531 0.564 -3.412 1 92.56 352 PRO B CA 1
ATOM 6375 C C . PRO B 1 352 ? -11.625 1.295 -4.188 1 92.56 352 PRO B C 1
ATOM 6377 O O . PRO B 1 352 ? -11.398 1.742 -5.312 1 92.56 352 PRO B O 1
ATOM 6380 N N . SER B 1 353 ? -12.797 1.404 -3.631 1 95.62 353 SER B N 1
ATOM 6381 C CA . SER B 1 353 ? -13.891 2.08 -4.316 1 95.62 353 SER B CA 1
ATOM 6382 C C . SER B 1 353 ? -13.695 3.592 -4.32 1 95.62 353 SER B C 1
ATOM 6384 O O . SER B 1 353 ? -14.344 4.309 -5.086 1 95.62 353 SER B O 1
ATOM 6386 N N . ILE B 1 354 ? -12.836 4.074 -3.5 1 97 354 ILE B N 1
ATOM 6387 C CA . ILE B 1 354 ? -12.664 5.516 -3.361 1 97 354 ILE B CA 1
ATOM 6388 C C . ILE B 1 354 ? -11.773 6.039 -4.484 1 97 354 ILE B C 1
ATOM 6390 O O . ILE B 1 354 ? -10.672 5.52 -4.711 1 97 354 ILE B O 1
ATOM 6394 N N . GLY B 1 355 ? -12.312 7.086 -5.172 1 97 355 GLY B N 1
ATOM 6395 C CA . GLY B 1 355 ? -11.57 7.641 -6.293 1 97 355 GLY B CA 1
ATOM 6396 C C . GLY B 1 355 ? -11.188 9.094 -6.098 1 97 355 GLY B C 1
ATOM 6397 O O . GLY B 1 355 ? -10.445 9.664 -6.898 1 97 355 GLY B O 1
ATOM 6398 N N . GLY B 1 356 ? -11.664 9.68 -5.07 1 98.12 356 GLY B N 1
ATOM 6399 C CA . GLY B 1 356 ? -11.383 11.078 -4.762 1 98.12 356 GLY B CA 1
ATOM 6400 C C . GLY B 1 356 ? -11.773 11.469 -3.35 1 98.12 356 GLY B C 1
ATOM 6401 O O . GLY B 1 356 ? -12.578 10.789 -2.713 1 98.12 356 GLY B O 1
ATOM 6402 N N . PHE B 1 357 ? -11.211 12.547 -2.834 1 98.5 357 PHE B N 1
ATOM 6403 C CA . PHE B 1 357 ? -11.461 13.039 -1.484 1 98.5 357 PHE B CA 1
ATOM 6404 C C . PHE B 1 357 ? -11.672 14.555 -1.49 1 98.5 357 PHE B C 1
ATOM 6406 O O . PHE B 1 357 ? -10.742 15.32 -1.73 1 98.5 357 PHE B O 1
ATOM 6413 N N . LEU B 1 358 ? -12.875 14.953 -1.331 1 97.56 358 LEU B N 1
ATOM 6414 C CA . LEU B 1 358 ? -13.18 16.359 -1.097 1 97.56 358 LEU B CA 1
ATOM 6415 C C . LEU B 1 358 ? -12.914 16.734 0.357 1 97.56 358 LEU B C 1
ATOM 6417 O O . LEU B 1 358 ? -13.609 16.281 1.261 1 97.56 358 LEU B O 1
ATOM 6421 N N . SER B 1 359 ? -11.898 17.578 0.546 1 94.44 359 SER B N 1
ATOM 6422 C CA . SER B 1 359 ? -11.375 17.844 1.882 1 94.44 359 SER B CA 1
ATOM 6423 C C . SER B 1 359 ? -11.055 19.328 2.064 1 94.44 359 SER B C 1
ATOM 6425 O O . SER B 1 359 ? -10.82 20.031 1.089 1 94.44 359 SER B O 1
ATOM 6427 N N . HIS B 1 360 ? -11.055 19.734 3.309 1 91.94 360 HIS B N 1
ATOM 6428 C CA . HIS B 1 360 ? -10.594 21.094 3.611 1 91.94 360 HIS B CA 1
ATOM 6429 C C . HIS B 1 360 ? -9.07 21.172 3.586 1 91.94 360 HIS B C 1
ATOM 6431 O O . HIS B 1 360 ? -8.5 22.25 3.783 1 91.94 360 HIS B O 1
ATOM 6437 N N . CYS B 1 361 ? -8.461 20.047 3.451 1 92.31 361 CYS B N 1
ATOM 6438 C CA . CYS B 1 361 ? -7.035 20 3.133 1 92.31 361 CYS B CA 1
ATOM 6439 C C . CYS B 1 361 ? -6.188 20.25 4.375 1 92.31 361 CYS B C 1
ATOM 6441 O O . CYS B 1 361 ? -5.172 20.938 4.305 1 92.31 361 CYS B O 1
ATOM 6443 N N . GLY B 1 362 ? -6.691 19.75 5.547 1 91.5 362 GLY B N 1
ATOM 6444 C CA . GLY B 1 362 ? -5.793 19.656 6.688 1 91.5 362 GLY B CA 1
ATOM 6445 C C . GLY B 1 362 ? -4.625 18.719 6.457 1 91.5 362 GLY B C 1
ATOM 6446 O O . GLY B 1 362 ? -4.742 17.75 5.715 1 91.5 362 GLY B O 1
ATOM 6447 N N . TRP B 1 363 ? -3.604 18.953 7.086 1 93.5 363 TRP B N 1
ATOM 6448 C CA . TRP B 1 363 ? -2.363 18.25 6.781 1 93.5 363 TRP B CA 1
ATOM 6449 C C . TRP B 1 363 ? -2.512 16.75 7.031 1 93.5 363 TRP B C 1
ATOM 6451 O O . TRP B 1 363 ? -2.055 15.938 6.23 1 93.5 363 TRP B O 1
ATOM 6461 N N . ASN B 1 364 ? -3.129 16.344 8.133 1 91.88 364 ASN B N 1
ATOM 6462 C CA . ASN B 1 364 ? -3.35 14.922 8.383 1 91.88 364 ASN B CA 1
ATOM 6463 C C . ASN B 1 364 ? -4.168 14.281 7.266 1 91.88 364 ASN B C 1
ATOM 6465 O O . ASN B 1 364 ? -3.859 13.172 6.824 1 91.88 364 ASN B O 1
ATOM 6469 N N . SER B 1 365 ? -5.191 15.008 6.828 1 93.19 365 SER B N 1
ATOM 6470 C CA . SER B 1 365 ? -6.039 14.508 5.75 1 93.19 365 SER B CA 1
ATOM 6471 C C . SER B 1 365 ? -5.258 14.391 4.445 1 93.19 365 SER B C 1
ATOM 6473 O O . SER B 1 365 ? -5.441 13.43 3.693 1 93.19 365 SER B O 1
ATOM 6475 N N . VAL B 1 366 ? -4.426 15.398 4.234 1 95.06 366 VAL B N 1
ATOM 6476 C CA . VAL B 1 366 ? -3.586 15.375 3.043 1 95.06 366 VAL B CA 1
ATOM 6477 C C . VAL B 1 366 ? -2.705 14.125 3.059 1 95.06 366 VAL B C 1
ATOM 6479 O O . VAL B 1 366 ? -2.654 13.383 2.074 1 95.06 366 VAL B O 1
ATOM 6482 N N . LEU B 1 367 ? -2.08 13.875 4.188 1 94.62 367 LEU B N 1
ATOM 6483 C CA . LEU B 1 367 ? -1.175 12.742 4.301 1 94.62 367 LEU B CA 1
ATOM 6484 C C . LEU B 1 367 ? -1.935 11.422 4.156 1 94.62 367 LEU B C 1
ATOM 6486 O O . LEU B 1 367 ? -1.464 10.5 3.49 1 94.62 367 LEU B O 1
ATOM 6490 N N . GLU B 1 368 ? -3.094 11.336 4.781 1 93 368 GLU B N 1
ATOM 6491 C CA . GLU B 1 368 ? -3.904 10.125 4.676 1 93 368 GLU B CA 1
ATOM 6492 C C . GLU B 1 368 ? -4.312 9.859 3.229 1 93 368 GLU B C 1
ATOM 6494 O O . GLU B 1 368 ? -4.273 8.711 2.768 1 93 368 GLU B O 1
ATOM 6499 N N . SER B 1 369 ? -4.699 10.891 2.549 1 95.69 369 SER B N 1
ATOM 6500 C CA . SER B 1 369 ? -5.133 10.766 1.162 1 95.69 369 SER B CA 1
ATOM 6501 C C . SER B 1 369 ? -3.982 10.344 0.257 1 95.69 369 SER B C 1
ATOM 6503 O O . SER B 1 369 ? -4.098 9.359 -0.48 1 95.69 369 SER B O 1
ATOM 6505 N N . LEU B 1 370 ? -2.865 11.039 0.375 1 93.44 370 LEU B N 1
ATOM 6506 C CA . LEU B 1 370 ? -1.715 10.742 -0.471 1 93.44 370 LEU B CA 1
ATOM 6507 C C . LEU B 1 370 ? -1.179 9.344 -0.195 1 93.44 370 LEU B C 1
ATOM 6509 O O . LEU B 1 370 ? -0.784 8.633 -1.121 1 93.44 370 LEU B O 1
ATOM 6513 N N . ALA B 1 371 ? -1.187 8.961 1.06 1 89.94 371 ALA B N 1
ATOM 6514 C CA . ALA B 1 371 ? -0.706 7.633 1.433 1 89.94 371 ALA B CA 1
ATOM 6515 C C . ALA B 1 371 ? -1.518 6.543 0.741 1 89.94 371 ALA B C 1
ATOM 6517 O O . ALA B 1 371 ? -1.008 5.449 0.485 1 89.94 371 ALA B O 1
ATOM 6518 N N . ASN B 1 372 ? -2.705 6.844 0.414 1 90.62 372 ASN B N 1
ATOM 6519 C CA . ASN B 1 372 ? -3.574 5.855 -0.218 1 90.62 372 ASN B CA 1
ATOM 6520 C C . ASN B 1 372 ? -3.73 6.121 -1.713 1 90.62 372 ASN B C 1
ATOM 6522 O O . ASN B 1 372 ? -4.574 5.512 -2.371 1 90.62 372 ASN B O 1
ATOM 6526 N N . GLY B 1 373 ? -2.963 7.09 -2.227 1 92.25 373 GLY B N 1
ATOM 6527 C CA . GLY B 1 373 ? -2.994 7.391 -3.648 1 92.25 373 GLY B CA 1
ATOM 6528 C C . GLY B 1 373 ? -4.305 8.008 -4.098 1 92.25 373 GLY B C 1
ATOM 6529 O O . GLY B 1 373 ? -4.703 7.855 -5.254 1 92.25 373 GLY B O 1
ATOM 6530 N N . VAL B 1 374 ? -5.051 8.633 -3.246 1 96.62 374 VAL B N 1
ATOM 6531 C CA . VAL B 1 374 ? -6.348 9.227 -3.555 1 96.62 374 VAL B CA 1
ATOM 6532 C C . VAL B 1 374 ? -6.172 10.719 -3.854 1 96.62 374 VAL B C 1
ATOM 6534 O O . VAL B 1 374 ? -5.625 11.461 -3.035 1 96.62 374 VAL B O 1
ATOM 6537 N N . PRO B 1 375 ? -6.562 11.18 -5.066 1 97.94 375 PRO B N 1
ATOM 6538 C CA . PRO B 1 375 ? -6.457 12.609 -5.371 1 97.94 375 PRO B CA 1
ATOM 6539 C C . PRO B 1 375 ? -7.402 13.461 -4.527 1 97.94 375 PRO B C 1
ATOM 6541 O O . PRO B 1 375 ? -8.453 12.977 -4.086 1 97.94 375 PRO B O 1
ATOM 6544 N N . LEU B 1 376 ? -7.031 14.727 -4.34 1 98.44 376 LEU B N 1
ATOM 6545 C CA . LEU B 1 376 ? -7.801 15.602 -3.467 1 98.44 376 LEU B CA 1
ATOM 6546 C C . LEU B 1 376 ? -8.539 16.672 -4.277 1 98.44 376 LEU B C 1
ATOM 6548 O O . LEU B 1 376 ? -7.992 17.203 -5.242 1 98.44 376 LEU B O 1
ATOM 6552 N N . LEU B 1 377 ? -9.75 16.859 -3.971 1 98.25 377 LEU B N 1
ATOM 6553 C CA . LEU B 1 377 ? -10.445 18.109 -4.266 1 98.25 377 LEU B CA 1
ATOM 6554 C C . LEU B 1 377 ? -10.438 19.031 -3.059 1 98.25 377 LEU B C 1
ATOM 6556 O O . LEU B 1 377 ? -11.211 18.844 -2.119 1 98.25 377 LEU B O 1
ATOM 6560 N N . THR B 1 378 ? -9.547 19.984 -3.117 1 96.44 378 THR B N 1
ATOM 6561 C CA . THR B 1 378 ? -9.242 20.781 -1.938 1 96.44 378 THR B CA 1
ATOM 6562 C C . THR B 1 378 ? -10.211 21.969 -1.824 1 96.44 378 THR B C 1
ATOM 6564 O O . THR B 1 378 ? -10.531 22.609 -2.824 1 96.44 378 THR B O 1
ATOM 6567 N N . TRP B 1 379 ? -10.672 22.156 -0.662 1 92.75 379 TRP B N 1
ATOM 6568 C CA . TRP B 1 379 ? -11.562 23.266 -0.314 1 92.75 379 TRP B CA 1
ATOM 6569 C C . TRP B 1 379 ? -11.203 23.844 1.046 1 92.75 379 TRP B C 1
ATOM 6571 O O . TRP B 1 379 ? -11.953 23.703 2.014 1 92.75 379 TRP B O 1
ATOM 6581 N N . PRO B 1 380 ? -10.094 24.594 1.068 1 89.44 380 PRO B N 1
ATOM 6582 C CA . PRO B 1 380 ? -9.633 25.141 2.348 1 89.44 380 PRO B CA 1
ATOM 6583 C C . PRO B 1 380 ? -10.586 26.188 2.924 1 89.44 380 PRO B C 1
ATOM 6585 O O . PRO B 1 380 ? -11.273 26.891 2.172 1 89.44 380 PRO B O 1
ATOM 6588 N N . VAL B 1 381 ? -10.719 26.156 4.262 1 77.69 381 VAL B N 1
ATOM 6589 C CA . VAL B 1 381 ? -11.398 27.266 4.934 1 77.69 381 VAL B CA 1
ATOM 6590 C C . VAL B 1 381 ? -10.414 28.406 5.164 1 77.69 381 VAL B C 1
ATOM 6592 O O . VAL B 1 381 ? -9.383 28.234 5.812 1 77.69 381 VAL B O 1
ATOM 6595 N N . LEU B 1 382 ? -10.711 29.484 4.625 1 63.44 382 LEU B N 1
ATOM 6596 C CA . LEU B 1 382 ? -9.781 30.609 4.605 1 63.44 382 LEU B CA 1
ATOM 6597 C C . LEU B 1 382 ? -9.609 31.203 6 1 63.44 382 LEU B C 1
ATOM 6599 O O . LEU B 1 382 ? -10.578 31.297 6.758 1 63.44 382 LEU B O 1
ATOM 6603 N N . GLY B 1 383 ? -8.406 31.578 6.27 1 61.78 383 GLY B N 1
ATOM 6604 C CA . GLY B 1 383 ? -8.07 32.406 7.422 1 61.78 383 GLY B CA 1
ATOM 6605 C C . GLY B 1 383 ? -7.723 31.578 8.656 1 61.78 383 GLY B C 1
ATOM 6606 O O . GLY B 1 383 ? -7.172 32.125 9.617 1 61.78 383 GLY B O 1
ATOM 6607 N N . ILE B 1 384 ? -8.117 30.438 8.773 1 59.78 384 ILE B N 1
ATOM 6608 C CA . ILE B 1 384 ? -7.984 29.75 10.055 1 59.78 384 ILE B CA 1
ATOM 6609 C C . ILE B 1 384 ? -6.684 28.953 10.078 1 59.78 384 ILE B C 1
ATOM 6611 O O . ILE B 1 384 ? -5.914 29.031 11.039 1 59.78 384 ILE B O 1
ATOM 6615 N N . SER B 1 385 ? -6.441 28.156 9.273 1 73.06 385 SER B N 1
ATOM 6616 C CA . SER B 1 385 ? -5.348 27.203 9.352 1 73.06 385 SER B CA 1
ATOM 6617 C C . SER B 1 385 ? -4.512 27.203 8.07 1 73.06 385 SER B C 1
ATOM 6619 O O . SER B 1 385 ? -4.676 28.078 7.223 1 73.06 385 SER B O 1
ATOM 6621 N N . GLU B 1 386 ? -3.479 26.484 8.117 1 88.12 386 GLU B N 1
ATOM 6622 C CA . GLU B 1 386 ? -2.521 26.391 7.016 1 88.12 386 GLU B CA 1
ATOM 6623 C C . GLU B 1 386 ? -3.117 25.656 5.82 1 88.12 386 GLU B C 1
ATOM 6625 O O . GLU B 1 386 ? -2.391 25.234 4.918 1 88.12 386 GLU B O 1
ATOM 6630 N N . GLN B 1 387 ? -4.434 25.594 5.734 1 91 387 GLN B N 1
ATOM 6631 C CA . GLN B 1 387 ? -5.098 24.781 4.719 1 91 387 GLN B CA 1
ATOM 6632 C C . GLN B 1 387 ? -4.844 25.344 3.32 1 91 387 GLN B C 1
ATOM 6634 O O . GLN B 1 387 ? -4.695 24.578 2.363 1 91 387 GLN B O 1
ATOM 6639 N N . SER B 1 388 ? -4.812 26.688 3.27 1 92.44 388 SER B N 1
ATOM 6640 C CA . SER B 1 388 ? -4.539 27.297 1.967 1 92.44 388 SER B CA 1
ATOM 6641 C C . SER B 1 388 ? -3.141 26.938 1.477 1 92.44 388 SER B C 1
ATOM 6643 O O . SER B 1 388 ? -2.934 26.719 0.282 1 92.44 388 SER B O 1
ATOM 6645 N N . LEU B 1 389 ? -2.236 26.953 2.387 1 94.94 389 LEU B N 1
ATOM 6646 C CA . LEU B 1 389 ? -0.872 26.578 2.031 1 94.94 389 LEU B CA 1
ATOM 6647 C C . LEU B 1 389 ? -0.799 25.109 1.621 1 94.94 389 LEU B C 1
ATOM 6649 O O . LEU B 1 389 ? -0.137 24.766 0.639 1 94.94 389 LEU B O 1
ATOM 6653 N N . ASN B 1 390 ? -1.499 24.25 2.373 1 95.81 390 ASN B N 1
ATOM 6654 C CA . ASN B 1 390 ? -1.569 22.844 1.998 1 95.81 390 ASN B CA 1
ATOM 6655 C C . ASN B 1 390 ? -2.166 22.656 0.605 1 95.81 390 ASN B C 1
ATOM 6657 O O . ASN B 1 390 ? -1.69 21.828 -0.176 1 95.81 390 ASN B O 1
ATOM 6661 N N . THR B 1 391 ? -3.195 23.453 0.346 1 95.19 391 THR B N 1
ATOM 6662 C CA . THR B 1 391 ? -3.85 23.406 -0.957 1 95.19 391 THR B CA 1
ATOM 6663 C C . THR B 1 391 ? -2.859 23.734 -2.07 1 95.19 391 THR B C 1
ATOM 6665 O O . THR B 1 391 ? -2.805 23.031 -3.084 1 95.19 391 THR B O 1
ATOM 6668 N N . LYS B 1 392 ? -2.09 24.797 -1.862 1 94.81 392 LYS B N 1
ATOM 6669 C CA . LYS B 1 392 ? -1.091 25.188 -2.854 1 94.81 392 LYS B CA 1
ATOM 6670 C C . LYS B 1 392 ? -0.07 24.078 -3.07 1 94.81 392 LYS B C 1
ATOM 6672 O O . LYS B 1 392 ? 0.292 23.766 -4.211 1 94.81 392 LYS B O 1
ATOM 6677 N N . LEU B 1 393 ? 0.373 23.5 -2.047 1 95.75 393 LEU B N 1
ATOM 6678 C CA . LEU B 1 393 ? 1.35 22.422 -2.139 1 95.75 393 LEU B CA 1
ATOM 6679 C C . LEU B 1 393 ? 0.779 21.25 -2.914 1 95.75 393 LEU B C 1
ATOM 6681 O O . LEU B 1 393 ? 1.426 20.719 -3.824 1 95.75 393 LEU B O 1
ATOM 6685 N N . VAL B 1 394 ? -0.448 20.828 -2.631 1 96.62 394 VAL B N 1
ATOM 6686 C CA . VAL B 1 394 ? -1.068 19.641 -3.184 1 96.62 394 VAL B CA 1
ATOM 6687 C C . VAL B 1 394 ? -1.418 19.859 -4.652 1 96.62 394 VAL B C 1
ATOM 6689 O O . VAL B 1 394 ? -1.204 18.984 -5.492 1 96.62 394 VAL B O 1
ATOM 6692 N N . THR B 1 395 ? -1.963 21.047 -4.992 1 96.81 395 THR B N 1
ATOM 6693 C CA . THR B 1 395 ? -2.496 21.281 -6.332 1 96.81 395 THR B CA 1
ATOM 6694 C C . THR B 1 395 ? -1.399 21.781 -7.27 1 96.81 395 THR B C 1
ATOM 6696 O O . THR B 1 395 ? -1.334 21.375 -8.43 1 96.81 395 THR B O 1
ATOM 6699 N N . MET B 1 396 ? -0.515 22.641 -6.723 1 94.94 396 MET B N 1
ATOM 6700 C CA . MET B 1 396 ? 0.455 23.281 -7.602 1 94.94 396 MET B CA 1
ATOM 6701 C C . MET B 1 396 ? 1.856 22.734 -7.363 1 94.94 396 MET B C 1
ATOM 6703 O O . MET B 1 396 ? 2.68 22.703 -8.281 1 94.94 396 MET B O 1
ATOM 6707 N N . GLY B 1 397 ? 2.133 22.391 -6.223 1 94.12 397 GLY B N 1
ATOM 6708 C CA . GLY B 1 397 ? 3.453 21.875 -5.906 1 94.12 397 GLY B CA 1
ATOM 6709 C C . GLY B 1 397 ? 3.67 20.453 -6.391 1 94.12 397 GLY B C 1
ATOM 6710 O O . GLY B 1 397 ? 4.465 20.219 -7.301 1 94.12 397 GLY B O 1
ATOM 6711 N N . VAL B 1 398 ? 2.803 19.531 -5.883 1 93.25 398 VAL B N 1
ATOM 6712 C CA . VAL B 1 398 ? 3.041 18.125 -6.203 1 93.25 398 VAL B CA 1
ATOM 6713 C C . VAL B 1 398 ? 2.029 17.656 -7.246 1 93.25 398 VAL B C 1
ATOM 6715 O O . VAL B 1 398 ? 2.195 16.594 -7.844 1 93.25 398 VAL B O 1
ATOM 6718 N N . GLY B 1 399 ? 0.968 18.422 -7.465 1 95.06 399 GLY B N 1
ATOM 6719 C CA . GLY B 1 399 ? 0.06 18.156 -8.57 1 95.06 399 GLY B CA 1
ATOM 6720 C C . GLY B 1 399 ? -0.87 16.984 -8.312 1 95.06 399 GLY B C 1
ATOM 6721 O O . GLY B 1 399 ? -1.225 16.266 -9.242 1 95.06 399 GLY B O 1
ATOM 6722 N N . ALA B 1 400 ? -1.306 16.75 -7.082 1 96.81 400 ALA B N 1
ATOM 6723 C CA . ALA B 1 400 ? -2.102 15.57 -6.727 1 96.81 400 ALA B CA 1
ATOM 6724 C C . ALA B 1 400 ? -3.533 15.969 -6.375 1 96.81 400 ALA B C 1
ATOM 6726 O O . ALA B 1 400 ? -4.258 15.203 -5.738 1 96.81 400 ALA B O 1
ATOM 6727 N N . GLY B 1 401 ? -3.934 17.172 -6.742 1 98 401 GLY B N 1
ATOM 6728 C CA . GLY B 1 401 ? -5.285 17.594 -6.41 1 98 401 GLY B CA 1
ATOM 6729 C C . GLY B 1 401 ? -5.773 18.75 -7.266 1 98 401 GLY B C 1
ATOM 6730 O O . GLY B 1 401 ? -5.008 19.312 -8.055 1 98 401 GLY B O 1
ATOM 6731 N N . LEU B 1 402 ? -7.047 19.016 -7.16 1 98.25 402 LEU B N 1
ATOM 6732 C CA . LEU B 1 402 ? -7.723 20.188 -7.727 1 98.25 402 LEU B CA 1
ATOM 6733 C C . LEU B 1 402 ? -8.289 21.062 -6.621 1 98.25 402 LEU B C 1
ATOM 6735 O O . LEU B 1 402 ? -8.312 20.672 -5.453 1 98.25 402 LEU B O 1
ATOM 6739 N N . MET B 1 403 ? -8.703 22.25 -6.992 1 95.94 403 MET B N 1
ATOM 6740 C CA . MET B 1 403 ? -9.172 23.203 -5.98 1 95.94 403 MET B CA 1
ATOM 6741 C C . MET B 1 403 ? -10.578 23.688 -6.305 1 95.94 403 MET B C 1
ATOM 6743 O O . MET B 1 403 ? -10.898 23.953 -7.465 1 95.94 403 MET B O 1
ATOM 6747 N N . ILE B 1 404 ? -11.375 23.797 -5.289 1 94.56 404 ILE B N 1
ATOM 6748 C CA . ILE B 1 404 ? -12.602 24.578 -5.363 1 94.56 404 ILE B CA 1
ATOM 6749 C C . ILE B 1 404 ? -12.289 26.062 -5.141 1 94.56 404 ILE B C 1
ATOM 6751 O O . ILE B 1 404 ? -11.641 26.422 -4.16 1 94.56 404 ILE B O 1
ATOM 6755 N N . PRO B 1 405 ? -12.727 26.844 -6.027 1 90.19 405 PRO B N 1
ATOM 6756 C CA . PRO B 1 405 ? -12.414 28.266 -5.875 1 90.19 405 PRO B CA 1
ATOM 6757 C C . PRO B 1 405 ? -12.992 28.859 -4.59 1 90.19 405 PRO B C 1
ATOM 6759 O O . PRO B 1 405 ? -14.148 28.594 -4.246 1 90.19 405 PRO B O 1
ATOM 6762 N N . GLN B 1 406 ? -12.164 29.656 -3.953 1 86.19 406 GLN B N 1
ATOM 6763 C CA . GLN B 1 406 ? -12.594 30.281 -2.705 1 86.19 406 GLN B CA 1
ATOM 6764 C C . GLN B 1 406 ? -12.781 31.781 -2.875 1 86.19 406 GLN B C 1
ATOM 6766 O O . GLN B 1 406 ? -13.352 32.438 -2.008 1 86.19 406 GLN B O 1
ATOM 6771 N N . ARG B 1 407 ? -12.211 32.281 -3.873 1 85.12 407 ARG B N 1
ATOM 6772 C CA . ARG B 1 407 ? -12.312 33.688 -4.18 1 85.12 407 ARG B CA 1
ATOM 6773 C C . ARG B 1 407 ? -12.812 33.906 -5.605 1 85.12 407 ARG B C 1
ATOM 6775 O O . ARG B 1 407 ? -12.562 33.094 -6.488 1 85.12 407 ARG B O 1
ATOM 6782 N N . ASP B 1 408 ? -13.523 35 -5.668 1 83.25 408 ASP B N 1
ATOM 6783 C CA . ASP B 1 408 ? -13.992 35.344 -7.012 1 83.25 408 ASP B CA 1
ATOM 6784 C C . ASP B 1 408 ? -12.914 36.062 -7.809 1 83.25 408 ASP B C 1
ATOM 6786 O O . ASP B 1 408 ? -11.766 36.156 -7.367 1 83.25 408 ASP B O 1
ATOM 6790 N N . VAL B 1 409 ? -13.258 36.5 -8.922 1 78.5 409 VAL B N 1
ATOM 6791 C CA . VAL B 1 409 ? -12.312 37.125 -9.852 1 78.5 409 VAL B CA 1
ATOM 6792 C C . VAL B 1 409 ? -11.727 38.375 -9.242 1 78.5 409 VAL B C 1
ATOM 6794 O O . VAL B 1 409 ? -10.562 38.719 -9.477 1 78.5 409 VAL B O 1
ATOM 6797 N N . GLY B 1 410 ? -12.5 39.031 -8.375 1 75.31 410 GLY B N 1
ATOM 6798 C CA . GLY B 1 410 ? -12.055 40.25 -7.73 1 75.31 410 GLY B CA 1
ATOM 6799 C C . GLY B 1 410 ? -11.266 40 -6.457 1 75.31 410 GLY B C 1
ATOM 6800 O O . GLY B 1 410 ? -10.805 40.969 -5.816 1 75.31 410 GLY B O 1
ATOM 6801 N N . GLY B 1 411 ? -11.141 38.812 -6.09 1 78.12 411 GLY B N 1
ATOM 6802 C CA . GLY B 1 411 ? -10.352 38.469 -4.914 1 78.12 411 GLY B CA 1
ATOM 6803 C C . GLY B 1 411 ? -11.188 38.375 -3.648 1 78.12 411 GLY B C 1
ATOM 6804 O O . GLY B 1 411 ? -10.664 38.031 -2.586 1 78.12 411 GLY B O 1
ATOM 6805 N N . GLU B 1 412 ? -12.391 38.594 -3.762 1 82.75 412 GLU B N 1
ATOM 6806 C CA . GLU B 1 412 ? -13.266 38.531 -2.592 1 82.75 412 GLU B CA 1
ATOM 6807 C C . GLU B 1 412 ? -13.625 37.094 -2.234 1 82.75 412 GLU B C 1
ATOM 6809 O O . GLU B 1 412 ? -13.812 36.25 -3.119 1 82.75 412 GLU B O 1
ATOM 6814 N N . LYS B 1 413 ? -13.711 36.906 -0.941 1 84.56 413 LYS B N 1
ATOM 6815 C CA . LYS B 1 413 ? -14.07 35.594 -0.452 1 84.56 413 LYS B CA 1
ATOM 6816 C C . LYS B 1 413 ? -15.469 35.188 -0.924 1 84.56 413 LYS B C 1
ATOM 6818 O O . LYS B 1 413 ? -16.406 35.969 -0.853 1 84.56 413 LYS B O 1
ATOM 6823 N N . ILE B 1 414 ? -15.555 34 -1.456 1 84.5 414 ILE B N 1
ATOM 6824 C CA . ILE B 1 414 ? -16.859 33.438 -1.825 1 84.5 414 ILE B CA 1
ATOM 6825 C C . ILE B 1 414 ? -17.562 32.906 -0.58 1 84.5 414 ILE B C 1
ATOM 6827 O O . ILE B 1 414 ? -17.094 31.953 0.057 1 84.5 414 ILE B O 1
ATOM 6831 N N . MET B 1 415 ? -18.625 33.469 -0.242 1 81.69 415 MET B N 1
ATOM 6832 C CA . MET B 1 415 ? -19.328 33.094 0.984 1 81.69 415 MET B CA 1
ATOM 6833 C C . MET B 1 415 ? -20 31.734 0.842 1 81.69 415 MET B C 1
ATOM 6835 O O . MET B 1 415 ? -19.984 30.922 1.774 1 81.69 415 MET B O 1
ATOM 6839 N N . THR B 1 416 ? -20.609 31.562 -0.289 1 91.94 416 THR B N 1
ATOM 6840 C CA . THR B 1 416 ? -21.281 30.297 -0.584 1 91.94 416 THR B CA 1
ATOM 6841 C C . THR B 1 416 ? -20.922 29.812 -1.988 1 91.94 416 THR B C 1
ATOM 6843 O O . THR B 1 416 ? -21.312 30.438 -2.979 1 91.94 416 THR B O 1
ATOM 6846 N N . VAL B 1 417 ? -20.219 28.75 -2.115 1 93.81 417 VAL B N 1
ATOM 6847 C CA . VAL B 1 417 ? -19.859 28.188 -3.408 1 93.81 417 VAL B CA 1
ATOM 6848 C C . VAL B 1 417 ? -21.078 27.516 -4.035 1 93.81 417 VAL B C 1
ATOM 6850 O O . VAL B 1 417 ? -21.766 26.719 -3.379 1 93.81 417 VAL B O 1
ATOM 6853 N N . ASP B 1 418 ? -21.25 27.75 -5.23 1 95.75 418 ASP B N 1
ATOM 6854 C CA . ASP B 1 418 ? -22.438 27.312 -5.957 1 95.75 418 ASP B CA 1
ATOM 6855 C C . ASP B 1 418 ? -22.375 25.828 -6.27 1 95.75 418 ASP B C 1
ATOM 6857 O O . ASP B 1 418 ? -21.312 25.297 -6.582 1 95.75 418 ASP B O 1
ATOM 6861 N N . ARG B 1 419 ? -23.609 25.188 -6.262 1 97.31 419 ARG B N 1
ATOM 6862 C CA . ARG B 1 419 ? -23.734 23.75 -6.559 1 97.31 419 ARG B CA 1
ATOM 6863 C C . ARG B 1 419 ? -23.156 23.422 -7.93 1 97.31 419 ARG B C 1
ATOM 6865 O O . ARG B 1 419 ? -22.594 22.344 -8.125 1 97.31 419 ARG B O 1
ATOM 6872 N N . GLY B 1 420 ? -23.297 24.297 -8.883 1 97.69 420 GLY B N 1
ATOM 6873 C CA . GLY B 1 420 ? -22.75 24.062 -10.211 1 97.69 420 GLY B CA 1
ATOM 6874 C C . GLY B 1 420 ? -21.25 23.938 -10.219 1 97.69 420 GLY B C 1
ATOM 6875 O O . GLY B 1 420 ? -20.688 23.094 -10.922 1 97.69 420 GLY B O 1
ATOM 6876 N N . VAL B 1 421 ? -20.609 24.797 -9.445 1 96.75 421 VAL B N 1
ATOM 6877 C CA . VAL B 1 421 ? -19.156 24.75 -9.336 1 96.75 421 VAL B CA 1
ATOM 6878 C C . VAL B 1 421 ? -18.719 23.453 -8.664 1 96.75 421 VAL B C 1
ATOM 6880 O O . VAL B 1 421 ? -17.781 22.797 -9.125 1 96.75 421 VAL B O 1
ATOM 6883 N N . ILE B 1 422 ? -19.406 23.078 -7.633 1 97.44 422 ILE B N 1
ATOM 6884 C CA . ILE B 1 422 ? -19.094 21.859 -6.91 1 97.44 422 ILE B CA 1
ATOM 6885 C C . ILE B 1 422 ? -19.266 20.656 -7.836 1 97.44 422 ILE B C 1
ATOM 6887 O O . ILE B 1 422 ? -18.375 19.797 -7.926 1 97.44 422 ILE B O 1
ATOM 6891 N N . CYS B 1 423 ? -20.391 20.625 -8.547 1 98.31 423 CYS B N 1
ATOM 6892 C CA . CYS B 1 423 ? -20.672 19.562 -9.5 1 98.31 423 CYS B CA 1
ATOM 6893 C C . CYS B 1 423 ? -19.562 19.453 -10.539 1 98.31 423 CYS B C 1
ATOM 6895 O O . CYS B 1 423 ? -19.047 18.359 -10.773 1 98.31 423 CYS B O 1
ATOM 6897 N N . GLU B 1 424 ? -19.219 20.531 -11.094 1 98.12 424 GLU B N 1
ATOM 6898 C CA . GLU B 1 424 ? -18.203 20.562 -12.141 1 98.12 424 GLU B CA 1
ATOM 6899 C C . GLU B 1 424 ? -16.859 20.047 -11.633 1 98.12 424 GLU B C 1
ATOM 6901 O O . GLU B 1 424 ? -16.203 19.25 -12.312 1 98.12 424 GLU B O 1
ATOM 6906 N N . ARG B 1 425 ? -16.453 20.469 -10.469 1 98.19 425 ARG B N 1
ATOM 6907 C CA . ARG B 1 425 ? -15.156 20.094 -9.93 1 98.19 425 ARG B CA 1
ATOM 6908 C C . ARG B 1 425 ? -15.133 18.625 -9.523 1 98.19 425 ARG B C 1
ATOM 6910 O O . ARG B 1 425 ? -14.117 17.953 -9.688 1 98.19 425 ARG B O 1
ATOM 6917 N N . VAL B 1 426 ? -16.25 18.125 -9.031 1 98.38 426 VAL B N 1
ATOM 6918 C CA . VAL B 1 426 ? -16.344 16.703 -8.695 1 98.38 426 VAL B CA 1
ATOM 6919 C C . VAL B 1 426 ? -16.25 15.875 -9.969 1 98.38 426 VAL B C 1
ATOM 6921 O O . VAL B 1 426 ? -15.477 14.906 -10.023 1 98.38 426 VAL B O 1
ATOM 6924 N N . LYS B 1 427 ? -16.969 16.297 -11.016 1 98.31 427 LYS B N 1
ATOM 6925 C CA . LYS B 1 427 ? -16.922 15.578 -12.289 1 98.31 427 LYS B CA 1
ATOM 6926 C C . LYS B 1 427 ? -15.508 15.594 -12.875 1 98.31 427 LYS B C 1
ATOM 6928 O O . LYS B 1 427 ? -15.031 14.586 -13.398 1 98.31 427 LYS B O 1
ATOM 6933 N N . GLU B 1 428 ? -14.891 16.734 -12.766 1 98.19 428 GLU B N 1
ATOM 6934 C CA . GLU B 1 428 ? -13.539 16.875 -13.297 1 98.19 428 GLU B CA 1
ATOM 6935 C C . GLU B 1 428 ? -12.562 15.961 -12.555 1 98.19 428 GLU B C 1
ATOM 6937 O O . GLU B 1 428 ? -11.773 15.25 -13.172 1 98.19 428 GLU B O 1
ATOM 6942 N N . LEU B 1 429 ? -12.625 15.883 -11.242 1 98.31 429 LEU B N 1
ATOM 6943 C CA . LEU B 1 429 ? -11.719 15.062 -10.461 1 98.31 429 LEU B CA 1
ATOM 6944 C C . LEU B 1 429 ? -11.938 13.578 -10.742 1 98.31 429 LEU B C 1
ATOM 6946 O O . LEU B 1 429 ? -10.984 12.82 -10.906 1 98.31 429 LEU B O 1
ATOM 6950 N N . MET B 1 430 ? -13.211 13.172 -10.852 1 97.12 430 MET B N 1
ATOM 6951 C CA . MET B 1 430 ? -13.578 11.758 -10.875 1 97.12 430 MET B CA 1
ATOM 6952 C C . MET B 1 430 ? -13.469 11.188 -12.289 1 97.12 430 MET B C 1
ATOM 6954 O O . MET B 1 430 ? -13.297 9.977 -12.461 1 97.12 430 MET B O 1
ATOM 6958 N N . GLY B 1 431 ? -13.555 12.047 -13.312 1 93.19 431 GLY B N 1
ATOM 6959 C CA . GLY B 1 431 ? -13.602 11.469 -14.641 1 93.19 431 GLY B CA 1
ATOM 6960 C C . GLY B 1 431 ? -12.977 12.359 -15.703 1 93.19 431 GLY B C 1
ATOM 6961 O O . GLY B 1 431 ? -12.82 11.953 -16.859 1 93.19 431 GLY B O 1
ATOM 6962 N N . GLY B 1 432 ? -12.633 13.562 -15.391 1 94.94 432 GLY B N 1
ATOM 6963 C CA . GLY B 1 432 ? -12.094 14.5 -16.359 1 94.94 432 GLY B CA 1
ATOM 6964 C C . GLY B 1 432 ? -10.633 14.258 -16.672 1 94.94 432 GLY B C 1
ATOM 6965 O O . GLY B 1 432 ? -9.977 13.445 -16.016 1 94.94 432 GLY B O 1
ATOM 6966 N N . ALA B 1 433 ? -10.141 14.945 -17.656 1 93.94 433 ALA B N 1
ATOM 6967 C CA . ALA B 1 433 ? -8.758 14.797 -18.094 1 93.94 433 ALA B CA 1
ATOM 6968 C C . ALA B 1 433 ? -7.785 15.258 -17.016 1 93.94 433 ALA B C 1
ATOM 6970 O O . ALA B 1 433 ? -6.789 14.586 -16.734 1 93.94 433 ALA B O 1
ATOM 6971 N N . LYS B 1 434 ? -8.094 16.438 -16.406 1 95.62 434 LYS B N 1
ATOM 6972 C CA . LYS B 1 434 ? -7.25 16.906 -15.32 1 95.62 434 LYS B CA 1
ATOM 6973 C C . LYS B 1 434 ? -7.301 15.969 -14.125 1 95.62 434 LYS B C 1
ATOM 6975 O O . LYS B 1 434 ? -6.289 15.734 -13.469 1 95.62 434 LYS B O 1
ATOM 6980 N N . GLY B 1 435 ? -8.484 15.477 -13.961 1 95.69 435 GLY B N 1
ATOM 6981 C CA . GLY B 1 435 ? -8.664 14.516 -12.883 1 95.69 435 GLY B CA 1
ATOM 6982 C C . GLY B 1 435 ? -7.82 13.266 -13.047 1 95.69 435 GLY B C 1
ATOM 6983 O O . GLY B 1 435 ? -7.238 12.766 -12.078 1 95.69 435 GLY B O 1
ATOM 6984 N N . ARG B 1 436 ? -7.715 12.773 -14.234 1 91.38 436 ARG B N 1
ATOM 6985 C CA . ARG B 1 436 ? -6.91 11.594 -14.516 1 91.38 436 ARG B CA 1
ATOM 6986 C C . ARG B 1 436 ? -5.434 11.852 -14.234 1 91.38 436 ARG B C 1
ATOM 6988 O O . ARG B 1 436 ? -4.738 11 -13.68 1 91.38 436 ARG B O 1
ATOM 6995 N N . LYS B 1 437 ? -4.977 13.008 -14.586 1 91.62 437 LYS B N 1
ATOM 6996 C CA . LYS B 1 437 ? -3.584 13.375 -14.359 1 91.62 437 LYS B CA 1
ATOM 6997 C C . LYS B 1 437 ? -3.277 13.461 -12.867 1 91.62 437 LYS B C 1
ATOM 6999 O O . LYS B 1 437 ? -2.25 12.953 -12.406 1 91.62 437 LYS B O 1
ATOM 7004 N N . VAL B 1 438 ? -4.203 14.102 -12.117 1 95.88 438 VAL B N 1
ATOM 7005 C CA . VAL B 1 438 ? -3.957 14.266 -10.688 1 95.88 438 VAL B CA 1
ATOM 7006 C C . VAL B 1 438 ? -4.074 12.914 -9.984 1 95.88 438 VAL B C 1
ATOM 7008 O O . VAL B 1 438 ? -3.365 12.656 -9.016 1 95.88 438 VAL B O 1
ATOM 7011 N N . LYS B 1 439 ? -4.961 12.078 -10.492 1 94.25 439 LYS B N 1
ATOM 7012 C CA . LYS B 1 439 ? -5.09 10.727 -9.953 1 94.25 439 LYS B CA 1
ATOM 7013 C C . LYS B 1 439 ? -3.795 9.938 -10.133 1 94.25 439 LYS B C 1
ATOM 7015 O O . LYS B 1 439 ? -3.328 9.281 -9.203 1 94.25 439 LYS B O 1
ATOM 7020 N N . GLU B 1 440 ? -3.23 9.984 -11.328 1 88.56 440 GLU B N 1
ATOM 7021 C CA . GLU B 1 440 ? -1.965 9.312 -11.602 1 88.56 440 GLU B CA 1
ATOM 7022 C C . GLU B 1 440 ? -0.867 9.789 -10.656 1 88.56 440 GLU B C 1
ATOM 7024 O O . GLU B 1 440 ? -0.111 8.984 -10.117 1 88.56 440 GLU B O 1
ATOM 7029 N N . ARG B 1 441 ? -0.833 11.07 -10.469 1 91.69 441 ARG B N 1
ATOM 7030 C CA . ARG B 1 441 ? 0.181 11.648 -9.594 1 91.69 441 ARG B CA 1
ATOM 7031 C C . ARG B 1 441 ? -0.033 11.227 -8.148 1 91.69 441 ARG B C 1
ATOM 7033 O O . ARG B 1 441 ? 0.924 10.898 -7.441 1 91.69 441 ARG B O 1
ATOM 7040 N N . ALA B 1 442 ? -1.276 11.258 -7.711 1 94.38 442 ALA B N 1
ATOM 7041 C CA . ALA B 1 442 ? -1.587 10.828 -6.348 1 94.38 442 ALA B CA 1
ATOM 7042 C C . ALA B 1 442 ? -1.148 9.391 -6.113 1 94.38 442 ALA B C 1
ATOM 7044 O O . ALA B 1 442 ? -0.59 9.062 -5.062 1 94.38 442 ALA B O 1
ATOM 7045 N N . GLN B 1 443 ? -1.366 8.547 -7.059 1 90.56 443 GLN B N 1
ATOM 7046 C CA . GLN B 1 443 ? -0.985 7.141 -6.949 1 90.56 443 GLN B CA 1
ATOM 7047 C C . GLN B 1 443 ? 0.532 6.984 -6.887 1 90.56 443 GLN B C 1
ATOM 7049 O O . GLN B 1 443 ? 1.048 6.188 -6.102 1 90.56 443 GLN B O 1
ATOM 7054 N N . GLU B 1 444 ? 1.217 7.742 -7.703 1 88.19 444 GLU B N 1
ATOM 7055 C CA . GLU B 1 444 ? 2.676 7.746 -7.652 1 88.19 444 GLU B CA 1
ATOM 7056 C C . GLU B 1 444 ? 3.182 8.172 -6.277 1 88.19 444 GLU B C 1
ATOM 7058 O O . GLU B 1 444 ? 4.098 7.555 -5.73 1 88.19 444 GLU B O 1
ATOM 7063 N N . LEU B 1 445 ? 2.537 9.18 -5.766 1 90.81 445 LEU B N 1
ATOM 7064 C CA . LEU B 1 445 ? 2.939 9.68 -4.453 1 90.81 445 LEU B CA 1
ATOM 7065 C C . LEU B 1 445 ? 2.611 8.672 -3.361 1 90.81 445 LEU B C 1
ATOM 7067 O O . LEU B 1 445 ? 3.328 8.57 -2.363 1 90.81 445 LEU B O 1
ATOM 7071 N N . GLY B 1 446 ? 1.519 7.98 -3.57 1 89.69 446 GLY B N 1
ATOM 7072 C CA . GLY B 1 446 ? 1.201 6.91 -2.635 1 89.69 446 GLY B CA 1
ATOM 7073 C C . GLY B 1 446 ? 2.33 5.91 -2.467 1 89.69 446 GLY B C 1
ATOM 7074 O O . GLY B 1 446 ? 2.688 5.559 -1.341 1 89.69 446 GLY B O 1
ATOM 7075 N N . ARG B 1 447 ? 2.93 5.5 -3.533 1 85.44 447 ARG B N 1
ATOM 7076 C CA . ARG B 1 447 ? 4.059 4.574 -3.49 1 85.44 447 ARG B CA 1
ATOM 7077 C C . ARG B 1 447 ? 5.262 5.211 -2.799 1 85.44 447 ARG B C 1
ATOM 7079 O O . ARG B 1 447 ? 5.984 4.543 -2.057 1 85.44 447 ARG B O 1
ATOM 7086 N N . LEU B 1 448 ? 5.406 6.438 -3.082 1 87.5 448 LEU B N 1
ATOM 7087 C CA . LEU B 1 448 ? 6.52 7.172 -2.484 1 87.5 448 LEU B CA 1
ATOM 7088 C C . LEU B 1 448 ? 6.379 7.23 -0.966 1 87.5 448 LEU B C 1
ATOM 7090 O O . LEU B 1 448 ? 7.371 7.125 -0.242 1 87.5 448 LEU B O 1
ATOM 7094 N N . THR B 1 449 ? 5.125 7.441 -0.508 1 87.38 449 THR B N 1
ATOM 7095 C CA . THR B 1 449 ? 4.883 7.527 0.927 1 87.38 449 THR B CA 1
ATOM 7096 C C . THR B 1 449 ? 5.246 6.215 1.617 1 87.38 449 THR B C 1
ATOM 7098 O O . THR B 1 449 ? 5.82 6.219 2.707 1 87.38 449 THR B O 1
ATOM 7101 N N . TRP B 1 450 ? 4.961 5.172 1.008 1 78.81 450 TRP B N 1
ATOM 7102 C CA . TRP B 1 450 ? 5.277 3.867 1.577 1 78.81 450 TRP B CA 1
ATOM 7103 C C . TRP B 1 450 ? 6.785 3.641 1.617 1 78.81 450 TRP B C 1
ATOM 7105 O O . TRP B 1 450 ? 7.312 3.111 2.598 1 78.81 450 TRP B O 1
ATOM 7115 N N . HIS B 1 451 ? 7.449 4.078 0.579 1 80.62 451 HIS B N 1
ATOM 7116 C CA . HIS B 1 451 ? 8.906 3.99 0.516 1 80.62 451 HIS B CA 1
ATOM 7117 C C . HIS B 1 451 ? 9.555 4.812 1.625 1 80.62 451 HIS B C 1
ATOM 7119 O O . HIS B 1 451 ? 10.523 4.371 2.24 1 80.62 451 HIS B O 1
ATOM 7125 N N . ALA B 1 452 ? 9 5.918 1.892 1 81.06 452 ALA B N 1
ATOM 7126 C CA . ALA B 1 452 ? 9.516 6.812 2.924 1 81.06 452 ALA B CA 1
ATOM 7127 C C . ALA B 1 452 ? 9.438 6.168 4.305 1 81.06 452 ALA B C 1
ATOM 7129 O O . ALA B 1 452 ? 10.367 6.273 5.102 1 81.06 452 ALA B O 1
ATOM 7130 N N . VAL B 1 453 ? 8.391 5.539 4.598 1 76.62 453 VAL B N 1
ATOM 7131 C CA . VAL B 1 453 ? 8.164 4.93 5.902 1 76.62 453 VAL B CA 1
ATOM 7132 C C . VAL B 1 453 ? 9.102 3.738 6.086 1 76.62 453 VAL B C 1
ATOM 7134 O O . VAL B 1 453 ? 9.617 3.51 7.18 1 76.62 453 VAL B O 1
ATOM 7137 N N . GLU B 1 454 ? 9.305 3.051 5.027 1 69.5 454 GLU B N 1
ATOM 7138 C CA . GLU B 1 454 ? 10.188 1.89 5.09 1 69.5 454 GLU B CA 1
ATOM 7139 C C . GLU B 1 454 ? 11.617 2.305 5.391 1 69.5 454 GLU B C 1
ATOM 7141 O O . GLU B 1 454 ? 12.359 1.565 6.043 1 69.5 454 GLU B O 1
ATOM 7146 N N . LYS B 1 455 ? 11.969 3.469 4.883 1 67.56 455 LYS B N 1
ATOM 7147 C CA . LYS B 1 455 ? 13.32 3.984 5.105 1 67.56 455 LYS B CA 1
ATOM 7148 C C . LYS B 1 455 ? 13.516 4.406 6.559 1 67.56 455 LYS B C 1
ATOM 7150 O O . LYS B 1 455 ? 14.625 4.34 7.09 1 67.56 455 LYS B O 1
ATOM 7155 N N . VAL B 1 456 ? 12.445 5.031 7.117 1 58.38 456 VAL B N 1
ATOM 7156 C CA . VAL B 1 456 ? 12.523 5.574 8.469 1 58.38 456 VAL B CA 1
ATOM 7157 C C . VAL B 1 456 ? 12.609 4.434 9.484 1 58.38 456 VAL B C 1
ATOM 7159 O O . VAL B 1 456 ? 13.273 4.559 10.516 1 58.38 456 VAL B O 1
ATOM 7162 N N . VAL B 1 457 ? 12.047 3.289 9.25 1 48.03 457 VAL B N 1
ATOM 7163 C CA . VAL B 1 457 ? 11.961 2.225 10.25 1 48.03 457 VAL B CA 1
ATOM 7164 C C . VAL B 1 457 ? 13.359 1.748 10.617 1 48.03 457 VAL B C 1
ATOM 7166 O O . VAL B 1 457 ? 13.586 1.256 11.727 1 48.03 457 VAL B O 1
ATOM 7169 N N . PRO B 1 458 ? 14.32 1.77 9.758 1 38.62 458 PRO B N 1
ATOM 7170 C CA . PRO B 1 458 ? 15.594 1.37 10.359 1 38.62 458 PRO B CA 1
ATOM 7171 C C . PRO B 1 458 ? 16.094 2.371 11.398 1 38.62 458 PRO B C 1
ATOM 7173 O O . PRO B 1 458 ? 17.281 2.4 11.703 1 38.62 458 PRO B O 1
ATOM 7176 N N . VAL B 1 459 ? 15.328 3.223 11.977 1 32.47 459 VAL B N 1
ATOM 7177 C CA . VAL B 1 459 ? 15.867 4.23 12.891 1 32.47 459 VAL B CA 1
ATOM 7178 C C . VAL B 1 459 ? 16.766 3.561 13.93 1 32.47 459 VAL B C 1
ATOM 7180 O O . VAL B 1 459 ? 16.281 3.154 14.992 1 32.47 459 VAL B O 1
ATOM 7183 N N . ARG B 1 460 ? 17.406 2.689 13.75 1 32.12 460 ARG B N 1
ATOM 7184 C CA . ARG B 1 460 ? 18.484 2.434 14.703 1 32.12 460 ARG B CA 1
ATOM 7185 C C . ARG B 1 460 ? 19.188 3.73 15.094 1 32.12 460 ARG B C 1
ATOM 7187 O O . ARG B 1 460 ? 19.797 3.811 16.172 1 32.12 460 ARG B O 1
ATOM 7194 N N . ASN B 1 461 ? 19.312 4.699 14.211 1 30.53 461 ASN B N 1
ATOM 7195 C CA . ASN B 1 461 ? 20.266 5.754 14.578 1 30.53 461 ASN B CA 1
ATOM 7196 C C . ASN B 1 461 ? 19.594 6.836 15.414 1 30.53 461 ASN B C 1
ATOM 7198 O O . ASN B 1 461 ? 20.141 7.918 15.602 1 30.53 461 ASN B O 1
ATOM 7202 N N . TRP B 1 462 ? 18.375 6.773 15.547 1 29.73 462 TRP B N 1
ATOM 7203 C CA . TRP B 1 462 ? 17.906 7.867 16.391 1 29.73 462 TRP B CA 1
ATOM 7204 C C . TRP B 1 462 ? 18.594 7.844 17.75 1 29.73 462 TRP B C 1
ATOM 7206 O O . TRP B 1 462 ? 18.688 8.867 18.438 1 29.73 462 TRP B O 1
ATOM 7216 N N . THR B 1 463 ? 18.875 6.68 18.25 1 28.75 463 THR B N 1
ATOM 7217 C CA . THR B 1 463 ? 19.5 6.609 19.562 1 28.75 463 THR B CA 1
ATOM 7218 C C . THR B 1 463 ? 20.984 6.914 19.484 1 28.75 463 THR B C 1
ATOM 7220 O O . THR B 1 463 ? 21.688 6.961 20.5 1 28.75 463 THR B O 1
ATOM 7223 N N . SER B 1 464 ? 21.641 6.742 18.391 1 26 464 SER B N 1
ATOM 7224 C CA . SER B 1 464 ? 23.031 7.152 18.516 1 26 464 SER B CA 1
ATOM 7225 C C . SER B 1 464 ? 23.172 8.672 18.516 1 26 464 SER B C 1
ATOM 7227 O O . SER B 1 464 ? 22.469 9.359 17.781 1 26 464 SER B O 1
#

Solvent-accessible surface area (backbone atoms only — not comparable to full-atom values): 50132 Å² total; per-residue (Å²): 129,81,76,75,71,74,82,68,54,31,38,35,35,35,50,42,55,33,68,80,42,30,50,56,53,49,33,49,44,50,49,42,32,76,69,59,25,35,31,37,38,43,45,30,72,82,52,40,60,63,53,46,69,74,40,69,91,39,87,42,53,43,79,44,75,41,76,69,69,89,47,92,91,48,64,86,86,55,67,34,62,85,60,48,93,46,76,83,47,46,57,58,52,49,49,44,48,55,74,53,35,51,63,60,51,45,49,53,54,50,51,31,45,73,72,69,56,55,49,72,32,35,38,30,22,52,84,48,28,66,51,46,62,53,24,56,75,68,74,30,46,32,29,34,32,53,69,51,41,58,60,50,47,40,58,65,66,35,72,58,49,70,39,73,69,53,73,72,49,50,53,78,34,70,58,75,52,90,89,56,87,66,97,64,88,49,30,48,63,42,50,31,45,63,58,59,47,80,49,71,82,38,74,80,27,29,65,60,56,65,25,45,65,41,58,28,64,23,58,25,33,41,30,65,26,40,55,93,81,40,43,89,41,46,65,65,38,28,66,66,32,40,93,78,18,49,71,45,59,67,9,51,34,77,72,66,50,77,75,75,82,81,53,73,62,62,66,55,52,59,43,46,55,31,50,76,67,70,36,62,31,48,26,34,37,36,41,54,66,92,82,55,83,75,52,57,69,38,50,48,23,50,54,52,6,47,60,70,44,69,52,32,32,42,37,49,44,79,65,88,79,59,71,82,59,88,67,47,65,72,74,35,55,90,44,42,45,79,38,68,62,92,72,64,62,64,59,55,50,51,35,46,24,40,32,30,34,39,27,28,30,46,52,66,56,46,45,49,28,30,52,49,22,30,17,32,39,26,44,48,58,82,57,72,43,60,13,43,40,43,38,46,41,36,36,63,64,68,35,22,29,47,74,55,81,54,49,48,96,87,59,47,74,54,89,62,64,51,29,66,56,48,14,51,52,49,41,32,48,67,71,27,73,68,16,51,52,14,34,54,37,9,39,53,45,12,38,41,39,54,51,46,42,62,63,54,67,64,58,64,58,75,78,102,130,76,75,72,70,74,81,68,54,30,38,34,36,36,52,45,56,33,68,81,44,31,50,56,53,51,34,49,44,50,48,41,30,76,70,60,25,33,30,36,38,44,45,29,72,82,52,39,60,63,52,45,70,74,39,68,90,38,85,43,52,44,77,44,75,42,75,70,68,88,48,91,91,48,64,87,85,55,67,34,63,86,60,47,93,45,77,83,48,47,58,58,52,49,50,44,47,57,75,53,34,50,62,59,51,47,49,5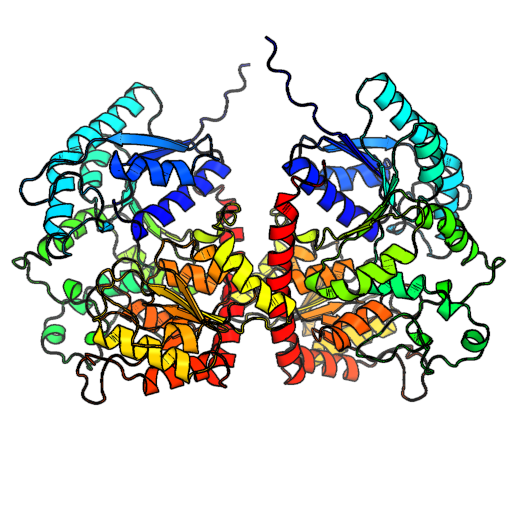4,53,49,51,31,45,72,70,70,56,54,48,72,32,34,38,31,22,52,84,46,31,65,50,45,62,53,25,56,73,71,73,30,48,32,29,33,32,52,69,50,39,57,62,50,46,40,58,64,66,34,70,60,51,71,39,74,70,54,75,73,48,52,54,78,34,72,59,76,51,92,90,57,88,67,96,64,88,48,30,47,63,43,49,31,46,63,58,58,49,78,49,69,82,37,75,81,28,28,65,59,56,65,27,46,65,40,58,28,64,24,58,25,33,41,29,65,27,40,54,91,82,40,44,89,42,46,65,65,38,29,66,65,33,41,93,76,18,52,71,45,60,66,10,52,35,77,72,67,51,78,74,74,83,81,55,76,61,64,65,56,53,60,44,46,54,30,51,77,67,71,37,62,33,50,26,35,37,35,40,53,67,92,83,56,82,73,53,56,68,38,50,47,22,50,53,51,7,47,60,70,44,68,51,33,32,41,36,49,44,78,66,88,79,59,71,81,59,88,67,47,65,72,76,35,54,88,45,42,46,78,38,68,62,92,74,64,61,62,61,54,50,52,34,43,22,40,33,31,34,39,28,28,30,45,52,65,57,46,45,49,29,31,53,50,23,31,15,32,38,25,43,46,57,82,57,72,44,60,14,41,40,42,38,46,40,36,37,64,63,67,34,23,28,47,73,56,80,52,49,47,96,87,60,46,75,53,87,62,62,51,27,68,58,48,15,51,52,51,40,32,47,67,70,27,74,68,17,51,52,15,34,53,38,9,38,53,45,12,38,42,38,54,51,46,43,61,63,54,66,63,57,65,59,75,80,102

InterPro domains:
  IPR002213 UDP-glucuronosyl/UDP-glucosyltransferase [PF00201] (271-416)
  IPR002213 UDP-glucuronosyl/UDP-glucosyltransferase [cd03784] (10-445)

Radius of gyration: 30.58 Å; Cα contacts (8 Å, |Δi|>4): 1670; chains: 2; bounding box: 67×91×80 Å

pLDDT: mean 87.88, std 12.83, range [24.06, 98.56]

Sequence (928 aa):
MATALSPVHHVVIFPHMAQGHTIPLLDISKAFSNRGLKVTIITTPSNAPFISSRTNKHPNITLSIIPFPKVPDLPQGCENTADLPSMALFTTFIEATKKKMKQPFEDVLRNMIEDGCPPICVISDFFLGWTLESCHLFDIPRVVSHGMGVFAMVICKSPSLHVPSVKDLSLLDPIDFSELKFPFTLNKGDIPEVFLNGDPNDPYVRPVMELGPADVNSWGVIVNSFEEIEGEYIGAFESNYCNGAKAYCVGPLPLYDQLDQEVDASYIKWLDKYVESNQLGSVIYVSYGTQTHLSNDQMDEIAFGLEMAGHPFIWVVRSKTWAPPDGWNERVKEEGLVVYDRVEQRSILAHPSIGGFLSHCGWNSVLESLANGVPLLTWPVLGISEQSLNTKLVTMGVGAGLMIPQRDVGGEKIMTVDRGVICERVKELMGGAKGRKVKERAQELGRLTWHAVEKVVPVRNWTSMATALSPVHHVVIFPHMAQGHTIPLLDISKAFSNRGLKVTIITTPSNAPFISSRTNKHPNITLSIIPFPKVPDLPQGCENTADLPSMALFTTFIEATKKKMKQPFEDVLRNMIEDGCPPICVISDFFLGWTLESCHLFDIPRVVSHGMGVFAMVICKSPSLHVPSVKDLSLLDPIDFSELKFPFTLNKGDIPEVFLNGDPNDPYVRPVMELGPADVNSWGVIVNSFEEIEGEYIGAFESNYCNGAKAYCVGPLPLYDQLDQEVDASYIKWLDKYVESNQLGSVIYVSYGTQTHLSNDQMDEIAFGLEMAGHPFIWVVRSKTWAPPDGWNERVKEEGLVVYDRVEQRSILAHPSIGGFLSHCGWNSVLESLANGVPLLTWPVLGISEQSLNTKLVTMGVGAGLMIPQRDVGGEKIMTVDRGVICERVKELMGGAKGRKVKERAQELGRLTWHAVEKVVPVRNWTS

Secondary structure (DSSP, 8-state):
---------EEEEE--SSHHHHHHHHHHHHHHHHTT-EEEEEE-TTTHHHHHHHHTT-TTEEEEE-PPP--TTS-TT--SGGG-S-GGGHHHHHHHHHHHSHHHHHHHHHHHHHTT---SEEEEETT-TTHHHHHHHTT-PEEEEESS-HHHHHHHT-GGGGSHHHHTS-TTSBPP-SS---SSPPBGGGS-HHHH---TT-TTTHHHHTTHHHHHTSSEEEES--HHHHHHHHHHHHTTSSTTPEEEE---GGGGSPPPTT--HHHHHHHHHHHHTT-TT-EEEEE-TTT----HHHHHHHHHHHHHHTS-EEEE---SS--PPTTHHHHHTTTEEEE-S---HHHHHHSTTEEEEEE---HHHHHHHHHTT--EEE-PPTTTSTHHHHHHIIIIIS--EEE---B-TTS-B-SS--HHHHHHHHHHHHHSHHHHHHHHHHHHHHHHHHHHHHHHTTTTTT--/---------EEEEE--SSHHHHHHHHHHHHHHHHTT-EEEEEE-TTTHHHHHHHHTT-TTEEEEE-PPP--TTS-TT--SGGG-S-GGGHHHHHHHHHHHSHHHHHHHHHHHHHTT---SEEEEETT-TTHHHHHHHTT--EEEEESS-HHHHHHHT-GGGGSHHHHT--TTSBP--SS---SSPPBGGGS-HHHH---TT-TTTHHHHTTHHHHHTSSEEEES--HHHHHHHHHHHHTTSSTT-EEEE---GGGGSPPPTT--HHHHHHHHHHHHTT-TT-EEEEE-TTT----HHHHHHHHHHHHHHTS-EEEE---SS--PPTTHHHHHTTTEEEE-S---HHHHHHSTTEEEEEE---HHHHHHHHHTT--EEE-PPTTTSTHHHHHHIIIIIS--EEE---B-TTS-B-SS--HHHHHHHHHHHHHSHHHHHHHHHHHHHHHHHHHHHHHHTTTTTT--

Foldseek 3Di:
DPPPPPDAAEEEEEFQQEPLGVVLSLLVCQLSLVVRHAYEYEEAPLCVVVSCVSCVVRPSYHYDHDHQDDDPVADPPCRHPLSGPDCVCVLVNLVSCLPPVLVVVLVVQVVCVVVVHHHQAYEYELSVLNVLVSCVVVVHAYAYEYSDALQLQLVLLAPQLVDPVNVVDDQADFGDRPVDDALDTDGNQLRFPLSNDPDCPPSVNVSSVVSLVSNQAGQAYEYAAFCVQCVRRQVSSQVSHPPSHHYHHQDPSVVSDDDDPPFDPPVLVVLVVCVVVVQFQQEEEEDADSPDDADLQQVQLLLLLVLLLPTAYEHEDQDPPHDHPPCSCVSCVNRYHYHDDDGDVLVVLLRRNHAAYEYLQRPNNVRSNLLNLHAYAHEHDTNDDSSSVSVCSLCPNQNQYHYQDQADPVRDGDNHRGSNSSSVRVNCLRPNPSNVVSSVSSNVSSVVRVVRNVVCSVVPPVVD/DPPPPPDAAEEEEEFQQEPLGVVLSLLVCQLSLVVRHAYEYEEAPLCVVVSCVSCVVRPSYHYDHDHQDDDPVADPPCRHPLSGPDCVCVLVNLVSCLPPVLVVVLVVQVVCVVVVHHHQAYEYELSVLNVLVSCVVVVHAYAYEYSDALQLQLVLLACQLVDPVNVVFDQQDFGDRPVDDALDTDGNQLRFPLSNDPDCPPSVNVSVVVSLVSNQAGQAYEYAAFCVQCVRRQVSSQVSHPPSHHYHHQDPSVVSDDDDPPFDPPVLVVLVVCVVVVQFQQEEEEDADSPDDADLQQVQLLLLLVLLLPTAYEHEDQDPPHDHDPCSCVSCVNRYHYHDDDGDVLVVLLRRNHAAYEYLQRPNNVRSNLLNLHAYAHEHDTNDDSSSVSVCSLCPNQNQYHYQDQADPVRDGDNHRGSNSSSVRVNCLRPNPSNVVSSVSSNVSSVVRVVRNVVCSVVPPVVD

Organism: Quercus lobata (NCBI:txid97700)

=== Feature glossary ===
Legend for the data blocks above and below:

— What the protein is —

The amino-acid sequence is the protein's primary structure: the linear order of residues from the N-terminus to the C-terminus, written in one-letter code. Everything else here — the 3D coordinates, the secondary structure, the domain annotations — is ultimately a consequence of this string.

Database cross-references. InterPro integrates a dozen domain/family signature databases into unified entries with residue-range hits. GO terms attach function/process/location labels with evidence codes. CATH codes position the fold in a four-level structural taxonomy. Organism is the NCBI-taxonomy species name.

— Where its atoms are —

The mmCIF block holds the 3D Cartesian coordinates of each backbone atom (N, Cα, C, O) in ångströms. mmCIF is the PDB's canonical archive format — a tagged-loop text representation of the atomic model.

The six renders are orthographic views along the three Cartesian axes in both directions. Representation (cartoon, sticks, or surface) and color scheme (sequence-rainbow or by-chain) vary across proteins so the training set covers all the common visualization conventions.

— Local backbone conformation —

Secondary structure is the local, repeating backbone conformation. DSSP classifies it into eight states by reading the hydrogen-bond network: three helix types (H, G, I), two β types (E, B), two non-regular types (T, S), and unstructured coil (-).

SS3 is a coarse helix/strand/coil call (letters a/b/c) made by the P-SEA algorithm from inter-Cα distances and dihedrals. It is less detailed than DSSP but needs only Cα positions.

Backbone dihedral angles. Every residue except chain termini has a φ (preceding-C → N → Cα → C) and a ψ (N → Cα → C → next-N). They are reported in degrees following the IUPAC sign convention. Secondary structure is essentially a statement about which (φ, ψ) basin each residue occupies.

— Global shape and packing —

The geometric summary reports three shape descriptors. Rg (radius of gyration) measures how spread out the Cα atoms are about their centre of mass; compact globular proteins have small Rg, elongated or unfolded ones large. Cα contacts (<8 Å, |i−j|>4) count long-range residue pairs in spatial proximity — high for tightly packed folds, near zero for rods or random coil. The bounding-box extents give the protein's footprint along x, y, z in Å.

Solvent accessibility: the surface area of each residue that a 1.4 Å water probe can touch, in Å². When only backbone atoms are present the absolute values are lower than full-atom SASA (side chains contribute most of the area) and are flagged as backbone-only.

Plot images: a contact map (which residues are close in 3D, as an N×N binary image), a Ramachandran scatter (backbone torsion angles, revealing secondary-structure composition at a glance), and — for AlphaFold structures — a PAE heatmap (pairwise prediction confidence).

— Structural neighborhood —

Foldseek's 3Di representation compresses backbone geometry into a per-residue letter drawn from a learned twenty-state alphabet. It captures the tertiary interaction pattern around each residue — which residues are packed against it in space, regardless of where they are in sequence.

Structural nearest neighbors (via Foldseek easy-search vs the PDB). Reported per hit: target PDB id, E-value, and alignment TM-score. A TM-score above ~0.5 is the conventional threshold for 'same fold'.

— Confidence and disorder —

pLDDT (predicted Local Distance Difference Test) is AlphaFold's per-residue confidence score, ranging from 0 to 100. Values above 90 indicate high confidence (typically well-packed cores); 70–90 is confident; 50–70 low confidence; below 50 usually means the region is disordered or the prediction is unreliable there. AlphaFold stores pLDDT in the mmCIF B-factor column.

For experimental (PDB) structures, the B-factor (temperature factor) quantifies the positional spread of each atom in the crystal — a combination of thermal vibration and static disorder — in units of Å². High B-factors mark flexible loops or poorly resolved regions; low B-factors mark the rigid, well-ordered core.

Predicted Aligned Error (PAE) is an AlphaFold confidence matrix: entry (i, j) is the expected error in the position of residue j, in ångströms, when the prediction is superimposed on the true structure at residue i. Low PAE within a block of residues means that block is internally rigid and well-predicted; high PAE between two blocks means their relative placement is uncertain even if each block individually is confident.